Protein 2MRL (pdb70)

Sequence (72 aa):
MDRIFMTRTEALEFLLKAHQTAVDKIGHPSHKQTPADHAAIEALDRLLLDVRARRVDQFQINASAAQIIVTDMDRIFMTRTEALEFLLKAHQTAVDKIGHPSHKQTPADHAAIEALDRLLLDVRARRVDQFQINASAAQIIVTDMDRIFMTRTEALEFLLKAHQTAVDKIGHPSHKQTPADHAAIEALDRLLLDVRARRVDQFQINASAAQIIVTDMDRIFMTRTEALEFLLKAHQTAVDKIGHPSHKQTPADHAAIEALDRLLLDVRARRVDQFQINASAAQIIVTDMDRIFMTRTEALEFLLKAHQTAVDKIGHPSHKQTPADHAAIEALDRLLLDVRARRVDQFQINASAAQIIVTDMDRIFMTRTEALEFLLKAHQTAVDKIGHPSHKQTPADHAAIEALDRLLLDVRARRVDQFQINASAAQIIVTDMDRIFMTRTEALEFLLKAHQTAVDKIGHPSHKQTPADHAAIEALDRLLLDVRARRVDQFQINASAAQIIVTDMDRIFMTRTEALEFLLKAHQTAVDKIGHPSHKQTPADHAAIEALDRLLLDVRARRVDQFQINASAAQIIVTDMDRIFMTRTEALEFLLKAHQTAVDKIGHPSHKQTPADHAAIEALDRLLLDVRARRVDQFQINASAAQIIVTDMDRIFMTRTEALEFLLKAHQTAVDKIGHPSHKQTPADHAAIEALDRLLLDVRARRVDQFQINASAAQIIVTDMDRIFMTRTEALEFLLKAHQTAVDKIGHPSHKQTPADHAAIEALDRLLLDVRARRVDQFQINASAAQIIVTDMDRIFMTRTEALEFLLKAHQTAVDKIGHPSHKQTPADHAAIEALDRLLLDVRARRVDQFQINASAAQIIVTDMDRIFMTRTEALEFLLKAHQTAVDKIGHPSHKQTPADHAAIEALDRLLLDVRARRVDQFQINASAAQIIVTDMDRIFMTRTEALEFLLKAHQTAVDKIGHPSHKQTPADHAAIEALDRLLLDVRARRVDQFQINASAAQIIVTDMDRIFMTRTEALEFLLKAHQTAVDKIGHPSHKQTPADHAAIEALDRLLLDVRARRVDQFQINASAAQIIVTDMDRIFMTRTEALEFLLKAHQTAVDKIGHPSHKQTPADHAAIEALDRLLLDVRARRVDQFQINASAAQIIVTDMDRIFMTRTEALEFLLKAHQTAVDKIGHPSHKQTPADHAAIEALDRLLLDVRARRVDQFQINASAAQIIVTDMDRIFMTRTEALEFLLKAHQTAVDKIGHPSHKQTPADHAAIEALDRLLLDVRARRVDQFQINASAAQIIVTDMDRIFMTRTEALEFLLKAHQTAVDKIGHPSHKQTPADHAAIEALDRLLLDVRARRVDQFQINASAAQIIVTDMDRIFMTRTEALEFLLKAHQTAVDKIGHPSHKQTPADHAAIEALDRLLLDVRARRVDQFQINASAAQIIVTD

Nearest PDB structures (foldseek):
  2mrl-assembly1_A  TM=9.309E-01  e=1.486E-10  Burkholderia thailandensis E264
  2mrl-assembly1_A  TM=9.587E-01  e=1.558E-10  Burkholderia thailandensis E264
  2mrl-assembly1_A  TM=9.196E-01  e=1.404E-10  Burkholderia thailandensis E264
  2mrl-assembly1_A  TM=8.630E-01  e=2.438E-10  Burkholderia thailandensis E264
  2mrl-assembly1_A  TM=9.229E-01  e=1.633E-10  Burkholderia thailandensis E264

InterPro domains:
  IPR048850 BTH_I2711-like [PF21627] (2-71)

Structure (mmCIF, N/CA/C/O backbone):
data_2MRL
#
_entry.id   2MRL
#
loop_
_atom_site.group_PDB
_atom_site.id
_atom_site.type_symbol
_atom_site.label_atom_id
_atom_site.label_alt_id
_atom_site.label_comp_id
_atom_site.label_asym_id
_atom_site.label_entity_id
_atom_site.label_seq_id
_atom_site.pdbx_PDB_ins_code
_atom_site.Cartn_x
_atom_site.Cartn_y
_atom_site.Cartn_z
_atom_site.occupancy
_atom_site.B_iso_or_equiv
_atom_site.auth_seq_id
_atom_site.auth_comp_id
_atom_site.auth_asym_id
_atom_site.auth_atom_id
_atom_site.pdbx_PDB_model_num
ATOM 1 N N . MET A 1 1 ? 1.329 0.000 0.000 1.00 0.00 1 MET A N 1
ATOM 2 C CA . MET A 1 1 ? 2.093 -0.001 -1.242 1.00 0.00 1 MET A CA 1
ATOM 3 C C . MET A 1 1 ? 1.754 -1.224 -2.088 1.00 0.00 1 MET A C 1
ATOM 4 O O . MET A 1 1 ? 2.186 -2.337 -1.787 1.00 0.00 1 MET A O 1
ATOM 18 N N . ASP A 1 2 ? 0.979 -1.010 -3.146 1.00 0.00 2 ASP A N 1
ATOM 19 C CA . ASP A 1 2 ? 0.583 -2.096 -4.035 1.00 0.00 2 ASP A CA 1
ATOM 20 C C . ASP A 1 2 ? 1.274 -1.968 -5.390 1.00 0.00 2 ASP A C 1
ATOM 21 O O . ASP A 1 2 ? 1.176 -0.935 -6.052 1.00 0.00 2 ASP A O 1
ATOM 30 N N . ARG A 1 3 ? 1.972 -3.024 -5.794 1.00 0.00 3 ARG A N 1
ATOM 31 C CA . ARG A 1 3 ? 2.681 -3.029 -7.068 1.00 0.00 3 ARG A CA 1
ATOM 32 C C . ARG A 1 3 ? 2.724 -4.434 -7.661 1.00 0.00 3 ARG A C 1
ATOM 33 O O . ARG A 1 3 ? 2.972 -5.410 -6.953 1.00 0.00 3 ARG A O 1
ATOM 54 N N . ILE A 1 4 ? 2.480 -4.528 -8.964 1.00 0.00 4 ILE A N 1
ATOM 55 C CA . ILE A 1 4 ? 2.492 -5.813 -9.652 1.00 0.00 4 ILE A CA 1
ATOM 56 C C . ILE A 1 4 ? 3.424 -5.783 -10.858 1.00 0.00 4 ILE A C 1
ATOM 57 O O . ILE A 1 4 ? 3.273 -4.950 -11.752 1.00 0.00 4 ILE A O 1
ATOM 73 N N . PHE A 1 5 ? 4.387 -6.698 -10.877 1.00 0.00 5 PHE A N 1
ATOM 74 C CA . PHE A 1 5 ? 5.344 -6.777 -11.975 1.00 0.00 5 PHE A CA 1
ATOM 75 C C . PHE A 1 5 ? 5.057 -7.986 -12.860 1.00 0.00 5 PHE A C 1
ATOM 76 O O . PHE A 1 5 ? 4.988 -9.118 -12.381 1.00 0.00 5 PHE A O 1
ATOM 93 N N . MET A 1 6 ? 4.891 -7.738 -14.155 1.00 0.00 6 MET A N 1
ATOM 94 C CA . MET A 1 6 ? 4.612 -8.805 -15.109 1.00 0.00 6 MET A CA 1
ATOM 95 C C . MET A 1 6 ? 5.366 -8.579 -16.415 1.00 0.00 6 MET A C 1
ATOM 96 O O . MET A 1 6 ? 5.719 -7.448 -16.752 1.00 0.00 6 MET A O 1
ATOM 110 N N . THR A 1 7 ? 5.611 -9.661 -17.148 1.00 0.00 7 THR A N 1
ATOM 111 C CA . THR A 1 7 ? 6.324 -9.580 -18.416 1.00 0.00 7 THR A CA 1
ATOM 112 C C . THR A 1 7 ? 5.410 -9.085 -19.531 1.00 0.00 7 THR A C 1
ATOM 113 O O . THR A 1 7 ? 4.224 -8.837 -19.310 1.00 0.00 7 THR A O 1
ATOM 124 N N . ARG A 1 8 ? 5.968 -8.944 -20.728 1.00 0.00 8 ARG A N 1
ATOM 125 C CA . ARG A 1 8 ? 5.202 -8.479 -21.878 1.00 0.00 8 ARG A CA 1
ATOM 126 C C . ARG A 1 8 ? 3.928 -9.301 -22.052 1.00 0.00 8 ARG A C 1
ATOM 127 O O . ARG A 1 8 ? 2.832 -8.752 -22.164 1.00 0.00 8 ARG A O 1
ATOM 148 N N . THR A 1 9 ? 4.081 -10.622 -22.075 1.00 0.00 9 THR A N 1
ATOM 149 C CA . THR A 1 9 ? 2.945 -11.520 -22.237 1.00 0.00 9 THR A CA 1
ATOM 150 C C . THR A 1 9 ? 2.005 -11.439 -21.040 1.00 0.00 9 THR A C 1
ATOM 151 O O . THR A 1 9 ? 0.794 -11.292 -21.200 1.00 0.00 9 THR A O 1
ATOM 162 N N . GLU A 1 10 ? 2.571 -11.535 -19.841 1.00 0.00 10 GLU A N 1
ATOM 163 C CA . GLU A 1 10 ? 1.781 -11.473 -18.617 1.00 0.00 10 GLU A CA 1
ATOM 164 C C . GLU A 1 10 ? 1.043 -10.141 -18.513 1.00 0.00 10 GLU A C 1
ATOM 165 O O . GLU A 1 10 ? 0.066 -10.017 -17.776 1.00 0.00 10 GLU A O 1
ATOM 177 N N . ALA A 1 11 ? 1.520 -9.148 -19.256 1.00 0.00 11 ALA A N 1
ATOM 178 C CA . ALA A 1 11 ? 0.906 -7.826 -19.249 1.00 0.00 11 ALA A CA 1
ATOM 179 C C . ALA A 1 11 ? -0.597 -7.917 -19.489 1.00 0.00 11 ALA A C 1
ATOM 180 O O . ALA A 1 11 ? -1.362 -7.063 -19.038 1.00 0.00 11 ALA A O 1
ATOM 187 N N . LEU A 1 12 ? -1.015 -8.958 -20.201 1.00 0.00 12 LEU A N 1
ATOM 188 C CA . LEU A 1 12 ? -2.428 -9.161 -20.502 1.00 0.00 12 LEU A CA 1
ATOM 189 C C . LEU A 1 12 ? -3.275 -9.059 -19.237 1.00 0.00 12 LEU A C 1
ATOM 190 O O . LEU A 1 12 ? -4.318 -8.407 -19.228 1.00 0.00 12 LEU A O 1
ATOM 206 N N . GLU A 1 13 ? -2.816 -9.707 -18.170 1.00 0.00 13 GLU A N 1
ATOM 207 C CA . GLU A 1 13 ? -3.531 -9.688 -16.900 1.00 0.00 13 GLU A CA 1
ATOM 208 C C . GLU A 1 13 ? -3.774 -8.256 -16.434 1.00 0.00 13 GLU A C 1
ATOM 209 O O . GLU A 1 13 ? -4.813 -7.949 -15.849 1.00 0.00 13 GLU A O 1
ATOM 221 N N . PHE A 1 14 ? -2.807 -7.382 -16.696 1.00 0.00 14 PHE A N 1
ATOM 222 C CA . PHE A 1 14 ? -2.914 -5.982 -16.303 1.00 0.00 14 PHE A CA 1
ATOM 223 C C . PHE A 1 14 ? -3.903 -5.240 -17.196 1.00 0.00 14 PHE A C 1
ATOM 224 O O . PHE A 1 14 ? -4.745 -4.482 -16.713 1.00 0.00 14 PHE A O 1
ATOM 241 N N . LEU A 1 15 ? -3.796 -5.464 -18.501 1.00 0.00 15 LEU A N 1
ATOM 242 C CA . LEU A 1 15 ? -4.680 -4.816 -19.464 1.00 0.00 15 LEU A CA 1
ATOM 243 C C . LEU A 1 15 ? -6.124 -5.264 -19.263 1.00 0.00 15 LEU A C 1
ATOM 244 O O . LEU A 1 15 ? -7.062 -4.542 -19.603 1.00 0.00 15 LEU A O 1
ATOM 260 N N . LEU A 1 16 ? -6.296 -6.458 -18.706 1.00 0.00 16 LEU A N 1
ATOM 261 C CA . LEU A 1 16 ? -7.627 -7.001 -18.457 1.00 0.00 16 LEU A CA 1
ATOM 262 C C . LEU A 1 16 ? -8.171 -6.515 -17.118 1.00 0.00 16 LEU A C 1
ATOM 263 O O . LEU A 1 16 ? -9.289 -6.005 -17.038 1.00 0.00 16 LEU A O 1
ATOM 279 N N . LYS A 1 17 ? -7.374 -6.675 -16.067 1.00 0.00 17 LYS A N 1
ATOM 280 C CA . LYS A 1 17 ? -7.773 -6.250 -14.731 1.00 0.00 17 LYS A CA 1
ATOM 281 C C . LYS A 1 17 ? -8.005 -4.743 -14.686 1.00 0.00 17 LYS A C 1
ATOM 282 O O . LYS A 1 17 ? -8.843 -4.258 -13.927 1.00 0.00 17 LYS A O 1
ATOM 301 N N . ALA A 1 18 ? -7.259 -4.009 -15.505 1.00 0.00 18 ALA A N 1
ATOM 302 C CA . ALA A 1 18 ? -7.387 -2.558 -15.561 1.00 0.00 18 ALA A CA 1
ATOM 303 C C . ALA A 1 18 ? -8.791 -2.147 -15.992 1.00 0.00 18 ALA A C 1
ATOM 304 O O . ALA A 1 18 ? -9.381 -1.228 -15.424 1.00 0.00 18 ALA A O 1
ATOM 311 N N . HIS A 1 19 ? -9.319 -2.832 -17.001 1.00 0.00 19 HIS A N 1
ATOM 312 C CA . HIS A 1 19 ? -10.655 -2.538 -17.509 1.00 0.00 19 HIS A CA 1
ATOM 313 C C . HIS A 1 19 ? -11.709 -2.766 -16.430 1.00 0.00 19 HIS A C 1
ATOM 314 O O . HIS A 1 19 ? -12.613 -1.951 -16.251 1.00 0.00 19 HIS A O 1
ATOM 328 N N . GLN A 1 20 ? -11.585 -3.880 -15.715 1.00 0.00 20 GLN A N 1
ATOM 329 C CA . GLN A 1 20 ? -12.529 -4.215 -14.655 1.00 0.00 20 GLN A CA 1
ATOM 330 C C . GLN A 1 20 ? -12.652 -3.071 -13.654 1.00 0.00 20 GLN A C 1
ATOM 331 O O . GLN A 1 20 ? -13.747 -2.754 -13.188 1.00 0.00 20 GLN A O 1
ATOM 345 N N . THR A 1 21 ? -11.522 -2.452 -13.327 1.00 0.00 21 THR A N 1
ATOM 346 C CA . THR A 1 21 ? -11.503 -1.344 -12.380 1.00 0.00 21 THR A CA 1
ATOM 347 C C . THR A 1 21 ? -12.407 -0.208 -12.846 1.00 0.00 21 THR A C 1
ATOM 348 O O . THR A 1 21 ? -13.234 0.291 -12.083 1.00 0.00 21 THR A O 1
ATOM 359 N N . ALA A 1 22 ? -12.244 0.195 -14.101 1.00 0.00 22 ALA A N 1
ATOM 360 C CA . ALA A 1 22 ? -13.048 1.270 -14.669 1.00 0.00 22 ALA A CA 1
ATOM 361 C C . ALA A 1 22 ? -14.504 0.845 -14.823 1.00 0.00 22 ALA A C 1
ATOM 362 O O . ALA A 1 22 ? -15.419 1.588 -14.469 1.00 0.00 22 ALA A O 1
ATOM 369 N N . VAL A 1 23 ? -14.712 -0.356 -15.353 1.00 0.00 23 VAL A N 1
ATOM 370 C CA . VAL A 1 23 ? -16.057 -0.881 -15.554 1.00 0.00 23 VAL A CA 1
ATOM 371 C C . VAL A 1 23 ? -16.811 -0.980 -14.232 1.00 0.00 23 VAL A C 1
ATOM 372 O O . VAL A 1 23 ? -18.026 -0.788 -14.183 1.00 0.00 23 VAL A O 1
ATOM 385 N N . ASP A 1 24 ? -16.082 -1.280 -13.163 1.00 0.00 24 ASP A N 1
ATOM 386 C CA . ASP A 1 24 ? -16.682 -1.403 -11.839 1.00 0.00 24 ASP A CA 1
ATOM 387 C C . ASP A 1 24 ? -16.823 -0.036 -11.177 1.00 0.00 24 ASP A C 1
ATOM 388 O O . ASP A 1 24 ? -17.748 0.197 -10.400 1.00 0.00 24 ASP A O 1
ATOM 397 N N . LYS A 1 25 ? -15.898 0.865 -11.490 1.00 0.00 25 LYS A N 1
ATOM 398 C CA . LYS A 1 25 ? -15.918 2.210 -10.927 1.00 0.00 25 LYS A CA 1
ATOM 399 C C . LYS A 1 25 ? -17.178 2.958 -11.350 1.00 0.00 25 LYS A C 1
ATOM 400 O O . LYS A 1 25 ? -17.813 3.632 -10.538 1.00 0.00 25 LYS A O 1
ATOM 419 N N . ILE A 1 26 ? -17.534 2.835 -12.624 1.00 0.00 26 ILE A N 1
ATOM 420 C CA . ILE A 1 26 ? -18.720 3.498 -13.153 1.00 0.00 26 ILE A CA 1
ATOM 421 C C . ILE A 1 26 ? -19.992 2.904 -12.559 1.00 0.00 26 ILE A C 1
ATOM 422 O O . ILE A 1 26 ? -21.043 3.545 -12.549 1.00 0.00 26 ILE A O 1
ATOM 438 N N . GLY A 1 27 ? -19.890 1.675 -12.062 1.00 0.00 27 GLY A N 1
ATOM 439 C CA . GLY A 1 27 ? -21.040 1.016 -11.470 1.00 0.00 27 GLY A CA 1
ATOM 440 C C . GLY A 1 27 ? -21.963 0.416 -12.512 1.00 0.00 27 GLY A C 1
ATOM 441 O O . GLY A 1 27 ? -23.182 0.398 -12.336 1.00 0.00 27 GLY A O 1
ATOM 445 N N . HIS A 1 28 ? -21.382 -0.077 -13.601 1.00 0.00 28 HIS A N 1
ATOM 446 C CA . HIS A 1 28 ? -22.162 -0.681 -14.676 1.00 0.00 28 HIS A CA 1
ATOM 447 C C . HIS A 1 28 ? -22.847 -1.958 -14.200 1.00 0.00 28 HIS A C 1
ATOM 448 O O . HIS A 1 28 ? -22.423 -2.597 -13.237 1.00 0.00 28 HIS A O 1
ATOM 462 N N . PRO A 1 29 ? -23.934 -2.339 -14.888 1.00 0.00 29 PRO A N 1
ATOM 463 C CA . PRO A 1 29 ? -24.701 -3.542 -14.553 1.00 0.00 29 PRO A CA 1
ATOM 464 C C . PRO A 1 29 ? -23.934 -4.824 -14.862 1.00 0.00 29 PRO A C 1
ATOM 465 O O . PRO A 1 29 ? -22.753 -4.784 -15.204 1.00 0.00 29 PRO A O 1
ATOM 476 N N . SER A 1 30 ? -24.615 -5.959 -14.741 1.00 0.00 30 SER A N 1
ATOM 477 C CA . SER A 1 30 ? -23.996 -7.253 -15.005 1.00 0.00 30 SER A CA 1
ATOM 478 C C . SER A 1 30 ? -24.804 -8.042 -16.030 1.00 0.00 30 SER A C 1
ATOM 479 O O . SER A 1 30 ? -24.713 -9.268 -16.100 1.00 0.00 30 SER A O 1
ATOM 487 N N . HIS A 1 31 ? -25.596 -7.330 -16.826 1.00 0.00 31 HIS A N 1
ATOM 488 C CA . HIS A 1 31 ? -26.421 -7.963 -17.849 1.00 0.00 31 HIS A CA 1
ATOM 489 C C . HIS A 1 31 ? -25.569 -8.823 -18.778 1.00 0.00 31 HIS A C 1
ATOM 490 O O . HIS A 1 31 ? -24.351 -8.660 -18.849 1.00 0.00 31 HIS A O 1
ATOM 504 N N . LYS A 1 32 ? -26.218 -9.740 -19.487 1.00 0.00 32 LYS A N 1
ATOM 505 C CA . LYS A 1 32 ? -25.522 -10.627 -20.412 1.00 0.00 32 LYS A CA 1
ATOM 506 C C . LYS A 1 32 ? -24.772 -9.826 -21.472 1.00 0.00 32 LYS A C 1
ATOM 507 O O . LYS A 1 32 ? -25.153 -8.703 -21.798 1.00 0.00 32 LYS A O 1
ATOM 526 N N . GLN A 1 33 ? -23.706 -10.414 -22.006 1.00 0.00 33 GLN A N 1
ATOM 527 C CA . GLN A 1 33 ? -22.903 -9.755 -23.029 1.00 0.00 33 GLN A CA 1
ATOM 528 C C . GLN A 1 33 ? -23.776 -9.294 -24.192 1.00 0.00 33 GLN A C 1
ATOM 529 O O . GLN A 1 33 ? -24.696 -9.998 -24.610 1.00 0.00 33 GLN A O 1
ATOM 543 N N . THR A 1 34 ? -23.482 -8.106 -24.712 1.00 0.00 34 THR A N 1
ATOM 544 C CA . THR A 1 34 ? -24.241 -7.551 -25.826 1.00 0.00 34 THR A CA 1
ATOM 545 C C . THR A 1 34 ? -23.498 -7.735 -27.144 1.00 0.00 34 THR A C 1
ATOM 546 O O . THR A 1 34 ? -22.284 -7.939 -27.176 1.00 0.00 34 THR A O 1
ATOM 557 N N . PRO A 1 35 ? -24.240 -7.662 -28.258 1.00 0.00 35 PRO A N 1
ATOM 558 C CA . PRO A 1 35 ? -23.672 -7.817 -29.600 1.00 0.00 35 PRO A CA 1
ATOM 559 C C . PRO A 1 35 ? -22.787 -6.639 -29.995 1.00 0.00 35 PRO A C 1
ATOM 560 O O . PRO A 1 35 ? -21.784 -6.809 -30.686 1.00 0.00 35 PRO A O 1
ATOM 571 N N . ALA A 1 36 ? -23.167 -5.446 -29.550 1.00 0.00 36 ALA A N 1
ATOM 572 C CA . ALA A 1 36 ? -22.406 -4.240 -29.855 1.00 0.00 36 ALA A CA 1
ATOM 573 C C . ALA A 1 36 ? -20.959 -4.373 -29.394 1.00 0.00 36 ALA A C 1
ATOM 574 O O . ALA A 1 36 ? -20.063 -3.722 -29.934 1.00 0.00 36 ALA A O 1
ATOM 581 N N . ASP A 1 37 ? -20.736 -5.218 -28.394 1.00 0.00 37 ASP A N 1
ATOM 582 C CA . ASP A 1 37 ? -19.397 -5.436 -27.860 1.00 0.00 37 ASP A CA 1
ATOM 583 C C . ASP A 1 37 ? -18.426 -5.824 -28.971 1.00 0.00 37 ASP A C 1
ATOM 584 O O . ASP A 1 37 ? -17.228 -5.552 -28.886 1.00 0.00 37 ASP A O 1
ATOM 593 N N . HIS A 1 38 ? -18.951 -6.462 -30.013 1.00 0.00 38 HIS A N 1
ATOM 594 C CA . HIS A 1 38 ? -18.131 -6.889 -31.141 1.00 0.00 38 HIS A CA 1
ATOM 595 C C . HIS A 1 38 ? -17.414 -5.699 -31.772 1.00 0.00 38 HIS A C 1
ATOM 596 O O . HIS A 1 38 ? -16.312 -5.835 -32.301 1.00 0.00 38 HIS A O 1
ATOM 610 N N . ALA A 1 39 ? -18.049 -4.533 -31.713 1.00 0.00 39 ALA A N 1
ATOM 611 C CA . ALA A 1 39 ? -17.472 -3.319 -32.278 1.00 0.00 39 ALA A CA 1
ATOM 612 C C . ALA A 1 39 ? -16.439 -2.713 -31.335 1.00 0.00 39 ALA A C 1
ATOM 613 O O . ALA A 1 39 ? -15.472 -2.092 -31.775 1.00 0.00 39 ALA A O 1
ATOM 620 N N . ALA A 1 40 ? -16.650 -2.896 -30.036 1.00 0.00 40 ALA A N 1
ATOM 621 C CA . ALA A 1 40 ? -15.736 -2.368 -29.031 1.00 0.00 40 ALA A CA 1
ATOM 622 C C . ALA A 1 40 ? -14.309 -2.845 -29.281 1.00 0.00 40 ALA A C 1
ATOM 623 O O . ALA A 1 40 ? -13.346 -2.184 -28.892 1.00 0.00 40 ALA A O 1
ATOM 630 N N . ILE A 1 41 ? -14.181 -3.997 -29.932 1.00 0.00 41 ILE A N 1
ATOM 631 C CA . ILE A 1 41 ? -12.872 -4.562 -30.234 1.00 0.00 41 ILE A CA 1
ATOM 632 C C . ILE A 1 41 ? -12.012 -3.570 -31.010 1.00 0.00 41 ILE A C 1
ATOM 633 O O . ILE A 1 41 ? -10.783 -3.629 -30.962 1.00 0.00 41 ILE A O 1
ATOM 649 N N . GLU A 1 42 ? -12.666 -2.659 -31.724 1.00 0.00 42 GLU A N 1
ATOM 650 C CA . GLU A 1 42 ? -11.959 -1.654 -32.509 1.00 0.00 42 GLU A CA 1
ATOM 651 C C . GLU A 1 42 ? -11.004 -0.850 -31.632 1.00 0.00 42 GLU A C 1
ATOM 652 O O . GLU A 1 42 ? -9.943 -0.419 -32.083 1.00 0.00 42 GLU A O 1
ATOM 664 N N . ALA A 1 43 ? -11.389 -0.652 -30.375 1.00 0.00 43 ALA A N 1
ATOM 665 C CA . ALA A 1 43 ? -10.567 0.098 -29.434 1.00 0.00 43 ALA A CA 1
ATOM 666 C C . ALA A 1 43 ? -9.433 -0.764 -28.887 1.00 0.00 43 ALA A C 1
ATOM 667 O O . ALA A 1 43 ? -8.282 -0.331 -28.833 1.00 0.00 43 ALA A O 1
ATOM 674 N N . LEU A 1 44 ? -9.767 -1.984 -28.482 1.00 0.00 44 LEU A N 1
ATOM 675 C CA . LEU A 1 44 ? -8.776 -2.907 -27.938 1.00 0.00 44 LEU A CA 1
ATOM 676 C C . LEU A 1 44 ? -7.612 -3.089 -28.907 1.00 0.00 44 LEU A C 1
ATOM 677 O O . LEU A 1 44 ? -6.487 -3.374 -28.495 1.00 0.00 44 LEU A O 1
ATOM 693 N N . ASP A 1 45 ? -7.890 -2.922 -30.195 1.00 0.00 45 ASP A N 1
ATOM 694 C CA . ASP A 1 45 ? -6.865 -3.064 -31.223 1.00 0.00 45 ASP A CA 1
ATOM 695 C C . ASP A 1 45 ? -5.646 -2.208 -30.897 1.00 0.00 45 ASP A C 1
ATOM 696 O O . ASP A 1 45 ? -4.515 -2.571 -31.223 1.00 0.00 45 ASP A O 1
ATOM 705 N N . ARG A 1 46 ? -5.883 -1.070 -30.254 1.00 0.00 46 ARG A N 1
ATOM 706 C CA . ARG A 1 46 ? -4.804 -0.161 -29.886 1.00 0.00 46 ARG A CA 1
ATOM 707 C C . ARG A 1 46 ? -3.838 -0.830 -28.913 1.00 0.00 46 ARG A C 1
ATOM 708 O O . ARG A 1 46 ? -2.656 -1.001 -29.214 1.00 0.00 46 ARG A O 1
ATOM 729 N N . LEU A 1 47 ? -4.347 -1.205 -27.745 1.00 0.00 47 LEU A N 1
ATOM 730 C CA . LEU A 1 47 ? -3.530 -1.855 -26.726 1.00 0.00 47 LEU A CA 1
ATO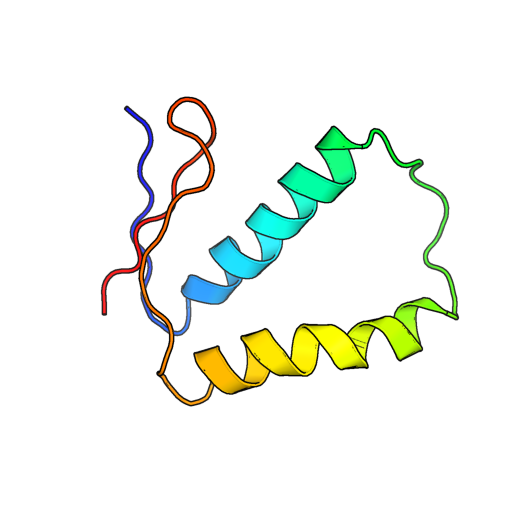M 731 C C . LEU A 1 47 ? -3.019 -3.205 -27.219 1.00 0.00 47 LEU A C 1
ATOM 732 O O . LEU A 1 47 ? -1.909 -3.621 -26.883 1.00 0.00 47 LEU A O 1
ATOM 748 N N . LEU A 1 48 ? -3.834 -3.885 -28.017 1.00 0.00 48 LEU A N 1
ATOM 749 C CA . LEU A 1 48 ? -3.464 -5.188 -28.558 1.00 0.00 48 LEU A CA 1
ATOM 750 C C . LEU A 1 48 ? -2.227 -5.079 -29.443 1.00 0.00 48 LEU A C 1
ATOM 751 O O . LEU A 1 48 ? -1.326 -5.916 -29.374 1.00 0.00 48 LEU A O 1
ATOM 767 N N . LEU A 1 49 ? -2.188 -4.042 -30.272 1.00 0.00 49 LEU A N 1
ATOM 768 C CA . LEU A 1 49 ? -1.060 -3.821 -31.169 1.00 0.00 49 LEU A CA 1
ATOM 769 C C . LEU A 1 49 ? 0.152 -3.301 -30.403 1.00 0.00 49 LEU A C 1
ATOM 770 O O . LEU A 1 49 ? 1.289 -3.674 -30.692 1.00 0.00 49 LEU A O 1
ATOM 786 N N . ASP A 1 50 ? -0.100 -2.438 -29.425 1.00 0.00 50 ASP A N 1
ATOM 787 C CA . ASP A 1 50 ? 0.970 -1.868 -28.614 1.00 0.00 50 ASP A CA 1
ATOM 788 C C . ASP A 1 50 ? 1.671 -2.951 -27.800 1.00 0.00 50 ASP A C 1
ATOM 789 O O . ASP A 1 50 ? 2.875 -2.876 -27.554 1.00 0.00 50 ASP A O 1
ATOM 798 N N . VAL A 1 51 ? 0.909 -3.958 -27.384 1.00 0.00 51 VAL A N 1
ATOM 799 C CA . VAL A 1 51 ? 1.457 -5.056 -26.598 1.00 0.00 51 VAL A CA 1
ATOM 800 C C . VAL A 1 51 ? 2.142 -6.084 -27.491 1.00 0.00 51 VAL A C 1
ATOM 801 O O . VAL A 1 51 ? 3.302 -6.436 -27.274 1.00 0.00 51 VAL A O 1
ATOM 814 N N . ARG A 1 52 ? 1.418 -6.561 -28.498 1.00 0.00 52 ARG A N 1
ATOM 815 C CA . ARG A 1 52 ? 1.955 -7.549 -29.425 1.00 0.00 52 ARG A CA 1
ATOM 816 C C . ARG A 1 52 ? 3.215 -7.025 -30.109 1.00 0.00 52 ARG A C 1
ATOM 817 O O . ARG A 1 52 ? 4.118 -7.792 -30.441 1.00 0.00 52 ARG A O 1
ATOM 838 N N . ALA A 1 53 ? 3.266 -5.713 -30.316 1.00 0.00 53 ALA A N 1
ATOM 839 C CA . ALA A 1 53 ? 4.415 -5.086 -30.959 1.00 0.00 53 ALA A CA 1
ATOM 840 C C . ALA A 1 53 ? 5.504 -4.764 -29.942 1.00 0.00 53 ALA A C 1
ATOM 841 O O . ALA A 1 53 ? 6.514 -4.143 -30.275 1.00 0.00 53 ALA A O 1
ATOM 848 N N . ARG A 1 54 ? 5.293 -5.189 -28.700 1.00 0.00 54 ARG A N 1
ATOM 849 C CA . ARG A 1 54 ? 6.257 -4.943 -27.634 1.00 0.00 54 ARG A CA 1
ATOM 850 C C . ARG A 1 54 ? 6.624 -3.463 -27.564 1.00 0.00 54 ARG A C 1
ATOM 851 O O . ARG A 1 54 ? 7.801 -3.104 -27.586 1.00 0.00 54 ARG A O 1
ATOM 872 N N . ARG A 1 55 ? 5.608 -2.610 -27.479 1.00 0.00 55 ARG A N 1
ATOM 873 C CA . ARG A 1 55 ? 5.824 -1.170 -27.407 1.00 0.00 55 ARG A CA 1
ATOM 874 C C . ARG A 1 55 ? 5.046 -0.561 -26.245 1.00 0.00 55 ARG A C 1
ATOM 875 O O . ARG A 1 55 ? 4.694 0.618 -26.270 1.00 0.00 55 ARG A O 1
ATOM 896 N N . VAL A 1 56 ? 4.780 -1.374 -25.227 1.00 0.00 56 VAL A N 1
ATOM 897 C CA . VAL A 1 56 ? 4.045 -0.916 -24.054 1.00 0.00 56 VAL A CA 1
ATOM 898 C C . VAL A 1 56 ? 4.994 -0.536 -22.924 1.00 0.00 56 VAL A C 1
ATOM 899 O O . VAL A 1 56 ? 6.094 -1.078 -22.814 1.00 0.00 56 VAL A O 1
ATOM 912 N N . ASP A 1 57 ? 4.561 0.398 -22.084 1.00 0.00 57 ASP A N 1
ATOM 913 C CA . ASP A 1 57 ? 5.372 0.851 -20.960 1.00 0.00 57 ASP A CA 1
ATOM 914 C C . ASP A 1 57 ? 4.620 0.678 -19.644 1.00 0.00 57 ASP A C 1
ATOM 915 O O . ASP A 1 57 ? 3.482 0.210 -19.626 1.00 0.00 57 ASP A O 1
ATOM 924 N N . GLN A 1 58 ? 5.264 1.059 -18.545 1.00 0.00 58 GLN A N 1
ATOM 925 C CA . GLN A 1 58 ? 4.656 0.945 -17.225 1.00 0.00 58 GLN A CA 1
ATOM 926 C C . GLN A 1 58 ? 3.983 2.252 -16.821 1.00 0.00 58 GLN A C 1
ATOM 927 O O . GLN A 1 58 ? 4.464 3.337 -17.148 1.00 0.00 58 GLN A O 1
ATOM 941 N N . PHE A 1 59 ? 2.867 2.142 -16.107 1.00 0.00 59 PHE A N 1
ATOM 942 C CA . PHE A 1 59 ? 2.127 3.316 -15.659 1.00 0.00 59 PHE A CA 1
ATOM 943 C C . PHE A 1 59 ? 1.127 2.944 -14.568 1.00 0.00 59 PHE A C 1
ATOM 944 O O . PHE A 1 59 ? 0.814 1.770 -14.373 1.00 0.00 59 PHE A O 1
ATOM 961 N N . GLN A 1 60 ? 0.630 3.953 -13.860 1.00 0.00 60 GLN A N 1
ATOM 962 C CA . GLN A 1 60 ? -0.333 3.733 -12.788 1.00 0.00 60 GLN A CA 1
ATOM 963 C C . GLN A 1 60 ? -1.385 4.837 -12.765 1.00 0.00 60 GLN A C 1
ATOM 964 O O . GLN A 1 60 ? -1.068 6.013 -12.944 1.00 0.00 60 GLN A O 1
ATOM 978 N N . ILE A 1 61 ? -2.637 4.450 -12.545 1.00 0.00 61 ILE A N 1
ATOM 979 C CA . ILE A 1 61 ? -3.735 5.408 -12.499 1.00 0.00 61 ILE A CA 1
ATOM 980 C C . ILE A 1 61 ? -3.854 6.041 -11.116 1.00 0.00 61 ILE A C 1
ATOM 981 O O . ILE A 1 61 ? -3.895 7.263 -10.984 1.00 0.00 61 ILE A O 1
ATOM 997 N N . ASN A 1 62 ? -3.907 5.200 -10.089 1.00 0.00 62 ASN A N 1
ATOM 998 C CA . ASN A 1 62 ? -4.020 5.677 -8.715 1.00 0.00 62 ASN A CA 1
ATOM 999 C C . ASN A 1 62 ? -2.935 5.064 -7.835 1.00 0.00 62 ASN A C 1
ATOM 1000 O O . ASN A 1 62 ? -2.283 4.094 -8.221 1.00 0.00 62 ASN A O 1
ATOM 1011 N N . ALA A 1 63 ? -2.747 5.637 -6.651 1.00 0.00 63 ALA A N 1
ATOM 1012 C CA . ALA A 1 63 ? -1.744 5.145 -5.715 1.00 0.00 63 ALA A CA 1
ATOM 1013 C C . ALA A 1 63 ? -2.344 4.128 -4.751 1.00 0.00 63 ALA A C 1
ATOM 1014 O O . ALA A 1 63 ? -1.654 3.225 -4.277 1.00 0.00 63 ALA A O 1
ATOM 1021 N N . SER A 1 64 ? -3.633 4.280 -4.464 1.00 0.00 64 SER A N 1
ATOM 1022 C CA . SER A 1 64 ? -4.325 3.376 -3.553 1.00 0.00 64 SER A CA 1
ATOM 1023 C C . SER A 1 64 ? -4.771 2.110 -4.277 1.00 0.00 64 SER A C 1
ATOM 1024 O O . SER A 1 64 ? -4.718 1.013 -3.723 1.00 0.00 64 SER A O 1
ATOM 1032 N N . ALA A 1 65 ? -5.212 2.272 -5.521 1.00 0.00 65 ALA A N 1
ATOM 1033 C CA . ALA A 1 65 ? -5.666 1.143 -6.323 1.00 0.00 65 ALA A CA 1
ATOM 1034 C C . ALA A 1 65 ? -4.505 0.222 -6.683 1.00 0.00 65 ALA A C 1
ATOM 1035 O O . ALA A 1 65 ? -3.344 0.627 -6.640 1.00 0.00 65 ALA A O 1
ATOM 1042 N N . ALA A 1 66 ? -4.826 -1.018 -7.035 1.00 0.00 66 ALA A N 1
ATOM 1043 C CA . ALA A 1 66 ? -3.809 -1.995 -7.403 1.00 0.00 66 ALA A CA 1
ATOM 1044 C C . ALA A 1 66 ? -2.981 -1.507 -8.587 1.00 0.00 66 ALA A C 1
ATOM 1045 O O . ALA A 1 66 ? -3.490 -1.375 -9.699 1.00 0.00 66 ALA A O 1
ATOM 1052 N N . GLN A 1 67 ? -1.703 -1.239 -8.339 1.00 0.00 67 GLN A N 1
ATOM 1053 C CA . GLN A 1 67 ? -0.806 -0.763 -9.385 1.00 0.00 67 GLN A CA 1
ATOM 1054 C C . GLN A 1 67 ? -0.070 -1.927 -10.041 1.00 0.00 67 GLN A C 1
ATOM 1055 O O . GLN A 1 67 ? 0.221 -2.934 -9.395 1.00 0.00 67 GLN A O 1
ATOM 1069 N N . ILE A 1 68 ? 0.228 -1.781 -11.328 1.00 0.00 68 ILE A N 1
ATOM 1070 C CA . ILE A 1 68 ? 0.931 -2.820 -12.071 1.00 0.00 68 ILE A CA 1
ATOM 1071 C C . ILE A 1 68 ? 2.067 -2.230 -12.899 1.00 0.00 68 ILE A C 1
ATOM 1072 O O . ILE A 1 68 ? 1.853 -1.748 -14.012 1.00 0.00 68 ILE A O 1
ATOM 1088 N N . ILE A 1 69 ? 3.276 -2.274 -12.350 1.00 0.00 69 ILE A N 1
ATOM 1089 C CA . ILE A 1 69 ? 4.448 -1.746 -13.039 1.00 0.00 69 ILE A CA 1
ATOM 1090 C C . ILE A 1 69 ? 5.012 -2.766 -14.022 1.00 0.00 69 ILE A C 1
ATOM 1091 O O . ILE A 1 69 ? 5.522 -3.813 -13.623 1.00 0.00 69 ILE A O 1
ATOM 1107 N N . VAL A 1 70 ? 4.919 -2.452 -15.310 1.00 0.00 70 VAL A N 1
ATOM 1108 C CA . VAL A 1 70 ? 5.423 -3.340 -16.352 1.00 0.00 70 VAL A CA 1
ATOM 1109 C C . VAL A 1 70 ? 6.939 -3.483 -16.265 1.00 0.00 70 VAL A C 1
ATOM 1110 O O . VAL A 1 70 ? 7.662 -2.493 -16.148 1.00 0.00 70 VAL A O 1
ATOM 1123 N N . THR A 1 71 ? 7.415 -4.723 -16.324 1.00 0.00 71 THR A N 1
ATOM 1124 C CA . THR A 1 71 ? 8.844 -4.997 -16.252 1.00 0.00 71 THR A CA 1
ATOM 1125 C C . THR A 1 71 ? 9.381 -5.478 -17.596 1.00 0.00 71 THR A C 1
ATOM 1126 O O . THR A 1 71 ? 9.513 -6.680 -17.828 1.00 0.00 71 THR A O 1
ATOM 1137 N N . ASP A 1 72 ? 9.688 -4.533 -18.477 1.00 0.00 72 ASP A N 1
ATOM 1138 C CA . ASP A 1 72 ? 10.212 -4.860 -19.798 1.00 0.00 72 ASP A CA 1
ATOM 1139 C C . ASP A 1 72 ? 11.424 -5.781 -19.689 1.00 0.00 72 ASP A C 1
ATOM 1140 O O . ASP A 1 72 ? 12.532 -5.332 -19.393 1.00 0.00 72 ASP A O 1
ATOM 1149 N N . MET A 1 1 ? 1.257 -0.206 -0.153 1.00 0.00 1 MET A N 2
ATOM 1150 C CA . MET A 1 1 ? 1.809 -0.330 -1.497 1.00 0.00 1 MET A CA 2
ATOM 1151 C C . MET A 1 1 ? 1.494 -1.701 -2.089 1.00 0.00 1 MET A C 2
ATOM 1152 O O . MET A 1 1 ? 1.892 -2.730 -1.543 1.00 0.00 1 MET A O 2
ATOM 1166 N N . ASP A 1 2 ? 0.777 -1.706 -3.208 1.00 0.00 2 ASP A N 2
ATOM 1167 C CA . ASP A 1 2 ? 0.409 -2.950 -3.874 1.00 0.00 2 ASP A CA 2
ATOM 1168 C C . ASP A 1 2 ? 0.986 -3.002 -5.285 1.00 0.00 2 ASP A C 2
ATOM 1169 O O . ASP A 1 2 ? 0.256 -3.188 -6.259 1.00 0.00 2 ASP A O 2
ATOM 1178 N N . ARG A 1 3 ? 2.301 -2.835 -5.388 1.00 0.00 3 ARG A N 2
ATOM 1179 C CA . ARG A 1 3 ? 2.975 -2.860 -6.680 1.00 0.00 3 ARG A CA 2
ATOM 1180 C C . ARG A 1 3 ? 2.873 -4.242 -7.320 1.00 0.00 3 ARG A C 2
ATOM 1181 O O . ARG A 1 3 ? 2.705 -5.246 -6.627 1.00 0.00 3 ARG A O 2
ATOM 1202 N N . ILE A 1 4 ? 2.976 -4.285 -8.644 1.00 0.00 4 ILE A N 2
ATOM 1203 C CA . ILE A 1 4 ? 2.896 -5.543 -9.376 1.00 0.00 4 ILE A CA 2
ATOM 1204 C C . ILE A 1 4 ? 3.878 -5.563 -10.543 1.00 0.00 4 ILE A C 2
ATOM 1205 O O . ILE A 1 4 ? 3.685 -4.871 -11.542 1.00 0.00 4 ILE A O 2
ATOM 1221 N N . PHE A 1 5 ? 4.931 -6.363 -10.409 1.00 0.00 5 PHE A N 2
ATOM 1222 C CA . PHE A 1 5 ? 5.943 -6.475 -11.452 1.00 0.00 5 PHE A CA 2
ATOM 1223 C C . PHE A 1 5 ? 5.567 -7.555 -12.462 1.00 0.00 5 PHE A C 2
ATOM 1224 O O . PHE A 1 5 ? 5.421 -8.725 -12.109 1.00 0.00 5 PHE A O 2
ATOM 1241 N N . MET A 1 6 ? 5.410 -7.153 -13.719 1.00 0.00 6 MET A N 2
ATOM 1242 C CA . MET A 1 6 ? 5.051 -8.087 -14.780 1.00 0.00 6 MET A CA 2
ATOM 1243 C C . MET A 1 6 ? 5.991 -7.942 -15.973 1.00 0.00 6 MET A C 2
ATOM 1244 O O . MET A 1 6 ? 6.445 -6.841 -16.289 1.00 0.00 6 MET A O 2
ATOM 1258 N N . THR A 1 7 ? 6.280 -9.059 -16.632 1.00 0.00 7 THR A N 2
ATOM 1259 C CA . THR A 1 7 ? 7.167 -9.056 -17.789 1.00 0.00 7 THR A CA 2
ATOM 1260 C C . THR A 1 7 ? 6.427 -8.620 -19.048 1.00 0.00 7 THR A C 2
ATOM 1261 O O . THR A 1 7 ? 5.239 -8.299 -19.002 1.00 0.00 7 THR A O 2
ATOM 1272 N N . ARG A 1 8 ? 7.136 -8.611 -20.172 1.00 0.00 8 ARG A N 2
ATOM 1273 C CA . ARG A 1 8 ? 6.546 -8.213 -21.444 1.00 0.00 8 ARG A CA 2
ATOM 1274 C C . ARG A 1 8 ? 5.273 -9.006 -21.725 1.00 0.00 8 ARG A C 2
ATOM 1275 O O . ARG A 1 8 ? 4.283 -8.461 -22.214 1.00 0.00 8 ARG A O 2
ATOM 1296 N N . THR A 1 9 ? 5.306 -10.298 -21.412 1.00 0.00 9 THR A N 2
ATOM 1297 C CA . THR A 1 9 ? 4.156 -11.167 -21.632 1.00 0.00 9 THR A CA 2
ATOM 1298 C C . THR A 1 9 ? 3.170 -11.077 -20.473 1.00 0.00 9 THR A C 2
ATOM 1299 O O . THR A 1 9 ? 1.961 -10.978 -20.682 1.00 0.00 9 THR A O 2
ATOM 1310 N N . GLU A 1 10 ? 3.693 -11.111 -19.252 1.00 0.00 10 GLU A N 2
ATOM 1311 C CA . GLU A 1 10 ? 2.856 -11.034 -18.060 1.00 0.00 10 GLU A CA 2
ATOM 1312 C C . GLU A 1 10 ? 2.069 -9.727 -18.032 1.00 0.00 10 GLU A C 2
ATOM 1313 O O . GLU A 1 10 ? 1.060 -9.613 -17.338 1.00 0.00 10 GLU A O 2
ATOM 1325 N N . ALA A 1 11 ? 2.540 -8.743 -18.792 1.00 0.00 11 ALA A N 2
ATOM 1326 C CA . ALA A 1 11 ? 1.881 -7.445 -18.856 1.00 0.00 11 ALA A CA 2
ATOM 1327 C C . ALA A 1 11 ? 0.393 -7.599 -19.152 1.00 0.00 11 ALA A C 2
ATOM 1328 O O . ALA A 1 11 ? -0.422 -6.772 -18.740 1.00 0.00 11 ALA A O 2
ATOM 1335 N N . LEU A 1 12 ? 0.044 -8.661 -19.870 1.00 0.00 12 LEU A N 2
ATOM 1336 C CA . LEU A 1 12 ? -1.347 -8.923 -20.223 1.00 0.00 12 LEU A CA 2
ATOM 1337 C C . LEU A 1 12 ? -2.241 -8.872 -18.988 1.00 0.00 12 LEU A C 2
ATOM 1338 O O . LEU A 1 12 ? -3.303 -8.252 -19.005 1.00 0.00 12 LEU A O 2
ATOM 1354 N N . GLU A 1 13 ? -1.801 -9.527 -17.918 1.00 0.00 13 GLU A N 2
ATOM 1355 C CA . GLU A 1 13 ? -2.561 -9.555 -16.674 1.00 0.00 13 GLU A CA 2
ATOM 1356 C C . GLU A 1 13 ? -2.933 -8.142 -16.232 1.00 0.00 13 GLU A C 2
ATOM 1357 O O . GLU A 1 13 ? -4.054 -7.894 -15.787 1.00 0.00 13 GLU A O 2
ATOM 1369 N N . PHE A 1 14 ? -1.985 -7.220 -16.358 1.00 0.00 14 PHE A N 2
ATOM 1370 C CA . PHE A 1 14 ? -2.211 -5.833 -15.971 1.00 0.00 14 PHE A CA 2
ATOM 1371 C C . PHE A 1 14 ? -3.190 -5.154 -16.925 1.00 0.00 14 PHE A C 2
ATOM 1372 O O . PHE A 1 14 ? -4.134 -4.490 -16.495 1.00 0.00 14 PHE A O 2
ATOM 1389 N N . LEU A 1 15 ? -2.958 -5.326 -18.221 1.00 0.00 15 LEU A N 2
ATOM 1390 C CA . LEU A 1 15 ? -3.819 -4.731 -19.238 1.00 0.00 15 LEU A CA 2
ATOM 1391 C C . LEU A 1 15 ? -5.282 -5.078 -18.984 1.00 0.00 15 LEU A C 2
ATOM 1392 O O . LEU A 1 15 ? -6.161 -4.220 -19.079 1.00 0.00 15 LEU A O 2
ATOM 1408 N N . LEU A 1 16 ? -5.537 -6.340 -18.659 1.00 0.00 16 LEU A N 2
ATOM 1409 C CA . LEU A 1 16 ? -6.895 -6.801 -18.388 1.00 0.00 16 LEU A CA 2
ATOM 1410 C C . LEU A 1 16 ? -7.308 -6.467 -16.958 1.00 0.00 16 LEU A C 2
ATOM 1411 O O . LEU A 1 16 ? -8.492 -6.292 -16.668 1.00 0.00 16 LEU A O 2
ATOM 1427 N N . LYS A 1 17 ? -6.325 -6.376 -16.069 1.00 0.00 17 LYS A N 2
ATOM 1428 C CA . LYS A 1 17 ? -6.586 -6.058 -14.670 1.00 0.00 17 LYS A CA 2
ATOM 1429 C C . LYS A 1 17 ? -7.257 -4.695 -14.537 1.00 0.00 17 LYS A C 2
ATOM 1430 O O . LYS A 1 17 ? -8.290 -4.562 -13.882 1.00 0.00 17 LYS A O 2
ATOM 1449 N N . ALA A 1 18 ? -6.663 -3.685 -15.165 1.00 0.00 18 ALA A N 2
ATOM 1450 C CA . ALA A 1 18 ? -7.206 -2.333 -15.120 1.00 0.00 18 ALA A CA 2
ATOM 1451 C C . ALA A 1 18 ? -8.679 -2.319 -15.515 1.00 0.00 18 ALA A C 2
ATOM 1452 O O . ALA A 1 18 ? -9.491 -1.626 -14.900 1.00 0.00 18 ALA A O 2
ATOM 1459 N N . HIS A 1 19 ? -9.017 -3.087 -16.546 1.00 0.00 19 HIS A N 2
ATOM 1460 C CA . HIS A 1 19 ? -10.394 -3.163 -17.023 1.00 0.00 19 HIS A CA 2
ATOM 1461 C C . HIS A 1 19 ? -11.276 -3.902 -16.022 1.00 0.00 19 HIS A C 2
ATOM 1462 O O . HIS A 1 19 ? -12.431 -3.532 -15.809 1.00 0.00 19 HIS A O 2
ATOM 1476 N N . GLN A 1 20 ? -10.725 -4.946 -15.412 1.00 0.00 20 GLN A N 2
ATOM 1477 C CA . GLN A 1 20 ? -11.464 -5.737 -14.435 1.00 0.00 20 GLN A CA 2
ATOM 1478 C C . GLN A 1 20 ? -11.937 -4.866 -13.276 1.00 0.00 20 GLN A C 2
ATOM 1479 O O . GLN A 1 20 ? -13.038 -5.050 -12.756 1.00 0.00 20 GLN A O 2
ATOM 1493 N N . THR A 1 21 ? -11.098 -3.917 -12.874 1.00 0.00 21 THR A N 2
ATOM 1494 C CA . THR A 1 21 ? -11.429 -3.019 -11.775 1.00 0.00 21 THR A CA 2
ATOM 1495 C C . THR A 1 21 ? -12.299 -1.862 -12.254 1.00 0.00 21 THR A C 2
ATOM 1496 O O . THR A 1 21 ? -13.203 -1.418 -11.546 1.00 0.00 21 THR A O 2
ATOM 1507 N N . ALA A 1 22 ? -12.021 -1.379 -13.460 1.00 0.00 22 ALA A N 2
ATOM 1508 C CA . ALA A 1 22 ? -12.781 -0.275 -14.035 1.00 0.00 22 ALA A CA 2
ATOM 1509 C C . ALA A 1 22 ? -14.250 -0.648 -14.202 1.00 0.00 22 ALA A C 2
ATOM 1510 O O . ALA A 1 22 ? -15.141 0.116 -13.832 1.00 0.00 22 ALA A O 2
ATOM 1517 N N . VAL A 1 23 ? -14.496 -1.828 -14.763 1.00 0.00 23 VAL A N 2
ATOM 1518 C CA . VAL A 1 23 ? -15.857 -2.302 -14.980 1.00 0.00 23 VAL A CA 2
ATOM 1519 C C . VAL A 1 23 ? -16.616 -2.416 -13.662 1.00 0.00 23 VAL A C 2
ATOM 1520 O O . VAL A 1 23 ? -17.830 -2.222 -13.615 1.00 0.00 23 VAL A O 2
ATOM 1533 N N . ASP A 1 24 ? -15.891 -2.731 -12.595 1.00 0.00 24 ASP A N 2
ATOM 1534 C CA . ASP A 1 24 ? -16.495 -2.869 -11.274 1.00 0.00 24 ASP A CA 2
ATOM 1535 C C . ASP A 1 24 ? -16.644 -1.509 -10.600 1.00 0.00 24 ASP A C 2
ATOM 1536 O O . ASP A 1 24 ? -17.529 -1.310 -9.768 1.00 0.00 24 ASP A O 2
ATOM 1545 N N . LYS A 1 25 ? -15.773 -0.575 -10.965 1.00 0.00 25 LYS A N 2
ATOM 1546 C CA . LYS A 1 25 ? -15.806 0.768 -10.396 1.00 0.00 25 LYS A CA 2
ATOM 1547 C C . LYS A 1 25 ? -17.176 1.409 -10.596 1.00 0.00 25 LYS A C 2
ATOM 1548 O O . LYS A 1 25 ? -17.629 2.198 -9.767 1.00 0.00 25 LYS A O 2
ATOM 1567 N N . ILE A 1 26 ? -17.830 1.064 -11.700 1.00 0.00 26 ILE A N 2
ATOM 1568 C CA . ILE A 1 26 ? -19.149 1.604 -12.006 1.00 0.00 26 ILE A CA 2
ATOM 1569 C C . ILE A 1 26 ? -20.240 0.855 -11.248 1.00 0.00 26 ILE A C 2
ATOM 1570 O O . ILE A 1 26 ? -21.324 1.387 -11.013 1.00 0.00 26 ILE A O 2
ATOM 1586 N N . GLY A 1 27 ? -19.944 -0.384 -10.866 1.00 0.00 27 GLY A N 2
ATOM 1587 C CA . GLY A 1 27 ? -20.909 -1.186 -10.137 1.00 0.00 27 GLY A CA 2
ATOM 1588 C C . GLY A 1 27 ? -22.103 -1.571 -10.987 1.00 0.00 27 GLY A C 2
ATOM 1589 O O . GLY A 1 27 ? -23.176 -1.871 -10.463 1.00 0.00 27 GLY A O 2
ATOM 1593 N N . HIS A 1 28 ? -21.919 -1.561 -12.303 1.00 0.00 28 HIS A N 2
ATOM 1594 C CA . HIS A 1 28 ? -22.991 -1.911 -13.228 1.00 0.00 28 HIS A CA 2
ATOM 1595 C C . HIS A 1 28 ? -22.561 -3.045 -14.154 1.00 0.00 28 HIS A C 2
ATOM 1596 O O . HIS A 1 28 ? -21.374 -3.276 -14.382 1.00 0.00 28 HIS A O 2
ATOM 1610 N N . PRO A 1 29 ? -23.549 -3.770 -14.699 1.00 0.00 29 PRO A N 2
ATOM 1611 C CA . PRO A 1 29 ? -23.298 -4.892 -15.609 1.00 0.00 29 PRO A CA 2
ATOM 1612 C C . PRO A 1 29 ? -22.756 -4.434 -16.958 1.00 0.00 29 PRO A C 2
ATOM 1613 O O . PRO A 1 29 ? -23.122 -3.370 -17.456 1.00 0.00 29 PRO A O 2
ATOM 1624 N N . SER A 1 30 ? -21.881 -5.245 -17.546 1.00 0.00 30 SER A N 2
ATOM 1625 C CA . SER A 1 30 ? -21.286 -4.921 -18.837 1.00 0.00 30 SER A CA 2
ATOM 1626 C C . SER A 1 30 ? -21.511 -6.051 -19.838 1.00 0.00 30 SER A C 2
ATOM 1627 O O . SER A 1 30 ? -20.779 -6.180 -20.820 1.00 0.00 30 SER A O 2
ATOM 1635 N N . HIS A 1 31 ? -22.528 -6.867 -19.581 1.00 0.00 31 HIS A N 2
ATOM 1636 C CA . HIS A 1 31 ? -22.851 -7.986 -20.458 1.00 0.00 31 HIS A CA 2
ATOM 1637 C C . HIS A 1 31 ? -24.277 -7.866 -20.990 1.00 0.00 31 HIS A C 2
ATOM 1638 O O . HIS A 1 31 ? -25.241 -8.155 -20.281 1.00 0.00 31 HIS A O 2
ATOM 1652 N N . LYS A 1 32 ? -24.402 -7.437 -22.241 1.00 0.00 32 LYS A N 2
ATOM 1653 C CA . LYS A 1 32 ? -25.709 -7.279 -22.869 1.00 0.00 32 LYS A CA 2
ATOM 1654 C C . LYS A 1 32 ? -25.622 -7.515 -24.373 1.00 0.00 32 LYS A C 2
ATOM 1655 O O . LYS A 1 32 ? -24.848 -6.857 -25.069 1.00 0.00 32 LYS A O 2
ATOM 1674 N N . GLN A 1 33 ? -26.421 -8.455 -24.868 1.00 0.00 33 GLN A N 2
ATOM 1675 C CA . GLN A 1 33 ? -26.434 -8.775 -26.290 1.00 0.00 33 GLN A CA 2
ATOM 1676 C C . GLN A 1 33 ? -26.753 -7.538 -27.124 1.00 0.00 33 GLN A C 2
ATOM 1677 O O . GLN A 1 33 ? -27.860 -7.001 -27.059 1.00 0.00 33 GLN A O 2
ATOM 1691 N N . THR A 1 34 ? -25.777 -7.090 -27.907 1.00 0.00 34 THR A N 2
ATOM 1692 C CA . THR A 1 34 ? -25.954 -5.916 -28.752 1.00 0.00 34 THR A CA 2
ATOM 1693 C C . THR A 1 34 ? -25.077 -5.997 -29.997 1.00 0.00 34 THR A C 2
ATOM 1694 O O . THR A 1 34 ? -24.089 -6.731 -30.043 1.00 0.00 34 THR A O 2
ATOM 1705 N N . PRO A 1 35 ? -25.443 -5.226 -31.031 1.00 0.00 35 PRO A N 2
ATOM 1706 C CA . PRO A 1 35 ? -24.701 -5.192 -32.295 1.00 0.00 35 PRO A CA 2
ATOM 1707 C C . PRO A 1 35 ? -23.339 -4.522 -32.150 1.00 0.00 35 PRO A C 2
ATOM 1708 O O . PRO A 1 35 ? -22.383 -4.882 -32.836 1.00 0.00 35 PRO A O 2
ATOM 1719 N N . ALA A 1 36 ? -23.257 -3.546 -31.252 1.00 0.00 36 ALA A N 2
ATOM 1720 C CA . ALA A 1 36 ? -22.011 -2.827 -31.015 1.00 0.00 36 ALA A CA 2
ATOM 1721 C C . ALA A 1 36 ? -20.928 -3.764 -30.491 1.00 0.00 36 ALA A C 2
ATOM 1722 O O . ALA A 1 36 ? -19.736 -3.506 -30.658 1.00 0.00 36 ALA A O 2
ATOM 1729 N N . ASP A 1 37 ? -21.351 -4.852 -29.856 1.00 0.00 37 ASP A N 2
ATOM 1730 C CA . ASP A 1 37 ? -20.416 -5.828 -29.307 1.00 0.00 37 ASP A CA 2
ATOM 1731 C C . ASP A 1 37 ? -19.418 -6.281 -30.368 1.00 0.00 37 ASP A C 2
ATOM 1732 O O . ASP A 1 37 ? -18.271 -6.605 -30.058 1.00 0.00 37 ASP A O 2
ATOM 1741 N N . HIS A 1 38 ? -19.863 -6.302 -31.621 1.00 0.00 38 HIS A N 2
ATOM 1742 C CA . HIS A 1 38 ? -19.008 -6.717 -32.728 1.00 0.00 38 HIS A CA 2
ATOM 1743 C C . HIS A 1 38 ? -17.890 -5.704 -32.960 1.00 0.00 38 HIS A C 2
ATOM 1744 O O . HIS A 1 38 ? -16.758 -6.075 -33.268 1.00 0.00 38 HIS A O 2
ATOM 1758 N N . ALA A 1 39 ? -18.217 -4.425 -32.810 1.00 0.00 39 ALA A N 2
ATOM 1759 C CA . ALA A 1 39 ? -17.240 -3.360 -33.001 1.00 0.00 39 ALA A CA 2
ATOM 1760 C C . ALA A 1 39 ? -16.286 -3.270 -31.815 1.00 0.00 39 ALA A C 2
ATOM 1761 O O . ALA A 1 39 ? -15.151 -2.816 -31.953 1.00 0.00 39 ALA A O 2
ATOM 1768 N N . ALA A 1 40 ? -16.756 -3.704 -30.650 1.00 0.00 40 ALA A N 2
ATOM 1769 C CA . ALA A 1 40 ? -15.943 -3.674 -29.440 1.00 0.00 40 ALA A CA 2
ATOM 1770 C C . ALA A 1 40 ? -14.612 -4.386 -29.655 1.00 0.00 40 ALA A C 2
ATOM 1771 O O . ALA A 1 40 ? -13.614 -4.062 -29.011 1.00 0.00 40 ALA A O 2
ATOM 1778 N N . ILE A 1 41 ? -14.606 -5.357 -30.562 1.00 0.00 41 ILE A N 2
ATOM 1779 C CA . ILE A 1 41 ? -13.397 -6.115 -30.860 1.00 0.00 41 ILE A CA 2
ATOM 1780 C C . ILE A 1 41 ? -12.241 -5.187 -31.220 1.00 0.00 41 ILE A C 2
ATOM 1781 O O . ILE A 1 41 ? -11.076 -5.519 -31.007 1.00 0.00 41 ILE A O 2
ATOM 1797 N N . GLU A 1 42 ? -12.574 -4.021 -31.766 1.00 0.00 42 GLU A N 2
ATOM 1798 C CA . GLU A 1 42 ? -11.563 -3.045 -32.155 1.00 0.00 42 GLU A CA 2
ATOM 1799 C C . GLU A 1 42 ? -10.676 -2.678 -30.969 1.00 0.00 42 GLU A C 2
ATOM 1800 O O . GLU A 1 42 ? -9.510 -2.322 -31.138 1.00 0.00 42 GLU A O 2
ATOM 1812 N N . ALA A 1 43 ? -11.237 -2.767 -29.767 1.00 0.00 43 ALA A N 2
ATOM 1813 C CA . ALA A 1 43 ? -10.498 -2.447 -28.553 1.00 0.00 43 ALA A CA 2
ATOM 1814 C C . ALA A 1 43 ? -9.556 -3.582 -28.168 1.00 0.00 43 ALA A C 2
ATOM 1815 O O . ALA A 1 43 ? -8.382 -3.355 -27.870 1.00 0.00 43 ALA A O 2
ATOM 1822 N N . LEU A 1 44 ? -10.076 -4.805 -28.175 1.00 0.00 44 LEU A N 2
ATOM 1823 C CA . LEU A 1 44 ? -9.281 -5.977 -27.826 1.00 0.00 44 LEU A CA 2
ATOM 1824 C C . LEU A 1 44 ? -7.999 -6.030 -28.650 1.00 0.00 44 LEU A C 2
ATOM 1825 O O . LEU A 1 44 ? -6.901 -6.133 -28.103 1.00 0.00 44 LEU A O 2
ATOM 1841 N N . ASP A 1 45 ? -8.146 -5.958 -29.969 1.00 0.00 45 ASP A N 2
ATOM 1842 C CA . ASP A 1 45 ? -7.000 -5.994 -30.869 1.00 0.00 45 ASP A CA 2
ATOM 1843 C C . ASP A 1 45 ? -6.029 -4.859 -30.560 1.00 0.00 45 ASP A C 2
ATOM 1844 O O . ASP A 1 45 ? -4.826 -4.977 -30.796 1.00 0.00 45 ASP A O 2
ATOM 1853 N N . ARG A 1 46 ? -6.559 -3.762 -30.031 1.00 0.00 46 ARG A N 2
ATOM 1854 C CA . ARG A 1 46 ? -5.740 -2.605 -29.691 1.00 0.00 46 ARG A CA 2
ATOM 1855 C C . ARG A 1 46 ? -4.701 -2.966 -28.633 1.00 0.00 46 ARG A C 2
ATOM 1856 O O . ARG A 1 46 ? -3.497 -2.859 -28.867 1.00 0.00 46 ARG A O 2
ATOM 1877 N N . LEU A 1 47 ? -5.175 -3.394 -27.468 1.00 0.00 47 LEU A N 2
ATOM 1878 C CA . LEU A 1 47 ? -4.288 -3.771 -26.373 1.00 0.00 47 LEU A CA 2
ATOM 1879 C C . LEU A 1 47 ? -3.318 -4.863 -26.809 1.00 0.00 47 LEU A C 2
ATOM 1880 O O . LEU A 1 47 ? -2.111 -4.764 -26.582 1.00 0.00 47 LEU A O 2
ATOM 1896 N N . LEU A 1 48 ? -3.852 -5.904 -27.440 1.00 0.00 48 LEU A N 2
ATOM 1897 C CA . LEU A 1 48 ? -3.033 -7.015 -27.911 1.00 0.00 48 LEU A CA 2
ATOM 1898 C C . LEU A 1 48 ? -1.945 -6.525 -28.861 1.00 0.00 48 LEU A C 2
ATOM 1899 O O . LEU A 1 48 ? -0.765 -6.828 -28.680 1.00 0.00 48 LEU A O 2
ATOM 1915 N N . LEU A 1 49 ? -2.349 -5.765 -29.873 1.00 0.00 49 LEU A N 2
ATOM 1916 C CA . LEU A 1 49 ? -1.408 -5.231 -30.852 1.00 0.00 49 LEU A CA 2
ATOM 1917 C C . LEU A 1 49 ? -0.346 -4.371 -30.173 1.00 0.00 49 LEU A C 2
ATOM 1918 O O . LEU A 1 49 ? 0.839 -4.462 -30.494 1.00 0.00 49 LEU A O 2
ATOM 1934 N N . ASP A 1 50 ? -0.779 -3.539 -29.233 1.00 0.00 50 ASP A N 2
ATOM 1935 C CA . ASP A 1 50 ? 0.135 -2.665 -28.506 1.00 0.00 50 ASP A CA 2
ATOM 1936 C C . ASP A 1 50 ? 1.209 -3.477 -27.789 1.00 0.00 50 ASP A C 2
ATOM 1937 O O . ASP A 1 50 ? 2.398 -3.346 -28.079 1.00 0.00 50 ASP A O 2
ATOM 1946 N N . VAL A 1 51 ? 0.781 -4.316 -26.851 1.00 0.00 51 VAL A N 2
ATOM 1947 C CA . VAL A 1 51 ? 1.706 -5.150 -26.092 1.00 0.00 51 VAL A CA 2
ATOM 1948 C C . VAL A 1 51 ? 2.501 -6.068 -27.014 1.00 0.00 51 VAL A C 2
ATOM 1949 O O . VAL A 1 51 ? 3.613 -6.482 -26.686 1.00 0.00 51 VAL A O 2
ATOM 1962 N N . ARG A 1 52 ? 1.923 -6.383 -28.168 1.00 0.00 52 ARG A N 2
ATOM 1963 C CA . ARG A 1 52 ? 2.577 -7.253 -29.138 1.00 0.00 52 ARG A CA 2
ATOM 1964 C C . ARG A 1 52 ? 3.671 -6.502 -29.892 1.00 0.00 52 ARG A C 2
ATOM 1965 O O . ARG A 1 52 ? 4.676 -7.087 -30.293 1.00 0.00 52 ARG A O 2
ATOM 1986 N N . ALA A 1 53 ? 3.466 -5.202 -30.081 1.00 0.00 53 ALA A N 2
ATOM 1987 C CA . ALA A 1 53 ? 4.435 -4.371 -30.784 1.00 0.00 53 ALA A CA 2
ATOM 1988 C C . ALA A 1 53 ? 5.358 -3.655 -29.805 1.00 0.00 53 ALA A C 2
ATOM 1989 O O . ALA A 1 53 ? 5.900 -2.593 -30.111 1.00 0.00 53 ALA A O 2
ATOM 1996 N N . ARG A 1 54 ? 5.532 -4.242 -28.625 1.00 0.00 54 ARG A N 2
ATOM 1997 C CA . ARG A 1 54 ? 6.388 -3.659 -27.600 1.00 0.00 54 ARG A CA 2
ATOM 1998 C C . ARG A 1 54 ? 6.010 -2.203 -27.339 1.00 0.00 54 ARG A C 2
ATOM 1999 O O . ARG A 1 54 ? 6.878 -1.345 -27.178 1.00 0.00 54 ARG A O 2
ATOM 2020 N N . ARG A 1 55 ? 4.710 -1.934 -27.300 1.00 0.00 55 ARG A N 2
ATOM 2021 C CA . ARG A 1 55 ? 4.216 -0.583 -27.060 1.00 0.00 55 ARG A CA 2
ATOM 2022 C C . ARG A 1 55 ? 3.593 -0.469 -25.672 1.00 0.00 55 ARG A C 2
ATOM 2023 O O . ARG A 1 55 ? 2.726 0.372 -25.436 1.00 0.00 55 ARG A O 2
ATOM 2044 N N . VAL A 1 56 ? 4.040 -1.323 -24.757 1.00 0.00 56 VAL A N 2
ATOM 2045 C CA . VAL A 1 56 ? 3.527 -1.319 -23.392 1.00 0.00 56 VAL A CA 2
ATOM 2046 C C . VAL A 1 56 ? 4.406 -0.474 -22.477 1.00 0.00 56 VAL A C 2
ATOM 2047 O O . VAL A 1 56 ? 5.625 -0.421 -22.645 1.00 0.00 56 VAL A O 2
ATOM 2060 N N . ASP A 1 57 ? 3.781 0.186 -21.508 1.00 0.00 57 ASP A N 2
ATOM 2061 C CA . ASP A 1 57 ? 4.506 1.028 -20.565 1.00 0.00 57 ASP A CA 2
ATOM 2062 C C . ASP A 1 57 ? 3.853 0.987 -19.186 1.00 0.00 57 ASP A C 2
ATOM 2063 O O . ASP A 1 57 ? 2.788 0.396 -19.012 1.00 0.00 57 ASP A O 2
ATOM 2072 N N . GLN A 1 58 ? 4.500 1.617 -18.212 1.00 0.00 58 GLN A N 2
ATOM 2073 C CA . GLN A 1 58 ? 3.983 1.651 -16.849 1.00 0.00 58 GLN A CA 2
ATOM 2074 C C . GLN A 1 58 ? 3.175 2.921 -16.604 1.00 0.00 58 GLN A C 2
ATOM 2075 O O . GLN A 1 58 ? 3.475 3.977 -17.162 1.00 0.00 58 GLN A O 2
ATOM 2089 N N . PHE A 1 59 ? 2.147 2.811 -15.768 1.00 0.00 59 PHE A N 2
ATOM 2090 C CA . PHE A 1 59 ? 1.295 3.950 -15.451 1.00 0.00 59 PHE A CA 2
ATOM 2091 C C . PHE A 1 59 ? 0.740 3.837 -14.034 1.00 0.00 59 PHE A C 2
ATOM 2092 O O . PHE A 1 59 ? 0.716 2.753 -13.452 1.00 0.00 59 PHE A O 2
ATOM 2109 N N . GLN A 1 60 ? 0.297 4.964 -13.487 1.00 0.00 60 GLN A N 2
ATOM 2110 C CA . GLN A 1 60 ? -0.256 4.992 -12.138 1.00 0.00 60 GLN A CA 2
ATOM 2111 C C . GLN A 1 60 ? -0.819 6.370 -11.808 1.00 0.00 60 GLN A C 2
ATOM 2112 O O . GLN A 1 60 ? -0.084 7.357 -11.766 1.00 0.00 60 GLN A O 2
ATOM 2126 N N . ILE A 1 61 ? -2.126 6.430 -11.576 1.00 0.00 61 ILE A N 2
ATOM 2127 C CA . ILE A 1 61 ? -2.786 7.688 -11.249 1.00 0.00 61 ILE A CA 2
ATOM 2128 C C . ILE A 1 61 ? -2.678 7.995 -9.759 1.00 0.00 61 ILE A C 2
ATOM 2129 O O . ILE A 1 61 ? -2.616 9.156 -9.357 1.00 0.00 61 ILE A O 2
ATOM 2145 N N . ASN A 1 62 ? -2.655 6.945 -8.945 1.00 0.00 62 ASN A N 2
ATOM 2146 C CA . ASN A 1 62 ? -2.553 7.102 -7.498 1.00 0.00 62 ASN A CA 2
ATOM 2147 C C . ASN A 1 62 ? -1.395 6.279 -6.942 1.00 0.00 62 ASN A C 2
ATOM 2148 O O . ASN A 1 62 ? -0.699 6.711 -6.023 1.00 0.00 62 ASN A O 2
ATOM 2159 N N . ALA A 1 63 ? -1.195 5.092 -7.506 1.00 0.00 63 ALA A N 2
ATOM 2160 C CA . ALA A 1 63 ? -0.120 4.210 -7.068 1.00 0.00 63 ALA A CA 2
ATOM 2161 C C . ALA A 1 63 ? -0.332 3.760 -5.627 1.00 0.00 63 ALA A C 2
ATOM 2162 O O . ALA A 1 63 ? 0.611 3.355 -4.948 1.00 0.00 63 ALA A O 2
ATOM 2169 N N . SER A 1 64 ? -1.576 3.834 -5.165 1.00 0.00 64 SER A N 2
ATOM 2170 C CA . SER A 1 64 ? -1.911 3.438 -3.803 1.00 0.00 64 SER A CA 2
ATOM 2171 C C . SER A 1 64 ? -2.828 2.219 -3.801 1.00 0.00 64 SER A C 2
ATOM 2172 O O . SER A 1 64 ? -2.785 1.397 -2.886 1.00 0.00 64 SER A O 2
ATOM 2180 N N . ALA A 1 65 ? -3.658 2.109 -4.833 1.00 0.00 65 ALA A N 2
ATOM 2181 C CA . ALA A 1 65 ? -4.585 0.990 -4.953 1.00 0.00 65 ALA A CA 2
ATOM 2182 C C . ALA A 1 65 ? -4.303 0.176 -6.211 1.00 0.00 65 ALA A C 2
ATOM 2183 O O . ALA A 1 65 ? -4.415 0.682 -7.327 1.00 0.00 65 ALA A O 2
ATOM 2190 N N . ALA A 1 66 ? -3.936 -1.087 -6.023 1.00 0.00 66 ALA A N 2
ATOM 2191 C CA . ALA A 1 66 ? -3.639 -1.972 -7.143 1.00 0.00 66 ALA A CA 2
ATOM 2192 C C . ALA A 1 66 ? -2.628 -1.336 -8.091 1.00 0.00 66 ALA A C 2
ATOM 2193 O O . ALA A 1 66 ? -2.954 -1.010 -9.232 1.00 0.00 66 ALA A O 2
ATOM 2200 N N . GLN A 1 67 ? -1.401 -1.162 -7.611 1.00 0.00 67 GLN A N 2
ATOM 2201 C CA . GLN A 1 67 ? -0.343 -0.564 -8.416 1.00 0.00 67 GLN A CA 2
ATOM 2202 C C . GLN A 1 67 ? 0.371 -1.622 -9.250 1.00 0.00 67 GLN A C 2
ATOM 2203 O O . GLN A 1 67 ? 0.653 -2.720 -8.768 1.00 0.00 67 GLN A O 2
ATOM 2217 N N . ILE A 1 68 ? 0.660 -1.286 -10.503 1.00 0.00 68 ILE A N 2
ATOM 2218 C CA . ILE A 1 68 ? 1.342 -2.208 -11.403 1.00 0.00 68 ILE A CA 2
ATOM 2219 C C . ILE A 1 68 ? 2.486 -1.515 -12.135 1.00 0.00 68 ILE A C 2
ATOM 2220 O O . ILE A 1 68 ? 2.361 -0.365 -12.556 1.00 0.00 68 ILE A O 2
ATOM 2236 N N . ILE A 1 69 ? 3.600 -2.224 -12.286 1.00 0.00 69 ILE A N 2
ATOM 2237 C CA . ILE A 1 69 ? 4.765 -1.679 -12.970 1.00 0.00 69 ILE A CA 2
ATOM 2238 C C . ILE A 1 69 ? 5.236 -2.611 -14.081 1.00 0.00 69 ILE A C 2
ATOM 2239 O O . ILE A 1 69 ? 5.471 -3.798 -13.853 1.00 0.00 69 ILE A O 2
ATOM 2255 N N . VAL A 1 70 ? 5.374 -2.065 -15.285 1.00 0.00 70 VAL A N 2
ATOM 2256 C CA . VAL A 1 70 ? 5.821 -2.847 -16.432 1.00 0.00 70 VAL A CA 2
ATOM 2257 C C . VAL A 1 70 ? 7.342 -2.883 -16.514 1.00 0.00 70 VAL A C 2
ATOM 2258 O O . VAL A 1 70 ? 7.982 -1.885 -16.848 1.00 0.00 70 VAL A O 2
ATOM 2271 N N . THR A 1 71 ? 7.919 -4.041 -16.207 1.00 0.00 71 THR A N 2
ATOM 2272 C CA . THR A 1 71 ? 9.366 -4.208 -16.245 1.00 0.00 71 THR A CA 2
ATOM 2273 C C . THR A 1 71 ? 9.873 -4.294 -17.680 1.00 0.00 71 THR A C 2
ATOM 2274 O O . THR A 1 71 ? 10.174 -5.378 -18.179 1.00 0.00 71 THR A O 2
ATOM 2285 N N . ASP A 1 72 ? 9.965 -3.144 -18.339 1.00 0.00 72 ASP A N 2
ATOM 2286 C CA . ASP A 1 72 ? 10.437 -3.088 -19.718 1.00 0.00 72 ASP A CA 2
ATOM 2287 C C . ASP A 1 72 ? 11.714 -2.261 -19.822 1.00 0.00 72 ASP A C 2
ATOM 2288 O O . ASP A 1 72 ? 12.414 -2.306 -20.835 1.00 0.00 72 ASP A O 2
ATOM 2297 N N . MET A 1 1 ? -0.231 0.637 -1.320 1.00 0.00 1 MET A N 3
ATOM 2298 C CA . MET A 1 1 ? 0.937 0.186 -2.067 1.00 0.00 1 MET A CA 3
ATOM 2299 C C . MET A 1 1 ? 0.782 -1.271 -2.492 1.00 0.00 1 MET A C 3
ATOM 2300 O O . MET A 1 1 ? 1.153 -2.185 -1.756 1.00 0.00 1 MET A O 3
ATOM 2314 N N . ASP A 1 2 ? 0.230 -1.479 -3.683 1.00 0.00 2 ASP A N 3
ATOM 2315 C CA . ASP A 1 2 ? 0.026 -2.825 -4.206 1.00 0.00 2 ASP A CA 3
ATOM 2316 C C . ASP A 1 2 ? 0.629 -2.964 -5.600 1.00 0.00 2 ASP A C 3
ATOM 2317 O O . ASP A 1 2 ? -0.074 -3.267 -6.564 1.00 0.00 2 ASP A O 3
ATOM 2326 N N . ARG A 1 3 ? 1.935 -2.738 -5.699 1.00 0.00 3 ARG A N 3
ATOM 2327 C CA . ARG A 1 3 ? 2.632 -2.836 -6.976 1.00 0.00 3 ARG A CA 3
ATOM 2328 C C . ARG A 1 3 ? 2.611 -4.269 -7.499 1.00 0.00 3 ARG A C 3
ATOM 2329 O O . ARG A 1 3 ? 2.535 -5.222 -6.723 1.00 0.00 3 ARG A O 3
ATOM 2350 N N . ILE A 1 4 ? 2.679 -4.413 -8.818 1.00 0.00 4 ILE A N 3
ATOM 2351 C CA . ILE A 1 4 ? 2.669 -5.729 -9.444 1.00 0.00 4 ILE A CA 3
ATOM 2352 C C . ILE A 1 4 ? 3.648 -5.791 -10.611 1.00 0.00 4 ILE A C 3
ATOM 2353 O O . ILE A 1 4 ? 3.413 -5.198 -11.665 1.00 0.00 4 ILE A O 3
ATOM 2369 N N . PHE A 1 5 ? 4.747 -6.513 -10.418 1.00 0.00 5 PHE A N 3
ATOM 2370 C CA . PHE A 1 5 ? 5.762 -6.654 -11.455 1.00 0.00 5 PHE A CA 3
ATOM 2371 C C . PHE A 1 5 ? 5.361 -7.723 -12.467 1.00 0.00 5 PHE A C 3
ATOM 2372 O O . PHE A 1 5 ? 5.158 -8.884 -12.112 1.00 0.00 5 PHE A O 3
ATOM 2389 N N . MET A 1 6 ? 5.249 -7.322 -13.729 1.00 0.00 6 MET A N 3
ATOM 2390 C CA . MET A 1 6 ? 4.873 -8.245 -14.794 1.00 0.00 6 MET A CA 3
ATOM 2391 C C . MET A 1 6 ? 5.771 -8.063 -16.013 1.00 0.00 6 MET A C 3
ATOM 2392 O O . MET A 1 6 ? 6.193 -6.950 -16.326 1.00 0.00 6 MET A O 3
ATOM 2406 N N . THR A 1 7 ? 6.060 -9.165 -16.699 1.00 0.00 7 THR A N 3
ATOM 2407 C CA . THR A 1 7 ? 6.908 -9.127 -17.884 1.00 0.00 7 THR A CA 3
ATOM 2408 C C . THR A 1 7 ? 6.091 -8.836 -19.137 1.00 0.00 7 THR A C 3
ATOM 2409 O O . THR A 1 7 ? 4.878 -8.639 -19.066 1.00 0.00 7 THR A O 3
ATOM 2420 N N . ARG A 1 8 ? 6.763 -8.810 -20.283 1.00 0.00 8 ARG A N 3
ATOM 2421 C CA . ARG A 1 8 ? 6.098 -8.542 -21.553 1.00 0.00 8 ARG A CA 3
ATOM 2422 C C . ARG A 1 8 ? 4.894 -9.460 -21.740 1.00 0.00 8 ARG A C 3
ATOM 2423 O O . ARG A 1 8 ? 3.820 -9.019 -22.151 1.00 0.00 8 ARG A O 3
ATOM 2444 N N . THR A 1 9 ? 5.080 -10.741 -21.437 1.00 0.00 9 THR A N 3
ATOM 2445 C CA . THR A 1 9 ? 4.011 -11.722 -21.574 1.00 0.00 9 THR A CA 3
ATOM 2446 C C . THR A 1 9 ? 3.016 -11.614 -20.424 1.00 0.00 9 THR A C 3
ATOM 2447 O O . THR A 1 9 ? 1.804 -11.626 -20.638 1.00 0.00 9 THR A O 3
ATOM 2458 N N . GLU A 1 10 ? 3.536 -11.509 -19.205 1.00 0.00 10 GLU A N 3
ATOM 2459 C CA . GLU A 1 10 ? 2.691 -11.400 -18.022 1.00 0.00 10 GLU A CA 3
ATOM 2460 C C . GLU A 1 10 ? 1.807 -10.158 -18.098 1.00 0.00 10 GLU A C 3
ATOM 2461 O O . GLU A 1 10 ? 0.789 -10.064 -17.412 1.00 0.00 10 GLU A O 3
ATOM 2473 N N . ALA A 1 11 ? 2.205 -9.206 -18.936 1.00 0.00 11 ALA A N 3
ATOM 2474 C CA . ALA A 1 11 ? 1.449 -7.971 -19.103 1.00 0.00 11 ALA A CA 3
ATOM 2475 C C . ALA A 1 11 ? -0.023 -8.260 -19.376 1.00 0.00 11 ALA A C 3
ATOM 2476 O O . ALA A 1 11 ? -0.897 -7.465 -19.029 1.00 0.00 11 ALA A O 3
ATOM 2483 N N . LEU A 1 12 ? -0.291 -9.402 -20.000 1.00 0.00 12 LEU A N 3
ATOM 2484 C CA . LEU A 1 12 ? -1.658 -9.796 -20.320 1.00 0.00 12 LEU A CA 3
ATOM 2485 C C . LEU A 1 12 ? -2.554 -9.704 -19.089 1.00 0.00 12 LEU A C 3
ATOM 2486 O O . LEU A 1 12 ? -3.696 -9.255 -19.174 1.00 0.00 12 LEU A O 3
ATOM 2502 N N . GLU A 1 13 ? -2.026 -10.132 -17.946 1.00 0.00 13 GLU A N 3
ATOM 2503 C CA . GLU A 1 13 ? -2.779 -10.096 -16.698 1.00 0.00 13 GLU A CA 3
ATOM 2504 C C . GLU A 1 13 ? -3.074 -8.658 -16.281 1.00 0.00 13 GLU A C 3
ATOM 2505 O O . GLU A 1 13 ? -4.115 -8.372 -15.689 1.00 0.00 13 GLU A O 3
ATOM 2517 N N . PHE A 1 14 ? -2.150 -7.756 -16.594 1.00 0.00 14 PHE A N 3
ATOM 2518 C CA . PHE A 1 14 ? -2.310 -6.347 -16.252 1.00 0.00 14 PHE A CA 3
ATOM 2519 C C . PHE A 1 14 ? -3.412 -5.705 -17.090 1.00 0.00 14 PHE A C 3
ATOM 2520 O O . PHE A 1 14 ? -4.304 -5.043 -16.559 1.00 0.00 14 PHE A O 3
ATOM 2537 N N . LEU A 1 15 ? -3.342 -5.906 -18.401 1.00 0.00 15 LEU A N 3
ATOM 2538 C CA . LEU A 1 15 ? -4.333 -5.347 -19.314 1.00 0.00 15 LEU A CA 3
ATOM 2539 C C . LEU A 1 15 ? -5.673 -6.061 -19.167 1.00 0.00 15 LEU A C 3
ATOM 2540 O O . LEU A 1 15 ? -6.726 -5.497 -19.469 1.00 0.00 15 LEU A O 3
ATOM 2556 N N . LEU A 1 16 ? -5.627 -7.304 -18.700 1.00 0.00 16 LEU A N 3
ATOM 2557 C CA . LEU A 1 16 ? -6.838 -8.095 -18.510 1.00 0.00 16 LEU A CA 3
ATOM 2558 C C . LEU A 1 16 ? -7.519 -7.740 -17.192 1.00 0.00 16 LEU A C 3
ATOM 2559 O O . LEU A 1 16 ? -8.746 -7.744 -17.094 1.00 0.00 16 LEU A O 3
ATOM 2575 N N . LYS A 1 17 ? -6.715 -7.432 -16.180 1.00 0.00 17 LYS A N 3
ATOM 2576 C CA . LYS A 1 17 ? -7.238 -7.070 -14.868 1.00 0.00 17 LYS A CA 3
ATOM 2577 C C . LYS A 1 17 ? -7.646 -5.601 -14.831 1.00 0.00 17 LYS A C 3
ATOM 2578 O O . LYS A 1 17 ? -8.556 -5.218 -14.096 1.00 0.00 17 LYS A O 3
ATOM 2597 N N . ALA A 1 18 ? -6.967 -4.783 -15.629 1.00 0.00 18 ALA A N 3
ATOM 2598 C CA . ALA A 1 18 ? -7.262 -3.357 -15.689 1.00 0.00 18 ALA A CA 3
ATOM 2599 C C . ALA A 1 18 ? -8.698 -3.111 -16.139 1.00 0.00 18 ALA A C 3
ATOM 2600 O O . ALA A 1 18 ? -9.295 -2.086 -15.809 1.00 0.00 18 ALA A O 3
ATOM 2607 N N . HIS A 1 19 ? -9.247 -4.057 -16.894 1.00 0.00 19 HIS A N 3
ATOM 2608 C CA . HIS A 1 19 ? -10.614 -3.943 -17.389 1.00 0.00 19 HIS A CA 3
ATOM 2609 C C . HIS A 1 19 ? -11.620 -4.169 -16.264 1.00 0.00 19 HIS A C 3
ATOM 2610 O O . HIS A 1 19 ? -12.560 -3.394 -16.096 1.00 0.00 19 HIS A O 3
ATOM 2624 N N . GLN A 1 20 ? -11.415 -5.237 -15.499 1.00 0.00 20 GLN A N 3
ATOM 2625 C CA . GLN A 1 20 ? -12.305 -5.565 -14.392 1.00 0.00 20 GLN A CA 3
ATOM 2626 C C . GLN A 1 20 ? -12.483 -4.368 -13.464 1.00 0.00 20 GLN A C 3
ATOM 2627 O O . GLN A 1 20 ? -13.584 -4.103 -12.979 1.00 0.00 20 GLN A O 3
ATOM 2641 N N . THR A 1 21 ? -11.393 -3.648 -13.218 1.00 0.00 21 THR A N 3
ATOM 2642 C CA . THR A 1 21 ? -11.428 -2.481 -12.346 1.00 0.00 21 THR A CA 3
ATOM 2643 C C . THR A 1 21 ? -11.924 -1.250 -13.096 1.00 0.00 21 THR A C 3
ATOM 2644 O O . THR A 1 21 ? -12.507 -0.344 -12.502 1.00 0.00 21 THR A O 3
ATOM 2655 N N . ALA A 1 22 ? -11.689 -1.224 -14.404 1.00 0.00 22 ALA A N 3
ATOM 2656 C CA . ALA A 1 22 ? -12.115 -0.105 -15.234 1.00 0.00 22 ALA A CA 3
ATOM 2657 C C . ALA A 1 22 ? -13.632 -0.082 -15.389 1.00 0.00 22 ALA A C 3
ATOM 2658 O O . ALA A 1 22 ? -14.252 0.981 -15.369 1.00 0.00 22 ALA A O 3
ATOM 2665 N N . VAL A 1 23 ? -14.224 -1.262 -15.545 1.00 0.00 23 VAL A N 3
ATOM 2666 C CA . VAL A 1 23 ? -15.669 -1.377 -15.702 1.00 0.00 23 VAL A CA 3
ATOM 2667 C C . VAL A 1 23 ? -16.400 -0.847 -14.474 1.00 0.00 23 VAL A C 3
ATOM 2668 O O . VAL A 1 23 ? -17.520 -0.345 -14.574 1.00 0.00 23 VAL A O 3
ATOM 2681 N N . ASP A 1 24 ? -15.759 -0.962 -13.316 1.00 0.00 24 ASP A N 3
ATOM 2682 C CA . ASP A 1 24 ? -16.348 -0.493 -12.067 1.00 0.00 24 ASP A CA 3
ATOM 2683 C C . ASP A 1 24 ? -16.466 1.028 -12.059 1.00 0.00 24 ASP A C 3
ATOM 2684 O O . ASP A 1 24 ? -17.411 1.585 -11.500 1.00 0.00 24 ASP A O 3
ATOM 2693 N N . LYS A 1 25 ? -15.500 1.694 -12.681 1.00 0.00 25 LYS A N 3
ATOM 2694 C CA . LYS A 1 25 ? -15.494 3.151 -12.747 1.00 0.00 25 LYS A CA 3
ATOM 2695 C C . LYS A 1 25 ? -16.589 3.658 -13.680 1.00 0.00 25 LYS A C 3
ATOM 2696 O O . LYS A 1 25 ? -17.164 4.724 -13.455 1.00 0.00 25 LYS A O 3
ATOM 2715 N N . ILE A 1 26 ? -16.874 2.887 -14.724 1.00 0.00 26 ILE A N 3
ATOM 2716 C CA . ILE A 1 26 ? -17.903 3.258 -15.688 1.00 0.00 26 ILE A CA 3
ATOM 2717 C C . ILE A 1 26 ? -19.298 2.981 -15.137 1.00 0.00 26 ILE A C 3
ATOM 2718 O O . ILE A 1 26 ? -20.277 3.591 -15.565 1.00 0.00 26 ILE A O 3
ATOM 2734 N N . GLY A 1 27 ? -19.380 2.058 -14.184 1.00 0.00 27 GLY A N 3
ATOM 2735 C CA . GLY A 1 27 ? -20.659 1.718 -13.588 1.00 0.00 27 GLY A CA 3
ATOM 2736 C C . GLY A 1 27 ? -21.586 1.023 -14.565 1.00 0.00 27 GLY A C 3
ATOM 2737 O O . GLY A 1 27 ? -22.807 1.158 -14.476 1.00 0.00 27 GLY A O 3
ATOM 2741 N N . HIS A 1 28 ? -21.007 0.279 -15.502 1.00 0.00 28 HIS A N 3
ATOM 2742 C CA . HIS A 1 28 ? -21.791 -0.438 -16.501 1.00 0.00 28 HIS A CA 3
ATOM 2743 C C . HIS A 1 28 ? -22.686 -1.484 -15.842 1.00 0.00 28 HIS A C 3
ATOM 2744 O O . HIS A 1 28 ? -22.425 -1.948 -14.732 1.00 0.00 28 HIS A O 3
ATOM 2758 N N . PRO A 1 29 ? -23.766 -1.864 -16.540 1.00 0.00 29 PRO A N 3
ATOM 2759 C CA . PRO A 1 29 ? -24.721 -2.859 -16.042 1.00 0.00 29 PRO A CA 3
ATOM 2760 C C . PRO A 1 29 ? -24.128 -4.264 -16.005 1.00 0.00 29 PRO A C 3
ATOM 2761 O O . PRO A 1 29 ? -23.111 -4.536 -16.643 1.00 0.00 29 PRO A O 3
ATOM 2772 N N . SER A 1 30 ? -24.771 -5.153 -15.255 1.00 0.00 30 SER A N 3
ATOM 2773 C CA . SER A 1 30 ? -24.306 -6.529 -15.133 1.00 0.00 30 SER A CA 3
ATOM 2774 C C . SER A 1 30 ? -25.118 -7.459 -16.029 1.00 0.00 30 SER A C 3
ATOM 2775 O O . SER A 1 30 ? -25.181 -8.667 -15.796 1.00 0.00 30 SER A O 3
ATOM 2783 N N . HIS A 1 31 ? -25.739 -6.887 -17.056 1.00 0.00 31 HIS A N 3
ATOM 2784 C CA . HIS A 1 31 ? -26.548 -7.664 -17.989 1.00 0.00 31 HIS A CA 3
ATOM 2785 C C . HIS A 1 31 ? -25.667 -8.358 -19.024 1.00 0.00 31 HIS A C 3
ATOM 2786 O O . HIS A 1 31 ? -24.492 -8.024 -19.180 1.00 0.00 31 HIS A O 3
ATOM 2800 N N . LYS A 1 32 ? -26.242 -9.327 -19.728 1.00 0.00 32 LYS A N 3
ATOM 2801 C CA . LYS A 1 32 ? -25.511 -10.069 -20.748 1.00 0.00 32 LYS A CA 3
ATOM 2802 C C . LYS A 1 32 ? -25.055 -9.144 -21.872 1.00 0.00 32 LYS A C 3
ATOM 2803 O O . LYS A 1 32 ? -25.654 -8.094 -22.104 1.00 0.00 32 LYS A O 3
ATOM 2822 N N . GLN A 1 33 ? -23.994 -9.542 -22.567 1.00 0.00 33 GLN A N 3
ATOM 2823 C CA . GLN A 1 33 ? -23.460 -8.748 -23.667 1.00 0.00 33 GLN A CA 3
ATOM 2824 C C . GLN A 1 33 ? -24.553 -8.412 -24.676 1.00 0.00 33 GLN A C 3
ATOM 2825 O O . GLN A 1 33 ? -25.662 -8.942 -24.607 1.00 0.00 33 GLN A O 3
ATOM 2839 N N . THR A 1 34 ? -24.233 -7.526 -25.615 1.00 0.00 34 THR A N 3
ATOM 2840 C CA . THR A 1 34 ? -25.187 -7.117 -26.637 1.00 0.00 34 THR A CA 3
ATOM 2841 C C . THR A 1 34 ? -24.620 -7.333 -28.036 1.00 0.00 34 THR A C 3
ATOM 2842 O O . THR A 1 34 ? -23.409 -7.435 -28.232 1.00 0.00 34 THR A O 3
ATOM 2853 N N . PRO A 1 35 ? -25.514 -7.403 -29.033 1.00 0.00 35 PRO A N 3
ATOM 2854 C CA . PRO A 1 35 ? -25.125 -7.605 -30.432 1.00 0.00 35 PRO A CA 3
ATOM 2855 C C . PRO A 1 35 ? -24.419 -6.388 -31.019 1.00 0.00 35 PRO A C 3
ATOM 2856 O O . PRO A 1 35 ? -23.768 -6.478 -32.060 1.00 0.00 35 PRO A O 3
ATOM 2867 N N . ALA A 1 36 ? -24.552 -5.250 -30.346 1.00 0.00 36 ALA A N 3
ATOM 2868 C CA . ALA A 1 36 ? -23.925 -4.015 -30.800 1.00 0.00 36 ALA A CA 3
ATOM 2869 C C . ALA A 1 36 ? -22.571 -3.809 -30.129 1.00 0.00 36 ALA A C 3
ATOM 2870 O O . ALA A 1 36 ? -21.752 -3.016 -30.594 1.00 0.00 36 ALA A O 3
ATOM 2877 N N . ASP A 1 37 ? -22.343 -4.526 -29.034 1.00 0.00 37 ASP A N 3
ATOM 2878 C CA . ASP A 1 37 ? -21.088 -4.421 -28.299 1.00 0.00 37 ASP A CA 3
ATOM 2879 C C . ASP A 1 37 ? -19.912 -4.860 -29.167 1.00 0.00 37 ASP A C 3
ATOM 2880 O O . ASP A 1 37 ? -18.768 -4.475 -28.921 1.00 0.00 37 ASP A O 3
ATOM 2889 N N . HIS A 1 38 ? -20.201 -5.667 -30.182 1.00 0.00 38 HIS A N 3
ATOM 2890 C CA . HIS A 1 38 ? -19.167 -6.159 -31.086 1.00 0.00 38 HIS A CA 3
ATOM 2891 C C . HIS A 1 38 ? -18.329 -5.007 -31.631 1.00 0.00 38 HIS A C 3
ATOM 2892 O O . HIS A 1 38 ? -17.146 -5.172 -31.925 1.00 0.00 38 HIS A O 3
ATOM 2906 N N . ALA A 1 39 ? -18.951 -3.839 -31.762 1.00 0.00 39 ALA A N 3
ATOM 2907 C CA . ALA A 1 39 ? -18.261 -2.660 -32.270 1.00 0.00 39 ALA A CA 3
ATOM 2908 C C . ALA A 1 39 ? -17.120 -2.250 -31.346 1.00 0.00 39 ALA A C 3
ATOM 2909 O O . ALA A 1 39 ? -16.070 -1.800 -31.803 1.00 0.00 39 ALA A O 3
ATOM 2916 N N . ALA A 1 40 ? -17.333 -2.409 -30.044 1.00 0.00 40 ALA A N 3
ATOM 2917 C CA . ALA A 1 40 ? -16.321 -2.057 -29.056 1.00 0.00 40 ALA A CA 3
ATOM 2918 C C . ALA A 1 40 ? -14.993 -2.743 -29.361 1.00 0.00 40 ALA A C 3
ATOM 2919 O O . ALA A 1 40 ? -13.926 -2.227 -29.027 1.00 0.00 40 ALA A O 3
ATOM 2926 N N . ILE A 1 41 ? -15.066 -3.908 -29.996 1.00 0.00 41 ILE A N 3
ATOM 2927 C CA . ILE A 1 41 ? -13.870 -4.663 -30.347 1.00 0.00 41 ILE A CA 3
ATOM 2928 C C . ILE A 1 41 ? -12.883 -3.799 -31.125 1.00 0.00 41 ILE A C 3
ATOM 2929 O O . ILE A 1 41 ? -11.672 -4.001 -31.047 1.00 0.00 41 ILE A O 3
ATOM 2945 N N . GLU A 1 42 ? -13.411 -2.836 -31.874 1.00 0.00 42 GLU A N 3
ATOM 2946 C CA . GLU A 1 42 ? -12.575 -1.941 -32.666 1.00 0.00 42 GLU A CA 3
ATOM 2947 C C . GLU A 1 42 ? -11.608 -1.168 -31.774 1.00 0.00 42 GLU A C 3
ATOM 2948 O O . GLU A 1 42 ? -10.520 -0.787 -32.204 1.00 0.00 42 GLU A O 3
ATOM 2960 N N . ALA A 1 43 ? -12.014 -0.941 -30.529 1.00 0.00 43 ALA A N 3
ATOM 2961 C CA . ALA A 1 43 ? -11.183 -0.216 -29.575 1.00 0.00 43 ALA A CA 3
ATOM 2962 C C . ALA A 1 43 ? -10.077 -1.107 -29.021 1.00 0.00 43 ALA A C 3
ATOM 2963 O O . ALA A 1 43 ? -8.938 -0.670 -28.854 1.00 0.00 43 ALA A O 3
ATOM 2970 N N . LEU A 1 44 ? -10.420 -2.359 -28.736 1.00 0.00 44 LEU A N 3
ATOM 2971 C CA . LEU A 1 44 ? -9.456 -3.313 -28.199 1.00 0.00 44 LEU A CA 3
ATOM 2972 C C . LEU A 1 44 ? -8.230 -3.414 -29.102 1.00 0.00 44 LEU A C 3
ATOM 2973 O O . LEU A 1 44 ? -7.133 -3.734 -28.642 1.00 0.00 44 LEU A O 3
ATOM 2989 N N . ASP A 1 45 ? -8.423 -3.139 -30.387 1.00 0.00 45 ASP A N 3
ATOM 2990 C CA . ASP A 1 45 ? -7.333 -3.196 -31.353 1.00 0.00 45 ASP A CA 3
ATOM 2991 C C . ASP A 1 45 ? -6.165 -2.321 -30.907 1.00 0.00 45 ASP A C 3
ATOM 2992 O O . ASP A 1 45 ? -5.011 -2.594 -31.238 1.00 0.00 45 ASP A O 3
ATOM 3001 N N . ARG A 1 46 ? -6.473 -1.270 -30.155 1.00 0.00 46 ARG A N 3
ATOM 3002 C CA . ARG A 1 46 ? -5.450 -0.354 -29.666 1.00 0.00 46 ARG A CA 3
ATOM 3003 C C . ARG A 1 46 ? -4.540 -1.046 -28.656 1.00 0.00 46 ARG A C 3
ATOM 3004 O O . ARG A 1 46 ? -3.334 -1.172 -28.874 1.00 0.00 46 ARG A O 3
ATOM 3025 N N . LEU A 1 47 ? -5.124 -1.492 -27.549 1.00 0.00 47 LEU A N 3
ATOM 3026 C CA . LEU A 1 47 ? -4.366 -2.171 -26.504 1.00 0.00 47 LEU A CA 3
ATOM 3027 C C . LEU A 1 47 ? -3.748 -3.462 -27.031 1.00 0.00 47 LEU A C 3
ATOM 3028 O O . LEU A 1 47 ? -2.667 -3.867 -26.600 1.00 0.00 47 LEU A O 3
ATOM 3044 N N . LEU A 1 48 ? -4.438 -4.103 -27.967 1.00 0.00 48 LEU A N 3
ATOM 3045 C CA . LEU A 1 48 ? -3.956 -5.348 -28.556 1.00 0.00 48 LEU A CA 3
ATOM 3046 C C . LEU A 1 48 ? -2.668 -5.117 -29.339 1.00 0.00 48 LEU A C 3
ATOM 3047 O O . LEU A 1 48 ? -1.624 -5.688 -29.020 1.00 0.00 48 LEU A O 3
ATOM 3063 N N . LEU A 1 49 ? -2.747 -4.275 -30.364 1.00 0.00 49 LEU A N 3
ATOM 3064 C CA . LEU A 1 49 ? -1.587 -3.966 -31.192 1.00 0.00 49 LEU A CA 3
ATOM 3065 C C . LEU A 1 49 ? -0.493 -3.293 -30.368 1.00 0.00 49 LEU A C 3
ATOM 3066 O O . LEU A 1 49 ? 0.694 -3.429 -30.665 1.00 0.00 49 LEU A O 3
ATOM 3082 N N . ASP A 1 50 ? -0.902 -2.570 -29.332 1.00 0.00 50 ASP A N 3
ATOM 3083 C CA . ASP A 1 50 ? 0.043 -1.878 -28.462 1.00 0.00 50 ASP A CA 3
ATOM 3084 C C . ASP A 1 50 ? 0.921 -2.875 -27.712 1.00 0.00 50 ASP A C 3
ATOM 3085 O O . ASP A 1 50 ? 2.147 -2.847 -27.826 1.00 0.00 50 ASP A O 3
ATOM 3094 N N . VAL A 1 51 ? 0.286 -3.756 -26.945 1.00 0.00 51 VAL A N 3
ATOM 3095 C CA . VAL A 1 51 ? 1.009 -4.761 -26.177 1.00 0.00 51 VAL A CA 3
ATOM 3096 C C . VAL A 1 51 ? 1.650 -5.798 -27.093 1.00 0.00 51 VAL A C 3
ATOM 3097 O O . VAL A 1 51 ? 2.640 -6.434 -26.730 1.00 0.00 51 VAL A O 3
ATOM 3110 N N . ARG A 1 52 ? 1.080 -5.961 -28.282 1.00 0.00 52 ARG A N 3
ATOM 3111 C CA . ARG A 1 52 ? 1.596 -6.921 -29.251 1.00 0.00 52 ARG A CA 3
ATOM 3112 C C . ARG A 1 52 ? 2.812 -6.358 -29.980 1.00 0.00 52 ARG A C 3
ATOM 3113 O O . ARG A 1 52 ? 3.692 -7.104 -30.408 1.00 0.00 52 ARG A O 3
ATOM 3134 N N . ALA A 1 53 ? 2.855 -5.036 -30.116 1.00 0.00 53 ALA A N 3
ATOM 3135 C CA . ALA A 1 53 ? 3.964 -4.373 -30.791 1.00 0.00 53 ALA A CA 3
ATOM 3136 C C . ALA A 1 53 ? 5.015 -3.905 -29.790 1.00 0.00 53 ALA A C 3
ATOM 3137 O O . ALA A 1 53 ? 5.770 -2.971 -30.060 1.00 0.00 53 ALA A O 3
ATOM 3144 N N . ARG A 1 54 ? 5.057 -4.559 -28.634 1.00 0.00 54 ARG A N 3
ATOM 3145 C CA . ARG A 1 54 ? 6.014 -4.208 -27.592 1.00 0.00 54 ARG A CA 3
ATOM 3146 C C . ARG A 1 54 ? 5.954 -2.716 -27.278 1.00 0.00 54 ARG A C 3
ATOM 3147 O O . ARG A 1 54 ? 6.954 -2.112 -26.892 1.00 0.00 54 ARG A O 3
ATOM 3168 N N . ARG A 1 55 ? 4.774 -2.129 -27.448 1.00 0.00 55 ARG A N 3
ATOM 3169 C CA . ARG A 1 55 ? 4.583 -0.707 -27.184 1.00 0.00 55 ARG A CA 3
ATOM 3170 C C . ARG A 1 55 ? 3.989 -0.486 -25.796 1.00 0.00 55 ARG A C 3
ATOM 3171 O O . ARG A 1 55 ? 3.323 0.519 -25.547 1.00 0.00 55 ARG A O 3
ATOM 3192 N N . VAL A 1 56 ? 4.235 -1.432 -24.896 1.00 0.00 56 VAL A N 3
ATOM 3193 C CA . VAL A 1 56 ? 3.725 -1.341 -23.533 1.00 0.00 56 VAL A CA 3
ATOM 3194 C C . VAL A 1 56 ? 4.757 -0.714 -22.601 1.00 0.00 56 VAL A C 3
ATOM 3195 O O . VAL A 1 56 ? 5.961 -0.905 -22.772 1.00 0.00 56 VAL A O 3
ATOM 3208 N N . ASP A 1 57 ? 4.276 0.036 -21.615 1.00 0.00 57 ASP A N 3
ATOM 3209 C CA . ASP A 1 57 ? 5.157 0.691 -20.654 1.00 0.00 57 ASP A CA 3
ATOM 3210 C C . ASP A 1 57 ? 4.534 0.695 -19.262 1.00 0.00 57 ASP A C 3
ATOM 3211 O O . ASP A 1 57 ? 3.354 0.387 -19.099 1.00 0.00 57 ASP A O 3
ATOM 3220 N N . GLN A 1 58 ? 5.336 1.044 -18.261 1.00 0.00 58 GLN A N 3
ATOM 3221 C CA . GLN A 1 58 ? 4.864 1.085 -16.883 1.00 0.00 58 GLN A CA 3
ATOM 3222 C C . GLN A 1 58 ? 4.422 2.494 -16.501 1.00 0.00 58 GLN A C 3
ATOM 3223 O O . GLN A 1 58 ? 4.962 3.482 -17.000 1.00 0.00 58 GLN A O 3
ATOM 3237 N N . PHE A 1 59 ? 3.437 2.580 -15.613 1.00 0.00 59 PHE A N 3
ATOM 3238 C CA . PHE A 1 59 ? 2.922 3.869 -15.165 1.00 0.00 59 PHE A CA 3
ATOM 3239 C C . PHE A 1 59 ? 1.925 3.689 -14.024 1.00 0.00 59 PHE A C 3
ATOM 3240 O O . PHE A 1 59 ? 1.257 2.660 -13.926 1.00 0.00 59 PHE A O 3
ATOM 3257 N N . GLN A 1 60 ? 1.832 4.697 -13.162 1.00 0.00 60 GLN A N 3
ATOM 3258 C CA . GLN A 1 60 ? 0.919 4.650 -12.027 1.00 0.00 60 GLN A CA 3
ATOM 3259 C C . GLN A 1 60 ? 0.487 6.054 -11.617 1.00 0.00 60 GLN A C 3
ATOM 3260 O O . GLN A 1 60 ? 1.318 6.952 -11.476 1.00 0.00 60 GLN A O 3
ATOM 3274 N N . ILE A 1 61 ? -0.815 6.235 -11.426 1.00 0.00 61 ILE A N 3
ATOM 3275 C CA . ILE A 1 61 ? -1.356 7.530 -11.031 1.00 0.00 61 ILE A CA 3
ATOM 3276 C C . ILE A 1 61 ? -1.328 7.698 -9.516 1.00 0.00 61 ILE A C 3
ATOM 3277 O O . ILE A 1 61 ? -1.198 8.810 -9.007 1.00 0.00 61 ILE A O 3
ATOM 3293 N N . ASN A 1 62 ? -1.451 6.584 -8.800 1.00 0.00 62 ASN A N 3
ATOM 3294 C CA . ASN A 1 62 ? -1.439 6.608 -7.342 1.00 0.00 62 ASN A CA 3
ATOM 3295 C C . ASN A 1 62 ? -1.383 5.192 -6.776 1.00 0.00 62 ASN A C 3
ATOM 3296 O O . ASN A 1 62 ? -1.879 4.247 -7.389 1.00 0.00 62 ASN A O 3
ATOM 3307 N N . ALA A 1 63 ? -0.776 5.054 -5.601 1.00 0.00 63 ALA A N 3
ATOM 3308 C CA . ALA A 1 63 ? -0.657 3.756 -4.951 1.00 0.00 63 ALA A CA 3
ATOM 3309 C C . ALA A 1 63 ? -1.756 3.560 -3.911 1.00 0.00 63 ALA A C 3
ATOM 3310 O O . ALA A 1 63 ? -1.477 3.385 -2.725 1.00 0.00 63 ALA A O 3
ATOM 3317 N N . SER A 1 64 ? -3.005 3.590 -4.365 1.00 0.00 64 SER A N 3
ATOM 3318 C CA . SER A 1 64 ? -4.146 3.420 -3.473 1.00 0.00 64 SER A CA 3
ATOM 3319 C C . SER A 1 64 ? -4.859 2.100 -3.747 1.00 0.00 64 SER A C 3
ATOM 3320 O O . SER A 1 64 ? -5.275 1.402 -2.823 1.00 0.00 64 SER A O 3
ATOM 3328 N N . ALA A 1 65 ? -4.995 1.763 -5.026 1.00 0.00 65 ALA A N 3
ATOM 3329 C CA . ALA A 1 65 ? -5.655 0.526 -5.424 1.00 0.00 65 ALA A CA 3
ATOM 3330 C C . ALA A 1 65 ? -4.680 -0.417 -6.120 1.00 0.00 65 ALA A C 3
ATOM 3331 O O . ALA A 1 65 ? -3.477 -0.159 -6.166 1.00 0.00 65 ALA A O 3
ATOM 3338 N N . ALA A 1 66 ? -5.205 -1.512 -6.660 1.00 0.00 66 ALA A N 3
ATOM 3339 C CA . ALA A 1 66 ? -4.381 -2.493 -7.354 1.00 0.00 66 ALA A CA 3
ATOM 3340 C C . ALA A 1 66 ? -3.514 -1.827 -8.417 1.00 0.00 66 ALA A C 3
ATOM 3341 O O . ALA A 1 66 ? -4.001 -1.456 -9.485 1.00 0.00 66 ALA A O 3
ATOM 3348 N N . GLN A 1 67 ? -2.227 -1.678 -8.117 1.00 0.00 67 GLN A N 3
ATOM 3349 C CA . GLN A 1 67 ? -1.293 -1.055 -9.047 1.00 0.00 67 GLN A CA 3
ATOM 3350 C C . GLN A 1 67 ? -0.411 -2.104 -9.717 1.00 0.00 67 GLN A C 3
ATOM 3351 O O . GLN A 1 67 ? -0.173 -3.176 -9.160 1.00 0.00 67 GLN A O 3
ATOM 3365 N N . ILE A 1 68 ? 0.070 -1.787 -10.914 1.00 0.00 68 ILE A N 3
ATOM 3366 C CA . ILE A 1 68 ? 0.927 -2.702 -11.659 1.00 0.00 68 ILE A CA 3
ATOM 3367 C C . ILE A 1 68 ? 2.050 -1.952 -12.365 1.00 0.00 68 ILE A C 3
ATOM 3368 O O . ILE A 1 68 ? 1.816 -0.931 -13.014 1.00 0.00 68 ILE A O 3
ATOM 3384 N N . ILE A 1 69 ? 3.269 -2.464 -12.237 1.00 0.00 69 ILE A N 3
ATOM 3385 C CA . ILE A 1 69 ? 4.429 -1.844 -12.865 1.00 0.00 69 ILE A CA 3
ATOM 3386 C C . ILE A 1 69 ? 5.159 -2.832 -13.768 1.00 0.00 69 ILE A C 3
ATOM 3387 O O . ILE A 1 69 ? 5.685 -3.843 -13.302 1.00 0.00 69 ILE A O 3
ATOM 3403 N N . VAL A 1 70 ? 5.190 -2.532 -15.062 1.00 0.00 70 VAL A N 3
ATOM 3404 C CA . VAL A 1 70 ? 5.859 -3.392 -16.031 1.00 0.00 70 VAL A CA 3
ATOM 3405 C C . VAL A 1 70 ? 7.372 -3.222 -15.964 1.00 0.00 70 VAL A C 3
ATOM 3406 O O . VAL A 1 70 ? 7.896 -2.126 -16.168 1.00 0.00 70 VAL A O 3
ATOM 3419 N N . THR A 1 71 ? 8.073 -4.315 -15.676 1.00 0.00 71 THR A N 3
ATOM 3420 C CA . THR A 1 71 ? 9.527 -4.287 -15.581 1.00 0.00 71 THR A CA 3
ATOM 3421 C C . THR A 1 71 ? 10.167 -5.084 -16.713 1.00 0.00 71 THR A C 3
ATOM 3422 O O . THR A 1 71 ? 10.652 -6.196 -16.504 1.00 0.00 71 THR A O 3
ATOM 3433 N N . ASP A 1 72 ? 10.166 -4.508 -17.910 1.00 0.00 72 ASP A N 3
ATOM 3434 C CA . ASP A 1 72 ? 10.749 -5.164 -19.074 1.00 0.00 72 ASP A CA 3
ATOM 3435 C C . ASP A 1 72 ? 12.258 -5.320 -18.912 1.00 0.00 72 ASP A C 3
ATOM 3436 O O . ASP A 1 72 ? 12.889 -6.110 -19.615 1.00 0.00 72 ASP A O 3
ATOM 3445 N N . MET A 1 1 ? 2.835 1.651 -3.468 1.00 0.00 1 MET A N 4
ATOM 3446 C CA . MET A 1 1 ? 2.889 0.647 -2.411 1.00 0.00 1 MET A CA 4
ATOM 3447 C C . MET A 1 1 ? 2.387 -0.702 -2.916 1.00 0.00 1 MET A C 4
ATOM 3448 O O . MET A 1 1 ? 3.068 -1.718 -2.783 1.00 0.00 1 MET A O 4
ATOM 3462 N N . ASP A 1 2 ? 1.191 -0.703 -3.496 1.00 0.00 2 ASP A N 4
ATOM 3463 C CA . ASP A 1 2 ? 0.598 -1.927 -4.021 1.00 0.00 2 ASP A CA 4
ATOM 3464 C C . ASP A 1 2 ? 1.024 -2.161 -5.467 1.00 0.00 2 ASP A C 4
ATOM 3465 O O . ASP A 1 2 ? 0.189 -2.386 -6.342 1.00 0.00 2 ASP A O 4
ATOM 3474 N N . ARG A 1 3 ? 2.330 -2.105 -5.709 1.00 0.00 3 ARG A N 4
ATOM 3475 C CA . ARG A 1 3 ? 2.867 -2.308 -7.049 1.00 0.00 3 ARG A CA 4
ATOM 3476 C C . ARG A 1 3 ? 2.682 -3.755 -7.496 1.00 0.00 3 ARG A C 4
ATOM 3477 O O . ARG A 1 3 ? 2.623 -4.667 -6.670 1.00 0.00 3 ARG A O 4
ATOM 3498 N N . ILE A 1 4 ? 2.589 -3.958 -8.806 1.00 0.00 4 ILE A N 4
ATOM 3499 C CA . ILE A 1 4 ? 2.410 -5.293 -9.361 1.00 0.00 4 ILE A CA 4
ATOM 3500 C C . ILE A 1 4 ? 3.269 -5.491 -10.606 1.00 0.00 4 ILE A C 4
ATOM 3501 O O . ILE A 1 4 ? 2.988 -4.925 -11.663 1.00 0.00 4 ILE A O 4
ATOM 3517 N N . PHE A 1 5 ? 4.316 -6.298 -10.473 1.00 0.00 5 PHE A N 4
ATOM 3518 C CA . PHE A 1 5 ? 5.216 -6.571 -11.588 1.00 0.00 5 PHE A CA 4
ATOM 3519 C C . PHE A 1 5 ? 4.558 -7.501 -12.603 1.00 0.00 5 PHE A C 4
ATOM 3520 O O . PHE A 1 5 ? 3.662 -8.273 -12.264 1.00 0.00 5 PHE A O 4
ATOM 3537 N N . MET A 1 6 ? 5.010 -7.419 -13.851 1.00 0.00 6 MET A N 4
ATOM 3538 C CA . MET A 1 6 ? 4.465 -8.253 -14.916 1.00 0.00 6 MET A CA 4
ATOM 3539 C C . MET A 1 6 ? 5.443 -8.352 -16.083 1.00 0.00 6 MET A C 4
ATOM 3540 O O . MET A 1 6 ? 6.209 -7.424 -16.344 1.00 0.00 6 MET A O 4
ATOM 3554 N N . THR A 1 7 ? 5.412 -9.482 -16.781 1.00 0.00 7 THR A N 4
ATOM 3555 C CA . THR A 1 7 ? 6.296 -9.702 -17.919 1.00 0.00 7 THR A CA 4
ATOM 3556 C C . THR A 1 7 ? 5.619 -9.307 -19.226 1.00 0.00 7 THR A C 4
ATOM 3557 O O . THR A 1 7 ? 4.480 -8.840 -19.229 1.00 0.00 7 THR A O 4
ATOM 3568 N N . ARG A 1 8 ? 6.326 -9.499 -20.335 1.00 0.00 8 ARG A N 4
ATOM 3569 C CA . ARG A 1 8 ? 5.792 -9.162 -21.649 1.00 0.00 8 ARG A CA 4
ATOM 3570 C C . ARG A 1 8 ? 4.503 -9.930 -21.926 1.00 0.00 8 ARG A C 4
ATOM 3571 O O . ARG A 1 8 ? 3.539 -9.378 -22.456 1.00 0.00 8 ARG A O 4
ATOM 3592 N N . THR A 1 9 ? 4.493 -11.210 -21.563 1.00 0.00 9 THR A N 4
ATOM 3593 C CA . THR A 1 9 ? 3.325 -12.054 -21.774 1.00 0.00 9 THR A CA 4
ATOM 3594 C C . THR A 1 9 ? 2.313 -11.884 -20.647 1.00 0.00 9 THR A C 4
ATOM 3595 O O . THR A 1 9 ? 1.129 -11.658 -20.893 1.00 0.00 9 THR A O 4
ATOM 3606 N N . GLU A 1 10 ? 2.787 -11.993 -19.410 1.00 0.00 10 GLU A N 4
ATOM 3607 C CA . GLU A 1 10 ? 1.922 -11.851 -18.245 1.00 0.00 10 GLU A CA 4
ATOM 3608 C C . GLU A 1 10 ? 1.270 -10.471 -18.216 1.00 0.00 10 GLU A C 4
ATOM 3609 O O . GLU A 1 10 ? 0.255 -10.266 -17.551 1.00 0.00 10 GLU A O 4
ATOM 3621 N N . ALA A 1 11 ? 1.862 -9.529 -18.943 1.00 0.00 11 ALA A N 4
ATOM 3622 C CA . ALA A 1 11 ? 1.339 -8.170 -19.003 1.00 0.00 11 ALA A CA 4
ATOM 3623 C C . ALA A 1 11 ? -0.150 -8.168 -19.331 1.00 0.00 11 ALA A C 4
ATOM 3624 O O . ALA A 1 11 ? -0.884 -7.265 -18.928 1.00 0.00 11 ALA A O 4
ATOM 3631 N N . LEU A 1 12 ? -0.590 -9.184 -20.066 1.00 0.00 12 LEU A N 4
ATOM 3632 C CA . LEU A 1 12 ? -1.993 -9.300 -20.449 1.00 0.00 12 LEU A CA 4
ATOM 3633 C C . LEU A 1 12 ? -2.903 -9.148 -19.235 1.00 0.00 12 LEU A C 4
ATOM 3634 O O . LEU A 1 12 ? -3.906 -8.437 -19.285 1.00 0.00 12 LEU A O 4
ATOM 3650 N N . GLU A 1 13 ? -2.546 -9.821 -18.146 1.00 0.00 13 GLU A N 4
ATOM 3651 C CA . GLU A 1 13 ? -3.331 -9.760 -16.918 1.00 0.00 13 GLU A CA 4
ATOM 3652 C C . GLU A 1 13 ? -3.584 -8.313 -16.506 1.00 0.00 13 GLU A C 4
ATOM 3653 O O . GLU A 1 13 ? -4.699 -7.947 -16.134 1.00 0.00 13 GLU A O 4
ATOM 3665 N N . PHE A 1 14 ? -2.540 -7.493 -16.575 1.00 0.00 14 PHE A N 4
ATOM 3666 C CA . PHE A 1 14 ? -2.647 -6.086 -16.208 1.00 0.00 14 PHE A CA 4
ATOM 3667 C C . PHE A 1 14 ? -3.521 -5.329 -17.204 1.00 0.00 14 PHE A C 4
ATOM 3668 O O . PHE A 1 14 ? -4.400 -4.558 -16.816 1.00 0.00 14 PHE A O 4
ATOM 3685 N N . LEU A 1 15 ? -3.273 -5.554 -18.490 1.00 0.00 15 LEU A N 4
ATOM 3686 C CA . LEU A 1 15 ? -4.037 -4.894 -19.543 1.00 0.00 15 LEU A CA 4
ATOM 3687 C C . LEU A 1 15 ? -5.535 -5.070 -19.322 1.00 0.00 15 LEU A C 4
ATOM 3688 O O . LEU A 1 15 ? -6.308 -4.118 -19.442 1.00 0.00 15 LEU A O 4
ATOM 3704 N N . LEU A 1 16 ? -5.940 -6.292 -18.996 1.00 0.00 16 LEU A N 4
ATOM 3705 C CA . LEU A 1 16 ? -7.347 -6.593 -18.755 1.00 0.00 16 LEU A CA 4
ATOM 3706 C C . LEU A 1 16 ? -7.753 -6.201 -17.337 1.00 0.00 16 LEU A C 4
ATOM 3707 O O . LEU A 1 16 ? -8.921 -5.919 -17.070 1.00 0.00 16 LEU A O 4
ATOM 3723 N N . LYS A 1 17 ? -6.780 -6.184 -16.433 1.00 0.00 17 LYS A N 4
ATOM 3724 C CA . LYS A 1 17 ? -7.033 -5.824 -15.043 1.00 0.00 17 LYS A CA 4
ATOM 3725 C C . LYS A 1 17 ? -7.568 -4.399 -14.939 1.00 0.00 17 LYS A C 4
ATOM 3726 O O . LYS A 1 17 ? -8.629 -4.165 -14.362 1.00 0.00 17 LYS A O 4
ATOM 3745 N N . ALA A 1 18 ? -6.827 -3.451 -15.504 1.00 0.00 18 ALA A N 4
ATOM 3746 C CA . ALA A 1 18 ? -7.229 -2.050 -15.478 1.00 0.00 18 ALA A CA 4
ATOM 3747 C C . ALA A 1 18 ? -8.634 -1.872 -16.044 1.00 0.00 18 ALA A C 4
ATOM 3748 O O . ALA A 1 18 ? -9.365 -0.966 -15.643 1.00 0.00 18 ALA A O 4
ATOM 3755 N N . HIS A 1 19 ? -9.005 -2.740 -16.980 1.00 0.00 19 HIS A N 4
ATOM 3756 C CA . HIS A 1 19 ? -10.323 -2.678 -17.601 1.00 0.00 19 HIS A CA 4
ATOM 3757 C C . HIS A 1 19 ? -11.393 -3.228 -16.663 1.00 0.00 19 HIS A C 4
ATOM 3758 O O . HIS A 1 19 ? -12.402 -2.572 -16.405 1.00 0.00 19 HIS A O 4
ATOM 3772 N N . GLN A 1 20 ? -11.165 -4.436 -16.157 1.00 0.00 20 GLN A N 4
ATOM 3773 C CA . GLN A 1 20 ? -12.110 -5.074 -15.249 1.00 0.00 20 GLN A CA 4
ATOM 3774 C C . GLN A 1 20 ? -12.426 -4.165 -14.065 1.00 0.00 20 GLN A C 4
ATOM 3775 O O . GLN A 1 20 ? -13.544 -4.166 -13.548 1.00 0.00 20 GLN A O 4
ATOM 3789 N N . THR A 1 21 ? -11.433 -3.390 -13.639 1.00 0.00 21 THR A N 4
ATOM 3790 C CA . THR A 1 21 ? -11.604 -2.478 -12.515 1.00 0.00 21 THR A CA 4
ATOM 3791 C C . THR A 1 21 ? -12.320 -1.203 -12.945 1.00 0.00 21 THR A C 4
ATOM 3792 O O . THR A 1 21 ? -13.128 -0.652 -12.199 1.00 0.00 21 THR A O 4
ATOM 3803 N N . ALA A 1 22 ? -12.019 -0.740 -14.154 1.00 0.00 22 ALA A N 4
ATOM 3804 C CA . ALA A 1 22 ? -12.637 0.469 -14.685 1.00 0.00 22 ALA A CA 4
ATOM 3805 C C . ALA A 1 22 ? -14.123 0.254 -14.951 1.00 0.00 22 ALA A C 4
ATOM 3806 O O . ALA A 1 22 ? -14.929 1.174 -14.807 1.00 0.00 22 ALA A O 4
ATOM 3813 N N . VAL A 1 23 ? -14.480 -0.965 -15.342 1.00 0.00 23 VAL A N 4
ATOM 3814 C CA . VAL A 1 23 ? -15.869 -1.300 -15.628 1.00 0.00 23 VAL A CA 4
ATOM 3815 C C . VAL A 1 23 ? -16.660 -1.514 -14.342 1.00 0.00 23 VAL A C 4
ATOM 3816 O O . VAL A 1 23 ? -17.865 -1.267 -14.293 1.00 0.00 23 VAL A O 4
ATOM 3829 N N . ASP A 1 24 ? -15.973 -1.974 -13.302 1.00 0.00 24 ASP A N 4
ATOM 3830 C CA . ASP A 1 24 ? -16.610 -2.219 -12.013 1.00 0.00 24 ASP A CA 4
ATOM 3831 C C . ASP A 1 24 ? -16.694 -0.934 -11.195 1.00 0.00 24 ASP A C 4
ATOM 3832 O O . ASP A 1 24 ? -17.581 -0.777 -10.355 1.00 0.00 24 ASP A O 4
ATOM 3841 N N . LYS A 1 25 ? -15.765 -0.018 -11.445 1.00 0.00 25 LYS A N 4
ATOM 3842 C CA . LYS A 1 25 ? -15.734 1.254 -10.733 1.00 0.00 25 LYS A CA 4
ATOM 3843 C C . LYS A 1 25 ? -17.073 1.975 -10.846 1.00 0.00 25 LYS A C 4
ATOM 3844 O O . LYS A 1 25 ? -17.602 2.481 -9.855 1.00 0.00 25 LYS A O 4
ATOM 3863 N N . ILE A 1 26 ? -17.618 2.016 -12.057 1.00 0.00 26 ILE A N 4
ATOM 3864 C CA . ILE A 1 26 ? -18.897 2.672 -12.297 1.00 0.00 26 ILE A CA 4
ATOM 3865 C C . ILE A 1 26 ? -20.045 1.880 -11.681 1.00 0.00 26 ILE A C 4
ATOM 3866 O O . ILE A 1 26 ? -21.104 2.431 -11.384 1.00 0.00 26 ILE A O 4
ATOM 3882 N N . GLY A 1 27 ? -19.827 0.582 -11.490 1.00 0.00 27 GLY A N 4
ATOM 3883 C CA . GLY A 1 27 ? -20.852 -0.265 -10.909 1.00 0.00 27 GLY A CA 4
ATOM 3884 C C . GLY A 1 27 ? -21.560 -1.113 -11.946 1.00 0.00 27 GLY A C 4
ATOM 3885 O O . GLY A 1 27 ? -22.712 -1.504 -11.758 1.00 0.00 27 GLY A O 4
ATOM 3889 N N . HIS A 1 28 ? -20.870 -1.398 -13.047 1.00 0.00 28 HIS A N 4
ATOM 3890 C CA . HIS A 1 28 ? -21.442 -2.205 -14.119 1.00 0.00 28 HIS A CA 4
ATOM 3891 C C . HIS A 1 28 ? -20.794 -3.586 -14.164 1.00 0.00 28 HIS A C 4
ATOM 3892 O O . HIS A 1 28 ? -19.675 -3.789 -13.692 1.00 0.00 28 HIS A O 4
ATOM 3906 N N . PRO A 1 29 ? -21.513 -4.558 -14.745 1.00 0.00 29 PRO A N 4
ATOM 3907 C CA . PRO A 1 29 ? -21.028 -5.936 -14.865 1.00 0.00 29 PRO A CA 4
ATOM 3908 C C . PRO A 1 29 ? -19.876 -6.061 -15.856 1.00 0.00 29 PRO A C 4
ATOM 3909 O O . PRO A 1 29 ? -19.622 -5.151 -16.645 1.00 0.00 29 PRO A O 4
ATOM 3920 N N . SER A 1 30 ? -19.182 -7.194 -15.810 1.00 0.00 30 SER A N 4
ATOM 3921 C CA . SER A 1 30 ? -18.055 -7.437 -16.703 1.00 0.00 30 SER A CA 4
ATOM 3922 C C . SER A 1 30 ? -18.503 -8.190 -17.952 1.00 0.00 30 SER A C 4
ATOM 3923 O O . SER A 1 30 ? -17.802 -8.207 -18.965 1.00 0.00 30 SER A O 4
ATOM 3931 N N . HIS A 1 31 ? -19.675 -8.812 -17.872 1.00 0.00 31 HIS A N 4
ATOM 3932 C CA . HIS A 1 31 ? -20.218 -9.567 -18.995 1.00 0.00 31 HIS A CA 4
ATOM 3933 C C . HIS A 1 31 ? -21.522 -8.947 -19.487 1.00 0.00 31 HIS A C 4
ATOM 3934 O O . HIS A 1 31 ? -22.442 -8.707 -18.704 1.00 0.00 31 HIS A O 4
ATOM 3948 N N . LYS A 1 32 ? -21.596 -8.688 -20.788 1.00 0.00 32 LYS A N 4
ATOM 3949 C CA . LYS A 1 32 ? -22.787 -8.096 -21.385 1.00 0.00 32 LYS A CA 4
ATOM 3950 C C . LYS A 1 32 ? -23.000 -8.615 -22.804 1.00 0.00 32 LYS A C 4
ATOM 3951 O O . LYS A 1 32 ? -22.104 -8.534 -23.644 1.00 0.00 32 LYS A O 4
ATOM 3970 N N . GLN A 1 33 ? -24.190 -9.146 -23.062 1.00 0.00 33 GLN A N 4
ATOM 3971 C CA . GLN A 1 33 ? -24.519 -9.677 -24.380 1.00 0.00 33 GLN A CA 4
ATOM 3972 C C . GLN A 1 33 ? -25.229 -8.627 -25.228 1.00 0.00 33 GLN A C 4
ATOM 3973 O O . GLN A 1 33 ? -26.402 -8.323 -25.007 1.00 0.00 33 GLN A O 4
ATOM 3987 N N . THR A 1 34 ? -24.511 -8.075 -26.201 1.00 0.00 34 THR A N 4
ATOM 3988 C CA . THR A 1 34 ? -25.071 -7.058 -27.082 1.00 0.00 34 THR A CA 4
ATOM 3989 C C . THR A 1 34 ? -24.276 -6.955 -28.378 1.00 0.00 34 THR A C 4
ATOM 3990 O O . THR A 1 34 ? -23.119 -7.370 -28.461 1.00 0.00 34 THR A O 4
ATOM 4001 N N . PRO A 1 35 ? -24.907 -6.389 -29.417 1.00 0.00 35 PRO A N 4
ATOM 4002 C CA . PRO A 1 35 ? -24.276 -6.217 -30.729 1.00 0.00 35 PRO A CA 4
ATOM 4003 C C . PRO A 1 35 ? -23.167 -5.171 -30.707 1.00 0.00 35 PRO A C 4
ATOM 4004 O O . PRO A 1 35 ? -22.160 -5.305 -31.401 1.00 0.00 35 PRO A O 4
ATOM 4015 N N . ALA A 1 36 ? -23.358 -4.129 -29.904 1.00 0.00 36 ALA A N 4
ATOM 4016 C CA . ALA A 1 36 ? -22.373 -3.062 -29.789 1.00 0.00 36 ALA A CA 4
ATOM 4017 C C . ALA A 1 36 ? -21.016 -3.611 -29.360 1.00 0.00 36 ALA A C 4
ATOM 4018 O O . ALA A 1 36 ? -19.976 -3.024 -29.658 1.00 0.00 36 ALA A O 4
ATOM 4025 N N . ASP A 1 37 ? -21.035 -4.738 -28.657 1.00 0.00 37 ASP A N 4
ATOM 4026 C CA . ASP A 1 37 ? -19.806 -5.366 -28.186 1.00 0.00 37 ASP A CA 4
ATOM 4027 C C . ASP A 1 37 ? -18.914 -5.762 -29.359 1.00 0.00 37 ASP A C 4
ATOM 4028 O O . ASP A 1 37 ? -17.692 -5.625 -29.297 1.00 0.00 37 ASP A O 4
ATOM 4037 N N . HIS A 1 38 ? -19.534 -6.254 -30.427 1.00 0.00 38 HIS A N 4
ATOM 4038 C CA . HIS A 1 38 ? -18.796 -6.670 -31.615 1.00 0.00 38 HIS A CA 4
ATOM 4039 C C . HIS A 1 38 ? -17.931 -5.530 -32.144 1.00 0.00 38 HIS A C 4
ATOM 4040 O O . HIS A 1 38 ? -16.767 -5.729 -32.488 1.00 0.00 38 HIS A O 4
ATOM 4054 N N . ALA A 1 39 ? -18.510 -4.335 -32.208 1.00 0.00 39 ALA A N 4
ATOM 4055 C CA . ALA A 1 39 ? -17.792 -3.163 -32.694 1.00 0.00 39 ALA A CA 4
ATOM 4056 C C . ALA A 1 39 ? -16.768 -2.683 -31.671 1.00 0.00 39 ALA A C 4
ATOM 4057 O O . ALA A 1 39 ? -15.775 -2.048 -32.024 1.00 0.00 39 ALA A O 4
ATOM 4064 N N . ALA A 1 40 ? -17.016 -2.991 -30.402 1.00 0.00 40 ALA A N 4
ATOM 4065 C CA . ALA A 1 40 ? -16.115 -2.592 -29.328 1.00 0.00 40 ALA A CA 4
ATOM 4066 C C . ALA A 1 40 ? -14.687 -3.043 -29.615 1.00 0.00 40 ALA A C 4
ATOM 4067 O O . ALA A 1 40 ? -13.726 -2.401 -29.188 1.00 0.00 40 ALA A O 4
ATOM 4074 N N . ILE A 1 41 ? -14.554 -4.150 -30.338 1.00 0.00 41 ILE A N 4
ATOM 4075 C CA . ILE A 1 41 ? -13.243 -4.685 -30.681 1.00 0.00 41 ILE A CA 4
ATOM 4076 C C . ILE A 1 41 ? -12.369 -3.622 -31.337 1.00 0.00 41 ILE A C 4
ATOM 4077 O O . ILE A 1 41 ? -11.144 -3.659 -31.230 1.00 0.00 41 ILE A O 4
ATOM 4093 N N . GLU A 1 42 ? -13.009 -2.674 -32.015 1.00 0.00 42 GLU A N 4
ATOM 4094 C CA . GLU A 1 42 ? -12.289 -1.599 -32.688 1.00 0.00 42 GL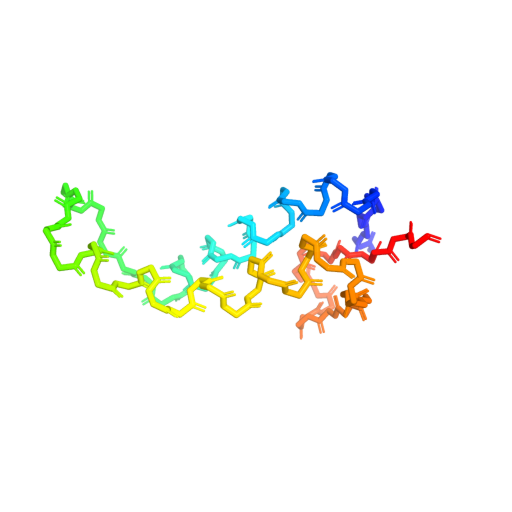U A CA 4
ATOM 4095 C C . GLU A 1 42 ? -11.392 -0.848 -31.708 1.00 0.00 42 GLU A C 4
ATOM 4096 O O . GLU A 1 42 ? -10.370 -0.282 -32.093 1.00 0.00 42 GLU A O 4
ATOM 4108 N N . ALA A 1 43 ? -11.785 -0.846 -30.438 1.00 0.00 43 ALA A 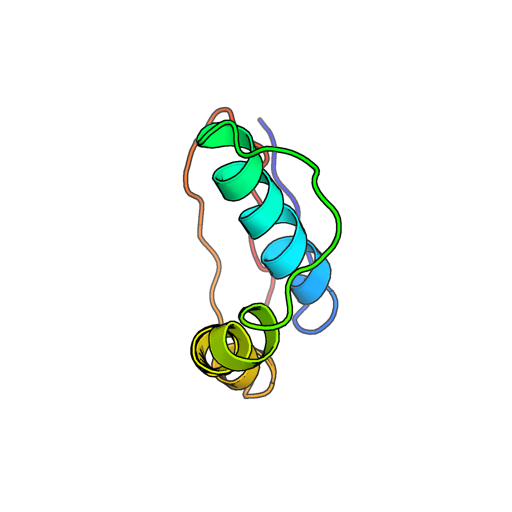N 4
ATOM 4109 C CA . ALA A 1 43 ? -11.018 -0.166 -29.402 1.00 0.00 43 ALA A CA 4
ATOM 4110 C C . ALA A 1 43 ? -9.877 -1.044 -28.898 1.00 0.00 43 ALA A C 4
ATOM 4111 O O . ALA A 1 43 ? -8.794 -0.551 -28.581 1.00 0.00 43 ALA A O 4
ATOM 4118 N N . LEU A 1 44 ? -10.127 -2.347 -28.826 1.00 0.00 44 LEU A N 4
ATOM 4119 C CA . LEU A 1 44 ? -9.120 -3.294 -28.360 1.00 0.00 44 LEU A CA 4
ATOM 4120 C C . LEU A 1 44 ? -7.963 -3.391 -29.349 1.00 0.00 44 LEU A C 4
ATOM 4121 O O . LEU A 1 44 ? -6.831 -3.689 -28.969 1.00 0.00 44 LEU A O 4
ATOM 4137 N N . ASP A 1 45 ? -8.255 -3.134 -30.620 1.00 0.00 45 ASP A N 4
ATOM 4138 C CA . ASP A 1 45 ? -7.239 -3.188 -31.664 1.00 0.00 45 ASP A CA 4
ATOM 4139 C C . ASP A 1 45 ? -6.056 -2.290 -31.317 1.00 0.00 45 ASP A C 4
ATOM 4140 O O . ASP A 1 45 ? -4.927 -2.544 -31.738 1.00 0.00 45 ASP A O 4
ATOM 4149 N N . ARG A 1 46 ? -6.322 -1.239 -30.550 1.00 0.00 46 ARG A N 4
ATOM 4150 C CA . ARG A 1 46 ? -5.280 -0.301 -30.149 1.00 0.00 46 ARG A CA 4
ATOM 4151 C C . ARG A 1 46 ? -4.309 -0.954 -29.169 1.00 0.00 46 ARG A C 4
ATOM 4152 O O . ARG A 1 46 ? -3.117 -1.081 -29.452 1.00 0.00 46 ARG A O 4
ATOM 4173 N N . LEU A 1 47 ? -4.827 -1.367 -28.017 1.00 0.00 47 LEU A N 4
ATOM 4174 C CA . LEU A 1 47 ? -4.006 -2.006 -26.995 1.00 0.00 47 LEU A CA 4
ATOM 4175 C C . LEU A 1 47 ? -3.413 -3.313 -27.512 1.00 0.00 47 LEU A C 4
ATOM 4176 O O . LEU A 1 47 ? -2.292 -3.681 -27.159 1.00 0.00 47 LEU A O 4
ATOM 4192 N N . LEU A 1 48 ? -4.171 -4.009 -28.352 1.00 0.00 48 LEU A N 4
ATOM 4193 C CA . LEU A 1 48 ? -3.719 -5.275 -28.921 1.00 0.00 48 LEU A CA 4
ATOM 4194 C C . LEU A 1 48 ? -2.516 -5.063 -29.834 1.00 0.00 48 LEU A C 4
ATOM 4195 O O . LEU A 1 48 ? -1.462 -5.672 -29.642 1.00 0.00 48 LEU A O 4
ATOM 4211 N N . LEU A 1 49 ? -2.678 -4.195 -30.826 1.00 0.00 49 LEU A N 4
ATOM 4212 C CA . LEU A 1 49 ? -1.604 -3.901 -31.769 1.00 0.00 49 LEU A CA 4
ATOM 4213 C C . LEU A 1 49 ? -0.371 -3.373 -31.042 1.00 0.00 49 LEU A C 4
ATOM 4214 O O . LEU A 1 49 ? 0.754 -3.778 -31.334 1.00 0.00 49 LEU A O 4
ATOM 4230 N N . ASP A 1 50 ? -0.592 -2.470 -30.093 1.00 0.00 50 ASP A N 4
ATOM 4231 C CA . ASP A 1 50 ? 0.501 -1.890 -29.321 1.00 0.00 50 ASP A CA 4
ATOM 4232 C C . ASP A 1 50 ? 1.296 -2.976 -28.602 1.00 0.00 50 ASP A C 4
ATOM 4233 O O . ASP A 1 50 ? 2.507 -3.098 -28.786 1.00 0.00 50 ASP A O 4
ATOM 4242 N N . VAL A 1 51 ? 0.606 -3.762 -27.782 1.00 0.00 51 VAL A N 4
ATOM 4243 C CA . VAL A 1 51 ? 1.246 -4.837 -27.035 1.00 0.00 51 VAL A CA 4
ATOM 4244 C C . VAL A 1 51 ? 1.896 -5.848 -27.974 1.00 0.00 51 VAL A C 4
ATOM 4245 O O . VAL A 1 51 ? 2.903 -6.468 -27.634 1.00 0.00 51 VAL A O 4
ATOM 4258 N N . ARG A 1 52 ? 1.312 -6.008 -29.157 1.00 0.00 52 ARG A N 4
ATOM 4259 C CA . ARG A 1 52 ? 1.833 -6.944 -30.146 1.00 0.00 52 ARG A CA 4
ATOM 4260 C C . ARG A 1 52 ? 3.097 -6.395 -30.801 1.00 0.00 52 ARG A C 4
ATOM 4261 O O . ARG A 1 52 ? 3.978 -7.153 -31.204 1.00 0.00 52 ARG A O 4
ATOM 4282 N N . ALA A 1 53 ? 3.178 -5.072 -30.902 1.00 0.00 53 ALA A N 4
ATOM 4283 C CA . ALA A 1 53 ? 4.334 -4.422 -31.506 1.00 0.00 53 ALA A CA 4
ATOM 4284 C C . ALA A 1 53 ? 5.346 -4.003 -30.444 1.00 0.00 53 ALA A C 4
ATOM 4285 O O . ALA A 1 53 ? 6.132 -3.079 -30.653 1.00 0.00 53 ALA A O 4
ATOM 4292 N N . ARG A 1 54 ? 5.318 -4.687 -29.305 1.00 0.00 54 ARG A N 4
ATOM 4293 C CA . ARG A 1 54 ? 6.232 -4.384 -28.210 1.00 0.00 54 ARG A CA 4
ATOM 4294 C C . ARG A 1 54 ? 6.087 -2.931 -27.768 1.00 0.00 54 ARG A C 4
ATOM 4295 O O . ARG A 1 54 ? 7.070 -2.193 -27.696 1.00 0.00 54 ARG A O 4
ATOM 4316 N N . ARG A 1 55 ? 4.856 -2.528 -27.473 1.00 0.00 55 ARG A N 4
ATOM 4317 C CA . ARG A 1 55 ? 4.582 -1.163 -27.039 1.00 0.00 55 ARG A CA 4
ATOM 4318 C C . ARG A 1 55 ? 4.037 -1.144 -25.614 1.00 0.00 55 ARG A C 4
ATOM 4319 O O . ARG A 1 55 ? 3.316 -0.225 -25.226 1.00 0.00 55 ARG A O 4
ATOM 4340 N N . VAL A 1 56 ? 4.385 -2.166 -24.839 1.00 0.00 56 VAL A N 4
ATOM 4341 C CA . VAL A 1 56 ? 3.931 -2.267 -23.457 1.00 0.00 56 VAL A CA 4
ATOM 4342 C C . VAL A 1 56 ? 4.898 -1.567 -22.509 1.00 0.00 56 VAL A C 4
ATOM 4343 O O . VAL A 1 56 ? 6.111 -1.588 -22.716 1.00 0.00 56 VAL A O 4
ATOM 4356 N N . ASP A 1 57 ? 4.352 -0.947 -21.468 1.00 0.00 57 ASP A N 4
ATOM 4357 C CA . ASP A 1 57 ? 5.166 -0.241 -20.485 1.00 0.00 57 ASP A CA 4
ATOM 4358 C C . ASP A 1 57 ? 4.456 -0.177 -19.137 1.00 0.00 57 ASP A C 4
ATOM 4359 O O . ASP A 1 57 ? 3.327 -0.647 -18.997 1.00 0.00 57 ASP A O 4
ATOM 4368 N N . GLN A 1 58 ? 5.126 0.407 -18.148 1.00 0.00 58 GLN A N 4
ATOM 4369 C CA . GLN A 1 58 ? 4.559 0.530 -16.811 1.00 0.00 58 GLN A CA 4
ATOM 4370 C C . GLN A 1 58 ? 3.876 1.883 -16.632 1.00 0.00 58 GLN A C 4
ATOM 4371 O O . GLN A 1 58 ? 4.277 2.877 -17.237 1.00 0.00 58 GLN A O 4
ATOM 4385 N N . PHE A 1 59 ? 2.843 1.912 -15.796 1.00 0.00 59 PHE A N 4
ATOM 4386 C CA . PHE A 1 59 ? 2.104 3.143 -15.539 1.00 0.00 59 PHE A CA 4
ATOM 4387 C C . PHE A 1 59 ? 1.389 3.076 -14.192 1.00 0.00 59 PHE A C 4
ATOM 4388 O O . PHE A 1 59 ? 1.127 1.992 -13.671 1.00 0.00 59 PHE A O 4
ATOM 4405 N N . GLN A 1 60 ? 1.077 4.242 -13.636 1.00 0.00 60 GLN A N 4
ATOM 4406 C CA . GLN A 1 60 ? 0.394 4.315 -12.349 1.00 0.00 60 GLN A CA 4
ATOM 4407 C C . GLN A 1 60 ? -0.679 5.399 -12.364 1.00 0.00 60 GLN A C 4
ATOM 4408 O O . GLN A 1 60 ? -0.374 6.586 -12.487 1.00 0.00 60 GLN A O 4
ATOM 4422 N N . ILE A 1 61 ? -1.934 4.983 -12.239 1.00 0.00 61 ILE A N 4
ATOM 4423 C CA . ILE A 1 61 ? -3.052 5.918 -12.237 1.00 0.00 61 ILE A CA 4
ATOM 4424 C C . ILE A 1 61 ? -3.317 6.456 -10.835 1.00 0.00 61 ILE A C 4
ATOM 4425 O O . ILE A 1 61 ? -3.330 7.666 -10.616 1.00 0.00 61 ILE A O 4
ATOM 4441 N N . ASN A 1 62 ? -3.526 5.546 -9.888 1.00 0.00 62 ASN A N 4
ATOM 4442 C CA . ASN A 1 62 ? -3.789 5.929 -8.506 1.00 0.00 62 ASN A CA 4
ATOM 4443 C C . ASN A 1 62 ? -2.925 5.120 -7.544 1.00 0.00 62 ASN A C 4
ATOM 4444 O O . ASN A 1 62 ? -2.603 3.962 -7.806 1.00 0.00 62 ASN A O 4
ATOM 4455 N N . ALA A 1 63 ? -2.554 5.739 -6.428 1.00 0.00 63 ALA A N 4
ATOM 4456 C CA . ALA A 1 63 ? -1.729 5.076 -5.425 1.00 0.00 63 ALA A CA 4
ATOM 4457 C C . ALA A 1 63 ? -2.592 4.369 -4.385 1.00 0.00 63 ALA A C 4
ATOM 4458 O O . ALA A 1 63 ? -2.155 3.408 -3.751 1.00 0.00 63 ALA A O 4
ATOM 4465 N N . SER A 1 64 ? -3.819 4.851 -4.214 1.00 0.00 64 SER A N 4
ATOM 4466 C CA . SER A 1 64 ? -4.742 4.268 -3.247 1.00 0.00 64 SER A CA 4
ATOM 4467 C C . SER A 1 64 ? -5.286 2.935 -3.752 1.00 0.00 64 SER A C 4
ATOM 4468 O O . SER A 1 64 ? -5.619 2.050 -2.964 1.00 0.00 64 SER A O 4
ATOM 4476 N N . ALA A 1 65 ? -5.374 2.800 -5.071 1.00 0.00 65 ALA A N 4
ATOM 4477 C CA . ALA A 1 65 ? -5.876 1.576 -5.682 1.00 0.00 65 ALA A CA 4
ATOM 4478 C C . ALA A 1 65 ? -4.730 0.656 -6.089 1.00 0.00 65 ALA A C 4
ATOM 4479 O O . ALA A 1 65 ? -3.561 1.026 -5.993 1.00 0.00 65 ALA A O 4
ATOM 4486 N N . ALA A 1 66 ? -5.074 -0.544 -6.545 1.00 0.00 66 ALA A N 4
ATOM 4487 C CA . ALA A 1 66 ? -4.074 -1.516 -6.968 1.00 0.00 66 ALA A CA 4
ATOM 4488 C C . ALA A 1 66 ? -3.109 -0.906 -7.978 1.00 0.00 66 ALA A C 4
ATOM 4489 O O . ALA A 1 66 ? -3.512 -0.497 -9.067 1.00 0.00 66 ALA A O 4
ATOM 4496 N N . GLN A 1 67 ? -1.833 -0.848 -7.610 1.00 0.00 67 GLN A N 4
ATOM 4497 C CA . GLN A 1 67 ? -0.811 -0.286 -8.485 1.00 0.00 67 GLN A CA 4
ATOM 4498 C C . GLN A 1 67 ? -0.169 -1.373 -9.341 1.00 0.00 67 GLN A C 4
ATOM 4499 O O . GLN A 1 67 ? -0.062 -2.525 -8.920 1.00 0.00 67 GLN A O 4
ATOM 4513 N N . ILE A 1 68 ? 0.257 -0.999 -10.543 1.00 0.00 68 ILE A N 4
ATOM 4514 C CA . ILE A 1 68 ? 0.889 -1.942 -11.457 1.00 0.00 68 ILE A CA 4
ATOM 4515 C C . ILE A 1 68 ? 2.103 -1.319 -12.137 1.00 0.00 68 ILE A C 4
ATOM 4516 O O . ILE A 1 68 ? 2.064 -0.163 -12.561 1.00 0.00 68 ILE A O 4
ATOM 4532 N N . ILE A 1 69 ? 3.179 -2.092 -12.240 1.00 0.00 69 ILE A N 4
ATOM 4533 C CA . ILE A 1 69 ? 4.403 -1.616 -12.873 1.00 0.00 69 ILE A CA 4
ATOM 4534 C C . ILE A 1 69 ? 5.079 -2.728 -13.667 1.00 0.00 69 ILE A C 4
ATOM 4535 O O . ILE A 1 69 ? 5.741 -3.597 -13.099 1.00 0.00 69 ILE A O 4
ATOM 4551 N N . VAL A 1 70 ? 4.910 -2.694 -14.985 1.00 0.00 70 VAL A N 4
ATOM 4552 C CA . VAL A 1 70 ? 5.506 -3.697 -15.859 1.00 0.00 70 VAL A CA 4
ATOM 4553 C C . VAL A 1 70 ? 7.020 -3.743 -15.689 1.00 0.00 70 VAL A C 4
ATOM 4554 O O . VAL A 1 70 ? 7.709 -2.739 -15.876 1.00 0.00 70 VAL A O 4
ATOM 4567 N N . THR A 1 71 ? 7.535 -4.916 -15.334 1.00 0.00 71 THR A N 4
ATOM 4568 C CA . THR A 1 71 ? 8.968 -5.094 -15.138 1.00 0.00 71 THR A CA 4
ATOM 4569 C C . THR A 1 71 ? 9.685 -5.291 -16.469 1.00 0.00 71 THR A C 4
ATOM 4570 O O . THR A 1 71 ? 10.003 -6.416 -16.853 1.00 0.00 71 THR A O 4
ATOM 4581 N N . ASP A 1 72 ? 9.937 -4.189 -17.168 1.00 0.00 72 ASP A N 4
ATOM 4582 C CA . ASP A 1 72 ? 10.618 -4.241 -18.456 1.00 0.00 72 ASP A CA 4
ATOM 4583 C C . ASP A 1 72 ? 12.056 -4.725 -18.291 1.00 0.00 72 ASP A C 4
ATOM 4584 O O . ASP A 1 72 ? 12.934 -4.370 -19.079 1.00 0.00 72 ASP A O 4
ATOM 4593 N N . MET A 1 1 ? 1.429 -2.869 -0.108 1.00 0.00 1 MET A N 5
ATOM 4594 C CA . MET A 1 1 ? 1.701 -3.825 -1.174 1.00 0.00 1 MET A CA 5
ATOM 4595 C C . MET A 1 1 ? 0.690 -3.679 -2.307 1.00 0.00 1 MET A C 5
ATOM 4596 O O . MET A 1 1 ? -0.251 -4.465 -2.418 1.00 0.00 1 MET A O 5
ATOM 4610 N N . ASP A 1 2 ? 0.890 -2.668 -3.146 1.00 0.00 2 ASP A N 5
ATOM 4611 C CA . ASP A 1 2 ? -0.004 -2.419 -4.271 1.00 0.00 2 ASP A CA 5
ATOM 4612 C C . ASP A 1 2 ? 0.772 -2.380 -5.583 1.00 0.00 2 ASP A C 5
ATOM 4613 O O . ASP A 1 2 ? 0.871 -1.335 -6.227 1.00 0.00 2 ASP A O 5
ATOM 4622 N N . ARG A 1 3 ? 1.322 -3.525 -5.974 1.00 0.00 3 ARG A N 5
ATOM 4623 C CA . ARG A 1 3 ? 2.092 -3.621 -7.209 1.00 0.00 3 ARG A CA 5
ATOM 4624 C C . ARG A 1 3 ? 1.952 -5.007 -7.831 1.00 0.00 3 ARG A C 5
ATOM 4625 O O . ARG A 1 3 ? 1.937 -6.016 -7.125 1.00 0.00 3 ARG A O 5
ATOM 4646 N N . ILE A 1 4 ? 1.848 -5.048 -9.155 1.00 0.00 4 ILE A N 5
ATOM 4647 C CA . ILE A 1 4 ? 1.710 -6.310 -9.871 1.00 0.00 4 ILE A CA 5
ATOM 4648 C C . ILE A 1 4 ? 2.678 -6.384 -11.046 1.00 0.00 4 ILE A C 5
ATOM 4649 O O . ILE A 1 4 ? 2.503 -5.699 -12.054 1.00 0.00 4 ILE A O 5
ATOM 4665 N N . PHE A 1 5 ? 3.701 -7.222 -10.911 1.00 0.00 5 PHE A N 5
ATOM 4666 C CA . PHE A 1 5 ? 4.698 -7.388 -11.963 1.00 0.00 5 PHE A CA 5
ATOM 4667 C C . PHE A 1 5 ? 4.229 -8.402 -13.002 1.00 0.00 5 PHE A C 5
ATOM 4668 O O . PHE A 1 5 ? 3.828 -9.515 -12.661 1.00 0.00 5 PHE A O 5
ATOM 4685 N N . MET A 1 6 ? 4.284 -8.010 -14.270 1.00 0.00 6 MET A N 5
ATOM 4686 C CA . MET A 1 6 ? 3.866 -8.885 -15.359 1.00 0.00 6 MET A CA 5
ATOM 4687 C C . MET A 1 6 ? 4.693 -8.624 -16.614 1.00 0.00 6 MET A C 5
ATOM 4688 O O . MET A 1 6 ? 5.079 -7.488 -16.891 1.00 0.00 6 MET A O 5
ATOM 4702 N N . THR A 1 7 ? 4.963 -9.684 -17.371 1.00 0.00 7 THR A N 5
ATOM 4703 C CA . THR A 1 7 ? 5.746 -9.569 -18.595 1.00 0.00 7 THR A CA 5
ATOM 4704 C C . THR A 1 7 ? 4.899 -9.025 -19.740 1.00 0.00 7 THR A C 5
ATOM 4705 O O . THR A 1 7 ? 3.720 -8.719 -19.561 1.00 0.00 7 THR A O 5
ATOM 4716 N N . ARG A 1 8 ? 5.507 -8.908 -20.916 1.00 0.00 8 ARG A N 5
ATOM 4717 C CA . ARG A 1 8 ? 4.808 -8.400 -22.090 1.00 0.00 8 ARG A CA 5
ATOM 4718 C C . ARG A 1 8 ? 3.510 -9.166 -22.323 1.00 0.00 8 ARG A C 5
ATOM 4719 O O . ARG A 1 8 ? 2.458 -8.571 -22.560 1.00 0.00 8 ARG A O 5
ATOM 4740 N N . THR A 1 9 ? 3.590 -10.492 -22.256 1.00 0.00 9 THR A N 5
ATOM 4741 C CA . THR A 1 9 ? 2.423 -11.340 -22.462 1.00 0.00 9 THR A CA 5
ATOM 4742 C C . THR A 1 9 ? 1.460 -11.244 -21.284 1.00 0.00 9 THR A C 5
ATOM 4743 O O . THR A 1 9 ? 0.257 -11.061 -21.468 1.00 0.00 9 THR A O 5
ATOM 4754 N N . GLU A 1 10 ? 1.997 -11.370 -20.074 1.00 0.00 10 GLU A N 5
ATOM 4755 C CA . GLU A 1 10 ? 1.183 -11.298 -18.867 1.00 0.00 10 GLU A CA 5
ATOM 4756 C C . GLU A 1 10 ? 0.478 -9.948 -18.765 1.00 0.00 10 GLU A C 5
ATOM 4757 O O . GLU A 1 10 ? -0.514 -9.806 -18.051 1.00 0.00 10 GLU A O 5
ATOM 4769 N N . ALA A 1 11 ? 1.000 -8.960 -19.484 1.00 0.00 11 ALA A N 5
ATOM 4770 C CA . ALA A 1 11 ? 0.421 -7.622 -19.477 1.00 0.00 11 ALA A CA 5
ATOM 4771 C C . ALA A 1 11 ? -1.078 -7.671 -19.751 1.00 0.00 11 ALA A C 5
ATOM 4772 O O . ALA A 1 11 ? -1.834 -6.820 -19.281 1.00 0.00 11 ALA A O 5
ATOM 4779 N N . LEU A 1 12 ? -1.502 -8.671 -20.517 1.00 0.00 12 LEU A N 5
ATOM 4780 C CA . LEU A 1 12 ? -2.912 -8.830 -20.855 1.00 0.00 12 LEU A CA 5
ATOM 4781 C C . LEU A 1 12 ? -3.780 -8.793 -19.602 1.00 0.00 12 LEU A C 5
ATOM 4782 O O . LEU A 1 12 ? -4.848 -8.182 -19.593 1.00 0.00 12 LEU A O 5
ATOM 4798 N N . GLU A 1 13 ? -3.313 -9.449 -18.544 1.00 0.00 13 GLU A N 5
ATOM 4799 C CA . GLU A 1 13 ? -4.047 -9.489 -17.285 1.00 0.00 13 GLU A CA 5
ATOM 4800 C C . GLU A 1 13 ? -4.306 -8.079 -16.761 1.00 0.00 13 GLU A C 5
ATOM 4801 O O . GLU A 1 13 ? -5.391 -7.780 -16.261 1.00 0.00 13 GLU A O 5
ATOM 4813 N N . PHE A 1 14 ? -3.302 -7.217 -16.879 1.00 0.00 14 PHE A N 5
ATOM 4814 C CA . PHE A 1 14 ? -3.419 -5.839 -16.417 1.00 0.00 14 PHE A CA 5
ATOM 4815 C C . PHE A 1 14 ? -4.385 -5.050 -17.297 1.00 0.00 14 PHE A C 5
ATOM 4816 O O . PHE A 1 14 ? -5.267 -4.349 -16.797 1.00 0.00 14 PHE A O 5
ATOM 4833 N N . LEU A 1 15 ? -4.213 -5.169 -18.608 1.00 0.00 15 LEU A N 5
ATOM 4834 C CA . LEU A 1 15 ? -5.068 -4.468 -19.559 1.00 0.00 15 LEU A CA 5
ATOM 4835 C C . LEU A 1 15 ? -6.539 -4.782 -19.304 1.00 0.00 15 LEU A C 5
ATOM 4836 O O . LEU A 1 15 ? -7.389 -3.891 -19.328 1.00 0.00 15 LEU A O 5
ATOM 4852 N N . LEU A 1 16 ? -6.832 -6.054 -19.057 1.00 0.00 16 LEU A N 5
ATOM 4853 C CA . LEU A 1 16 ? -8.200 -6.487 -18.794 1.00 0.00 16 LEU A CA 5
ATOM 4854 C C . LEU A 1 16 ? -8.596 -6.195 -17.350 1.00 0.00 16 LEU A C 5
ATOM 4855 O O . LEU A 1 16 ? -9.772 -5.995 -17.045 1.00 0.00 16 LEU A O 5
ATOM 4871 N N . LYS A 1 17 ? -7.606 -6.170 -16.465 1.00 0.00 17 LYS A N 5
ATOM 4872 C CA . LYS A 1 17 ? -7.848 -5.899 -15.053 1.00 0.00 17 LYS A CA 5
ATOM 4873 C C . LYS A 1 17 ? -8.432 -4.503 -14.859 1.00 0.00 17 LYS A C 5
ATOM 4874 O O . LYS A 1 17 ? -9.469 -4.338 -14.217 1.00 0.00 17 LYS A O 5
ATOM 4893 N N . ALA A 1 18 ? -7.760 -3.503 -15.419 1.00 0.00 18 ALA A N 5
ATOM 4894 C CA . ALA A 1 18 ? -8.215 -2.122 -15.311 1.00 0.00 18 ALA A CA 5
ATOM 4895 C C . ALA A 1 18 ? -9.562 -1.932 -15.999 1.00 0.00 18 ALA A C 5
ATOM 4896 O O . ALA A 1 18 ? -10.417 -1.187 -15.519 1.00 0.00 18 ALA A O 5
ATOM 4903 N N . HIS A 1 19 ? -9.746 -2.610 -17.128 1.00 0.00 19 HIS A N 5
ATOM 4904 C CA . HIS A 1 19 ? -10.990 -2.515 -17.883 1.00 0.00 19 HIS A CA 5
ATOM 4905 C C . HIS A 1 19 ? -12.182 -2.915 -17.018 1.00 0.00 19 HIS A C 5
ATOM 4906 O O . HIS A 1 19 ? -13.195 -2.218 -16.981 1.00 0.00 19 HIS A O 5
ATOM 4920 N N . GLN A 1 20 ? -12.053 -4.043 -16.326 1.00 0.00 20 GLN A N 5
ATOM 4921 C CA . GLN A 1 20 ? -13.120 -4.535 -15.463 1.00 0.00 20 GLN A CA 5
ATOM 4922 C C . GLN A 1 20 ? -13.570 -3.457 -14.484 1.00 0.00 20 GLN A C 5
ATOM 4923 O O . GLN A 1 20 ? -14.744 -3.386 -14.117 1.00 0.00 20 GLN A O 5
ATOM 4937 N N . THR A 1 21 ? -12.629 -2.617 -14.062 1.00 0.00 21 THR A N 5
ATOM 4938 C CA . THR A 1 21 ? -12.928 -1.543 -13.124 1.00 0.00 21 THR A CA 5
ATOM 4939 C C . THR A 1 21 ? -13.455 -0.310 -13.849 1.00 0.00 21 THR A C 5
ATOM 4940 O O . THR A 1 21 ? -14.252 0.451 -13.301 1.00 0.00 21 THR A O 5
ATOM 4951 N N . ALA A 1 22 ? -13.005 -0.119 -15.085 1.00 0.00 22 ALA A N 5
ATOM 4952 C CA . ALA A 1 22 ? -13.434 1.021 -15.886 1.00 0.00 22 ALA A CA 5
ATOM 4953 C C . ALA A 1 22 ? -14.882 0.862 -16.336 1.00 0.00 22 ALA A C 5
ATOM 4954 O O . ALA A 1 22 ? -15.613 1.843 -16.470 1.00 0.00 22 ALA A O 5
ATOM 4961 N N . VAL A 1 23 ? -15.292 -0.382 -16.568 1.00 0.00 23 VAL A N 5
ATOM 4962 C CA . VAL A 1 23 ? -16.653 -0.669 -17.003 1.00 0.00 23 VAL A CA 5
ATOM 4963 C C . VAL A 1 23 ? -17.657 -0.385 -15.891 1.00 0.00 23 VAL A C 5
ATOM 4964 O O . VAL A 1 23 ? -18.719 0.190 -16.131 1.00 0.00 23 VAL A O 5
ATOM 4977 N N . ASP A 1 24 ? -17.314 -0.791 -14.674 1.00 0.00 24 ASP A N 5
ATOM 4978 C CA . ASP A 1 24 ? -18.184 -0.578 -13.523 1.00 0.00 24 ASP A CA 5
ATOM 4979 C C . ASP A 1 24 ? -17.979 0.815 -12.937 1.00 0.00 24 ASP A C 5
ATOM 4980 O O . ASP A 1 24 ? -18.846 1.340 -12.237 1.00 0.00 24 ASP A O 5
ATOM 4989 N N . LYS A 1 25 ? -16.827 1.410 -13.226 1.00 0.00 25 LYS A N 5
ATOM 4990 C CA . LYS A 1 25 ? -16.507 2.743 -12.729 1.00 0.00 25 LYS A CA 5
ATOM 4991 C C . LYS A 1 25 ? -17.600 3.739 -13.100 1.00 0.00 25 LYS A C 5
ATOM 4992 O O . LYS A 1 25 ? -17.958 4.607 -12.304 1.00 0.00 25 LYS A O 5
ATOM 5011 N N . ILE A 1 26 ? -18.127 3.607 -14.313 1.00 0.00 26 ILE A N 5
ATOM 5012 C CA . ILE A 1 26 ? -19.181 4.495 -14.788 1.00 0.00 26 ILE A CA 5
ATOM 5013 C C . ILE A 1 26 ? -20.488 4.245 -14.042 1.00 0.00 26 ILE A C 5
ATOM 5014 O O . ILE A 1 26 ? -21.357 5.113 -13.982 1.00 0.00 26 ILE A O 5
ATOM 5030 N N . GLY A 1 27 ? -20.619 3.051 -13.472 1.00 0.00 27 GLY A N 5
ATOM 5031 C CA . GLY A 1 27 ? -21.821 2.707 -12.736 1.00 0.00 27 GLY A CA 5
ATOM 5032 C C . GLY A 1 27 ? -22.691 1.712 -13.478 1.00 0.00 27 GLY A C 5
ATOM 5033 O O . GLY A 1 27 ? -23.918 1.760 -13.386 1.00 0.00 27 GLY A O 5
ATOM 5037 N N . HIS A 1 28 ? -22.055 0.808 -14.217 1.00 0.00 28 HIS A N 5
ATOM 5038 C CA . HIS A 1 28 ? -22.780 -0.202 -14.979 1.00 0.00 28 HIS A CA 5
ATOM 5039 C C . HIS A 1 28 ? -22.823 -1.526 -14.222 1.00 0.00 28 HIS A C 5
ATOM 5040 O O . HIS A 1 28 ? -21.984 -1.808 -13.367 1.00 0.00 28 HIS A O 5
ATOM 5054 N N . PRO A 1 29 ? -23.825 -2.359 -14.542 1.00 0.00 29 PRO A N 5
ATOM 5055 C CA . PRO A 1 29 ? -24.002 -3.667 -13.904 1.00 0.00 29 PRO A CA 5
ATOM 5056 C C . PRO A 1 29 ? -22.917 -4.660 -14.307 1.00 0.00 29 PRO A C 5
ATOM 5057 O O . PRO A 1 29 ? -21.933 -4.292 -14.948 1.00 0.00 29 PRO A O 5
ATOM 5068 N N . SER A 1 30 ? -23.104 -5.920 -13.927 1.00 0.00 30 SER A N 5
ATOM 5069 C CA . SER A 1 30 ? -22.140 -6.966 -14.246 1.00 0.00 30 SER A CA 5
ATOM 5070 C C . SER A 1 30 ? -22.802 -8.095 -15.029 1.00 0.00 30 SER A C 5
ATOM 5071 O O . SER A 1 30 ? -22.311 -9.224 -15.048 1.00 0.00 30 SER A O 5
ATOM 5079 N N . HIS A 1 31 ? -23.922 -7.783 -15.674 1.00 0.00 31 HIS A N 5
ATOM 5080 C CA . HIS A 1 31 ? -24.653 -8.770 -16.459 1.00 0.00 31 HIS A CA 5
ATOM 5081 C C . HIS A 1 31 ? -23.747 -9.408 -17.509 1.00 0.00 31 HIS A C 5
ATOM 5082 O O . HIS A 1 31 ? -22.639 -8.933 -17.760 1.00 0.00 31 HIS A O 5
ATOM 5096 N N . LYS A 1 32 ? -24.226 -10.486 -18.120 1.00 0.00 32 LYS A N 5
ATOM 5097 C CA . LYS A 1 32 ? -23.461 -11.189 -19.143 1.00 0.00 32 LYS A CA 5
ATOM 5098 C C . LYS A 1 32 ? -23.027 -10.234 -20.251 1.00 0.00 32 LYS A C 5
ATOM 5099 O O . LYS A 1 32 ? -23.662 -9.205 -20.479 1.00 0.00 32 LYS A O 5
ATOM 5118 N N . GLN A 1 33 ? -21.942 -10.583 -20.935 1.00 0.00 33 GLN A N 5
ATOM 5119 C CA . GLN A 1 33 ? -21.425 -9.756 -22.019 1.00 0.00 33 GLN A CA 5
ATOM 5120 C C . GLN A 1 33 ? -22.517 -9.450 -23.039 1.00 0.00 33 GLN A C 5
ATOM 5121 O O . GLN A 1 33 ? -23.507 -10.176 -23.142 1.00 0.00 33 GLN A O 5
ATOM 5135 N N . THR A 1 34 ? -22.331 -8.370 -23.792 1.00 0.00 34 THR A N 5
ATOM 5136 C CA . THR A 1 34 ? -23.301 -7.967 -24.802 1.00 0.00 34 THR A CA 5
ATOM 5137 C C . THR A 1 34 ? -22.692 -8.017 -26.199 1.00 0.00 34 THR A C 5
ATOM 5138 O O . THR A 1 34 ? -21.473 -7.996 -26.372 1.00 0.00 34 THR A O 5
ATOM 5149 N N . PRO A 1 35 ? -23.558 -8.084 -27.221 1.00 0.00 35 PRO A N 5
ATOM 5150 C CA . PRO A 1 35 ? -23.128 -8.137 -28.621 1.00 0.00 35 PRO A CA 5
ATOM 5151 C C . PRO A 1 35 ? -22.523 -6.819 -29.092 1.00 0.00 35 PRO A C 5
ATOM 5152 O O . PRO A 1 35 ? -21.692 -6.795 -30.000 1.00 0.00 35 PRO A O 5
ATOM 5163 N N . ALA A 1 36 ? -22.945 -5.723 -28.469 1.00 0.00 36 ALA A N 5
ATOM 5164 C CA . ALA A 1 36 ? -22.443 -4.402 -28.823 1.00 0.00 36 ALA A CA 5
ATOM 5165 C C . ALA A 1 36 ? -20.936 -4.312 -28.609 1.00 0.00 36 ALA A C 5
ATOM 5166 O O . ALA A 1 36 ? -20.263 -3.474 -29.210 1.00 0.00 36 ALA A O 5
ATOM 5173 N N . ASP A 1 37 ? -20.412 -5.179 -27.750 1.00 0.00 37 ASP A N 5
ATOM 5174 C CA . ASP A 1 37 ? -18.984 -5.197 -27.457 1.00 0.00 37 ASP A CA 5
ATOM 5175 C C . ASP A 1 37 ? -18.170 -5.397 -28.732 1.00 0.00 37 ASP A C 5
ATOM 5176 O O . ASP A 1 37 ? -17.000 -5.018 -28.800 1.00 0.00 37 ASP A O 5
ATOM 5185 N N . HIS A 1 38 ? -18.797 -5.995 -29.740 1.00 0.00 38 HIS A N 5
ATOM 5186 C CA . HIS A 1 38 ? -18.131 -6.245 -31.014 1.00 0.00 38 HIS A CA 5
ATOM 5187 C C . HIS A 1 38 ? -17.489 -4.970 -31.551 1.00 0.00 38 HIS A C 5
ATOM 5188 O O . HIS A 1 38 ? -16.281 -4.920 -31.780 1.00 0.00 38 HIS A O 5
ATOM 5202 N N . ALA A 1 39 ? -18.307 -3.941 -31.752 1.00 0.00 39 ALA A N 5
ATOM 5203 C CA . ALA A 1 39 ? -17.819 -2.666 -32.261 1.00 0.00 39 ALA A CA 5
ATOM 5204 C C . ALA A 1 39 ? -16.705 -2.112 -31.379 1.00 0.00 39 ALA A C 5
ATOM 5205 O O . ALA A 1 39 ? -15.812 -1.413 -31.856 1.00 0.00 39 ALA A O 5
ATOM 5212 N N . ALA A 1 40 ? -16.765 -2.429 -30.089 1.00 0.00 40 ALA A N 5
ATOM 5213 C CA . ALA A 1 40 ? -15.760 -1.964 -29.141 1.00 0.00 40 ALA A CA 5
ATOM 5214 C C . ALA A 1 40 ? -14.414 -2.632 -29.396 1.00 0.00 40 ALA A C 5
ATOM 5215 O O . ALA A 1 40 ? -13.364 -2.080 -29.066 1.00 0.00 40 ALA A O 5
ATOM 5222 N N . ILE A 1 41 ? -14.451 -3.823 -29.985 1.00 0.00 41 ILE A N 5
ATOM 5223 C CA . ILE A 1 41 ? -13.233 -4.565 -30.285 1.00 0.00 41 ILE A CA 5
ATOM 5224 C C . ILE A 1 41 ? -12.281 -3.737 -31.140 1.00 0.00 41 ILE A C 5
ATOM 5225 O O . ILE A 1 41 ? -11.070 -3.953 -31.124 1.00 0.00 41 ILE A O 5
ATOM 5241 N N . GLU A 1 42 ? -12.838 -2.787 -31.886 1.00 0.00 42 GLU A N 5
ATOM 5242 C CA . GLU A 1 42 ? -12.037 -1.926 -32.748 1.00 0.00 42 GLU A CA 5
ATOM 5243 C C . GLU A 1 42 ? -10.891 -1.289 -31.967 1.00 0.00 42 GLU A C 5
ATOM 5244 O O . GLU A 1 42 ? -9.801 -1.084 -32.500 1.00 0.00 42 GLU A O 5
ATOM 5256 N N . ALA A 1 43 ? -11.146 -0.979 -30.700 1.00 0.00 43 ALA A N 5
ATOM 5257 C CA . ALA A 1 43 ? -10.137 -0.367 -29.845 1.00 0.00 43 ALA A CA 5
ATOM 5258 C C . ALA A 1 43 ? -9.215 -1.422 -29.242 1.00 0.00 43 ALA A C 5
ATOM 5259 O O . ALA A 1 43 ? -8.032 -1.169 -29.012 1.00 0.00 43 ALA A O 5
ATOM 5266 N N . LEU A 1 44 ? -9.764 -2.605 -28.988 1.00 0.00 44 LEU A N 5
ATOM 5267 C CA . LEU A 1 44 ? -8.991 -3.699 -28.411 1.00 0.00 44 LEU A CA 5
ATOM 5268 C C . LEU A 1 44 ? -7.777 -4.024 -29.276 1.00 0.00 44 LEU A C 5
ATOM 5269 O O . LEU A 1 44 ? -6.783 -4.564 -28.791 1.00 0.00 44 LEU A O 5
ATOM 5285 N N . ASP A 1 45 ? -7.865 -3.688 -30.558 1.00 0.00 45 ASP A N 5
ATOM 5286 C CA . ASP A 1 45 ? -6.773 -3.941 -31.491 1.00 0.00 45 ASP A CA 5
ATOM 5287 C C . ASP A 1 45 ? -5.587 -3.026 -31.200 1.00 0.00 45 ASP A C 5
ATOM 5288 O O . ASP A 1 45 ? -4.448 -3.342 -31.542 1.00 0.00 45 ASP A O 5
ATOM 5297 N N . ARG A 1 46 ? -5.864 -1.890 -30.568 1.00 0.00 46 ARG A N 5
ATOM 5298 C CA . ARG A 1 46 ? -4.821 -0.928 -30.233 1.00 0.00 46 ARG A CA 5
ATOM 5299 C C . ARG A 1 46 ? -3.907 -1.475 -29.142 1.00 0.00 46 ARG A C 5
ATOM 5300 O O . ARG A 1 46 ? -2.701 -1.627 -29.345 1.00 0.00 46 ARG A O 5
ATOM 5321 N N . LEU A 1 47 ? -4.487 -1.769 -27.984 1.00 0.00 47 LEU A N 5
ATOM 5322 C CA . LEU A 1 47 ? -3.724 -2.300 -26.859 1.00 0.00 47 LEU A CA 5
ATOM 5323 C C . LEU A 1 47 ? -2.941 -3.543 -27.270 1.00 0.00 47 LEU A C 5
ATOM 5324 O O . LEU A 1 47 ? -1.825 -3.770 -26.799 1.00 0.00 47 LEU A O 5
ATOM 5340 N N . LEU A 1 48 ? -3.530 -4.342 -28.152 1.00 0.00 48 LEU A N 5
ATOM 5341 C CA . LEU A 1 48 ? -2.887 -5.561 -28.629 1.00 0.00 48 LEU A CA 5
ATOM 5342 C C . LEU A 1 48 ? -1.705 -5.234 -29.537 1.00 0.00 48 LEU A C 5
ATOM 5343 O O . LEU A 1 48 ? -0.621 -5.801 -29.391 1.00 0.00 48 LEU A O 5
ATOM 5359 N N . LEU A 1 49 ? -1.921 -4.316 -30.472 1.00 0.00 49 LEU A N 5
ATOM 5360 C CA . LEU A 1 49 ? -0.873 -3.911 -31.403 1.00 0.00 49 LEU A CA 5
ATOM 5361 C C . LEU A 1 49 ? 0.323 -3.330 -30.657 1.00 0.00 49 LEU A C 5
ATOM 5362 O O . LEU A 1 49 ? 1.471 -3.526 -31.055 1.00 0.00 49 LEU A O 5
ATOM 5378 N N . ASP A 1 50 ? 0.047 -2.615 -29.571 1.00 0.00 50 ASP A N 5
ATOM 5379 C CA . ASP A 1 50 ? 1.100 -2.008 -28.767 1.00 0.00 50 ASP A CA 5
ATOM 5380 C C . ASP A 1 50 ? 1.856 -3.068 -27.972 1.00 0.00 50 ASP A C 5
ATOM 5381 O O . ASP A 1 50 ? 3.070 -3.219 -28.116 1.00 0.00 50 ASP A O 5
ATOM 5390 N N . VAL A 1 51 ? 1.131 -3.800 -27.132 1.00 0.00 51 VAL A N 5
ATOM 5391 C CA . VAL A 1 51 ? 1.733 -4.846 -26.314 1.00 0.00 51 VAL A CA 5
ATOM 5392 C C . VAL A 1 51 ? 2.452 -5.875 -27.179 1.00 0.00 51 VAL A C 5
ATOM 5393 O O . VAL A 1 51 ? 3.397 -6.525 -26.733 1.00 0.00 51 VAL A O 5
ATOM 5406 N N . ARG A 1 52 ? 1.998 -6.018 -28.420 1.00 0.00 52 ARG A N 5
ATOM 5407 C CA . ARG A 1 52 ? 2.597 -6.968 -29.349 1.00 0.00 52 ARG A CA 5
ATOM 5408 C C . ARG A 1 52 ? 3.797 -6.350 -30.061 1.00 0.00 52 ARG A C 5
ATOM 5409 O O . ARG A 1 52 ? 4.780 -7.032 -30.346 1.00 0.00 52 ARG A O 5
ATOM 5430 N N . ALA A 1 53 ? 3.707 -5.055 -30.345 1.00 0.00 53 ALA A N 5
ATOM 5431 C CA . ALA A 1 53 ? 4.785 -4.345 -31.022 1.00 0.00 53 ALA A CA 5
ATOM 5432 C C . ALA A 1 53 ? 5.736 -3.704 -30.017 1.00 0.00 53 ALA A C 5
ATOM 5433 O O . ALA A 1 53 ? 6.514 -2.815 -30.364 1.00 0.00 53 ALA A O 5
ATOM 5440 N N . ARG A 1 54 ? 5.667 -4.159 -28.770 1.00 0.00 54 ARG A N 5
ATOM 5441 C CA . ARG A 1 54 ? 6.521 -3.628 -27.714 1.00 0.00 54 ARG A CA 5
ATOM 5442 C C . ARG A 1 54 ? 6.435 -2.106 -27.660 1.00 0.00 54 ARG A C 5
ATOM 5443 O O . ARG A 1 54 ? 7.454 -1.415 -27.694 1.00 0.00 54 ARG A O 5
ATOM 5464 N N . ARG A 1 55 ? 5.213 -1.589 -27.577 1.00 0.00 55 ARG A N 5
ATOM 5465 C CA . ARG A 1 55 ? 4.995 -0.149 -27.520 1.00 0.00 55 ARG A CA 5
ATOM 5466 C C . ARG A 1 55 ? 4.317 0.247 -26.211 1.00 0.00 55 ARG A C 5
ATOM 5467 O O . ARG A 1 55 ? 3.629 1.265 -26.139 1.00 0.00 55 ARG A O 5
ATOM 5488 N N . VAL A 1 56 ? 4.515 -0.567 -25.178 1.00 0.00 56 VAL A N 5
ATOM 5489 C CA . VAL A 1 56 ? 3.923 -0.302 -23.872 1.00 0.00 56 VAL A CA 5
ATOM 5490 C C . VAL A 1 56 ? 4.997 -0.189 -22.796 1.00 0.00 56 VAL A C 5
ATOM 5491 O O . VAL A 1 56 ? 6.058 -0.805 -22.896 1.00 0.00 56 VAL A O 5
ATOM 5504 N N . ASP A 1 57 ? 4.713 0.601 -21.766 1.00 0.00 57 ASP A N 5
ATOM 5505 C CA . ASP A 1 57 ? 5.654 0.794 -20.669 1.00 0.00 57 ASP A CA 5
ATOM 5506 C C . ASP A 1 57 ? 4.935 0.757 -19.324 1.00 0.00 57 ASP A C 5
ATOM 5507 O O . ASP A 1 57 ? 3.714 0.613 -19.267 1.00 0.00 57 ASP A O 5
ATOM 5516 N N . GLN A 1 58 ? 5.700 0.885 -18.245 1.00 0.00 58 GLN A N 5
ATOM 5517 C CA . GLN A 1 58 ? 5.136 0.864 -16.901 1.00 0.00 58 GLN A CA 5
ATOM 5518 C C . GLN A 1 58 ? 4.860 2.280 -16.404 1.00 0.00 58 GLN A C 5
ATOM 5519 O O . GLN A 1 58 ? 5.631 3.203 -16.669 1.00 0.00 58 GLN A O 5
ATOM 5533 N N . PHE A 1 59 ? 3.757 2.444 -15.682 1.00 0.00 59 PHE A N 5
ATOM 5534 C CA . PHE A 1 59 ? 3.379 3.748 -15.149 1.00 0.00 59 PHE A CA 5
ATOM 5535 C C . PHE A 1 59 ? 2.316 3.604 -14.063 1.00 0.00 59 PHE A C 5
ATOM 5536 O O . PHE A 1 59 ? 1.576 2.621 -14.032 1.00 0.00 59 PHE A O 5
ATOM 5553 N N . GLN A 1 60 ? 2.249 4.591 -13.175 1.00 0.00 60 GLN A N 5
ATOM 5554 C CA . GLN A 1 60 ? 1.279 4.574 -12.087 1.00 0.00 60 GLN A CA 5
ATOM 5555 C C . GLN A 1 60 ? 0.850 5.990 -11.718 1.00 0.00 60 GLN A C 5
ATOM 5556 O O . GLN A 1 60 ? 1.682 6.891 -11.607 1.00 0.00 60 GLN A O 5
ATOM 5570 N N . ILE A 1 61 ? -0.451 6.178 -11.529 1.00 0.00 61 ILE A N 5
ATOM 5571 C CA . ILE A 1 61 ? -0.990 7.485 -11.171 1.00 0.00 61 ILE A CA 5
ATOM 5572 C C . ILE A 1 61 ? -0.938 7.707 -9.664 1.00 0.00 61 ILE A C 5
ATOM 5573 O O . ILE A 1 61 ? -0.877 8.843 -9.195 1.00 0.00 61 ILE A O 5
ATOM 5589 N N . ASN A 1 62 ? -0.961 6.613 -8.909 1.00 0.00 62 ASN A N 5
ATOM 5590 C CA . ASN A 1 62 ? -0.915 6.688 -7.453 1.00 0.00 62 ASN A CA 5
ATOM 5591 C C . ASN A 1 62 ? -0.745 5.301 -6.842 1.00 0.00 62 ASN A C 5
ATOM 5592 O O . ASN A 1 62 ? -0.731 4.296 -7.552 1.00 0.00 62 ASN A O 5
ATOM 5603 N N . ALA A 1 63 ? -0.617 5.254 -5.520 1.00 0.00 63 ALA A N 5
ATOM 5604 C CA . ALA A 1 63 ? -0.450 3.991 -4.812 1.00 0.00 63 ALA A CA 5
ATOM 5605 C C . ALA A 1 63 ? -1.523 3.815 -3.743 1.00 0.00 63 ALA A C 5
ATOM 5606 O O . ALA A 1 63 ? -1.215 3.578 -2.575 1.00 0.00 63 ALA A O 5
ATOM 5613 N N . SER A 1 64 ? -2.783 3.933 -4.149 1.00 0.00 64 SER A N 5
ATOM 5614 C CA . SER A 1 64 ? -3.901 3.792 -3.224 1.00 0.00 64 SER A CA 5
ATOM 5615 C C . SER A 1 64 ? -4.661 2.495 -3.485 1.00 0.00 64 SER A C 5
ATOM 5616 O O . SER A 1 64 ? -5.288 1.939 -2.585 1.00 0.00 64 SER A O 5
ATOM 5624 N N . ALA A 1 65 ? -4.600 2.020 -4.725 1.00 0.00 65 ALA A N 5
ATOM 5625 C CA . ALA A 1 65 ? -5.280 0.788 -5.105 1.00 0.00 65 ALA A CA 5
ATOM 5626 C C . ALA A 1 65 ? -4.313 -0.195 -5.755 1.00 0.00 65 ALA A C 5
ATOM 5627 O O . ALA A 1 65 ? -3.141 0.118 -5.963 1.00 0.00 65 ALA A O 5
ATOM 5634 N N . ALA A 1 66 ? -4.810 -1.386 -6.072 1.00 0.00 66 ALA A N 5
ATOM 5635 C CA . ALA A 1 66 ? -3.990 -2.415 -6.698 1.00 0.00 66 ALA A CA 5
ATOM 5636 C C . ALA A 1 66 ? -3.338 -1.895 -7.975 1.00 0.00 66 ALA A C 5
ATOM 5637 O O . ALA A 1 66 ? -3.980 -1.812 -9.021 1.00 0.00 66 ALA A O 5
ATOM 5644 N N . GLN A 1 67 ? -2.059 -1.545 -7.880 1.00 0.00 67 GLN A N 5
ATOM 5645 C CA . GLN A 1 67 ? -1.321 -1.032 -9.028 1.00 0.00 67 GLN A CA 5
ATOM 5646 C C . GLN A 1 67 ? -0.682 -2.170 -9.818 1.00 0.00 67 GLN A C 5
ATOM 5647 O O . GLN A 1 67 ? -0.602 -3.302 -9.339 1.00 0.00 67 GLN A O 5
ATOM 5661 N N . ILE A 1 68 ? -0.229 -1.862 -11.028 1.00 0.00 68 ILE A N 5
ATOM 5662 C CA . ILE A 1 68 ? 0.403 -2.859 -11.883 1.00 0.00 68 ILE A CA 5
ATOM 5663 C C . ILE A 1 68 ? 1.623 -2.281 -12.592 1.00 0.00 68 ILE A C 5
ATOM 5664 O O . ILE A 1 68 ? 1.553 -1.211 -13.197 1.00 0.00 68 ILE A O 5
ATOM 5680 N N . ILE A 1 69 ? 2.740 -2.997 -12.514 1.00 0.00 69 ILE A N 5
ATOM 5681 C CA . ILE A 1 69 ? 3.975 -2.556 -13.151 1.00 0.00 69 ILE A CA 5
ATOM 5682 C C . ILE A 1 69 ? 4.441 -3.560 -14.200 1.00 0.00 69 ILE A C 5
ATOM 5683 O O . ILE A 1 69 ? 4.381 -4.771 -13.987 1.00 0.00 69 ILE A O 5
ATOM 5699 N N . VAL A 1 70 ? 4.906 -3.048 -15.335 1.00 0.00 70 VAL A N 5
ATOM 5700 C CA . VAL A 1 70 ? 5.385 -3.899 -16.418 1.00 0.00 70 VAL A CA 5
ATOM 5701 C C . VAL A 1 70 ? 6.886 -4.140 -16.304 1.00 0.00 70 VAL A C 5
ATOM 5702 O O . VAL A 1 70 ? 7.665 -3.204 -16.119 1.00 0.00 70 VAL A O 5
ATOM 5715 N N . THR A 1 71 ? 7.287 -5.403 -16.415 1.00 0.00 71 THR A N 5
ATOM 5716 C CA . THR A 1 71 ? 8.695 -5.769 -16.324 1.00 0.00 71 THR A CA 5
ATOM 5717 C C . THR A 1 71 ? 9.379 -5.667 -17.683 1.00 0.00 71 THR A C 5
ATOM 5718 O O . THR A 1 71 ? 9.638 -6.679 -18.335 1.00 0.00 71 THR A O 5
ATOM 5729 N N . ASP A 1 72 ? 9.668 -4.441 -18.104 1.00 0.00 72 ASP A N 5
ATOM 5730 C CA . ASP A 1 72 ? 10.324 -4.208 -19.386 1.00 0.00 72 ASP A CA 5
ATOM 5731 C C . ASP A 1 72 ? 11.835 -4.091 -19.210 1.00 0.00 72 ASP A C 5
ATOM 5732 O O . ASP A 1 72 ? 12.552 -3.725 -20.143 1.00 0.00 72 ASP A O 5
ATOM 5741 N N . MET A 1 1 ? 0.517 -2.900 -0.278 1.00 0.00 1 MET A N 6
ATOM 5742 C CA . MET A 1 1 ? 1.413 -3.843 -0.938 1.00 0.00 1 MET A CA 6
ATOM 5743 C C . MET A 1 1 ? 0.651 -4.710 -1.935 1.00 0.00 1 MET A C 6
ATOM 5744 O O . MET A 1 1 ? 0.735 -5.937 -1.896 1.00 0.00 1 MET A O 6
ATOM 5758 N N . ASP A 1 2 ? -0.091 -4.064 -2.828 1.00 0.00 2 ASP A N 6
ATOM 5759 C CA . ASP A 1 2 ? -0.867 -4.776 -3.836 1.00 0.00 2 ASP A CA 6
ATOM 5760 C C . ASP A 1 2 ? -0.312 -4.516 -5.233 1.00 0.00 2 ASP A C 6
ATOM 5761 O O . ASP A 1 2 ? -1.044 -4.117 -6.138 1.00 0.00 2 ASP A O 6
ATOM 5770 N N . ARG A 1 3 ? 0.987 -4.745 -5.400 1.00 0.00 3 ARG A N 6
ATOM 5771 C CA . ARG A 1 3 ? 1.641 -4.534 -6.685 1.00 0.00 3 ARG A CA 6
ATOM 5772 C C . ARG A 1 3 ? 1.543 -5.782 -7.557 1.00 0.00 3 ARG A C 6
ATOM 5773 O O . ARG A 1 3 ? 1.568 -6.906 -7.054 1.00 0.00 3 ARG A O 6
ATOM 5794 N N . ILE A 1 4 ? 1.430 -5.576 -8.865 1.00 0.00 4 ILE A N 6
ATOM 5795 C CA . ILE A 1 4 ? 1.329 -6.685 -9.806 1.00 0.00 4 ILE A CA 6
ATOM 5796 C C . ILE A 1 4 ? 2.406 -6.594 -10.881 1.00 0.00 4 ILE A C 6
ATOM 5797 O O . ILE A 1 4 ? 2.349 -5.734 -11.761 1.00 0.00 4 ILE A O 6
ATOM 5813 N N . PHE A 1 5 ? 3.387 -7.487 -10.806 1.00 0.00 5 PHE A N 6
ATOM 5814 C CA . PHE A 1 5 ? 4.478 -7.508 -11.773 1.00 0.00 5 PHE A CA 6
ATOM 5815 C C . PHE A 1 5 ? 4.106 -8.344 -12.994 1.00 0.00 5 PHE A C 6
ATOM 5816 O O . PHE A 1 5 ? 3.775 -9.524 -12.875 1.00 0.00 5 PHE A O 6
ATOM 5833 N N . MET A 1 6 ? 4.162 -7.724 -14.168 1.00 0.00 6 MET A N 6
ATOM 5834 C CA . MET A 1 6 ? 3.831 -8.410 -15.412 1.00 0.00 6 MET A CA 6
ATOM 5835 C C . MET A 1 6 ? 4.837 -8.067 -16.506 1.00 0.00 6 MET A C 6
ATOM 5836 O O . MET A 1 6 ? 5.342 -6.946 -16.571 1.00 0.00 6 MET A O 6
ATOM 5850 N N . THR A 1 7 ? 5.126 -9.041 -17.364 1.00 0.00 7 THR A N 6
ATOM 5851 C CA . THR A 1 7 ? 6.073 -8.842 -18.454 1.00 0.00 7 THR A CA 6
ATOM 5852 C C . THR A 1 7 ? 5.385 -8.251 -19.679 1.00 0.00 7 THR A C 6
ATOM 5853 O O . THR A 1 7 ? 4.185 -7.974 -19.656 1.00 0.00 7 THR A O 6
ATOM 5864 N N . ARG A 1 8 ? 6.151 -8.061 -20.748 1.00 0.00 8 ARG A N 6
ATOM 5865 C CA . ARG A 1 8 ? 5.614 -7.502 -21.983 1.00 0.00 8 ARG A CA 6
ATOM 5866 C C . ARG A 1 8 ? 4.360 -8.253 -22.420 1.00 0.00 8 ARG A C 6
ATOM 5867 O O . ARG A 1 8 ? 3.346 -7.644 -22.763 1.00 0.00 8 ARG A O 6
ATOM 5888 N N . THR A 1 9 ? 4.436 -9.580 -22.406 1.00 0.00 9 THR A N 6
ATOM 5889 C CA . THR A 1 9 ? 3.308 -10.414 -22.802 1.00 0.00 9 THR A CA 6
ATOM 5890 C C . THR A 1 9 ? 2.175 -10.326 -21.786 1.00 0.00 9 THR A C 6
ATOM 5891 O O . THR A 1 9 ? 1.017 -10.126 -22.150 1.00 0.00 9 THR A O 6
ATOM 5902 N N . GLU A 1 10 ? 2.518 -10.475 -20.510 1.00 0.00 10 GLU A N 6
ATOM 5903 C CA . GLU A 1 10 ? 1.528 -10.412 -19.441 1.00 0.00 10 GLU A CA 6
ATOM 5904 C C . GLU A 1 10 ? 0.840 -9.050 -19.417 1.00 0.00 10 GLU A C 6
ATOM 5905 O O . GLU A 1 10 ? -0.245 -8.901 -18.856 1.00 0.00 10 GLU A O 6
ATOM 5917 N N . ALA A 1 11 ? 1.480 -8.059 -20.029 1.00 0.00 11 ALA A N 6
ATOM 5918 C CA . ALA A 1 11 ? 0.930 -6.710 -20.079 1.00 0.00 11 ALA A CA 6
ATOM 5919 C C . ALA A 1 11 ? -0.522 -6.726 -20.543 1.00 0.00 11 ALA A C 6
ATOM 5920 O O . ALA A 1 11 ? -1.320 -5.874 -20.149 1.00 0.00 11 ALA A O 6
ATOM 5927 N N . LEU A 1 12 ? -0.859 -7.699 -21.382 1.00 0.00 12 LEU A N 6
ATOM 5928 C CA . LEU A 1 12 ? -2.217 -7.825 -21.901 1.00 0.00 12 LEU A CA 6
ATOM 5929 C C . LEU A 1 12 ? -3.238 -7.800 -20.768 1.00 0.00 12 LEU A C 6
ATOM 5930 O O . LEU A 1 12 ? -4.282 -7.159 -20.876 1.00 0.00 12 LEU A O 6
ATOM 5946 N N . GLU A 1 13 ? -2.926 -8.500 -19.682 1.00 0.00 13 GLU A N 6
ATOM 5947 C CA . GLU A 1 13 ? -3.816 -8.556 -18.529 1.00 0.00 13 GLU A CA 6
ATOM 5948 C C . GLU A 1 13 ? -3.921 -7.191 -17.855 1.00 0.00 13 GLU A C 6
ATOM 5949 O O . GLU A 1 13 ? -4.970 -6.827 -17.324 1.00 0.00 13 GLU A O 6
ATOM 5961 N N . PHE A 1 14 ? -2.825 -6.439 -17.881 1.00 0.00 14 PHE A N 6
ATOM 5962 C CA . PHE A 1 14 ? -2.792 -5.115 -17.272 1.00 0.00 14 PHE A CA 6
ATOM 5963 C C . PHE A 1 14 ? -3.692 -4.144 -18.032 1.00 0.00 14 PHE A C 6
ATOM 5964 O O . PHE A 1 14 ? -4.504 -3.436 -17.435 1.00 0.00 14 PHE A O 6
ATOM 5981 N N . LEU A 1 15 ? -3.542 -4.118 -19.351 1.00 0.00 15 LEU A N 6
ATOM 5982 C CA . LEU A 1 15 ? -4.340 -3.234 -20.194 1.00 0.00 15 LEU A CA 6
ATOM 5983 C C . LEU A 1 15 ? -5.785 -3.717 -20.275 1.00 0.00 15 LEU A C 6
ATOM 5984 O O . LEU A 1 15 ? -6.707 -2.922 -20.460 1.00 0.00 15 LEU A O 6
ATOM 6000 N N . LEU A 1 16 ? -5.975 -5.024 -20.133 1.00 0.00 16 LEU A N 6
ATOM 6001 C CA . LEU A 1 16 ? -7.308 -5.614 -20.188 1.00 0.00 16 LEU A CA 6
ATOM 6002 C C . LEU A 1 16 ? -8.044 -5.419 -18.866 1.00 0.00 16 LEU A C 6
ATOM 6003 O O . LEU A 1 16 ? -9.264 -5.259 -18.840 1.00 0.00 16 LEU A O 6
ATOM 6019 N N . LYS A 1 17 ? -7.293 -5.430 -17.769 1.00 0.00 17 LYS A N 6
ATOM 6020 C CA . LYS A 1 17 ? -7.872 -5.251 -16.443 1.00 0.00 17 LYS A CA 6
ATOM 6021 C C . LYS A 1 17 ? -7.987 -3.770 -16.095 1.00 0.00 17 LYS A C 6
ATOM 6022 O O . LYS A 1 17 ? -8.860 -3.370 -15.326 1.00 0.00 17 LYS A O 6
ATOM 6041 N N . ALA A 1 18 ? -7.101 -2.962 -16.668 1.00 0.00 18 ALA A N 6
ATOM 6042 C CA . ALA A 1 18 ? -7.106 -1.526 -16.421 1.00 0.00 18 ALA A CA 6
ATOM 6043 C C . ALA A 1 18 ? -8.489 -0.931 -16.665 1.00 0.00 18 ALA A C 6
ATOM 6044 O O . ALA A 1 18 ? -8.922 -0.027 -15.950 1.00 0.00 18 ALA A O 6
ATOM 6051 N N . HIS A 1 19 ? -9.177 -1.443 -17.680 1.00 0.00 19 HIS A N 6
ATOM 6052 C CA . HIS A 1 19 ? -10.512 -0.962 -18.019 1.00 0.00 19 HIS A CA 6
ATOM 6053 C C . HIS A 1 19 ? -11.554 -1.534 -17.063 1.00 0.00 19 HIS A C 6
ATOM 6054 O O . HIS A 1 19 ? -12.477 -0.835 -16.646 1.00 0.00 19 HIS A O 6
ATOM 6068 N N . GLN A 1 20 ? -11.400 -2.810 -16.722 1.00 0.00 20 GLN A N 6
ATOM 6069 C CA . GLN A 1 20 ? -12.330 -3.475 -15.816 1.00 0.00 20 GLN A CA 6
ATOM 6070 C C . GLN A 1 20 ? -12.450 -2.711 -14.502 1.00 0.00 20 GLN A C 6
ATOM 6071 O O . GLN A 1 20 ? -13.550 -2.513 -13.985 1.00 0.00 20 GLN A O 6
ATOM 6085 N N . THR A 1 21 ? -11.312 -2.284 -13.965 1.00 0.00 21 THR A N 6
ATOM 6086 C CA . THR A 1 21 ? -11.290 -1.543 -12.710 1.00 0.00 21 THR A CA 6
ATOM 6087 C C . THR A 1 21 ? -11.905 -0.158 -12.878 1.00 0.00 21 THR A C 6
ATOM 6088 O O . THR A 1 21 ? -12.728 0.268 -12.068 1.00 0.00 21 THR A O 6
ATOM 6099 N N . ALA A 1 22 ? -11.502 0.539 -13.935 1.00 0.00 22 ALA A N 6
ATOM 6100 C CA . ALA A 1 22 ? -12.017 1.875 -14.210 1.00 0.00 22 ALA A CA 6
ATOM 6101 C C . ALA A 1 22 ? -13.539 1.868 -14.304 1.00 0.00 22 ALA A C 6
ATOM 6102 O O . ALA A 1 22 ? -14.217 2.621 -13.605 1.00 0.00 22 ALA A O 6
ATOM 6109 N N . VAL A 1 23 ? -14.070 1.014 -15.173 1.00 0.00 23 VAL A N 6
ATOM 6110 C CA . VAL A 1 23 ? -15.512 0.909 -15.358 1.00 0.00 23 VAL A CA 6
ATOM 6111 C C . VAL A 1 23 ? -16.223 0.692 -14.027 1.00 0.00 23 VAL A C 6
ATOM 6112 O O . VAL A 1 23 ? -17.349 1.150 -13.831 1.00 0.00 23 VAL A O 6
ATOM 6125 N N . ASP A 1 24 ? -15.558 -0.008 -13.115 1.00 0.00 24 ASP A N 6
ATOM 6126 C CA . ASP A 1 24 ? -16.125 -0.285 -11.800 1.00 0.00 24 ASP A CA 6
ATOM 6127 C C . ASP A 1 24 ? -16.282 1.001 -10.995 1.00 0.00 24 ASP A C 6
ATOM 6128 O O . ASP A 1 24 ? -17.236 1.156 -10.232 1.00 0.00 24 ASP A O 6
ATOM 6137 N N . LYS A 1 25 ? -15.339 1.921 -11.168 1.00 0.00 25 LYS A N 6
ATOM 6138 C CA . LYS A 1 25 ? -15.371 3.194 -10.459 1.00 0.00 25 LYS A CA 6
ATOM 6139 C C . LYS A 1 25 ? -16.468 4.098 -11.013 1.00 0.00 25 LYS A C 6
ATOM 6140 O O . LYS A 1 25 ? -17.000 4.951 -10.301 1.00 0.00 25 LYS A O 6
ATOM 6159 N N . ILE A 1 26 ? -16.800 3.906 -12.285 1.00 0.00 26 ILE A N 6
ATOM 6160 C CA . ILE A 1 26 ? -17.835 4.703 -12.932 1.00 0.00 26 ILE A CA 6
ATOM 6161 C C . ILE A 1 26 ? -19.210 4.398 -12.347 1.00 0.00 26 ILE A C 6
ATOM 6162 O O . ILE A 1 26 ? -20.122 5.220 -12.418 1.00 0.00 26 ILE A O 6
ATOM 6178 N N . GLY A 1 27 ? -19.350 3.210 -11.767 1.00 0.00 27 GLY A N 6
ATOM 6179 C CA . GLY A 1 27 ? -20.617 2.818 -11.176 1.00 0.00 27 GLY A CA 6
ATOM 6180 C C . GLY A 1 27 ? -21.509 2.080 -12.154 1.00 0.00 27 GLY A C 6
ATOM 6181 O O . GLY A 1 27 ? -22.732 2.086 -12.017 1.00 0.00 27 GLY A O 6
ATOM 6185 N N . HIS A 1 28 ? -20.896 1.442 -13.147 1.00 0.00 28 HIS A N 6
ATOM 6186 C CA . HIS A 1 28 ? -21.643 0.696 -14.153 1.00 0.00 28 HIS A CA 6
ATOM 6187 C C . HIS A 1 28 ? -22.277 -0.551 -13.545 1.00 0.00 28 HIS A C 6
ATOM 6188 O O . HIS A 1 28 ? -21.833 -1.066 -12.519 1.00 0.00 28 HIS A O 6
ATOM 6202 N N . PRO A 1 29 ? -23.342 -1.049 -14.191 1.00 0.00 29 PRO A N 6
ATOM 6203 C CA . PRO A 1 29 ? -24.060 -2.242 -13.732 1.00 0.00 29 PRO A CA 6
ATOM 6204 C C . PRO A 1 29 ? -23.238 -3.515 -13.902 1.00 0.00 29 PRO A C 6
ATOM 6205 O O . PRO A 1 29 ? -22.201 -3.511 -14.565 1.00 0.00 29 PRO A O 6
ATOM 6216 N N . SER A 1 30 ? -23.708 -4.603 -13.300 1.00 0.00 30 SER A N 6
ATOM 6217 C CA . SER A 1 30 ? -23.014 -5.882 -13.383 1.00 0.00 30 SER A CA 6
ATOM 6218 C C . SER A 1 30 ? -23.843 -6.901 -14.160 1.00 0.00 30 SER A C 6
ATOM 6219 O O . SER A 1 30 ? -23.661 -8.110 -14.011 1.00 0.00 30 SER A O 6
ATOM 6227 N N . HIS A 1 31 ? -24.755 -6.403 -14.989 1.00 0.00 31 HIS A N 6
ATOM 6228 C CA . HIS A 1 31 ? -25.613 -7.269 -15.791 1.00 0.00 31 HIS A CA 6
ATOM 6229 C C . HIS A 1 31 ? -24.779 -8.188 -16.679 1.00 0.00 31 HIS A C 6
ATOM 6230 O O . HIS A 1 31 ? -23.582 -7.970 -16.865 1.00 0.00 31 HIS A O 6
ATOM 6244 N N . LYS A 1 32 ? -25.420 -9.216 -17.224 1.00 0.00 32 LYS A N 6
ATOM 6245 C CA . LYS A 1 32 ? -24.739 -10.169 -18.093 1.00 0.00 32 LYS A CA 6
ATOM 6246 C C . LYS A 1 32 ? -24.136 -9.466 -19.304 1.00 0.00 32 LYS A C 6
ATOM 6247 O O . LYS A 1 32 ? -24.606 -8.405 -19.715 1.00 0.00 32 LYS A O 6
ATOM 6266 N N . GLN A 1 33 ? -23.093 -10.064 -19.871 1.00 0.00 33 GLN A N 6
ATOM 6267 C CA . GLN A 1 33 ? -22.427 -9.494 -21.037 1.00 0.00 33 GLN A CA 6
ATOM 6268 C C . GLN A 1 33 ? -23.407 -9.316 -22.191 1.00 0.00 33 GLN A C 6
ATOM 6269 O O . GLN A 1 33 ? -24.451 -9.967 -22.240 1.00 0.00 33 GLN A O 6
ATOM 6283 N N . THR A 1 34 ? -23.065 -8.428 -23.120 1.00 0.00 34 THR A N 6
ATOM 6284 C CA . THR A 1 34 ? -23.915 -8.163 -24.274 1.00 0.00 34 THR A CA 6
ATOM 6285 C C . THR A 1 34 ? -23.202 -8.512 -25.575 1.00 0.00 34 THR A C 6
ATOM 6286 O O . THR A 1 34 ? -21.975 -8.598 -25.634 1.00 0.00 34 THR A O 6
ATOM 6297 N N . PRO A 1 35 ? -23.985 -8.718 -26.644 1.00 0.00 35 PRO A N 6
ATOM 6298 C CA . PRO A 1 35 ? -23.449 -9.060 -27.964 1.00 0.00 35 PRO A CA 6
ATOM 6299 C C . PRO A 1 35 ? -22.708 -7.893 -28.609 1.00 0.00 35 PRO A C 6
ATOM 6300 O O . PRO A 1 35 ? -21.925 -8.081 -29.539 1.00 0.00 35 PRO A O 6
ATOM 6311 N N . ALA A 1 36 ? -22.962 -6.688 -28.109 1.00 0.00 36 ALA A N 6
ATOM 6312 C CA . ALA A 1 36 ? -22.317 -5.491 -28.635 1.00 0.00 36 ALA A CA 6
ATOM 6313 C C . ALA A 1 36 ? -20.883 -5.374 -28.129 1.00 0.00 36 ALA A C 6
ATOM 6314 O O . ALA A 1 36 ? -20.038 -4.747 -28.770 1.00 0.00 36 ALA A O 6
ATOM 6321 N N . ASP A 1 37 ? -20.615 -5.979 -26.977 1.00 0.00 37 ASP A N 6
ATOM 6322 C CA . ASP A 1 37 ? -19.282 -5.941 -26.386 1.00 0.00 37 ASP A CA 6
ATOM 6323 C C . ASP A 1 37 ? -18.234 -6.434 -27.378 1.00 0.00 37 ASP A C 6
ATOM 6324 O O . ASP A 1 37 ? -17.069 -6.038 -27.315 1.00 0.00 37 ASP A O 6
ATOM 6333 N N . HIS A 1 38 ? -18.654 -7.300 -28.295 1.00 0.00 38 HIS A N 6
ATOM 6334 C CA . HIS A 1 38 ? -17.751 -7.847 -29.301 1.00 0.00 38 HIS A CA 6
ATOM 6335 C C . HIS A 1 38 ? -17.011 -6.731 -30.031 1.00 0.00 38 HIS A C 6
ATOM 6336 O O . HIS A 1 38 ? -15.833 -6.866 -30.362 1.00 0.00 38 HIS A O 6
ATOM 6350 N N . ALA A 1 39 ? -17.710 -5.628 -30.280 1.00 0.00 39 ALA A N 6
ATOM 6351 C CA . ALA A 1 39 ? -17.119 -4.489 -30.970 1.00 0.00 39 ALA A CA 6
ATOM 6352 C C . ALA A 1 39 ? -15.842 -4.028 -30.276 1.00 0.00 39 ALA A C 6
ATOM 6353 O O . ALA A 1 39 ? -14.951 -3.460 -30.907 1.00 0.00 39 ALA A O 6
ATOM 6360 N N . ALA A 1 40 ? -15.761 -4.275 -28.972 1.00 0.00 40 ALA A N 6
ATOM 6361 C CA . ALA A 1 40 ? -14.592 -3.887 -28.193 1.00 0.00 40 ALA A CA 6
ATOM 6362 C C . ALA A 1 40 ? -13.309 -4.406 -28.832 1.00 0.00 40 ALA A C 6
ATOM 6363 O O . ALA A 1 40 ? -12.254 -3.779 -28.726 1.00 0.00 40 ALA A O 6
ATOM 6370 N N . ILE A 1 41 ? -13.405 -5.554 -29.494 1.00 0.00 41 ILE A N 6
ATOM 6371 C CA . ILE A 1 41 ? -12.251 -6.156 -30.151 1.00 0.00 41 ILE A CA 6
ATOM 6372 C C . ILE A 1 41 ? -11.650 -5.209 -31.184 1.00 0.00 41 ILE A C 6
ATOM 6373 O O . ILE A 1 41 ? -10.435 -5.169 -31.370 1.00 0.00 41 ILE A O 6
ATOM 6389 N N . GLU A 1 42 ? -12.511 -4.447 -31.851 1.00 0.00 42 GLU A N 6
ATOM 6390 C CA . GLU A 1 42 ? -12.064 -3.499 -32.865 1.00 0.00 42 GLU A CA 6
ATOM 6391 C C . GLU A 1 42 ? -11.008 -2.554 -32.298 1.00 0.00 42 GLU A C 6
ATOM 6392 O O . GLU A 1 42 ? -9.880 -2.500 -32.789 1.00 0.00 42 GLU A O 6
ATOM 6404 N N . ALA A 1 43 ? -11.382 -1.810 -31.262 1.00 0.00 43 ALA A N 6
ATOM 6405 C CA . ALA A 1 43 ? -10.469 -0.869 -30.628 1.00 0.00 43 ALA A CA 6
ATOM 6406 C C . ALA A 1 43 ? -9.315 -1.597 -29.947 1.00 0.00 43 ALA A C 6
ATOM 6407 O O . ALA A 1 43 ? -8.211 -1.062 -29.831 1.00 0.00 43 ALA A O 6
ATOM 6414 N N . LEU A 1 44 ? -9.576 -2.820 -29.499 1.00 0.00 44 LEU A N 6
ATOM 6415 C CA . LEU A 1 44 ? -8.559 -3.623 -28.828 1.00 0.00 44 LEU A CA 6
ATOM 6416 C C . LEU A 1 44 ? -7.359 -3.854 -29.742 1.00 0.00 44 LEU A C 6
ATOM 6417 O O . LEU A 1 44 ? -6.240 -4.064 -29.272 1.00 0.00 44 LEU A O 6
ATOM 6433 N N . ASP A 1 45 ? -7.599 -3.812 -31.047 1.00 0.00 45 ASP A N 6
ATOM 6434 C CA . ASP A 1 45 ? -6.538 -4.014 -32.027 1.00 0.00 45 ASP A CA 6
ATOM 6435 C C . ASP A 1 45 ? -5.356 -3.092 -31.745 1.00 0.00 45 ASP A C 6
ATOM 6436 O O . ASP A 1 45 ? -4.201 -3.465 -31.955 1.00 0.00 45 ASP A O 6
ATOM 6445 N N . ARG A 1 46 ? -5.652 -1.887 -31.269 1.00 0.00 46 ARG A N 6
ATOM 6446 C CA . ARG A 1 46 ? -4.613 -0.911 -30.960 1.00 0.00 46 ARG A CA 6
ATOM 6447 C C . ARG A 1 46 ? -3.689 -1.430 -29.862 1.00 0.00 46 ARG A C 6
ATOM 6448 O O . ARG A 1 46 ? -2.465 -1.407 -30.004 1.00 0.00 46 ARG A O 6
ATOM 6469 N N . LEU A 1 47 ? -4.281 -1.897 -28.769 1.00 0.00 47 LEU A N 6
ATOM 6470 C CA . LEU A 1 47 ? -3.511 -2.421 -27.646 1.00 0.00 47 LEU A CA 6
ATOM 6471 C C . LEU A 1 47 ? -2.653 -3.606 -28.080 1.00 0.00 47 LEU A C 6
ATOM 6472 O O . LEU A 1 47 ? -1.437 -3.609 -27.887 1.00 0.00 47 LEU A O 6
ATOM 6488 N N . LEU A 1 48 ? -3.295 -4.610 -28.668 1.00 0.00 48 LEU A N 6
ATOM 6489 C CA . LEU A 1 48 ? -2.590 -5.800 -29.133 1.00 0.00 48 LEU A CA 6
ATOM 6490 C C . LEU A 1 48 ? -1.417 -5.423 -30.031 1.00 0.00 48 LEU A C 6
ATOM 6491 O O . LEU A 1 48 ? -0.271 -5.785 -29.760 1.00 0.00 48 LEU A O 6
ATOM 6507 N N . LEU A 1 49 ? -1.709 -4.692 -31.101 1.00 0.00 49 LEU A N 6
ATOM 6508 C CA . LEU A 1 49 ? -0.678 -4.263 -32.040 1.00 0.00 49 LEU A CA 6
ATOM 6509 C C . LEU A 1 49 ? 0.470 -3.574 -31.310 1.00 0.00 49 LEU A C 6
ATOM 6510 O O . LEU A 1 49 ? 1.641 -3.845 -31.578 1.00 0.00 49 LEU A O 6
ATOM 6526 N N . ASP A 1 50 ? 0.127 -2.684 -30.385 1.00 0.00 50 ASP A N 6
ATOM 6527 C CA . ASP A 1 50 ? 1.130 -1.959 -29.614 1.00 0.00 50 ASP A CA 6
ATOM 6528 C C . ASP A 1 50 ? 2.080 -2.924 -28.913 1.00 0.00 50 ASP A C 6
ATOM 6529 O O . ASP A 1 50 ? 3.295 -2.864 -29.103 1.00 0.00 50 ASP A O 6
ATOM 6538 N N . VAL A 1 51 ? 1.518 -3.815 -28.101 1.00 0.00 51 VAL A N 6
ATOM 6539 C CA . VAL A 1 51 ? 2.315 -4.794 -27.371 1.00 0.00 51 VAL A CA 6
ATOM 6540 C C . VAL A 1 51 ? 3.175 -5.620 -28.321 1.00 0.00 51 VAL A C 6
ATOM 6541 O O . VAL A 1 51 ? 4.308 -5.976 -27.998 1.00 0.00 51 VAL A O 6
ATOM 6554 N N . ARG A 1 52 ? 2.629 -5.921 -29.495 1.00 0.00 52 ARG A N 6
ATOM 6555 C CA . ARG A 1 52 ? 3.346 -6.706 -30.492 1.00 0.00 52 ARG A CA 6
ATOM 6556 C C . ARG A 1 52 ? 4.453 -5.880 -31.141 1.00 0.00 52 ARG A C 6
ATOM 6557 O O . ARG A 1 52 ? 5.455 -6.424 -31.605 1.00 0.00 52 ARG A O 6
ATOM 6578 N N . ALA A 1 53 ? 4.264 -4.565 -31.170 1.00 0.00 53 ALA A N 6
ATOM 6579 C CA . ALA A 1 53 ? 5.246 -3.665 -31.761 1.00 0.00 53 ALA A CA 6
ATOM 6580 C C . ALA A 1 53 ? 6.183 -3.102 -30.697 1.00 0.00 53 ALA A C 6
ATOM 6581 O O . ALA A 1 53 ? 6.750 -2.022 -30.865 1.00 0.00 53 ALA A O 6
ATOM 6588 N N . ARG A 1 54 ? 6.341 -3.839 -29.603 1.00 0.00 54 ARG A N 6
ATOM 6589 C CA . ARG A 1 54 ? 7.208 -3.412 -28.512 1.00 0.00 54 ARG A CA 6
ATOM 6590 C C . ARG A 1 54 ? 6.794 -2.037 -27.995 1.00 0.00 54 ARG A C 6
ATOM 6591 O O . ARG A 1 54 ? 7.617 -1.128 -27.893 1.00 0.00 54 ARG A O 6
ATOM 6612 N N . ARG A 1 55 ? 5.513 -1.894 -27.672 1.00 0.00 55 ARG A N 6
ATOM 6613 C CA . ARG A 1 55 ? 4.989 -0.630 -27.167 1.00 0.00 55 ARG A CA 6
ATOM 6614 C C . ARG A 1 55 ? 4.432 -0.797 -25.757 1.00 0.00 55 ARG A C 6
ATOM 6615 O O . ARG A 1 55 ? 3.551 -0.048 -25.334 1.00 0.00 55 ARG A O 6
ATOM 6636 N N . VAL A 1 56 ? 4.950 -1.784 -25.034 1.00 0.00 56 VAL A N 6
ATOM 6637 C CA . VAL A 1 56 ? 4.505 -2.049 -23.671 1.00 0.00 56 VAL A CA 6
ATOM 6638 C C . VAL A 1 56 ? 5.318 -1.246 -22.661 1.00 0.00 56 VAL A C 6
ATOM 6639 O O . VAL A 1 56 ? 6.510 -1.011 -22.855 1.00 0.00 56 VAL A O 6
ATOM 6652 N N . ASP A 1 57 ? 4.664 -0.828 -21.583 1.00 0.00 57 ASP A N 6
ATOM 6653 C CA . ASP A 1 57 ? 5.326 -0.052 -20.541 1.00 0.00 57 ASP A CA 6
ATOM 6654 C C . ASP A 1 57 ? 4.564 -0.151 -19.223 1.00 0.00 57 ASP A C 6
ATOM 6655 O O . ASP A 1 57 ? 3.523 -0.802 -19.145 1.00 0.00 57 ASP A O 6
ATOM 6664 N N . GLN A 1 58 ? 5.091 0.499 -18.190 1.00 0.00 58 GLN A N 6
ATOM 6665 C CA . GLN A 1 58 ? 4.461 0.482 -16.875 1.00 0.00 58 GLN A CA 6
ATOM 6666 C C . GLN A 1 58 ? 3.559 1.697 -16.688 1.00 0.00 58 GLN A C 6
ATOM 6667 O O . GLN A 1 58 ? 3.732 2.720 -17.352 1.00 0.00 58 GLN A O 6
ATOM 6681 N N . PHE A 1 59 ? 2.595 1.578 -15.781 1.00 0.00 59 PHE A N 6
ATOM 6682 C CA . PHE A 1 59 ? 1.664 2.667 -15.508 1.00 0.00 59 PHE A CA 6
ATOM 6683 C C . PHE A 1 59 ? 0.778 2.337 -14.309 1.00 0.00 59 PHE A C 6
ATOM 6684 O O . PHE A 1 59 ? 0.318 1.206 -14.158 1.00 0.00 59 PHE A O 6
ATOM 6701 N N . GLN A 1 60 ? 0.546 3.333 -13.461 1.00 0.00 60 GLN A N 6
ATOM 6702 C CA . GLN A 1 60 ? -0.283 3.149 -12.276 1.00 0.00 60 GLN A CA 6
ATOM 6703 C C . GLN A 1 60 ? -1.545 4.001 -12.356 1.00 0.00 60 GLN A C 6
ATOM 6704 O O . GLN A 1 60 ? -1.475 5.215 -12.554 1.00 0.00 60 GLN A O 6
ATOM 6718 N N . ILE A 1 61 ? -2.698 3.359 -12.202 1.00 0.00 61 ILE A N 6
ATOM 6719 C CA . ILE A 1 61 ? -3.975 4.059 -12.256 1.00 0.00 61 ILE A CA 6
ATOM 6720 C C . ILE A 1 61 ? -4.180 4.926 -11.019 1.00 0.00 61 ILE A C 6
ATOM 6721 O O . ILE A 1 61 ? -4.458 6.120 -11.125 1.00 0.00 61 ILE A O 6
ATOM 6737 N N . ASN A 1 62 ? -4.038 4.318 -9.846 1.00 0.00 62 ASN A N 6
ATOM 6738 C CA . ASN A 1 62 ? -4.206 5.036 -8.588 1.00 0.00 62 ASN A CA 6
ATOM 6739 C C . ASN A 1 62 ? -3.336 4.425 -7.493 1.00 0.00 62 ASN A C 6
ATOM 6740 O O . ASN A 1 62 ? -2.636 3.439 -7.720 1.00 0.00 62 ASN A O 6
ATOM 6751 N N . ALA A 1 63 ? -3.386 5.019 -6.305 1.00 0.00 63 ALA A N 6
ATOM 6752 C CA . ALA A 1 63 ? -2.605 4.532 -5.174 1.00 0.00 63 ALA A CA 6
ATOM 6753 C C . ALA A 1 63 ? -3.387 3.498 -4.371 1.00 0.00 63 ALA A C 6
ATOM 6754 O O . ALA A 1 63 ? -2.812 2.555 -3.829 1.00 0.00 63 ALA A O 6
ATOM 6761 N N . SER A 1 64 ? -4.702 3.682 -4.300 1.00 0.00 64 SER A N 6
ATOM 6762 C CA . SER A 1 64 ? -5.562 2.768 -3.559 1.00 0.00 64 SER A CA 6
ATOM 6763 C C . SER A 1 64 ? -5.955 1.572 -4.421 1.00 0.00 64 SER A C 6
ATOM 6764 O O . SER A 1 64 ? -6.032 0.443 -3.938 1.00 0.00 64 SER A O 6
ATOM 6772 N N . ALA A 1 65 ? -6.201 1.829 -5.701 1.00 0.00 65 ALA A N 6
ATOM 6773 C CA . ALA A 1 65 ? -6.584 0.775 -6.633 1.00 0.00 65 ALA A CA 6
ATOM 6774 C C . ALA A 1 65 ? -5.411 -0.157 -6.918 1.00 0.00 65 ALA A C 6
ATOM 6775 O O . ALA A 1 65 ? -4.296 0.071 -6.450 1.00 0.00 65 ALA A O 6
ATOM 6782 N N . ALA A 1 66 ? -5.671 -1.209 -7.688 1.00 0.00 66 ALA A N 6
ATOM 6783 C CA . ALA A 1 66 ? -4.637 -2.175 -8.036 1.00 0.00 66 ALA A CA 6
ATOM 6784 C C . ALA A 1 66 ? -3.466 -1.497 -8.740 1.00 0.00 66 ALA A C 6
ATOM 6785 O O . ALA A 1 66 ? -3.562 -1.132 -9.911 1.00 0.00 66 ALA A O 6
ATOM 6792 N N . GLN A 1 67 ? -2.363 -1.331 -8.017 1.00 0.00 67 GLN A N 6
ATOM 6793 C CA . GLN A 1 67 ? -1.175 -0.695 -8.573 1.00 0.00 67 GLN A CA 6
ATOM 6794 C C . GLN A 1 67 ? -0.365 -1.685 -9.404 1.00 0.00 67 GLN A C 6
ATOM 6795 O O . GLN A 1 67 ? 0.565 -2.316 -8.901 1.00 0.00 67 GLN A O 6
ATOM 6809 N N . ILE A 1 68 ? -0.726 -1.817 -10.676 1.00 0.00 68 ILE A N 6
ATOM 6810 C CA . ILE A 1 68 ? -0.032 -2.730 -11.575 1.00 0.00 68 ILE A CA 6
ATOM 6811 C C . ILE A 1 68 ? 1.158 -2.048 -12.240 1.00 0.00 68 ILE A C 6
ATOM 6812 O O . ILE A 1 68 ? 1.036 -0.945 -12.774 1.00 0.00 68 ILE A O 6
ATOM 6828 N N . ILE A 1 69 ? 2.309 -2.712 -12.206 1.00 0.00 69 ILE A N 6
ATOM 6829 C CA . ILE A 1 69 ? 3.521 -2.171 -12.808 1.00 0.00 69 ILE A CA 6
ATOM 6830 C C . ILE A 1 69 ? 4.234 -3.224 -13.649 1.00 0.00 69 ILE A C 6
ATOM 6831 O O . ILE A 1 69 ? 4.283 -4.398 -13.282 1.00 0.00 69 ILE A O 6
ATOM 6847 N N . VAL A 1 70 ? 4.789 -2.796 -14.778 1.00 0.00 70 VAL A N 6
ATOM 6848 C CA . VAL A 1 70 ? 5.503 -3.701 -15.671 1.00 0.00 70 VAL A CA 6
ATOM 6849 C C . VAL A 1 70 ? 7.001 -3.684 -15.386 1.00 0.00 70 VAL A C 6
ATOM 6850 O O . VAL A 1 70 ? 7.661 -2.655 -15.533 1.00 0.00 70 VAL A O 6
ATOM 6863 N N . THR A 1 71 ? 7.533 -4.833 -14.979 1.00 0.00 71 THR A N 6
ATOM 6864 C CA . THR A 1 71 ? 8.953 -4.951 -14.673 1.00 0.00 71 THR A CA 6
ATOM 6865 C C . THR A 1 71 ? 9.672 -5.795 -15.720 1.00 0.00 71 THR A C 6
ATOM 6866 O O . THR A 1 71 ? 10.011 -6.952 -15.472 1.00 0.00 71 THR A O 6
ATOM 6877 N N . ASP A 1 72 ? 9.904 -5.208 -16.889 1.00 0.00 72 ASP A N 6
ATOM 6878 C CA . ASP A 1 72 ? 10.585 -5.906 -17.973 1.00 0.00 72 ASP A CA 6
ATOM 6879 C C . ASP A 1 72 ? 12.085 -5.993 -17.705 1.00 0.00 72 ASP A C 6
ATOM 6880 O O . ASP A 1 72 ? 12.770 -6.866 -18.238 1.00 0.00 72 ASP A O 6
ATOM 6889 N N . MET A 1 1 ? 0.771 0.984 -1.732 1.00 0.00 1 MET A N 7
ATOM 6890 C CA . MET A 1 1 ? 1.544 0.821 -2.958 1.00 0.00 1 MET A CA 7
ATOM 6891 C C . MET A 1 1 ? 1.645 -0.651 -3.345 1.00 0.00 1 MET A C 7
ATOM 6892 O O . MET A 1 1 ? 2.713 -1.256 -3.250 1.00 0.00 1 MET A O 7
ATOM 6906 N N . ASP A 1 2 ? 0.528 -1.221 -3.781 1.00 0.00 2 ASP A N 7
ATOM 6907 C CA . ASP A 1 2 ? 0.491 -2.623 -4.183 1.00 0.00 2 ASP A CA 7
ATOM 6908 C C . ASP A 1 2 ? 1.066 -2.801 -5.585 1.00 0.00 2 ASP A C 7
ATOM 6909 O O . ASP A 1 2 ? 0.351 -3.170 -6.517 1.00 0.00 2 ASP A O 7
ATOM 6918 N N . ARG A 1 3 ? 2.360 -2.536 -5.726 1.00 0.00 3 ARG A N 7
ATOM 6919 C CA . ARG A 1 3 ? 3.030 -2.665 -7.015 1.00 0.00 3 ARG A CA 7
ATOM 6920 C C . ARG A 1 3 ? 3.047 -4.120 -7.476 1.00 0.00 3 ARG A C 7
ATOM 6921 O O . ARG A 1 3 ? 3.180 -5.036 -6.664 1.00 0.00 3 ARG A O 7
ATOM 6942 N N . ILE A 1 4 ? 2.911 -4.323 -8.782 1.00 0.00 4 ILE A N 7
ATOM 6943 C CA . ILE A 1 4 ? 2.912 -5.665 -9.350 1.00 0.00 4 ILE A CA 7
ATOM 6944 C C . ILE A 1 4 ? 3.734 -5.719 -10.633 1.00 0.00 4 ILE A C 7
ATOM 6945 O O . ILE A 1 4 ? 3.379 -5.101 -11.637 1.00 0.00 4 ILE A O 7
ATOM 6961 N N . PHE A 1 5 ? 4.834 -6.463 -10.593 1.00 0.00 5 PHE A N 7
ATOM 6962 C CA . PHE A 1 5 ? 5.707 -6.599 -11.753 1.00 0.00 5 PHE A CA 7
ATOM 6963 C C . PHE A 1 5 ? 5.058 -7.472 -12.823 1.00 0.00 5 PHE A C 7
ATOM 6964 O O . PHE A 1 5 ? 4.175 -8.277 -12.530 1.00 0.00 5 PHE A O 7
ATOM 6981 N N . MET A 1 6 ? 5.504 -7.306 -14.064 1.00 0.00 6 MET A N 7
ATOM 6982 C CA . MET A 1 6 ? 4.967 -8.078 -15.178 1.00 0.00 6 MET A CA 7
ATOM 6983 C C . MET A 1 6 ? 5.703 -7.749 -16.473 1.00 0.00 6 MET A C 7
ATOM 6984 O O . MET A 1 6 ? 6.109 -6.608 -16.696 1.00 0.00 6 MET A O 7
ATOM 6998 N N . THR A 1 7 ? 5.872 -8.755 -17.325 1.00 0.00 7 THR A N 7
ATOM 6999 C CA . THR A 1 7 ? 6.560 -8.572 -18.597 1.00 0.00 7 THR A CA 7
ATOM 7000 C C . THR A 1 7 ? 5.572 -8.283 -19.720 1.00 0.00 7 THR A C 7
ATOM 7001 O O . THR A 1 7 ? 4.365 -8.199 -19.492 1.00 0.00 7 THR A O 7
ATOM 7012 N N . ARG A 1 8 ? 6.091 -8.131 -20.934 1.00 0.00 8 ARG A N 7
ATOM 7013 C CA . ARG A 1 8 ? 5.253 -7.849 -22.094 1.00 0.00 8 ARG A CA 7
ATOM 7014 C C . ARG A 1 8 ? 4.105 -8.850 -22.191 1.00 0.00 8 ARG A C 7
ATOM 7015 O O . ARG A 1 8 ? 2.952 -8.472 -22.398 1.00 0.00 8 ARG A O 7
ATOM 7036 N N . THR A 1 9 ? 4.429 -10.131 -22.041 1.00 0.00 9 THR A N 7
ATOM 7037 C CA . THR A 1 9 ? 3.427 -11.187 -22.113 1.00 0.00 9 THR A CA 7
ATOM 7038 C C . THR A 1 9 ? 2.472 -11.120 -20.927 1.00 0.00 9 THR A C 7
ATOM 7039 O O . THR A 1 9 ? 1.253 -11.146 -21.098 1.00 0.00 9 THR A O 7
ATOM 7050 N N . GLU A 1 10 ? 3.033 -11.034 -19.725 1.00 0.00 10 GLU A N 7
ATOM 7051 C CA . GLU A 1 10 ? 2.229 -10.963 -18.511 1.00 0.00 10 GLU A CA 7
ATOM 7052 C C . GLU A 1 10 ? 1.331 -9.730 -18.523 1.00 0.00 10 GLU A C 7
ATOM 7053 O O . GLU A 1 10 ? 0.341 -9.662 -17.795 1.00 0.00 10 GLU A O 7
ATOM 7065 N N . ALA A 1 11 ? 1.684 -8.756 -19.356 1.00 0.00 11 ALA A N 7
ATOM 7066 C CA . ALA A 1 11 ? 0.910 -7.526 -19.465 1.00 0.00 11 ALA A CA 7
ATOM 7067 C C . ALA A 1 11 ? -0.578 -7.824 -19.609 1.00 0.00 11 ALA A C 7
ATOM 7068 O O . ALA A 1 11 ? -1.423 -7.068 -19.127 1.00 0.00 11 ALA A O 7
ATOM 7075 N N . LEU A 1 12 ? -0.893 -8.930 -20.275 1.00 0.00 12 LEU A N 7
ATOM 7076 C CA . LEU A 1 12 ? -2.281 -9.328 -20.483 1.00 0.00 12 LEU A CA 7
ATOM 7077 C C . LEU A 1 12 ? -3.046 -9.348 -19.164 1.00 0.00 12 LEU A C 7
ATOM 7078 O O . LEU A 1 12 ? -4.190 -8.903 -19.092 1.00 0.00 12 LEU A O 7
ATOM 7094 N N . GLU A 1 13 ? -2.403 -9.866 -18.121 1.00 0.00 13 GLU A N 7
ATOM 7095 C CA . GLU A 1 13 ? -3.023 -9.943 -16.804 1.00 0.00 13 GLU A CA 7
ATOM 7096 C C . GLU A 1 13 ? -3.359 -8.550 -16.279 1.00 0.00 13 GLU A C 7
ATOM 7097 O O . GLU A 1 13 ? -4.415 -8.336 -15.683 1.00 0.00 13 GLU A O 7
ATOM 7109 N N . PHE A 1 14 ? -2.452 -7.605 -16.504 1.00 0.00 14 PHE A N 7
ATOM 7110 C CA . PHE A 1 14 ? -2.650 -6.232 -16.052 1.00 0.00 14 PHE A CA 7
ATOM 7111 C C . PHE A 1 14 ? -3.816 -5.580 -16.789 1.00 0.00 14 PHE A C 7
ATOM 7112 O O . PHE A 1 14 ? -4.641 -4.893 -16.185 1.00 0.00 14 PHE A O 7
ATOM 7129 N N . LEU A 1 15 ? -3.879 -5.800 -18.098 1.00 0.00 15 LEU A N 7
ATOM 7130 C CA . LEU A 1 15 ? -4.944 -5.235 -18.919 1.00 0.00 15 LEU A CA 7
ATOM 7131 C C . LEU A 1 15 ? -6.308 -5.755 -18.476 1.00 0.00 15 LEU A C 7
ATOM 7132 O O . LEU A 1 15 ? -7.255 -4.984 -18.315 1.00 0.00 15 LEU A O 7
ATOM 7148 N N . LEU A 1 16 ? -6.399 -7.065 -18.278 1.00 0.00 16 LEU A N 7
ATOM 7149 C CA . LEU A 1 16 ? -7.647 -7.689 -17.850 1.00 0.00 16 LEU A CA 7
ATOM 7150 C C . LEU A 1 16 ? -7.928 -7.394 -16.380 1.00 0.00 16 LEU A C 7
ATOM 7151 O O . LEU A 1 16 ? -9.077 -7.411 -15.941 1.00 0.00 16 LEU A O 7
ATOM 7167 N N . LYS A 1 17 ? -6.869 -7.122 -15.624 1.00 0.00 17 LYS A N 7
ATOM 7168 C CA . LYS A 1 17 ? -7.000 -6.819 -14.204 1.00 0.00 17 LYS A CA 7
ATOM 7169 C C . LYS A 1 17 ? -7.683 -5.472 -13.995 1.00 0.00 17 LYS A C 7
ATOM 7170 O O . LYS A 1 17 ? -8.700 -5.380 -13.307 1.00 0.00 17 LYS A O 7
ATOM 7189 N N . ALA A 1 18 ? -7.119 -4.428 -14.595 1.00 0.00 18 ALA A N 7
ATOM 7190 C CA . ALA A 1 18 ? -7.677 -3.087 -14.477 1.00 0.00 18 ALA A CA 7
ATOM 7191 C C . ALA A 1 18 ? -9.152 -3.069 -14.862 1.00 0.00 18 ALA A C 7
ATOM 7192 O O . ALA A 1 18 ? -9.935 -2.285 -14.324 1.00 0.00 18 ALA A O 7
ATOM 7199 N N . HIS A 1 19 ? -9.526 -3.938 -15.796 1.00 0.00 19 HIS A N 7
ATOM 7200 C CA . HIS A 1 19 ? -10.908 -4.022 -16.253 1.00 0.00 19 HIS A CA 7
ATOM 7201 C C . HIS A 1 19 ? -11.826 -4.480 -15.124 1.00 0.00 19 HIS A C 7
ATOM 7202 O O . HIS A 1 19 ? -12.856 -3.861 -14.859 1.00 0.00 19 HIS A O 7
ATOM 7216 N N . GLN A 1 20 ? -11.446 -5.569 -14.464 1.00 0.00 20 GLN A N 7
ATOM 7217 C CA . GLN A 1 20 ? -12.236 -6.111 -13.365 1.00 0.00 20 GLN A CA 7
ATOM 7218 C C . GLN A 1 20 ? -12.482 -5.050 -12.297 1.00 0.00 20 GLN A C 7
ATOM 7219 O O . GLN A 1 20 ? -13.605 -4.885 -11.817 1.00 0.00 20 GLN A O 7
ATOM 7233 N N . THR A 1 21 ? -11.426 -4.333 -11.927 1.00 0.00 21 THR A N 7
ATOM 7234 C CA . THR A 1 21 ? -11.526 -3.290 -10.915 1.00 0.00 21 THR A CA 7
ATOM 7235 C C . THR A 1 21 ? -12.338 -2.104 -11.426 1.00 0.00 21 THR A C 7
ATOM 7236 O O . THR A 1 21 ? -13.118 -1.508 -10.684 1.00 0.00 21 THR A O 7
ATOM 7247 N N . ALA A 1 22 ? -12.149 -1.768 -12.697 1.00 0.00 22 ALA A N 7
ATOM 7248 C CA . ALA A 1 22 ? -12.866 -0.656 -13.308 1.00 0.00 22 ALA A CA 7
ATOM 7249 C C . ALA A 1 22 ? -14.373 -0.881 -13.260 1.00 0.00 22 ALA A C 7
ATOM 7250 O O . ALA A 1 22 ? -15.116 -0.065 -12.713 1.00 0.00 22 ALA A O 7
ATOM 7257 N N . VAL A 1 23 ? -14.820 -1.993 -13.836 1.00 0.00 23 VAL A N 7
ATOM 7258 C CA . VAL A 1 23 ? -16.239 -2.325 -13.858 1.00 0.00 23 VAL A CA 7
ATOM 7259 C C . VAL A 1 23 ? -16.824 -2.330 -12.450 1.00 0.00 23 VAL A C 7
ATOM 7260 O O . VAL A 1 23 ? -18.004 -2.037 -12.256 1.00 0.00 23 VAL A O 7
ATOM 7273 N N . ASP A 1 24 ? -15.992 -2.664 -11.470 1.00 0.00 24 ASP A N 7
ATOM 7274 C CA . ASP A 1 24 ? -16.426 -2.705 -10.079 1.00 0.00 24 ASP A CA 7
ATOM 7275 C C . ASP A 1 24 ? -16.672 -1.298 -9.544 1.00 0.00 24 ASP A C 7
ATOM 7276 O O . ASP A 1 24 ? -17.658 -1.049 -8.850 1.00 0.00 24 ASP A O 7
ATOM 7285 N N . LYS A 1 25 ? -15.769 -0.380 -9.872 1.00 0.00 25 LYS A N 7
ATOM 7286 C CA . LYS A 1 25 ? -15.887 1.003 -9.425 1.00 0.00 25 LYS A CA 7
ATOM 7287 C C . LYS A 1 25 ? -17.232 1.595 -9.837 1.00 0.00 25 LYS A C 7
ATOM 7288 O O . LYS A 1 25 ? -17.815 2.399 -9.110 1.00 0.00 25 LYS A O 7
ATOM 7307 N N . ILE A 1 26 ? -17.717 1.191 -11.006 1.00 0.00 26 ILE A N 7
ATOM 7308 C CA . ILE A 1 26 ? -18.994 1.680 -11.512 1.00 0.00 26 ILE A CA 7
ATOM 7309 C C . ILE A 1 26 ? -20.162 1.006 -10.801 1.00 0.00 26 ILE A C 7
ATOM 7310 O O . ILE A 1 26 ? -21.265 1.547 -10.745 1.00 0.00 26 ILE A O 7
ATOM 7326 N N . GLY A 1 27 ? -19.910 -0.180 -10.255 1.00 0.00 27 GLY A N 7
ATOM 7327 C CA . GLY A 1 27 ? -20.950 -0.909 -9.553 1.00 0.00 27 GLY A CA 7
ATOM 7328 C C . GLY A 1 27 ? -22.041 -1.404 -10.482 1.00 0.00 27 GLY A C 7
ATOM 7329 O O . GLY A 1 27 ? -23.161 -1.673 -10.048 1.00 0.00 27 GLY A O 7
ATOM 7333 N N . HIS A 1 28 ? -21.715 -1.522 -11.765 1.00 0.00 28 HIS A N 7
ATOM 7334 C CA . HIS A 1 28 ? -22.676 -1.986 -12.759 1.00 0.00 28 HIS A CA 7
ATOM 7335 C C . HIS A 1 28 ? -22.087 -3.115 -13.599 1.00 0.00 28 HIS A C 7
ATOM 7336 O O . HIS A 1 28 ? -20.870 -3.261 -13.721 1.00 0.00 28 HIS A O 7
ATOM 7350 N N . PRO A 1 29 ? -22.968 -3.933 -14.193 1.00 0.00 29 PRO A N 7
ATOM 7351 C CA . PRO A 1 29 ? -22.557 -5.063 -15.032 1.00 0.00 29 PRO A CA 7
ATOM 7352 C C . PRO A 1 29 ? -21.940 -4.612 -16.351 1.00 0.00 29 PRO A C 7
ATOM 7353 O O . PRO A 1 29 ? -22.313 -3.575 -16.900 1.00 0.00 29 PRO A O 7
ATOM 7364 N N . SER A 1 30 ? -20.992 -5.396 -16.855 1.00 0.00 30 SER A N 7
ATOM 7365 C CA . SER A 1 30 ? -20.320 -5.075 -18.108 1.00 0.00 30 SER A CA 7
ATOM 7366 C C . SER A 1 30 ? -20.513 -6.191 -19.130 1.00 0.00 30 SER A C 7
ATOM 7367 O O . SER A 1 30 ? -19.731 -6.329 -20.072 1.00 0.00 30 SER A O 7
ATOM 7375 N N . HIS A 1 31 ? -21.560 -6.987 -18.937 1.00 0.00 31 HIS A N 7
ATOM 7376 C CA . HIS A 1 31 ? -21.857 -8.092 -19.841 1.00 0.00 31 HIS A CA 7
ATOM 7377 C C . HIS A 1 31 ? -23.254 -7.946 -20.437 1.00 0.00 31 HIS A C 7
ATOM 7378 O O . HIS A 1 31 ? -24.255 -8.218 -19.774 1.00 0.00 31 HIS A O 7
ATOM 7392 N N . LYS A 1 32 ? -23.314 -7.514 -21.692 1.00 0.00 32 LYS A N 7
ATOM 7393 C CA . LYS A 1 32 ? -24.587 -7.331 -22.379 1.00 0.00 32 LYS A CA 7
ATOM 7394 C C . LYS A 1 32 ? -24.446 -7.613 -23.871 1.00 0.00 32 LYS A C 7
ATOM 7395 O O . LYS A 1 32 ? -23.455 -7.230 -24.493 1.00 0.00 32 LYS A O 7
ATOM 7414 N N . GLN A 1 33 ? -25.444 -8.283 -24.440 1.00 0.00 33 GLN A N 7
ATOM 7415 C CA . GLN A 1 33 ? -25.430 -8.615 -25.859 1.00 0.00 33 GLN A CA 7
ATOM 7416 C C . GLN A 1 33 ? -25.983 -7.463 -26.693 1.00 0.00 33 GLN A C 7
ATOM 7417 O O . GLN A 1 33 ? -27.180 -7.178 -26.660 1.00 0.00 33 GLN A O 7
ATOM 7431 N N . THR A 1 34 ? -25.103 -6.804 -27.440 1.00 0.00 34 THR A N 7
ATOM 7432 C CA . THR A 1 34 ? -25.503 -5.683 -28.281 1.00 0.00 34 THR A CA 7
ATOM 7433 C C . THR A 1 34 ? -24.648 -5.608 -29.541 1.00 0.00 34 THR A C 7
ATOM 7434 O O . THR A 1 34 ? -23.545 -6.152 -29.605 1.00 0.00 34 THR A O 7
ATOM 7445 N N . PRO A 1 35 ? -25.165 -4.917 -30.568 1.00 0.00 35 PRO A N 7
ATOM 7446 C CA . PRO A 1 35 ? -24.463 -4.753 -31.844 1.00 0.00 35 PRO A CA 7
ATOM 7447 C C . PRO A 1 35 ? -23.242 -3.848 -31.723 1.00 0.00 35 PRO A C 7
ATOM 7448 O O . PRO A 1 35 ? -22.301 -3.951 -32.509 1.00 0.00 35 PRO A O 7
ATOM 7459 N N . ALA A 1 36 ? -23.264 -2.962 -30.733 1.00 0.00 36 ALA A N 7
ATOM 7460 C CA . ALA A 1 36 ? -22.157 -2.041 -30.507 1.00 0.00 36 ALA A CA 7
ATOM 7461 C C . ALA A 1 36 ? -20.925 -2.778 -29.993 1.00 0.00 36 ALA A C 7
ATOM 7462 O O . ALA A 1 36 ? -19.793 -2.362 -30.239 1.00 0.00 36 ALA A O 7
ATOM 7469 N N . ASP A 1 37 ? -21.154 -3.874 -29.277 1.00 0.00 37 ASP A N 7
ATOM 7470 C CA . ASP A 1 37 ? -20.062 -4.670 -28.727 1.00 0.00 37 ASP A CA 7
ATOM 7471 C C . ASP A 1 37 ? -19.179 -5.224 -29.841 1.00 0.00 37 ASP A C 7
ATOM 7472 O O . ASP A 1 37 ? -17.974 -5.404 -29.661 1.00 0.00 37 ASP A O 7
ATOM 7481 N N . HIS A 1 38 ? -19.787 -5.493 -30.992 1.00 0.00 38 HIS A N 7
ATOM 7482 C CA . HIS A 1 38 ? -19.056 -6.028 -32.136 1.00 0.00 38 HIS A CA 7
ATOM 7483 C C . HIS A 1 38 ? -17.970 -5.056 -32.589 1.00 0.00 38 HIS A C 7
ATOM 7484 O O . HIS A 1 38 ? -16.965 -5.462 -33.172 1.00 0.00 38 HIS A O 7
ATOM 7498 N N . ALA A 1 39 ? -18.180 -3.773 -32.316 1.00 0.00 39 ALA A N 7
ATOM 7499 C CA . ALA A 1 39 ? -17.218 -2.744 -32.694 1.00 0.00 39 ALA A CA 7
ATOM 7500 C C . ALA A 1 39 ? -16.144 -2.577 -31.624 1.00 0.00 39 ALA A C 7
ATOM 7501 O O . ALA A 1 39 ? -15.032 -2.137 -31.912 1.00 0.00 39 ALA A O 7
ATOM 7508 N N . ALA A 1 40 ? -16.485 -2.931 -30.389 1.00 0.00 40 ALA A N 7
ATOM 7509 C CA . ALA A 1 40 ? -15.550 -2.822 -29.277 1.00 0.00 40 ALA A CA 7
ATOM 7510 C C . ALA A 1 40 ? -14.225 -3.503 -29.604 1.00 0.00 40 ALA A C 7
ATOM 7511 O O . ALA A 1 40 ? -13.171 -3.100 -29.113 1.00 0.00 40 ALA A O 7
ATOM 7518 N N . ILE A 1 41 ? -14.288 -4.538 -30.435 1.00 0.00 41 ILE A N 7
ATOM 7519 C CA . ILE A 1 41 ? -13.093 -5.276 -30.828 1.00 0.00 41 ILE A CA 7
ATOM 7520 C C . ILE A 1 41 ? -12.016 -4.335 -31.357 1.00 0.00 41 ILE A C 7
ATOM 7521 O O . ILE A 1 41 ? -10.823 -4.603 -31.220 1.00 0.00 41 ILE A O 7
ATOM 7537 N N . GLU A 1 42 ? -12.446 -3.231 -31.960 1.00 0.00 42 GLU A N 7
ATOM 7538 C CA . GLU A 1 42 ? -11.517 -2.250 -32.509 1.00 0.00 42 GLU A CA 7
ATOM 7539 C C . GLU A 1 42 ? -10.486 -1.833 -31.464 1.00 0.00 42 GLU A C 7
ATOM 7540 O O . GLU A 1 42 ? -9.342 -1.522 -31.795 1.00 0.00 42 GLU A O 7
ATOM 7552 N N . ALA A 1 43 ? -10.901 -1.828 -30.202 1.00 0.00 43 ALA A N 7
ATOM 7553 C CA . ALA A 1 43 ? -10.014 -1.451 -29.108 1.00 0.00 43 ALA A CA 7
ATOM 7554 C C . ALA A 1 43 ? -9.069 -2.592 -28.748 1.00 0.00 43 ALA A C 7
ATOM 7555 O O . ALA A 1 43 ? -7.859 -2.395 -28.628 1.00 0.00 43 ALA A O 7
ATOM 7562 N N . LEU A 1 44 ? -9.628 -3.785 -28.578 1.00 0.00 44 LEU A N 7
ATOM 7563 C CA . LEU A 1 44 ? -8.835 -4.959 -28.231 1.00 0.00 44 LEU A CA 7
ATOM 7564 C C . LEU A 1 44 ? -7.720 -5.182 -29.248 1.00 0.00 44 LEU A C 7
ATOM 7565 O O . LEU A 1 44 ? -6.568 -5.416 -28.880 1.00 0.00 44 LEU A O 7
ATOM 7581 N N . ASP A 1 45 ? -8.069 -5.107 -30.527 1.00 0.00 45 ASP A N 7
ATOM 7582 C CA . ASP A 1 45 ? -7.097 -5.297 -31.598 1.00 0.00 45 ASP A CA 7
ATOM 7583 C C . ASP A 1 45 ? -5.905 -4.362 -31.422 1.00 0.00 45 ASP A C 7
ATOM 7584 O O . ASP A 1 45 ? -4.763 -4.809 -31.314 1.00 0.00 45 ASP A O 7
ATOM 7593 N N . ARG A 1 46 ? -6.178 -3.061 -31.395 1.00 0.00 46 ARG A N 7
ATOM 7594 C CA . ARG A 1 46 ? -5.128 -2.063 -31.234 1.00 0.00 46 ARG A CA 7
ATOM 7595 C C . ARG A 1 46 ? -4.312 -2.330 -29.973 1.00 0.00 46 ARG A C 7
ATOM 7596 O O . ARG A 1 46 ? -3.092 -2.158 -29.962 1.00 0.00 46 ARG A O 7
ATOM 7617 N N . LEU A 1 47 ? -4.992 -2.751 -28.913 1.00 0.00 47 LEU A N 7
ATOM 7618 C CA . LEU A 1 47 ? -4.330 -3.042 -27.646 1.00 0.00 47 LEU A CA 7
ATOM 7619 C C . LEU A 1 47 ? -3.354 -4.204 -27.796 1.00 0.00 47 LEU A C 7
ATOM 7620 O O . LEU A 1 47 ? -2.176 -4.088 -27.453 1.00 0.00 47 LEU A O 7
ATOM 7636 N N . LEU A 1 48 ? -3.849 -5.323 -28.312 1.00 0.00 48 LEU A N 7
ATOM 7637 C CA . LEU A 1 48 ? -3.020 -6.507 -28.510 1.00 0.00 48 LEU A CA 7
ATOM 7638 C C . LEU A 1 48 ? -1.794 -6.177 -29.355 1.00 0.00 48 LEU A C 7
ATOM 7639 O O . LEU A 1 48 ? -0.663 -6.485 -28.975 1.00 0.00 48 LEU A O 7
ATOM 7655 N N . LEU A 1 49 ? -2.024 -5.549 -30.502 1.00 0.00 49 LEU A N 7
ATOM 7656 C CA . LEU A 1 49 ? -0.938 -5.174 -31.401 1.00 0.00 49 LEU A CA 7
ATOM 7657 C C . LEU A 1 49 ? 0.069 -4.274 -30.693 1.00 0.00 49 LEU A C 7
ATOM 7658 O O . LEU A 1 49 ? 1.280 -4.444 -30.840 1.00 0.00 49 LEU A O 7
ATOM 7674 N N . ASP A 1 50 ? -0.439 -3.317 -29.925 1.00 0.00 50 ASP A N 7
ATOM 7675 C CA . ASP A 1 50 ? 0.416 -2.391 -29.191 1.00 0.00 50 ASP A CA 7
ATOM 7676 C C . ASP A 1 50 ? 1.359 -3.145 -28.258 1.00 0.00 50 ASP A C 7
ATOM 7677 O O . ASP A 1 50 ? 2.580 -3.051 -28.384 1.00 0.00 50 ASP A O 7
ATOM 7686 N N . VAL A 1 51 ? 0.783 -3.891 -27.321 1.00 0.00 51 VAL A N 7
ATOM 7687 C CA . VAL A 1 51 ? 1.572 -4.661 -26.366 1.00 0.00 51 VAL A CA 7
ATOM 7688 C C . VAL A 1 51 ? 2.436 -5.698 -27.076 1.00 0.00 51 VAL A C 7
ATOM 7689 O O . VAL A 1 51 ? 3.476 -6.110 -26.563 1.00 0.00 51 VAL A O 7
ATOM 7702 N N . ARG A 1 52 ? 1.997 -6.115 -28.259 1.00 0.00 52 ARG A N 7
ATOM 7703 C CA . ARG A 1 52 ? 2.730 -7.104 -29.040 1.00 0.00 52 ARG A CA 7
ATOM 7704 C C . ARG A 1 52 ? 3.954 -6.477 -29.700 1.00 0.00 52 ARG A C 7
ATOM 7705 O O . ARG A 1 52 ? 4.977 -7.136 -29.885 1.00 0.00 52 ARG A O 7
ATOM 7726 N N . ALA A 1 53 ? 3.841 -5.201 -30.054 1.00 0.00 53 ALA A N 7
ATOM 7727 C CA . ALA A 1 53 ? 4.939 -4.485 -30.692 1.00 0.00 53 ALA A CA 7
ATOM 7728 C C . ALA A 1 53 ? 5.722 -3.663 -29.675 1.00 0.00 53 ALA A C 7
ATOM 7729 O O . ALA A 1 53 ? 6.350 -2.663 -30.023 1.00 0.00 53 ALA A O 7
ATOM 7736 N N . ARG A 1 54 ? 5.681 -4.090 -28.417 1.00 0.00 54 ARG A N 7
ATOM 7737 C CA . ARG A 1 54 ? 6.386 -3.391 -27.350 1.00 0.00 54 ARG A CA 7
ATOM 7738 C C . ARG A 1 54 ? 6.032 -1.907 -27.345 1.00 0.00 54 ARG A C 7
ATOM 7739 O O . ARG A 1 54 ? 6.907 -1.051 -27.213 1.00 0.00 54 ARG A O 7
ATOM 7760 N N . ARG A 1 55 ? 4.745 -1.610 -27.490 1.00 0.00 55 ARG A N 7
ATOM 7761 C CA . ARG A 1 55 ? 4.276 -0.230 -27.504 1.00 0.00 55 ARG A CA 7
ATOM 7762 C C . ARG A 1 55 ? 3.566 0.116 -26.198 1.00 0.00 55 ARG A C 7
ATOM 7763 O O . ARG A 1 55 ? 2.709 0.999 -26.160 1.00 0.00 55 ARG A O 7
ATOM 7784 N N . VAL A 1 56 ? 3.928 -0.586 -25.129 1.00 0.00 56 VAL A N 7
ATOM 7785 C CA . VAL A 1 56 ? 3.327 -0.353 -23.822 1.00 0.00 56 VAL A CA 7
ATOM 7786 C C . VAL A 1 56 ? 4.383 0.028 -22.791 1.00 0.00 56 VAL A C 7
ATOM 7787 O O . VAL A 1 56 ? 5.507 -0.474 -22.824 1.00 0.00 56 VAL A O 7
ATOM 7800 N N . ASP A 1 57 ? 4.015 0.917 -21.876 1.00 0.00 57 ASP A N 7
ATOM 7801 C CA . ASP A 1 57 ? 4.931 1.365 -20.833 1.00 0.00 57 ASP A CA 7
ATOM 7802 C C . ASP A 1 57 ? 4.290 1.237 -19.455 1.00 0.00 57 ASP A C 7
ATOM 7803 O O . ASP A 1 57 ? 3.145 0.803 -19.331 1.00 0.00 57 ASP A O 7
ATOM 7812 N N . GLN A 1 58 ? 5.037 1.616 -18.423 1.00 0.00 58 GLN A N 7
ATOM 7813 C CA . GLN A 1 58 ? 4.541 1.541 -17.053 1.00 0.00 58 GLN A CA 7
ATOM 7814 C C . GLN A 1 58 ? 3.944 2.875 -16.617 1.00 0.00 58 GLN A C 7
ATOM 7815 O O . GLN A 1 58 ? 4.437 3.939 -16.991 1.00 0.00 58 GLN A O 7
ATOM 7829 N N . PHE A 1 59 ? 2.879 2.810 -15.825 1.00 0.00 59 PHE A N 7
ATOM 7830 C CA . PHE A 1 59 ? 2.213 4.013 -15.338 1.00 0.00 59 PHE A CA 7
ATOM 7831 C C . PHE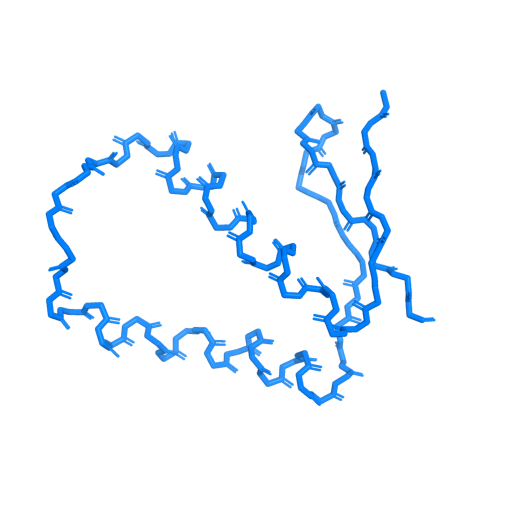 A 1 59 ? 1.140 3.663 -14.312 1.00 0.00 59 PHE A C 7
ATOM 7832 O O . PHE A 1 59 ? 0.717 2.512 -14.210 1.00 0.00 59 PHE A O 7
ATOM 7849 N N . GLN A 1 60 ? 0.705 4.665 -13.555 1.00 0.00 60 GLN A N 7
ATOM 7850 C CA . GLN A 1 60 ? -0.318 4.463 -12.535 1.00 0.00 60 GLN A CA 7
ATOM 7851 C C . GLN A 1 60 ? -1.363 5.573 -12.586 1.00 0.00 60 GLN A C 7
ATOM 7852 O O . GLN A 1 60 ? -1.026 6.751 -12.699 1.00 0.00 60 GLN A O 7
ATOM 7866 N N . ILE A 1 61 ? -2.632 5.188 -12.501 1.00 0.00 61 ILE A N 7
ATOM 7867 C CA . ILE A 1 61 ? -3.726 6.151 -12.536 1.00 0.00 61 ILE A CA 7
ATOM 7868 C C . ILE A 1 61 ? -4.022 6.697 -11.144 1.00 0.00 61 ILE A C 7
ATOM 7869 O O . ILE A 1 61 ? -4.453 7.840 -10.993 1.00 0.00 61 ILE A O 7
ATOM 7885 N N . ASN A 1 62 ? -3.785 5.874 -10.128 1.00 0.00 62 ASN A N 7
ATOM 7886 C CA . ASN A 1 62 ? -4.025 6.275 -8.746 1.00 0.00 62 ASN A CA 7
ATOM 7887 C C . ASN A 1 62 ? -3.512 5.216 -7.775 1.00 0.00 62 ASN A C 7
ATOM 7888 O O . ASN A 1 62 ? -3.271 4.072 -8.159 1.00 0.00 62 ASN A O 7
ATOM 7899 N N . ALA A 1 63 ? -3.348 5.606 -6.515 1.00 0.00 63 ALA A N 7
ATOM 7900 C CA . ALA A 1 63 ? -2.867 4.690 -5.488 1.00 0.00 63 ALA A CA 7
ATOM 7901 C C . ALA A 1 63 ? -4.017 4.174 -4.630 1.00 0.00 63 ALA A C 7
ATOM 7902 O O . ALA A 1 63 ? -3.844 3.903 -3.442 1.00 0.00 63 ALA A O 7
ATOM 7909 N N . SER A 1 64 ? -5.191 4.042 -5.239 1.00 0.00 64 SER A N 7
ATOM 7910 C CA . SER A 1 64 ? -6.371 3.563 -4.529 1.00 0.00 64 SER A CA 7
ATOM 7911 C C . SER A 1 64 ? -6.825 2.214 -5.079 1.00 0.00 64 SER A C 7
ATOM 7912 O O . SER A 1 64 ? -8.018 1.912 -5.104 1.00 0.00 64 SER A O 7
ATOM 7920 N N . ALA A 1 65 ? -5.865 1.408 -5.520 1.00 0.00 65 ALA A N 7
ATOM 7921 C CA . ALA A 1 65 ? -6.165 0.091 -6.067 1.00 0.00 65 ALA A CA 7
ATOM 7922 C C . ALA A 1 65 ? -4.886 -0.664 -6.413 1.00 0.00 65 ALA A C 7
ATOM 7923 O O . ALA A 1 65 ? -3.787 -0.118 -6.321 1.00 0.00 65 ALA A O 7
ATOM 7930 N N . ALA A 1 66 ? -5.037 -1.923 -6.810 1.00 0.00 66 ALA A N 7
ATOM 7931 C CA . ALA A 1 66 ? -3.893 -2.753 -7.171 1.00 0.00 66 ALA A CA 7
ATOM 7932 C C . ALA A 1 66 ? -3.005 -2.050 -8.191 1.00 0.00 66 ALA A C 7
ATOM 7933 O O . ALA A 1 66 ? -3.469 -1.647 -9.258 1.00 0.00 66 ALA A O 7
ATOM 7940 N N . GLN A 1 67 ? -1.727 -1.905 -7.857 1.00 0.00 67 GLN A N 7
ATOM 7941 C CA . GLN A 1 67 ? -0.775 -1.249 -8.745 1.00 0.00 67 GLN A CA 7
ATOM 7942 C C . GLN A 1 67 ? -0.012 -2.273 -9.577 1.00 0.00 67 GLN A C 7
ATOM 7943 O O . GLN A 1 67 ? 0.270 -3.379 -9.114 1.00 0.00 67 GLN A O 7
ATOM 7957 N N . ILE A 1 68 ? 0.320 -1.899 -10.808 1.00 0.00 68 ILE A N 7
ATOM 7958 C CA . ILE A 1 68 ? 1.052 -2.785 -11.705 1.00 0.00 68 ILE A CA 7
ATOM 7959 C C . ILE A 1 68 ? 2.087 -2.014 -12.516 1.00 0.00 68 ILE A C 7
ATOM 7960 O O . ILE A 1 68 ? 1.750 -1.079 -13.243 1.00 0.00 68 ILE A O 7
ATOM 7976 N N . ILE A 1 69 ? 3.348 -2.414 -12.389 1.00 0.00 69 ILE A N 7
ATOM 7977 C CA . ILE A 1 69 ? 4.432 -1.762 -13.113 1.00 0.00 69 ILE A CA 7
ATOM 7978 C C . ILE A 1 69 ? 5.058 -2.708 -14.132 1.00 0.00 69 ILE A C 7
ATOM 7979 O O . ILE A 1 69 ? 5.334 -3.869 -13.831 1.00 0.00 69 ILE A O 7
ATOM 7995 N N . VAL A 1 70 ? 5.282 -2.201 -15.341 1.00 0.00 70 VAL A N 7
ATOM 7996 C CA . VAL A 1 70 ? 5.879 -2.999 -16.405 1.00 0.00 70 VAL A CA 7
ATOM 7997 C C . VAL A 1 70 ? 7.386 -3.129 -16.216 1.00 0.00 70 VAL A C 7
ATOM 7998 O O . VAL A 1 70 ? 8.091 -2.133 -16.049 1.00 0.00 70 VAL A O 7
ATOM 8011 N N . THR A 1 71 ? 7.876 -4.365 -16.242 1.00 0.00 71 THR A N 7
ATOM 8012 C CA . THR A 1 71 ? 9.300 -4.626 -16.073 1.00 0.00 71 THR A CA 7
ATOM 8013 C C . THR A 1 71 ? 9.919 -5.158 -17.361 1.00 0.00 71 THR A C 7
ATOM 8014 O O . THR A 1 71 ? 10.160 -6.357 -17.496 1.00 0.00 71 THR A O 7
ATOM 8025 N N . ASP A 1 72 ? 10.175 -4.257 -18.303 1.00 0.00 72 ASP A N 7
ATOM 8026 C CA . ASP A 1 72 ? 10.768 -4.636 -19.581 1.00 0.00 72 ASP A CA 7
ATOM 8027 C C . ASP A 1 72 ? 12.119 -5.314 -19.373 1.00 0.00 72 ASP A C 7
ATOM 8028 O O . ASP A 1 72 ? 12.794 -5.080 -18.370 1.00 0.00 72 ASP A O 7
ATOM 8037 N N . MET A 1 1 ? -2.243 -0.656 -1.530 1.00 0.00 1 MET A N 8
ATOM 8038 C CA . MET A 1 1 ? -1.128 -0.546 -2.464 1.00 0.00 1 MET A CA 8
ATOM 8039 C C . MET A 1 1 ? -0.588 -1.925 -2.829 1.00 0.00 1 MET A C 8
ATOM 8040 O O . MET A 1 1 ? 0.088 -2.570 -2.027 1.00 0.00 1 MET A O 8
ATOM 8054 N N . ASP A 1 2 ? -0.890 -2.372 -4.043 1.00 0.00 2 ASP A N 8
ATOM 8055 C CA . ASP A 1 2 ? -0.434 -3.674 -4.514 1.00 0.00 2 ASP A CA 8
ATOM 8056 C C . ASP A 1 2 ? 0.382 -3.534 -5.795 1.00 0.00 2 ASP A C 8
ATOM 8057 O O . ASP A 1 2 ? -0.057 -2.901 -6.756 1.00 0.00 2 ASP A O 8
ATOM 8066 N N . ARG A 1 3 ? 1.571 -4.127 -5.802 1.00 0.00 3 ARG A N 8
ATOM 8067 C CA . ARG A 1 3 ? 2.449 -4.066 -6.964 1.00 0.00 3 ARG A CA 8
ATOM 8068 C C . ARG A 1 3 ? 2.446 -5.392 -7.719 1.00 0.00 3 ARG A C 8
ATOM 8069 O O . ARG A 1 3 ? 2.436 -6.463 -7.111 1.00 0.00 3 ARG A O 8
ATOM 8090 N N . ILE A 1 4 ? 2.453 -5.312 -9.045 1.00 0.00 4 ILE A N 8
ATOM 8091 C CA . ILE A 1 4 ? 2.452 -6.505 -9.882 1.00 0.00 4 ILE A CA 8
ATOM 8092 C C . ILE A 1 4 ? 3.405 -6.350 -11.062 1.00 0.00 4 ILE A C 8
ATOM 8093 O O . ILE A 1 4 ? 3.135 -5.596 -11.997 1.00 0.00 4 ILE A O 8
ATOM 8109 N N . PHE A 1 5 ? 4.520 -7.071 -11.013 1.00 0.00 5 PHE A N 8
ATOM 8110 C CA . PHE A 1 5 ? 5.514 -7.015 -12.079 1.00 0.00 5 PHE A CA 8
ATOM 8111 C C . PHE A 1 5 ? 5.206 -8.042 -13.165 1.00 0.00 5 PHE A C 8
ATOM 8112 O O . PHE A 1 5 ? 5.325 -9.247 -12.946 1.00 0.00 5 PHE A O 8
ATOM 8129 N N . MET A 1 6 ? 4.808 -7.555 -14.336 1.00 0.00 6 MET A N 8
ATOM 8130 C CA . MET A 1 6 ? 4.483 -8.430 -15.456 1.00 0.00 6 MET A CA 8
ATOM 8131 C C . MET A 1 6 ? 5.446 -8.208 -16.617 1.00 0.00 6 MET A C 8
ATOM 8132 O O . MET A 1 6 ? 5.893 -7.086 -16.861 1.00 0.00 6 MET A O 8
ATOM 8146 N N . THR A 1 7 ? 5.764 -9.283 -17.332 1.00 0.00 7 THR A N 8
ATOM 8147 C CA . THR A 1 7 ? 6.676 -9.205 -18.466 1.00 0.00 7 THR A CA 8
ATOM 8148 C C . THR A 1 7 ? 5.946 -8.758 -19.728 1.00 0.00 7 THR A C 8
ATOM 8149 O O . THR A 1 7 ? 4.746 -8.485 -19.699 1.00 0.00 7 THR A O 8
ATOM 8160 N N . ARG A 1 8 ? 6.679 -8.686 -20.835 1.00 0.00 8 ARG A N 8
ATOM 8161 C CA . ARG A 1 8 ? 6.101 -8.272 -22.107 1.00 0.00 8 ARG A CA 8
ATOM 8162 C C . ARG A 1 8 ? 4.851 -9.087 -22.428 1.00 0.00 8 ARG A C 8
ATOM 8163 O O . ARG A 1 8 ? 3.822 -8.538 -22.821 1.00 0.00 8 ARG A O 8
ATOM 8184 N N . THR A 1 9 ? 4.949 -10.402 -22.259 1.00 0.00 9 THR A N 8
ATOM 8185 C CA . THR A 1 9 ? 3.829 -11.293 -22.532 1.00 0.00 9 THR A CA 8
ATOM 8186 C C . THR A 1 9 ? 2.805 -11.251 -21.404 1.00 0.00 9 THR A C 8
ATOM 8187 O O . THR A 1 9 ? 1.601 -11.180 -21.649 1.00 0.00 9 THR A O 8
ATOM 8198 N N . GLU A 1 10 ? 3.292 -11.295 -20.167 1.00 0.00 10 GLU A N 8
ATOM 8199 C CA . GLU A 1 10 ? 2.417 -11.262 -19.001 1.00 0.00 10 GLU A CA 8
ATOM 8200 C C . GLU A 1 10 ? 1.595 -9.977 -18.974 1.00 0.00 10 GLU A C 8
ATOM 8201 O O . GLU A 1 10 ? 0.564 -9.901 -18.307 1.00 0.00 10 GLU A O 8
ATOM 8213 N N . ALA A 1 11 ? 2.060 -8.968 -19.704 1.00 0.00 11 ALA A N 8
ATOM 8214 C CA . ALA A 1 11 ? 1.368 -7.687 -19.766 1.00 0.00 11 ALA A CA 8
ATOM 8215 C C . ALA A 1 11 ? -0.110 -7.876 -20.090 1.00 0.00 11 ALA A C 8
ATOM 8216 O O . ALA A 1 11 ? -0.953 -7.076 -19.682 1.00 0.00 11 ALA A O 8
ATOM 8223 N N . LEU A 1 12 ? -0.418 -8.938 -20.827 1.00 0.00 12 LEU A N 8
ATOM 8224 C CA . LEU A 1 12 ? -1.795 -9.232 -21.207 1.00 0.00 12 LEU A CA 8
ATOM 8225 C C . LEU A 1 12 ? -2.714 -9.204 -19.989 1.00 0.00 12 LEU A C 8
ATOM 8226 O O . LEU A 1 12 ? -3.835 -8.701 -20.057 1.00 0.00 12 LEU A O 8
ATOM 8242 N N . GLU A 1 13 ? -2.230 -9.7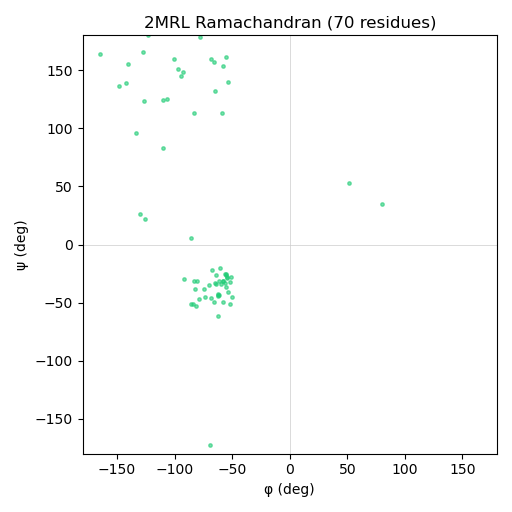47 -18.877 1.00 0.00 13 GLU A N 8
ATOM 8243 C CA . GLU A 1 13 ? -3.008 -9.784 -17.644 1.00 0.00 13 GLU A CA 8
ATOM 8244 C C . GLU A 1 13 ? -3.267 -8.373 -17.122 1.00 0.00 13 GLU A C 8
ATOM 8245 O O . GLU A 1 13 ? -4.324 -8.092 -16.557 1.00 0.00 13 GLU A O 8
ATOM 8257 N N . PHE A 1 14 ? -2.293 -7.489 -17.316 1.00 0.00 14 PHE A N 8
ATOM 8258 C CA . PHE A 1 14 ? -2.414 -6.108 -16.864 1.00 0.00 14 PHE A CA 8
ATOM 8259 C C . PHE A 1 14 ? -3.456 -5.356 -17.686 1.00 0.00 14 PHE A C 8
ATOM 8260 O O . PHE A 1 14 ? -4.335 -4.690 -17.136 1.00 0.00 14 PHE A O 8
ATOM 8277 N N . LEU A 1 15 ? -3.352 -5.466 -19.006 1.00 0.00 15 LEU A N 8
ATOM 8278 C CA . LEU A 1 15 ? -4.285 -4.796 -19.905 1.00 0.00 15 LEU A CA 8
ATOM 8279 C C . LEU A 1 15 ? -5.662 -5.450 -19.846 1.00 0.00 15 LEU A C 8
ATOM 8280 O O . LEU A 1 15 ? -6.676 -4.815 -20.141 1.00 0.00 15 LEU A O 8
ATOM 8296 N N . LEU A 1 16 ? -5.692 -6.721 -19.462 1.00 0.00 16 LEU A N 8
ATOM 8297 C CA . LEU A 1 16 ? -6.945 -7.461 -19.362 1.00 0.00 16 LEU A CA 8
ATOM 8298 C C . LEU A 1 16 ? -7.631 -7.192 -18.026 1.00 0.00 16 LEU A C 8
ATOM 8299 O O . LEU A 1 16 ? -8.858 -7.122 -17.948 1.00 0.00 16 LEU A O 8
ATOM 8315 N N . LYS A 1 17 ? -6.831 -7.041 -16.976 1.00 0.00 17 LYS A N 8
ATOM 8316 C CA . LYS A 1 17 ? -7.359 -6.776 -15.643 1.00 0.00 17 LYS A CA 8
ATOM 8317 C C . LYS A 1 17 ? -7.629 -5.288 -15.451 1.00 0.00 17 LYS A C 8
ATOM 8318 O O . LYS A 1 17 ? -8.472 -4.900 -14.643 1.00 0.00 17 LYS A O 8
ATOM 8337 N N . ALA A 1 18 ? -6.909 -4.458 -16.199 1.00 0.00 18 ALA A N 8
ATOM 8338 C CA . ALA A 1 18 ? -7.075 -3.013 -16.113 1.00 0.00 18 ALA A CA 8
ATOM 8339 C C . ALA A 1 18 ? -8.507 -2.604 -16.439 1.00 0.00 18 ALA A C 8
ATOM 8340 O O . ALA A 1 18 ? -9.126 -1.834 -15.704 1.00 0.00 18 ALA A O 8
ATOM 8347 N N . HIS A 1 19 ? -9.029 -3.123 -17.547 1.00 0.00 19 HIS A N 8
ATOM 8348 C CA . HIS A 1 19 ? -10.389 -2.811 -17.970 1.00 0.00 19 HIS A CA 8
ATOM 8349 C C . HIS A 1 19 ? -11.402 -3.272 -16.926 1.00 0.00 19 HIS A C 8
ATOM 8350 O O . HIS A 1 19 ? -12.318 -2.532 -16.568 1.00 0.00 19 HIS A O 8
ATOM 8364 N N . GLN A 1 20 ? -11.231 -4.499 -16.444 1.00 0.00 20 GLN A N 8
ATOM 8365 C CA . GLN A 1 20 ? -12.131 -5.058 -15.443 1.00 0.00 20 GLN A CA 8
ATOM 8366 C C . GLN A 1 20 ? -12.234 -4.141 -14.229 1.00 0.00 20 GLN A C 8
ATOM 8367 O O . GLN A 1 20 ? -13.309 -3.972 -13.654 1.00 0.00 20 GLN A O 8
ATOM 8381 N N . THR A 1 21 ? -11.107 -3.549 -13.844 1.00 0.00 21 THR A N 8
ATOM 8382 C CA . THR A 1 21 ? -11.069 -2.649 -12.698 1.00 0.00 21 THR A CA 8
ATOM 8383 C C . THR A 1 21 ? -11.643 -1.282 -13.053 1.00 0.00 21 THR A C 8
ATOM 8384 O O . THR A 1 21 ? -12.326 -0.656 -12.243 1.00 0.00 21 THR A O 8
ATOM 8395 N N . ALA A 1 22 ? -11.362 -0.825 -14.269 1.00 0.00 22 ALA A N 8
ATOM 8396 C CA . ALA A 1 22 ? -11.853 0.467 -14.732 1.00 0.00 22 ALA A CA 8
ATOM 8397 C C . ALA A 1 22 ? -13.372 0.462 -14.861 1.00 0.00 22 ALA A C 8
ATOM 8398 O O . ALA A 1 22 ? -14.015 1.509 -14.784 1.00 0.00 22 ALA A O 8
ATOM 8405 N N . VAL A 1 23 ? -13.941 -0.722 -15.061 1.00 0.00 23 VAL A N 8
ATOM 8406 C CA . VAL A 1 23 ? -15.385 -0.863 -15.201 1.00 0.00 23 VAL A CA 8
ATOM 8407 C C . VAL A 1 23 ? -16.066 -0.934 -13.839 1.00 0.00 23 VAL A C 8
ATOM 8408 O O . VAL A 1 23 ? -17.237 -0.581 -13.699 1.00 0.00 23 VAL A O 8
ATOM 8421 N N . ASP A 1 24 ? -15.324 -1.393 -12.837 1.00 0.00 24 ASP A N 8
ATOM 8422 C CA . ASP A 1 24 ? -15.855 -1.509 -11.484 1.00 0.00 24 ASP A CA 8
ATOM 8423 C C . ASP A 1 24 ? -16.106 -0.132 -10.878 1.00 0.00 24 ASP A C 8
ATOM 8424 O O . ASP A 1 24 ? -17.180 0.135 -10.338 1.00 0.00 24 ASP A O 8
ATOM 8433 N N . LYS A 1 25 ? -15.108 0.740 -10.971 1.00 0.00 25 LYS A N 8
ATOM 8434 C CA . LYS A 1 25 ? -15.219 2.091 -10.433 1.00 0.00 25 LYS A CA 8
ATOM 8435 C C . LYS A 1 25 ? -16.443 2.803 -10.999 1.00 0.00 25 LYS A C 8
ATOM 8436 O O . LYS A 1 25 ? -17.116 3.557 -10.295 1.00 0.00 25 LYS A O 8
ATOM 8455 N N . ILE A 1 26 ? -16.727 2.558 -12.274 1.00 0.00 26 ILE A N 8
ATOM 8456 C CA . ILE A 1 26 ? -17.872 3.175 -12.933 1.00 0.00 26 ILE A CA 8
ATOM 8457 C C . ILE A 1 26 ? -19.183 2.597 -12.412 1.00 0.00 26 ILE A C 8
ATOM 8458 O O . ILE A 1 26 ? -20.231 3.237 -12.490 1.00 0.00 26 ILE A O 8
ATOM 8474 N N . GLY A 1 27 ? -19.117 1.380 -11.879 1.00 0.00 27 GLY A N 8
ATOM 8475 C CA . GLY A 1 27 ? -20.305 0.736 -11.351 1.00 0.00 27 GLY A CA 8
ATOM 8476 C C . GLY A 1 27 ? -21.267 0.310 -12.443 1.00 0.00 27 GLY A C 8
ATOM 8477 O O . GLY A 1 27 ? -22.480 0.277 -12.234 1.00 0.00 27 GLY A O 8
ATOM 8481 N N . HIS A 1 28 ? -20.725 -0.017 -13.612 1.00 0.00 28 HIS A N 8
ATOM 8482 C CA . HIS A 1 28 ? -21.544 -0.442 -14.742 1.00 0.00 28 HIS A CA 8
ATOM 8483 C C . HIS A 1 28 ? -22.437 -1.617 -14.354 1.00 0.00 28 HIS A C 8
ATOM 8484 O O . HIS A 1 28 ? -22.155 -2.357 -13.411 1.00 0.00 28 HIS A O 8
ATOM 8498 N N . PRO A 1 29 ? -23.539 -1.794 -15.097 1.00 0.00 29 PRO A N 8
ATOM 8499 C CA . PRO A 1 29 ? -24.495 -2.878 -14.849 1.00 0.00 29 PRO A CA 8
ATOM 8500 C C . PRO A 1 29 ? -23.922 -4.247 -15.198 1.00 0.00 29 PRO A C 8
ATOM 8501 O O . PRO A 1 29 ? -22.868 -4.348 -15.826 1.00 0.00 29 PRO A O 8
ATOM 8512 N N . SER A 1 30 ? -24.623 -5.299 -14.787 1.00 0.00 30 SER A N 8
ATOM 8513 C CA . SER A 1 30 ? -24.182 -6.663 -15.054 1.00 0.00 30 SER A CA 8
ATOM 8514 C C . SER A 1 30 ? -25.209 -7.412 -15.897 1.00 0.00 30 SER A C 8
ATOM 8515 O O . SER A 1 30 ? -25.250 -8.642 -15.899 1.00 0.00 30 SER A O 8
ATOM 8523 N N . HIS A 1 31 ? -26.039 -6.659 -16.613 1.00 0.00 31 HIS A N 8
ATOM 8524 C CA . HIS A 1 31 ? -27.068 -7.251 -17.461 1.00 0.00 31 HIS A CA 8
ATOM 8525 C C . HIS A 1 31 ? -26.453 -8.227 -18.460 1.00 0.00 31 HIS A C 8
ATOM 8526 O O . HIS A 1 31 ? -25.238 -8.246 -18.658 1.00 0.00 31 HIS A O 8
ATOM 8540 N N . LYS A 1 32 ? -27.300 -9.038 -19.085 1.00 0.00 32 LYS A N 8
ATOM 8541 C CA . LYS A 1 32 ? -26.842 -10.018 -20.062 1.00 0.00 32 LYS A CA 8
ATOM 8542 C C . LYS A 1 32 ? -26.020 -9.348 -21.159 1.00 0.00 32 LYS A C 8
ATOM 8543 O O . LYS A 1 32 ? -26.216 -8.172 -21.463 1.00 0.00 32 LYS A O 8
ATOM 8562 N N . GLN A 1 33 ? -25.101 -10.105 -21.750 1.00 0.00 33 GLN A N 8
ATOM 8563 C CA . GLN A 1 33 ? -24.251 -9.584 -22.813 1.00 0.00 33 GLN A CA 8
ATOM 8564 C C . GLN A 1 33 ? -25.090 -8.996 -23.943 1.00 0.00 33 GLN A C 8
ATOM 8565 O O . GLN A 1 33 ? -26.285 -9.274 -24.053 1.00 0.00 33 GLN A O 8
ATOM 8579 N N . THR A 1 34 ? -24.458 -8.181 -24.781 1.00 0.00 34 THR A N 8
ATOM 8580 C CA . THR A 1 34 ? -25.147 -7.552 -25.901 1.00 0.00 34 THR A CA 8
ATOM 8581 C C . THR A 1 34 ? -24.279 -7.560 -27.155 1.00 0.00 34 THR A C 8
ATOM 8582 O O . THR A 1 34 ? -23.057 -7.696 -27.092 1.00 0.00 34 THR A O 8
ATOM 8593 N N . PRO A 1 35 ? -24.923 -7.410 -28.322 1.00 0.00 35 PRO A N 8
ATOM 8594 C CA . PRO A 1 35 ? -24.228 -7.396 -29.613 1.00 0.00 35 PRO A CA 8
ATOM 8595 C C . PRO A 1 35 ? -23.386 -6.139 -29.804 1.00 0.00 35 PRO A C 8
ATOM 8596 O O . PRO A 1 35 ? -22.404 -6.146 -30.545 1.00 0.00 35 PRO A O 8
ATOM 8607 N N . ALA A 1 36 ? -23.777 -5.062 -29.130 1.00 0.00 36 ALA A N 8
ATOM 8608 C CA . ALA A 1 36 ? -23.056 -3.799 -29.224 1.00 0.00 36 ALA A CA 8
ATOM 8609 C C . ALA A 1 36 ? -21.679 -3.903 -28.577 1.00 0.00 36 ALA A C 8
ATOM 8610 O O . ALA A 1 36 ? -20.732 -3.239 -28.999 1.00 0.00 36 ALA A O 8
ATOM 8617 N N . ASP A 1 37 ? -21.576 -4.739 -27.550 1.00 0.00 37 ASP A N 8
ATOM 8618 C CA . ASP A 1 37 ? -20.314 -4.930 -26.844 1.00 0.00 37 ASP A CA 8
ATOM 8619 C C . ASP A 1 37 ? -19.225 -5.412 -27.798 1.00 0.00 37 ASP A C 8
ATOM 8620 O O . ASP A 1 37 ? -18.041 -5.143 -27.592 1.00 0.00 37 ASP A O 8
ATOM 8629 N N . HIS A 1 38 ? -19.634 -6.128 -28.840 1.00 0.00 38 HIS A N 8
ATOM 8630 C CA . HIS A 1 38 ? -18.693 -6.649 -29.826 1.00 0.00 38 HIS A CA 8
ATOM 8631 C C . HIS A 1 38 ? -17.825 -5.530 -30.393 1.00 0.00 38 HIS A C 8
ATOM 8632 O O . HIS A 1 38 ? -16.691 -5.762 -30.810 1.00 0.00 38 HIS A O 8
ATOM 8646 N N . ALA A 1 39 ? -18.366 -4.316 -30.405 1.00 0.00 39 ALA A N 8
ATOM 8647 C CA . ALA A 1 39 ? -17.640 -3.161 -30.919 1.00 0.00 39 ALA A CA 8
ATOM 8648 C C . ALA A 1 39 ? -16.368 -2.911 -30.117 1.00 0.00 39 ALA A C 8
ATOM 8649 O O . ALA A 1 39 ? -15.375 -2.417 -30.649 1.00 0.00 39 ALA A O 8
ATOM 8656 N N . ALA A 1 40 ? -16.406 -3.254 -28.833 1.00 0.00 40 ALA A N 8
ATOM 8657 C CA . ALA A 1 40 ? -15.255 -3.067 -27.958 1.00 0.00 40 ALA A CA 8
ATOM 8658 C C . ALA A 1 40 ? -14.007 -3.715 -28.547 1.00 0.00 40 ALA A C 8
ATOM 8659 O O . ALA A 1 40 ? -12.887 -3.273 -28.291 1.00 0.00 40 ALA A O 8
ATOM 8666 N N . ILE A 1 41 ? -14.207 -4.765 -29.337 1.00 0.00 41 ILE A N 8
ATOM 8667 C CA . ILE A 1 41 ? -13.097 -5.474 -29.962 1.00 0.00 41 ILE A CA 8
ATOM 8668 C C . ILE A 1 41 ? -12.187 -4.511 -30.717 1.00 0.00 41 ILE A C 8
ATOM 8669 O O . ILE A 1 41 ? -10.968 -4.677 -30.730 1.00 0.00 41 ILE A O 8
ATOM 8685 N N . GLU A 1 42 ? -12.788 -3.505 -31.344 1.00 0.00 42 GLU A N 8
ATOM 8686 C CA . GLU A 1 42 ? -12.031 -2.515 -32.101 1.00 0.00 42 GLU A CA 8
ATOM 8687 C C . GLU A 1 42 ? -10.925 -1.906 -31.244 1.00 0.00 42 GLU A C 8
ATOM 8688 O O . GLU A 1 42 ? -9.871 -1.524 -31.752 1.00 0.00 42 GLU A O 8
ATOM 8700 N N . ALA A 1 43 ? -11.173 -1.817 -29.942 1.00 0.00 43 ALA A N 8
ATOM 8701 C CA . ALA A 1 43 ? -10.199 -1.256 -29.014 1.00 0.00 43 ALA A CA 8
ATOM 8702 C C . ALA A 1 43 ? -9.147 -2.291 -28.630 1.00 0.00 43 ALA A C 8
ATOM 8703 O O . ALA A 1 43 ? -7.970 -1.965 -28.470 1.00 0.00 43 ALA A O 8
ATOM 8710 N N . LEU A 1 44 ? -9.578 -3.539 -28.483 1.00 0.00 44 LEU A N 8
ATOM 8711 C CA . LEU A 1 44 ? -8.673 -4.623 -28.116 1.00 0.00 44 LEU A CA 8
ATOM 8712 C C . LEU A 1 44 ? -7.458 -4.652 -29.038 1.00 0.00 44 LEU A C 8
ATOM 8713 O O . LEU A 1 44 ? -6.339 -4.916 -28.597 1.00 0.00 44 LEU A O 8
ATOM 8729 N N . ASP A 1 45 ? -7.685 -4.378 -30.317 1.00 0.00 45 ASP A N 8
ATOM 8730 C CA . ASP A 1 45 ? -6.609 -4.369 -31.301 1.00 0.00 45 ASP A CA 8
ATOM 8731 C C . ASP A 1 45 ? -5.490 -3.424 -30.874 1.00 0.00 45 ASP A C 8
ATOM 8732 O O . ASP A 1 45 ? -4.311 -3.702 -31.094 1.00 0.00 45 ASP A O 8
ATOM 8741 N N . ARG A 1 46 ? -5.868 -2.306 -30.263 1.00 0.00 46 ARG A N 8
ATOM 8742 C CA . ARG A 1 46 ? -4.897 -1.319 -29.807 1.00 0.00 46 ARG A CA 8
ATOM 8743 C C . ARG A 1 46 ? -3.958 -1.920 -28.765 1.00 0.00 46 ARG A C 8
ATOM 8744 O O . ARG A 1 46 ? -2.736 -1.834 -28.891 1.00 0.00 46 ARG A O 8
ATOM 8765 N N . LEU A 1 47 ? -4.537 -2.529 -27.736 1.00 0.00 47 LEU A N 8
ATOM 8766 C CA . LEU A 1 47 ? -3.753 -3.145 -26.671 1.00 0.00 47 LEU A CA 8
ATOM 8767 C C . LEU A 1 47 ? -2.775 -4.169 -27.238 1.00 0.00 47 LEU A C 8
ATOM 8768 O O . LEU A 1 47 ? -1.567 -4.079 -27.016 1.00 0.00 47 LEU A O 8
ATOM 8784 N N . LEU A 1 48 ? -3.305 -5.142 -27.972 1.00 0.00 48 LEU A N 8
ATOM 8785 C CA . LEU A 1 48 ? -2.479 -6.183 -28.573 1.00 0.00 48 LEU A CA 8
ATOM 8786 C C . LEU A 1 48 ? -1.336 -5.574 -29.379 1.00 0.00 48 LEU A C 8
ATOM 8787 O O . LEU A 1 48 ? -0.171 -5.926 -29.189 1.00 0.00 48 LEU A O 8
ATOM 8803 N N . LEU A 1 49 ? -1.677 -4.658 -30.279 1.00 0.00 49 LEU A N 8
ATOM 8804 C CA . LEU A 1 49 ? -0.679 -3.997 -31.113 1.00 0.00 49 LEU A CA 8
ATOM 8805 C C . LEU A 1 49 ? 0.398 -3.340 -30.257 1.00 0.00 49 LEU A C 8
ATOM 8806 O O . LEU A 1 49 ? 1.592 -3.503 -30.511 1.00 0.00 49 LEU A O 8
ATOM 8822 N N . ASP A 1 50 ? -0.031 -2.599 -29.241 1.00 0.00 50 ASP A N 8
ATOM 8823 C CA . ASP A 1 50 ? 0.897 -1.920 -28.345 1.00 0.00 50 ASP A CA 8
ATOM 8824 C C . ASP A 1 50 ? 1.870 -2.912 -27.716 1.00 0.00 50 ASP A C 8
ATOM 8825 O O . ASP A 1 50 ? 3.080 -2.831 -27.928 1.00 0.00 50 ASP A O 8
ATOM 8834 N N . VAL A 1 51 ? 1.334 -3.848 -26.939 1.00 0.00 51 VAL A N 8
ATOM 8835 C CA . VAL A 1 51 ? 2.154 -4.857 -26.279 1.00 0.00 51 VAL A CA 8
ATOM 8836 C C . VAL A 1 51 ? 2.978 -5.644 -27.292 1.00 0.00 51 VAL A C 8
ATOM 8837 O O . VAL A 1 51 ? 4.033 -6.187 -26.963 1.00 0.00 51 VAL A O 8
ATOM 8850 N N . ARG A 1 52 ? 2.489 -5.702 -28.527 1.00 0.00 52 ARG A N 8
ATOM 8851 C CA . ARG A 1 52 ? 3.180 -6.424 -29.589 1.00 0.00 52 ARG A CA 8
ATOM 8852 C C . ARG A 1 52 ? 4.388 -5.636 -30.086 1.00 0.00 52 ARG A C 8
ATOM 8853 O O . ARG A 1 52 ? 5.414 -6.213 -30.442 1.00 0.00 52 ARG A O 8
ATOM 8874 N N . ALA A 1 53 ? 4.256 -4.313 -30.107 1.00 0.00 53 ALA A N 8
ATOM 8875 C CA . ALA A 1 53 ? 5.337 -3.446 -30.559 1.00 0.00 53 ALA A CA 8
ATOM 8876 C C . ALA A 1 53 ? 6.096 -2.852 -29.377 1.00 0.00 53 ALA A C 8
ATOM 8877 O O . ALA A 1 53 ? 6.703 -1.787 -29.489 1.00 0.00 53 ALA A O 8
ATOM 8884 N N . ARG A 1 54 ? 6.056 -3.548 -28.245 1.00 0.00 54 ARG A N 8
ATOM 8885 C CA . ARG A 1 54 ? 6.738 -3.088 -27.042 1.00 0.00 54 ARG A CA 8
ATOM 8886 C C . ARG A 1 54 ? 6.350 -1.649 -26.713 1.00 0.00 54 ARG A C 8
ATOM 8887 O O . ARG A 1 54 ? 7.213 -0.792 -26.520 1.00 0.00 54 ARG A O 8
ATOM 8908 N N . ARG A 1 55 ? 5.048 -1.392 -26.651 1.00 0.00 55 ARG A N 8
ATOM 8909 C CA . ARG A 1 55 ? 4.546 -0.057 -26.348 1.00 0.00 55 ARG A CA 8
ATOM 8910 C C . ARG A 1 55 ? 3.871 -0.029 -24.980 1.00 0.00 55 ARG A C 8
ATOM 8911 O O . ARG A 1 55 ? 2.995 0.798 -24.725 1.00 0.00 55 ARG A O 8
ATOM 8932 N N . VAL A 1 56 ? 4.284 -0.938 -24.102 1.00 0.00 56 VAL A N 8
ATOM 8933 C CA . VAL A 1 56 ? 3.720 -1.016 -22.760 1.00 0.00 56 VAL A CA 8
ATOM 8934 C C . VAL A 1 56 ? 4.730 -0.563 -21.712 1.00 0.00 56 VAL A C 8
ATOM 8935 O O . VAL A 1 56 ? 5.783 -1.178 -21.544 1.00 0.00 56 VAL A O 8
ATOM 8948 N N . ASP A 1 57 ? 4.401 0.516 -21.010 1.00 0.00 57 ASP A N 8
ATOM 8949 C CA . ASP A 1 57 ? 5.279 1.051 -19.976 1.00 0.00 57 ASP A CA 8
ATOM 8950 C C . ASP A 1 57 ? 4.626 0.948 -18.601 1.00 0.00 57 ASP A C 8
ATOM 8951 O O . ASP A 1 57 ? 3.455 0.589 -18.486 1.00 0.00 57 ASP A O 8
ATOM 8960 N N . GLN A 1 58 ? 5.392 1.265 -17.562 1.00 0.00 58 GLN A N 8
ATOM 8961 C CA . GLN A 1 58 ? 4.887 1.207 -16.196 1.00 0.00 58 GLN A CA 8
ATOM 8962 C C . GLN A 1 58 ? 4.412 2.579 -15.731 1.00 0.00 58 GLN A C 8
ATOM 8963 O O . GLN A 1 58 ? 5.032 3.598 -16.037 1.00 0.00 58 GLN A O 8
ATOM 8977 N N . PHE A 1 59 ? 3.308 2.599 -14.991 1.00 0.00 59 PHE A N 8
ATOM 8978 C CA . PHE A 1 59 ? 2.749 3.847 -14.486 1.00 0.00 59 PHE A CA 8
ATOM 8979 C C . PHE A 1 59 ? 1.618 3.576 -13.498 1.00 0.00 59 PHE A C 8
ATOM 8980 O O . PHE A 1 59 ? 0.973 2.529 -13.551 1.00 0.00 59 PHE A O 8
ATOM 8997 N N . GLN A 1 60 ? 1.385 4.526 -12.599 1.00 0.00 60 GLN A N 8
ATOM 8998 C CA . GLN A 1 60 ? 0.333 4.389 -11.598 1.00 0.00 60 GLN A CA 8
ATOM 8999 C C . GLN A 1 60 ? -0.508 5.659 -11.515 1.00 0.00 60 GLN A C 8
ATOM 9000 O O . GLN A 1 60 ? -0.179 6.585 -10.773 1.00 0.00 60 GLN A O 8
ATOM 9014 N N . ILE A 1 61 ? -1.593 5.695 -12.281 1.00 0.00 61 ILE A N 8
ATOM 9015 C CA . ILE A 1 61 ? -2.481 6.851 -12.292 1.00 0.00 61 ILE A CA 8
ATOM 9016 C C . ILE A 1 61 ? -3.227 6.984 -10.969 1.00 0.00 61 ILE A C 8
ATOM 9017 O O . ILE A 1 61 ? -3.636 8.079 -10.583 1.00 0.00 61 ILE A O 8
ATOM 9033 N N . ASN A 1 62 ? -3.400 5.863 -10.278 1.00 0.00 62 ASN A N 8
ATOM 9034 C CA . ASN A 1 62 ? -4.096 5.854 -8.996 1.00 0.00 62 ASN A CA 8
ATOM 9035 C C . ASN A 1 62 ? -3.256 5.165 -7.925 1.00 0.00 62 ASN A C 8
ATOM 9036 O O . ASN A 1 62 ? -2.817 4.029 -8.102 1.00 0.00 62 ASN A O 8
ATOM 9047 N N . ALA A 1 63 ? -3.037 5.861 -6.815 1.00 0.00 63 ALA A N 8
ATOM 9048 C CA . ALA A 1 63 ? -2.252 5.316 -5.714 1.00 0.00 63 ALA A CA 8
ATOM 9049 C C . ALA A 1 63 ? -3.047 4.271 -4.937 1.00 0.00 63 ALA A C 8
ATOM 9050 O O . ALA A 1 63 ? -2.489 3.288 -4.452 1.00 0.00 63 ALA A O 8
ATOM 9057 N N . SER A 1 64 ? -4.353 4.492 -4.824 1.00 0.00 64 SER A N 8
ATOM 9058 C CA . SER A 1 64 ? -5.224 3.572 -4.102 1.00 0.00 64 SER A CA 8
ATOM 9059 C C . SER A 1 64 ? -5.563 2.359 -4.962 1.00 0.00 64 SER A C 8
ATOM 9060 O O . SER A 1 64 ? -5.849 1.279 -4.445 1.00 0.00 64 SER A O 8
ATOM 9068 N N . ALA A 1 65 ? -5.530 2.545 -6.277 1.00 0.00 65 ALA A N 8
ATOM 9069 C CA . ALA A 1 65 ? -5.833 1.466 -7.209 1.00 0.00 65 ALA A CA 8
ATOM 9070 C C . ALA A 1 65 ? -4.767 0.377 -7.153 1.00 0.00 65 ALA A C 8
ATOM 9071 O O . ALA A 1 65 ? -3.887 0.401 -6.292 1.00 0.00 65 ALA A O 8
ATOM 9078 N N . ALA A 1 66 ? -4.853 -0.577 -8.074 1.00 0.00 66 ALA A N 8
ATOM 9079 C CA . ALA A 1 66 ? -3.895 -1.674 -8.129 1.00 0.00 66 ALA A CA 8
ATOM 9080 C C . ALA A 1 66 ? -2.685 -1.305 -8.980 1.00 0.00 66 ALA A C 8
ATOM 9081 O O . ALA A 1 66 ? -2.804 -1.105 -10.189 1.00 0.00 66 ALA A O 8
ATOM 9088 N N . GLN A 1 67 ? -1.523 -1.216 -8.342 1.00 0.00 67 GLN A N 8
ATOM 9089 C CA . GLN A 1 67 ? -0.292 -0.869 -9.042 1.00 0.00 67 GLN A CA 8
ATOM 9090 C C . GLN A 1 67 ? 0.239 -2.060 -9.833 1.00 0.00 67 GLN A C 8
ATOM 9091 O O . GLN A 1 67 ? 0.491 -3.127 -9.273 1.00 0.00 67 GLN A O 8
ATOM 9105 N N . ILE A 1 68 ? 0.404 -1.870 -11.138 1.00 0.00 68 ILE A N 8
ATOM 9106 C CA . ILE A 1 68 ? 0.905 -2.929 -12.006 1.00 0.00 68 ILE A CA 8
ATOM 9107 C C . ILE A 1 68 ? 2.182 -2.498 -12.718 1.00 0.00 68 ILE A C 8
ATOM 9108 O O . ILE A 1 68 ? 2.132 -1.835 -13.755 1.00 0.00 68 ILE A O 8
ATOM 9124 N N . ILE A 1 69 ? 3.324 -2.879 -12.157 1.00 0.00 69 ILE A N 8
ATOM 9125 C CA . ILE A 1 69 ? 4.615 -2.534 -12.741 1.00 0.00 69 ILE A CA 8
ATOM 9126 C C . ILE A 1 69 ? 4.910 -3.391 -13.967 1.00 0.00 69 ILE A C 8
ATOM 9127 O O . ILE A 1 69 ? 4.563 -4.571 -14.011 1.00 0.00 69 ILE A O 8
ATOM 9143 N N . VAL A 1 70 ? 5.557 -2.790 -14.961 1.00 0.00 70 VAL A N 8
ATOM 9144 C CA . VAL A 1 70 ? 5.903 -3.499 -16.187 1.00 0.00 70 VAL A CA 8
ATOM 9145 C C . VAL A 1 70 ? 7.414 -3.567 -16.374 1.00 0.00 70 VAL A C 8
ATOM 9146 O O . VAL A 1 70 ? 8.122 -2.580 -16.170 1.00 0.00 70 VAL A O 8
ATOM 9159 N N . THR A 1 71 ? 7.904 -4.739 -16.766 1.00 0.00 71 THR A N 8
ATOM 9160 C CA . THR A 1 71 ? 9.332 -4.937 -16.980 1.00 0.00 71 THR A CA 8
ATOM 9161 C C . THR A 1 71 ? 9.657 -5.031 -18.467 1.00 0.00 71 THR A C 8
ATOM 9162 O O . THR A 1 71 ? 9.862 -6.122 -18.999 1.00 0.00 71 THR A O 8
ATOM 9173 N N . ASP A 1 72 ? 9.702 -3.882 -19.132 1.00 0.00 72 ASP A N 8
ATOM 9174 C CA . ASP A 1 72 ? 10.003 -3.835 -20.558 1.00 0.00 72 ASP A CA 8
ATOM 9175 C C . ASP A 1 72 ? 11.501 -3.668 -20.791 1.00 0.00 72 ASP A C 8
ATOM 9176 O O . ASP A 1 72 ? 11.992 -3.860 -21.904 1.00 0.00 72 ASP A O 8
ATOM 9185 N N . MET A 1 1 ? 0.781 -1.900 -0.642 1.00 0.00 1 MET A N 9
ATOM 9186 C CA . MET A 1 1 ? 0.641 -1.590 -2.060 1.00 0.00 1 MET A CA 9
ATOM 9187 C C . MET A 1 1 ? 0.305 -2.844 -2.860 1.00 0.00 1 MET A C 9
ATOM 9188 O O . MET A 1 1 ? 0.744 -3.944 -2.522 1.00 0.00 1 MET A O 9
ATOM 9202 N N . ASP A 1 2 ? -0.475 -2.673 -3.922 1.00 0.00 2 ASP A N 9
ATOM 9203 C CA . ASP A 1 2 ? -0.869 -3.791 -4.770 1.00 0.00 2 ASP A CA 9
ATOM 9204 C C . ASP A 1 2 ? -0.015 -3.843 -6.033 1.00 0.00 2 ASP A C 9
ATOM 9205 O O . ASP A 1 2 ? -0.531 -4.016 -7.137 1.00 0.00 2 ASP A O 9
ATOM 9214 N N . ARG A 1 3 ? 1.295 -3.691 -5.862 1.00 0.00 3 ARG A N 9
ATOM 9215 C CA . ARG A 1 3 ? 2.220 -3.718 -6.988 1.00 0.00 3 ARG A CA 9
ATOM 9216 C C . ARG A 1 3 ? 2.238 -5.095 -7.645 1.00 0.00 3 ARG A C 9
ATOM 9217 O O . ARG A 1 3 ? 2.311 -6.118 -6.963 1.00 0.00 3 ARG A O 9
ATOM 9238 N N . ILE A 1 4 ? 2.169 -5.113 -8.972 1.00 0.00 4 ILE A N 9
ATOM 9239 C CA . ILE A 1 4 ? 2.177 -6.364 -9.720 1.00 0.00 4 ILE A CA 9
ATOM 9240 C C . ILE A 1 4 ? 3.075 -6.264 -10.948 1.00 0.00 4 ILE A C 9
ATOM 9241 O O . ILE A 1 4 ? 2.740 -5.590 -11.922 1.00 0.00 4 ILE A O 9
ATOM 9257 N N . PHE A 1 5 ? 4.217 -6.941 -10.896 1.00 0.00 5 PHE A N 9
ATOM 9258 C CA . PHE A 1 5 ? 5.164 -6.930 -12.005 1.00 0.00 5 PHE A CA 9
ATOM 9259 C C . PHE A 1 5 ? 4.764 -7.945 -13.072 1.00 0.00 5 PHE A C 9
ATOM 9260 O O . PHE A 1 5 ? 4.050 -8.907 -12.792 1.00 0.00 5 PHE A O 9
ATOM 9277 N N . MET A 1 6 ? 5.229 -7.721 -14.297 1.00 0.00 6 MET A N 9
ATOM 9278 C CA . MET A 1 6 ? 4.920 -8.615 -15.406 1.00 0.00 6 MET A CA 9
ATOM 9279 C C . MET A 1 6 ? 5.635 -8.170 -16.678 1.00 0.00 6 MET A C 9
ATOM 9280 O O . MET A 1 6 ? 6.095 -7.032 -16.780 1.00 0.00 6 MET A O 9
ATOM 9294 N N . THR A 1 7 ? 5.726 -9.075 -17.648 1.00 0.00 7 THR A N 9
ATOM 9295 C CA . THR A 1 7 ? 6.386 -8.776 -18.913 1.00 0.00 7 THR A CA 9
ATOM 9296 C C . THR A 1 7 ? 5.385 -8.284 -19.952 1.00 0.00 7 THR A C 9
ATOM 9297 O O . THR A 1 7 ? 4.194 -8.153 -19.668 1.00 0.00 7 THR A O 9
ATOM 9308 N N . ARG A 1 8 ? 5.876 -8.013 -21.157 1.00 0.00 8 ARG A N 9
ATOM 9309 C CA . ARG A 1 8 ? 5.024 -7.534 -22.239 1.00 0.00 8 ARG A CA 9
ATOM 9310 C C . ARG A 1 8 ? 3.842 -8.475 -22.458 1.00 0.00 8 ARG A C 9
ATOM 9311 O O . ARG A 1 8 ? 2.704 -8.034 -22.619 1.00 0.00 8 ARG A O 9
ATOM 9332 N N . THR A 1 9 ? 4.121 -9.775 -22.462 1.00 0.00 9 THR A N 9
ATOM 9333 C CA . THR A 1 9 ? 3.083 -10.778 -22.663 1.00 0.00 9 THR A CA 9
ATOM 9334 C C . THR A 1 9 ? 2.066 -10.752 -21.527 1.00 0.00 9 THR A C 9
ATOM 9335 O O . THR A 1 9 ? 0.870 -10.575 -21.758 1.00 0.00 9 THR A O 9
ATOM 9346 N N . GLU A 1 10 ? 2.549 -10.927 -20.302 1.00 0.00 10 GLU A N 9
ATOM 9347 C CA . GLU A 1 10 ? 1.680 -10.923 -19.131 1.00 0.00 10 GLU A CA 9
ATOM 9348 C C . GLU A 1 10 ? 0.961 -9.584 -18.992 1.00 0.00 10 GLU A C 9
ATOM 9349 O O . GLU A 1 10 ? -0.056 -9.482 -18.307 1.00 0.00 10 GLU A O 9
ATOM 9361 N N . ALA A 1 11 ? 1.499 -8.559 -19.646 1.00 0.00 11 ALA A N 9
ATOM 9362 C CA . ALA A 1 11 ? 0.909 -7.227 -19.597 1.00 0.00 11 ALA A CA 9
ATOM 9363 C C . ALA A 1 11 ? -0.584 -7.276 -19.903 1.00 0.00 11 ALA A C 9
ATOM 9364 O O . ALA A 1 11 ? -1.355 -6.446 -19.421 1.00 0.00 11 ALA A O 9
ATOM 9371 N N . LEU A 1 12 ? -0.985 -8.253 -20.709 1.00 0.00 12 LEU A N 9
ATOM 9372 C CA . LEU A 1 12 ? -2.387 -8.410 -21.082 1.00 0.00 12 LEU A CA 9
ATOM 9373 C C . LEU A 1 12 ? -3.284 -8.391 -19.848 1.00 0.00 12 LEU A C 9
ATOM 9374 O O . LEU A 1 12 ? -4.292 -7.686 -19.812 1.00 0.00 12 LEU A O 9
ATOM 9390 N N . GLU A 1 13 ? -2.908 -9.169 -18.837 1.00 0.00 13 GLU A N 9
ATOM 9391 C CA . GLU A 1 13 ? -3.678 -9.240 -17.601 1.00 0.00 13 GLU A CA 9
ATOM 9392 C C . GLU A 1 13 ? -3.919 -7.846 -17.030 1.00 0.00 13 GLU A C 9
ATOM 9393 O O . GLU A 1 13 ? -4.996 -7.554 -16.509 1.00 0.00 13 GLU A O 9
ATOM 9405 N N . PHE A 1 14 ? -2.909 -6.989 -17.130 1.00 0.00 14 PHE A N 9
ATOM 9406 C CA . PHE A 1 14 ? -3.009 -5.626 -16.622 1.00 0.00 14 PHE A CA 9
ATOM 9407 C C . PHE A 1 14 ? -3.968 -4.798 -17.472 1.00 0.00 14 PHE A C 9
ATOM 9408 O O . PHE A 1 14 ? -4.857 -4.124 -16.949 1.00 0.00 14 PHE A O 9
ATOM 9425 N N . LEU A 1 15 ? -3.781 -4.852 -18.786 1.00 0.00 15 LEU A N 9
ATOM 9426 C CA . LEU A 1 15 ? -4.628 -4.107 -19.711 1.00 0.00 15 LEU A CA 9
ATOM 9427 C C . LEU A 1 15 ? -6.102 -4.410 -19.464 1.00 0.00 15 LEU A C 9
ATOM 9428 O O . LEU A 1 15 ? -6.944 -3.511 -19.483 1.00 0.00 15 LEU A O 9
ATOM 9444 N N . LEU A 1 16 ? -6.408 -5.681 -19.229 1.00 0.00 16 LEU A N 9
ATOM 9445 C CA . LEU A 1 16 ? -7.781 -6.103 -18.975 1.00 0.00 16 LEU A CA 9
ATOM 9446 C C . LEU A 1 16 ? -8.162 -5.868 -17.517 1.00 0.00 16 LEU A C 9
ATOM 9447 O O . LEU A 1 16 ? -9.334 -5.673 -17.194 1.00 0.00 16 LEU A O 9
ATOM 9463 N N . LYS A 1 17 ? -7.164 -5.886 -16.640 1.00 0.00 17 LYS A N 9
ATOM 9464 C CA . LYS A 1 17 ? -7.393 -5.672 -15.216 1.00 0.00 17 LYS A CA 9
ATOM 9465 C C . LYS A 1 17 ? -7.966 -4.282 -14.960 1.00 0.00 17 LYS A C 9
ATOM 9466 O O . LYS A 1 17 ? -8.988 -4.136 -14.290 1.00 0.00 17 LYS A O 9
ATOM 9485 N N . ALA A 1 18 ? -7.303 -3.264 -15.500 1.00 0.00 18 ALA A N 9
ATOM 9486 C CA . ALA A 1 18 ? -7.750 -1.887 -15.333 1.00 0.00 18 ALA A CA 9
ATOM 9487 C C . ALA A 1 18 ? -9.165 -1.700 -15.869 1.00 0.00 18 ALA A C 9
ATOM 9488 O O . ALA A 1 18 ? -9.967 -0.966 -15.290 1.00 0.00 18 ALA A O 9
ATOM 9495 N N . HIS A 1 19 ? -9.466 -2.367 -16.979 1.00 0.00 19 HIS A N 9
ATOM 9496 C CA . HIS A 1 19 ? -10.785 -2.274 -17.593 1.00 0.00 19 HIS A CA 9
ATOM 9497 C C . HIS A 1 19 ? -11.867 -2.765 -16.635 1.00 0.00 19 HIS A C 9
ATOM 9498 O O . HIS A 1 19 ? -12.876 -2.093 -16.427 1.00 0.00 19 HIS A O 9
ATOM 9512 N N . GLN A 1 20 ? -11.647 -3.941 -16.056 1.00 0.00 20 GLN A N 9
ATOM 9513 C CA . GLN A 1 20 ? -12.604 -4.523 -15.122 1.00 0.00 20 GLN A CA 9
ATOM 9514 C C . GLN A 1 20 ? -12.950 -3.535 -14.012 1.00 0.00 20 GLN A C 9
ATOM 9515 O O . GLN A 1 20 ? -14.086 -3.490 -13.538 1.00 0.00 20 GLN A O 9
ATOM 9529 N N . THR A 1 21 ? -11.964 -2.744 -13.602 1.00 0.00 21 THR A N 9
ATOM 9530 C CA . THR A 1 21 ? -12.163 -1.758 -12.547 1.00 0.00 21 THR A CA 9
ATOM 9531 C C . THR A 1 21 ? -12.856 -0.510 -13.085 1.00 0.00 21 THR A C 9
ATOM 9532 O O . THR A 1 21 ? -13.686 0.092 -12.405 1.00 0.00 21 THR A O 9
ATOM 9543 N N . ALA A 1 22 ? -12.509 -0.128 -14.310 1.00 0.00 22 ALA A N 9
ATOM 9544 C CA . ALA A 1 22 ? -13.100 1.046 -14.939 1.00 0.00 22 ALA A CA 9
ATOM 9545 C C . ALA A 1 22 ? -14.597 0.857 -15.159 1.00 0.00 22 ALA A C 9
ATOM 9546 O O . ALA A 1 22 ? -15.394 1.753 -14.882 1.00 0.00 22 ALA A O 9
ATOM 9553 N N . VAL A 1 23 ? -14.973 -0.316 -15.660 1.00 0.00 23 VAL A N 9
ATOM 9554 C CA . VAL A 1 23 ? -16.375 -0.623 -15.917 1.00 0.00 23 VAL A CA 9
ATOM 9555 C C . VAL A 1 23 ? -17.187 -0.605 -14.627 1.00 0.00 23 VAL A C 9
ATOM 9556 O O . VAL A 1 23 ? -18.377 -0.291 -14.635 1.00 0.00 23 VAL A O 9
ATOM 9569 N N . ASP A 1 24 ? -16.536 -0.944 -13.520 1.00 0.00 24 ASP A N 9
ATOM 9570 C CA . ASP A 1 24 ? -17.197 -0.965 -12.220 1.00 0.00 24 ASP A CA 9
ATOM 9571 C C . ASP A 1 24 ? -17.206 0.425 -11.592 1.00 0.00 24 ASP A C 9
ATOM 9572 O O . ASP A 1 24 ? -18.069 0.743 -10.774 1.00 0.00 24 ASP A O 9
ATOM 9581 N N . LYS A 1 25 ? -16.239 1.250 -11.980 1.00 0.00 25 LYS A N 9
ATOM 9582 C CA . LYS A 1 25 ? -16.134 2.607 -11.456 1.00 0.00 25 LYS A CA 9
ATOM 9583 C C . LYS A 1 25 ? -17.406 3.399 -11.740 1.00 0.00 25 LYS A C 9
ATOM 9584 O O . LYS A 1 25 ? -17.929 4.087 -10.863 1.00 0.00 25 LYS A O 9
ATOM 9603 N N . ILE A 1 26 ? -17.899 3.297 -12.970 1.00 0.00 26 ILE A N 9
ATOM 9604 C CA . ILE A 1 26 ? -19.110 4.003 -13.368 1.00 0.00 26 ILE A CA 9
ATOM 9605 C C . ILE A 1 26 ? -20.332 3.449 -12.643 1.00 0.00 26 ILE A C 9
ATOM 9606 O O . ILE A 1 26 ? -21.346 4.132 -12.504 1.00 0.00 26 ILE A O 9
ATOM 9622 N N . GLY A 1 27 ? -20.227 2.207 -12.181 1.00 0.00 27 GLY A N 9
ATOM 9623 C CA . GLY A 1 27 ? -21.330 1.583 -11.474 1.00 0.00 27 GLY A CA 9
ATOM 9624 C C . GLY A 1 27 ? -22.296 0.883 -12.409 1.00 0.00 27 GLY A C 9
ATOM 9625 O O . GLY A 1 27 ? -23.502 0.854 -12.160 1.00 0.00 27 GLY A O 9
ATOM 9629 N N . HIS A 1 28 ? -21.767 0.317 -13.489 1.00 0.00 28 HIS A N 9
ATOM 9630 C CA . HIS A 1 28 ? -22.591 -0.385 -14.466 1.00 0.00 28 HIS A CA 9
ATOM 9631 C C . HIS A 1 28 ? -23.127 -1.691 -13.886 1.00 0.00 28 HIS A C 9
ATOM 9632 O O . HIS A 1 28 ? -22.566 -2.258 -12.948 1.00 0.00 28 HIS A O 9
ATOM 9646 N N . PRO A 1 29 ? -24.238 -2.180 -14.455 1.00 0.00 29 PRO A N 9
ATOM 9647 C CA . PRO A 1 29 ? -24.874 -3.424 -14.011 1.00 0.00 29 PRO A CA 9
ATOM 9648 C C . PRO A 1 29 ? -24.040 -4.655 -14.352 1.00 0.00 29 PRO A C 9
ATOM 9649 O O . PRO A 1 29 ? -22.952 -4.542 -14.916 1.00 0.00 29 PRO A O 9
ATOM 9660 N N . SER A 1 30 ? -24.558 -5.829 -14.005 1.00 0.00 30 SER A N 9
ATOM 9661 C CA . SER A 1 30 ? -23.860 -7.081 -14.272 1.00 0.00 30 SER A CA 9
ATOM 9662 C C . SER A 1 30 ? -24.678 -7.972 -15.201 1.00 0.00 30 SER A C 9
ATOM 9663 O O . SER A 1 30 ? -24.494 -9.190 -15.234 1.00 0.00 30 SER A O 9
ATOM 9671 N N . HIS A 1 31 ? -25.584 -7.357 -15.955 1.00 0.00 31 HIS A N 9
ATOM 9672 C CA . HIS A 1 31 ? -26.431 -8.094 -16.886 1.00 0.00 31 HIS A CA 9
ATOM 9673 C C . HIS A 1 31 ? -25.587 -8.912 -17.858 1.00 0.00 31 HIS A C 9
ATOM 9674 O O . HIS A 1 31 ? -24.386 -8.680 -18.002 1.00 0.00 31 HIS A O 9
ATOM 9688 N N . LYS A 1 32 ? -26.222 -9.871 -18.524 1.00 0.00 32 LYS A N 9
ATOM 9689 C CA . LYS A 1 32 ? -25.531 -10.723 -19.484 1.00 0.00 32 LYS A CA 9
ATOM 9690 C C . LYS A 1 32 ? -24.861 -9.888 -20.570 1.00 0.00 32 LYS A C 9
ATOM 9691 O O . LYS A 1 32 ? -25.317 -8.791 -20.890 1.00 0.00 32 LYS A O 9
ATOM 9710 N N . GLN A 1 33 ? -23.779 -10.416 -21.133 1.00 0.00 33 GLN A N 9
ATOM 9711 C CA . GLN A 1 33 ? -23.048 -9.718 -22.184 1.00 0.00 33 GLN A CA 9
ATOM 9712 C C . GLN A 1 33 ? -23.978 -9.333 -23.331 1.00 0.00 33 GLN A C 9
ATOM 9713 O O . GLN A 1 33 ? -25.129 -9.767 -23.383 1.00 0.00 33 GLN A O 9
ATOM 9727 N N . THR A 1 34 ? -23.471 -8.516 -24.248 1.00 0.00 34 THR A N 9
ATOM 9728 C CA . THR A 1 34 ? -24.256 -8.071 -25.393 1.00 0.00 34 THR A CA 9
ATOM 9729 C C . THR A 1 34 ? -23.466 -8.212 -26.689 1.00 0.00 34 THR A C 9
ATOM 9730 O O . THR A 1 34 ? -22.238 -8.289 -26.691 1.00 0.00 34 THR A O 9
ATOM 9741 N N . PRO A 1 35 ? -24.186 -8.245 -27.821 1.00 0.00 35 PRO A N 9
ATOM 9742 C CA . PRO A 1 35 ? -23.572 -8.376 -29.145 1.00 0.00 35 PRO A CA 9
ATOM 9743 C C . PRO A 1 35 ? -22.805 -7.123 -29.555 1.00 0.00 35 PRO A C 9
ATOM 9744 O O . PRO A 1 35 ? -21.815 -7.200 -30.281 1.00 0.00 35 PRO A O 9
ATOM 9755 N N . ALA A 1 36 ? -23.270 -5.970 -29.084 1.00 0.00 36 ALA A N 9
ATOM 9756 C CA . ALA A 1 36 ? -22.625 -4.701 -29.399 1.00 0.00 36 ALA A CA 9
ATOM 9757 C C . ALA A 1 36 ? -21.183 -4.680 -28.906 1.00 0.00 36 ALA A C 9
ATOM 9758 O O . ALA A 1 36 ? -20.343 -3.958 -29.444 1.00 0.00 36 ALA A O 9
ATOM 9765 N N . ASP A 1 37 ? -20.902 -5.476 -27.880 1.00 0.00 37 ASP A N 9
ATOM 9766 C CA . ASP A 1 37 ? -19.560 -5.549 -27.314 1.00 0.00 37 ASP A CA 9
ATOM 9767 C C . ASP A 1 37 ? -18.536 -5.901 -28.388 1.00 0.00 37 ASP A C 9
ATOM 9768 O O . ASP A 1 37 ? -17.362 -5.542 -28.284 1.00 0.00 37 ASP A O 9
ATOM 9777 N N . HIS A 1 38 ? -18.987 -6.608 -29.420 1.00 0.00 38 HIS A N 9
ATOM 9778 C CA . HIS A 1 38 ? -18.109 -7.009 -30.514 1.00 0.00 38 HIS A CA 9
ATOM 9779 C C . HIS A 1 38 ? -17.374 -5.803 -31.091 1.00 0.00 38 HIS A C 9
ATOM 9780 O O . HIS A 1 38 ? -16.244 -5.921 -31.564 1.00 0.00 38 HIS A O 9
ATOM 9794 N N . ALA A 1 39 ? -18.025 -4.645 -31.051 1.00 0.00 39 ALA A N 9
ATOM 9795 C CA . ALA A 1 39 ? -17.433 -3.418 -31.569 1.00 0.00 39 ALA A CA 9
ATOM 9796 C C . ALA A 1 39 ? -16.301 -2.932 -30.669 1.00 0.00 39 ALA A C 9
ATOM 9797 O O . ALA A 1 39 ? -15.333 -2.337 -31.141 1.00 0.00 39 ALA A O 9
ATOM 9804 N N . ALA A 1 40 ? -16.431 -3.189 -29.372 1.00 0.00 40 ALA A N 9
ATOM 9805 C CA . ALA A 1 40 ? -15.418 -2.779 -28.407 1.00 0.00 40 ALA A CA 9
ATOM 9806 C C . ALA A 1 40 ? -14.043 -3.309 -28.796 1.00 0.00 40 ALA A C 9
ATOM 9807 O O . ALA A 1 40 ? -13.020 -2.706 -28.470 1.00 0.00 40 ALA A O 9
ATOM 9814 N N . ILE A 1 41 ? -14.025 -4.440 -29.493 1.00 0.00 41 ILE A N 9
ATOM 9815 C CA . ILE A 1 41 ? -12.774 -5.050 -29.926 1.00 0.00 41 ILE A CA 9
ATOM 9816 C C . ILE A 1 41 ? -11.923 -4.061 -30.714 1.00 0.00 41 ILE A C 9
ATOM 9817 O O . ILE A 1 41 ? -10.696 -4.152 -30.724 1.00 0.00 41 ILE A O 9
ATOM 9833 N N . GLU A 1 42 ? -12.584 -3.113 -31.373 1.00 0.00 42 GLU A N 9
ATOM 9834 C CA . GLU A 1 42 ? -11.887 -2.105 -32.163 1.00 0.00 42 GLU A CA 9
ATOM 9835 C C . GLU A 1 42 ? -10.823 -1.399 -31.328 1.00 0.00 42 GLU A C 9
ATOM 9836 O O . GLU A 1 42 ? -9.778 -1.002 -31.842 1.00 0.00 42 GLU A O 9
ATOM 9848 N N . ALA A 1 43 ? -11.098 -1.246 -30.036 1.00 0.00 43 ALA A N 9
ATOM 9849 C CA . ALA A 1 43 ? -10.165 -0.590 -29.129 1.00 0.00 43 ALA A CA 9
ATOM 9850 C C . ALA A 1 43 ? -9.100 -1.564 -28.637 1.00 0.00 43 ALA A C 9
ATOM 9851 O O . ALA A 1 43 ? -7.976 -1.167 -28.328 1.00 0.00 43 ALA A O 9
ATOM 9858 N N . LEU A 1 44 ? -9.461 -2.841 -28.567 1.00 0.00 44 LEU A N 9
ATOM 9859 C CA . LEU A 1 44 ? -8.536 -3.873 -28.111 1.00 0.00 44 LEU A CA 9
ATOM 9860 C C . LEU A 1 44 ? -7.345 -3.993 -29.056 1.00 0.00 44 LEU A C 9
ATOM 9861 O O . LEU A 1 44 ? -6.258 -4.406 -28.652 1.00 0.00 44 LEU A O 9
ATOM 9877 N N . ASP A 1 45 ? -7.557 -3.627 -30.316 1.00 0.00 45 ASP A N 9
ATOM 9878 C CA . ASP A 1 45 ? -6.500 -3.689 -31.318 1.00 0.00 45 ASP A CA 9
ATOM 9879 C C . ASP A 1 45 ? -5.281 -2.887 -30.874 1.00 0.00 45 ASP A C 9
ATOM 9880 O O . ASP A 1 45 ? -4.145 -3.347 -30.995 1.00 0.00 45 ASP A O 9
ATOM 9889 N N . ARG A 1 46 ? -5.525 -1.686 -30.360 1.00 0.00 46 ARG A N 9
ATOM 9890 C CA . ARG A 1 46 ? -4.447 -0.819 -29.900 1.00 0.00 46 ARG A CA 9
ATOM 9891 C C . ARG A 1 46 ? -3.607 -1.515 -28.833 1.00 0.00 46 ARG A C 9
ATOM 9892 O O . ARG A 1 46 ? -2.376 -1.508 -28.894 1.00 0.00 46 ARG A O 9
ATOM 9913 N N . LEU A 1 47 ? -4.278 -2.115 -27.857 1.00 0.00 47 LEU A N 9
ATOM 9914 C CA . LEU A 1 47 ? -3.594 -2.816 -26.776 1.00 0.00 47 LEU A CA 9
ATOM 9915 C C . LEU A 1 47 ? -2.753 -3.967 -27.320 1.00 0.00 47 LEU A C 9
ATOM 9916 O O . LEU A 1 47 ? -1.538 -4.008 -27.125 1.00 0.00 47 LEU A O 9
ATOM 9932 N N . LEU A 1 48 ? -3.408 -4.899 -28.004 1.00 0.00 48 LEU A N 9
ATOM 9933 C CA . LEU A 1 48 ? -2.720 -6.051 -28.578 1.00 0.00 48 LEU A CA 9
ATOM 9934 C C . LEU A 1 48 ? -1.532 -5.608 -29.426 1.00 0.00 48 LEU A C 9
ATOM 9935 O O . LEU A 1 48 ? -0.405 -6.060 -29.219 1.00 0.00 48 LEU A O 9
ATOM 9951 N N . LEU A 1 49 ? -1.791 -4.720 -30.380 1.00 0.00 49 LEU A N 9
ATOM 9952 C CA . LEU A 1 49 ? -0.742 -4.214 -31.258 1.00 0.00 49 LEU A CA 9
ATOM 9953 C C . LEU A 1 49 ? 0.411 -3.629 -30.449 1.00 0.00 49 LEU A C 9
ATOM 9954 O O . LEU A 1 49 ? 1.579 -3.909 -30.721 1.00 0.00 49 LEU A O 9
ATOM 9970 N N . ASP A 1 50 ? 0.076 -2.817 -29.453 1.00 0.00 50 ASP A N 9
ATOM 9971 C CA . ASP A 1 50 ? 1.083 -2.194 -28.601 1.00 0.00 50 ASP A CA 9
ATOM 9972 C C . ASP A 1 50 ? 2.007 -3.246 -27.995 1.00 0.00 50 ASP A C 9
ATOM 9973 O O . ASP A 1 50 ? 3.230 -3.149 -28.103 1.00 0.00 50 ASP A O 9
ATOM 9982 N N . VAL A 1 51 ? 1.415 -4.251 -27.358 1.00 0.00 51 VAL A N 9
ATOM 9983 C CA . VAL A 1 51 ? 2.185 -5.321 -26.734 1.00 0.00 51 VAL A CA 9
ATOM 9984 C C . VAL A 1 51 ? 3.103 -5.997 -27.745 1.00 0.00 51 VAL A C 9
ATOM 9985 O O . VAL A 1 51 ? 4.304 -6.136 -27.513 1.00 0.00 51 VAL A O 9
ATOM 9998 N N . ARG A 1 52 ? 2.531 -6.417 -28.869 1.00 0.00 52 ARG A N 9
ATOM 9999 C CA . ARG A 1 52 ? 3.298 -7.080 -29.916 1.00 0.00 52 ARG A CA 9
ATOM 10000 C C . ARG A 1 52 ? 4.440 -6.191 -30.399 1.00 0.00 52 ARG A C 9
ATOM 10001 O O . ARG A 1 52 ? 5.509 -6.679 -30.763 1.00 0.00 52 ARG A O 9
ATOM 10022 N N . ALA A 1 53 ? 4.205 -4.883 -30.401 1.00 0.00 53 ALA A N 9
ATOM 10023 C CA . ALA A 1 53 ? 5.214 -3.925 -30.837 1.00 0.00 53 ALA A CA 9
ATOM 10024 C C . ALA A 1 53 ? 6.275 -3.717 -29.762 1.00 0.00 53 ALA A C 9
ATOM 10025 O O . ALA A 1 53 ? 7.319 -3.117 -30.015 1.00 0.00 53 ALA A O 9
ATOM 10032 N N . ARG A 1 54 ? 6.000 -4.217 -28.562 1.00 0.00 54 ARG A N 9
ATOM 10033 C CA . ARG A 1 54 ? 6.931 -4.084 -27.447 1.00 0.00 54 ARG A CA 9
ATOM 10034 C C . ARG A 1 54 ? 7.135 -2.616 -27.081 1.00 0.00 54 ARG A C 9
ATOM 10035 O O . ARG A 1 54 ? 8.266 -2.138 -26.998 1.00 0.00 54 ARG A O 9
ATOM 10056 N N . ARG A 1 55 ? 6.032 -1.907 -26.865 1.00 0.00 55 ARG A N 9
ATOM 10057 C CA . ARG A 1 55 ? 6.089 -0.494 -26.510 1.00 0.00 55 ARG A CA 9
ATOM 10058 C C . ARG A 1 55 ? 5.363 -0.235 -25.193 1.00 0.00 55 ARG A C 9
ATOM 10059 O O . ARG A 1 55 ? 4.879 0.870 -24.947 1.00 0.00 55 ARG A O 9
ATOM 10080 N N . VAL A 1 56 ? 5.291 -1.260 -24.351 1.00 0.00 56 VAL A N 9
ATOM 10081 C CA . VAL A 1 56 ? 4.626 -1.143 -23.059 1.00 0.00 56 VAL A CA 9
ATOM 10082 C C . VAL A 1 56 ? 5.597 -0.677 -21.980 1.00 0.00 56 VAL A C 9
ATOM 10083 O O . VAL A 1 56 ? 6.712 -1.187 -21.872 1.00 0.00 56 VAL A O 9
ATOM 10096 N N . ASP A 1 57 ? 5.165 0.295 -21.184 1.00 0.00 57 ASP A N 9
ATOM 10097 C CA . ASP A 1 57 ? 5.996 0.831 -20.112 1.00 0.00 57 ASP A CA 9
ATOM 10098 C C . ASP A 1 57 ? 5.297 0.694 -18.763 1.00 0.00 57 ASP A C 9
ATOM 10099 O O . ASP A 1 57 ? 4.165 0.217 -18.686 1.00 0.00 57 ASP A O 9
ATOM 10108 N N . GLN A 1 58 ? 5.980 1.113 -17.703 1.00 0.00 58 GLN A N 9
ATOM 10109 C CA . GLN A 1 58 ? 5.425 1.035 -16.357 1.00 0.00 58 GLN A CA 9
ATOM 10110 C C . GLN A 1 58 ? 4.765 2.353 -15.963 1.00 0.00 58 GLN A C 9
ATOM 10111 O O . GLN A 1 58 ? 5.206 3.427 -16.374 1.00 0.00 58 GLN A O 9
ATOM 10125 N N . PHE A 1 59 ? 3.707 2.263 -15.165 1.00 0.00 59 PHE A N 9
ATOM 10126 C CA . PHE A 1 59 ? 2.985 3.449 -14.716 1.00 0.00 59 PHE A CA 9
ATOM 10127 C C . PHE A 1 59 ? 1.979 3.093 -13.626 1.00 0.00 59 PHE A C 9
ATOM 10128 O O . PHE A 1 59 ? 1.711 1.918 -13.374 1.00 0.00 59 PHE A O 9
ATOM 10145 N N . GLN A 1 60 ? 1.426 4.116 -12.982 1.00 0.00 60 GLN A N 9
ATOM 10146 C CA . GLN A 1 60 ? 0.451 3.911 -11.918 1.00 0.00 60 GLN A CA 9
ATOM 10147 C C . GLN A 1 60 ? -0.583 5.033 -11.903 1.00 0.00 60 GLN A C 9
ATOM 10148 O O . GLN A 1 60 ? -0.232 6.213 -11.916 1.00 0.00 60 GLN A O 9
ATOM 10162 N N . ILE A 1 61 ? -1.857 4.656 -11.877 1.00 0.00 61 ILE A N 9
ATOM 10163 C CA . ILE A 1 61 ? -2.940 5.631 -11.860 1.00 0.00 61 ILE A CA 9
ATOM 10164 C C . ILE A 1 61 ? -3.144 6.202 -10.461 1.00 0.00 61 ILE A C 9
ATOM 10165 O O . ILE A 1 61 ? -3.249 7.415 -10.284 1.00 0.00 61 ILE A O 9
ATOM 10181 N N . ASN A 1 62 ? -3.197 5.319 -9.469 1.00 0.00 62 ASN A N 9
ATOM 10182 C CA . ASN A 1 62 ? -3.387 5.735 -8.084 1.00 0.00 62 ASN A CA 9
ATOM 10183 C C . ASN A 1 62 ? -3.112 4.580 -7.126 1.00 0.00 62 ASN A C 9
ATOM 10184 O O . ASN A 1 62 ? -3.125 3.415 -7.523 1.00 0.00 62 ASN A O 9
ATOM 10195 N N . ALA A 1 63 ? -2.863 4.912 -5.864 1.00 0.00 63 ALA A N 9
ATOM 10196 C CA . ALA A 1 63 ? -2.587 3.903 -4.849 1.00 0.00 63 ALA A CA 9
ATOM 10197 C C . ALA A 1 63 ? -3.839 3.581 -4.041 1.00 0.00 63 ALA A C 9
ATOM 10198 O O . ALA A 1 63 ? -3.762 3.291 -2.847 1.00 0.00 63 ALA A O 9
ATOM 10205 N N . SER A 1 64 ? -4.993 3.634 -4.699 1.00 0.00 64 SER A N 9
ATOM 10206 C CA . SER A 1 64 ? -6.263 3.352 -4.040 1.00 0.00 64 SER A CA 9
ATOM 10207 C C . SER A 1 64 ? -6.895 2.081 -4.600 1.00 0.00 64 SER A C 9
ATOM 10208 O O . SER A 1 64 ? -7.625 1.378 -3.902 1.00 0.00 64 SER A O 9
ATOM 10216 N N . ALA A 1 65 ? -6.608 1.793 -5.865 1.00 0.00 65 ALA A N 9
ATOM 10217 C CA . ALA A 1 65 ? -7.146 0.607 -6.520 1.00 0.00 65 ALA A CA 9
ATOM 10218 C C . ALA A 1 65 ? -6.106 -0.506 -6.579 1.00 0.00 65 ALA A C 9
ATOM 10219 O O . ALA A 1 65 ? -6.222 -1.515 -5.884 1.00 0.00 65 ALA A O 9
ATOM 10226 N N . ALA A 1 66 ? -5.090 -0.316 -7.415 1.00 0.00 66 ALA A N 9
ATOM 10227 C CA . ALA A 1 66 ? -4.028 -1.304 -7.564 1.00 0.00 66 ALA A CA 9
ATOM 10228 C C . ALA A 1 66 ? -2.870 -0.745 -8.383 1.00 0.00 66 ALA A C 9
ATOM 10229 O O . ALA A 1 66 ? -2.943 0.370 -8.898 1.00 0.00 66 ALA A O 9
ATOM 10236 N N . GLN A 1 67 ? -1.801 -1.527 -8.497 1.00 0.00 67 GLN A N 9
ATOM 10237 C CA . GLN A 1 67 ? -0.626 -1.108 -9.253 1.00 0.00 67 GLN A CA 9
ATOM 10238 C C . GLN A 1 67 ? -0.053 -2.271 -10.057 1.00 0.00 67 GLN A C 9
ATOM 10239 O O . GLN A 1 67 ? -0.075 -3.418 -9.609 1.00 0.00 67 GLN A O 9
ATOM 10253 N N . ILE A 1 68 ? 0.458 -1.966 -11.245 1.00 0.00 68 ILE A N 9
ATOM 10254 C CA . ILE A 1 68 ? 1.037 -2.986 -12.110 1.00 0.00 68 ILE A CA 9
ATOM 10255 C C . ILE A 1 68 ? 2.278 -2.461 -12.825 1.00 0.00 68 ILE A C 9
ATOM 10256 O O . ILE A 1 68 ? 2.184 -1.601 -13.701 1.00 0.00 68 ILE A O 9
ATOM 10272 N N . ILE A 1 69 ? 3.439 -2.985 -12.446 1.00 0.00 69 ILE A N 9
ATOM 10273 C CA . ILE A 1 69 ? 4.697 -2.571 -13.053 1.00 0.00 69 ILE A CA 9
ATOM 10274 C C . ILE A 1 69 ? 5.028 -3.426 -14.271 1.00 0.00 69 ILE A C 9
ATOM 10275 O O . ILE A 1 69 ? 4.759 -4.627 -14.292 1.00 0.00 69 ILE A O 9
ATOM 10291 N N . VAL A 1 70 ? 5.614 -2.799 -15.286 1.00 0.00 70 VAL A N 9
ATOM 10292 C CA . VAL A 1 70 ? 5.985 -3.503 -16.508 1.00 0.00 70 VAL A CA 9
ATOM 10293 C C . VAL A 1 70 ? 7.500 -3.621 -16.636 1.00 0.00 70 VAL A C 9
ATOM 10294 O O . VAL A 1 70 ? 8.188 -2.645 -16.936 1.00 0.00 70 VAL A O 9
ATOM 10307 N N . THR A 1 71 ? 8.015 -4.825 -16.407 1.00 0.00 71 THR A N 9
ATOM 10308 C CA . THR A 1 71 ? 9.449 -5.073 -16.496 1.00 0.00 71 THR A CA 9
ATOM 10309 C C . THR A 1 71 ? 9.778 -5.981 -17.675 1.00 0.00 71 THR A C 9
ATOM 10310 O O . THR A 1 71 ? 9.681 -7.205 -17.573 1.00 0.00 71 THR A O 9
ATOM 10321 N N . ASP A 1 72 ? 10.167 -5.377 -18.791 1.00 0.00 72 ASP A N 9
ATOM 10322 C CA . ASP A 1 72 ? 10.513 -6.132 -19.990 1.00 0.00 72 ASP A CA 9
ATOM 10323 C C . ASP A 1 72 ? 11.866 -6.818 -19.828 1.00 0.00 72 ASP A C 9
ATOM 10324 O O . ASP A 1 72 ? 12.231 -7.687 -20.622 1.00 0.00 72 ASP A O 9
ATOM 10333 N N . MET A 1 1 ? 3.493 -2.398 -1.995 1.00 0.00 1 MET A N 10
ATOM 10334 C CA . MET A 1 1 ? 2.657 -3.296 -1.206 1.00 0.00 1 MET A CA 10
ATOM 10335 C C . MET A 1 1 ? 1.720 -4.097 -2.104 1.00 0.00 1 MET A C 10
ATOM 10336 O O . MET A 1 1 ? 1.826 -5.320 -2.194 1.00 0.00 1 MET A O 10
ATOM 10350 N N . ASP A 1 2 ? 0.803 -3.399 -2.765 1.00 0.00 2 ASP A N 10
ATOM 10351 C CA . ASP A 1 2 ? -0.153 -4.046 -3.657 1.00 0.00 2 ASP A CA 10
ATOM 10352 C C . ASP A 1 2 ? 0.296 -3.931 -5.110 1.00 0.00 2 ASP A C 10
ATOM 10353 O O . ASP A 1 2 ? -0.528 -3.824 -6.018 1.00 0.00 2 ASP A O 10
ATOM 10362 N N . ARG A 1 3 ? 1.608 -3.952 -5.323 1.00 0.00 3 ARG A N 10
ATOM 10363 C CA . ARG A 1 3 ? 2.167 -3.848 -6.665 1.00 0.00 3 ARG A CA 10
ATOM 10364 C C . ARG A 1 3 ? 2.018 -5.166 -7.420 1.00 0.00 3 ARG A C 10
ATOM 10365 O O . ARG A 1 3 ? 1.814 -6.219 -6.815 1.00 0.00 3 ARG A O 10
ATOM 10386 N N . ILE A 1 4 ? 2.122 -5.099 -8.743 1.00 0.00 4 ILE A N 10
ATOM 10387 C CA . ILE A 1 4 ? 2.000 -6.286 -9.579 1.00 0.00 4 ILE A CA 10
ATOM 10388 C C . ILE A 1 4 ? 2.972 -6.234 -10.753 1.00 0.00 4 ILE A C 10
ATOM 10389 O O . ILE A 1 4 ? 2.790 -5.456 -11.690 1.00 0.00 4 ILE A O 10
ATOM 10405 N N . PHE A 1 5 ? 4.005 -7.069 -10.697 1.00 0.00 5 PHE A N 10
ATOM 10406 C CA . PHE A 1 5 ? 5.006 -7.119 -11.756 1.00 0.00 5 PHE A CA 10
ATOM 10407 C C . PHE A 1 5 ? 4.458 -7.833 -12.988 1.00 0.00 5 PHE A C 10
ATOM 10408 O O . PHE A 1 5 ? 3.556 -8.664 -12.887 1.00 0.00 5 PHE A O 10
ATOM 10425 N N . MET A 1 6 ? 5.011 -7.502 -14.151 1.00 0.00 6 MET A N 10
ATOM 10426 C CA . MET A 1 6 ? 4.579 -8.112 -15.403 1.00 0.00 6 MET A CA 10
ATOM 10427 C C . MET A 1 6 ? 5.662 -7.988 -16.470 1.00 0.00 6 MET A C 10
ATOM 10428 O O . MET A 1 6 ? 6.405 -7.007 -16.504 1.00 0.00 6 MET A O 10
ATOM 10442 N N . THR A 1 7 ? 5.746 -8.989 -17.341 1.00 0.00 7 THR A N 10
ATOM 10443 C CA . THR A 1 7 ? 6.739 -8.992 -18.408 1.00 0.00 7 THR A CA 10
ATOM 10444 C C . THR A 1 7 ? 6.167 -8.405 -19.693 1.00 0.00 7 THR A C 10
ATOM 10445 O O . THR A 1 7 ? 5.013 -7.976 -19.731 1.00 0.00 7 THR A O 10
ATOM 10456 N N . ARG A 1 8 ? 6.980 -8.390 -20.744 1.00 0.00 8 ARG A N 10
ATOM 10457 C CA . ARG A 1 8 ? 6.554 -7.855 -22.032 1.00 0.00 8 ARG A CA 10
ATOM 10458 C C . ARG A 1 8 ? 5.313 -8.583 -22.540 1.00 0.00 8 ARG A C 10
ATOM 10459 O O . ARG A 1 8 ? 4.360 -7.959 -23.008 1.00 0.00 8 ARG A O 10
ATOM 10480 N N . THR A 1 9 ? 5.332 -9.909 -22.445 1.00 0.00 9 THR A N 10
ATOM 10481 C CA . THR A 1 9 ? 4.210 -10.723 -22.897 1.00 0.00 9 THR A CA 10
ATOM 10482 C C . THR A 1 9 ? 3.108 -10.772 -21.845 1.00 0.00 9 THR A C 10
ATOM 10483 O O . THR A 1 9 ? 1.938 -10.544 -22.150 1.00 0.00 9 THR A O 10
ATOM 10494 N N . GLU A 1 10 ? 3.490 -11.070 -20.607 1.00 0.00 10 GLU A N 10
ATOM 10495 C CA . GLU A 1 10 ? 2.532 -11.148 -19.511 1.00 0.00 10 GLU A CA 10
ATOM 10496 C C . GLU A 1 10 ? 1.813 -9.815 -19.320 1.00 0.00 10 GLU A C 10
ATOM 10497 O O . GLU A 1 10 ? 0.743 -9.756 -18.716 1.00 0.00 10 GLU A O 10
ATOM 10509 N N . ALA A 1 11 ? 2.410 -8.748 -19.841 1.00 0.00 11 ALA A N 10
ATOM 10510 C CA . ALA A 1 11 ? 1.827 -7.416 -19.730 1.00 0.00 11 ALA A CA 10
ATOM 10511 C C . ALA A 1 11 ? 0.364 -7.420 -20.160 1.00 0.00 11 ALA A C 10
ATOM 10512 O O . ALA A 1 11 ? -0.438 -6.621 -19.674 1.00 0.00 11 ALA A O 10
ATOM 10519 N N . LEU A 1 12 ? 0.023 -8.322 -21.073 1.00 0.00 12 LEU A N 10
ATOM 10520 C CA . LEU A 1 12 ? -1.345 -8.429 -21.569 1.00 0.00 12 LEU A CA 10
ATOM 10521 C C . LEU A 1 12 ? -2.339 -8.505 -20.415 1.00 0.00 12 LEU A C 10
ATOM 10522 O O . LEU A 1 12 ? -3.392 -7.870 -20.448 1.00 0.00 12 LEU A O 10
ATOM 10538 N N . GLU A 1 13 ? -1.994 -9.286 -19.395 1.00 0.00 13 GLU A N 10
ATOM 10539 C CA . GLU A 1 13 ? -2.857 -9.443 -18.230 1.00 0.00 13 GLU A CA 10
ATOM 10540 C C . GLU A 1 13 ? -3.209 -8.086 -17.626 1.00 0.00 13 GLU A C 10
ATOM 10541 O O . GLU A 1 13 ? -4.363 -7.827 -17.285 1.00 0.00 13 GLU A O 10
ATOM 10553 N N . PHE A 1 14 ? -2.206 -7.224 -17.497 1.00 0.00 14 PHE A N 10
ATOM 10554 C CA . PHE A 1 14 ? -2.409 -5.895 -16.934 1.00 0.00 14 PHE A CA 10
ATOM 10555 C C . PHE A 1 14 ? -3.254 -5.032 -17.866 1.00 0.00 14 PHE A C 10
ATOM 10556 O O . PHE A 1 14 ? -4.193 -4.364 -17.432 1.00 0.00 14 PHE A O 10
ATOM 10573 N N . LEU A 1 15 ? -2.912 -5.050 -19.150 1.00 0.00 15 LEU A N 10
ATOM 10574 C CA . LEU A 1 15 ? -3.638 -4.269 -20.146 1.00 0.00 15 LEU A CA 10
ATOM 10575 C C . LEU A 1 15 ? -5.137 -4.542 -20.065 1.00 0.00 15 LEU A C 10
ATOM 10576 O O . LEU A 1 15 ? -5.949 -3.617 -20.080 1.00 0.00 15 LEU A O 10
ATOM 10592 N N . LEU A 1 16 ? -5.496 -5.818 -19.978 1.00 0.00 16 LEU A N 10
ATOM 10593 C CA . LEU A 1 16 ? -6.898 -6.214 -19.892 1.00 0.00 16 LEU A CA 10
ATOM 10594 C C . LEU A 1 16 ? -7.421 -6.059 -18.468 1.00 0.00 16 LEU A C 10
ATOM 10595 O O . LEU A 1 16 ? -8.618 -5.868 -18.252 1.00 0.00 16 LEU A O 10
ATOM 10611 N N . LYS A 1 17 ? -6.516 -6.141 -17.498 1.00 0.00 17 LYS A N 10
ATOM 10612 C CA . LYS A 1 17 ? -6.885 -6.007 -16.094 1.00 0.00 17 LYS A CA 10
ATOM 10613 C C . LYS A 1 17 ? -7.494 -4.636 -15.820 1.00 0.00 17 LYS A C 10
ATOM 10614 O O . LYS A 1 17 ? -8.564 -4.530 -15.222 1.00 0.00 17 LYS A O 10
ATOM 10633 N N . ALA A 1 18 ? -6.807 -3.588 -16.263 1.00 0.00 18 ALA A N 10
ATOM 10634 C CA . ALA A 1 18 ? -7.283 -2.224 -16.069 1.00 0.00 18 ALA A CA 10
ATOM 10635 C C . ALA A 1 18 ? -8.708 -2.061 -16.586 1.00 0.00 18 ALA A C 10
ATOM 10636 O O . ALA A 1 18 ? -9.479 -1.253 -16.067 1.00 0.00 18 ALA A O 10
ATOM 10643 N N . HIS A 1 19 ? -9.052 -2.832 -17.612 1.00 0.00 19 HIS A N 10
ATOM 10644 C CA . HIS A 1 19 ? -10.386 -2.773 -18.200 1.00 0.00 19 HIS A CA 10
ATOM 10645 C C . HIS A 1 19 ? -11.459 -2.966 -17.133 1.00 0.00 19 HIS A C 10
ATOM 10646 O O . HIS A 1 19 ? -12.493 -2.299 -17.153 1.00 0.00 19 HIS A O 10
ATOM 10660 N N . GLN A 1 20 ? -11.205 -3.883 -16.205 1.00 0.00 20 GLN A N 10
ATOM 10661 C CA . GLN A 1 20 ? -12.151 -4.164 -15.132 1.00 0.00 20 GLN A CA 10
ATOM 10662 C C . GLN A 1 20 ? -12.432 -2.910 -14.311 1.00 0.00 20 GLN A C 10
ATOM 10663 O O . GLN A 1 20 ? -13.553 -2.696 -13.848 1.00 0.00 20 GLN A O 10
ATOM 10677 N N . THR A 1 21 ? -11.407 -2.083 -14.134 1.00 0.00 21 THR A N 10
ATOM 10678 C CA . THR A 1 21 ? -11.543 -0.850 -13.368 1.00 0.00 21 THR A CA 10
ATOM 10679 C C . THR A 1 21 ? -12.232 0.234 -14.188 1.00 0.00 21 THR A C 10
ATOM 10680 O O . THR A 1 21 ? -13.082 0.965 -13.679 1.00 0.00 21 THR A O 10
ATOM 10691 N N . ALA A 1 22 ? -11.862 0.332 -15.461 1.00 0.00 22 ALA A N 10
ATOM 10692 C CA . ALA A 1 22 ? -12.447 1.326 -16.352 1.00 0.00 22 ALA A CA 10
ATOM 10693 C C . ALA A 1 22 ? -13.950 1.114 -16.499 1.00 0.00 22 ALA A C 10
ATOM 10694 O O . ALA A 1 22 ? -14.736 2.052 -16.364 1.00 0.00 22 ALA A O 10
ATOM 10701 N N . VAL A 1 23 ? -14.345 -0.125 -16.776 1.00 0.00 23 VAL A N 10
ATOM 10702 C CA . VAL A 1 23 ? -15.754 -0.460 -16.941 1.00 0.00 23 VAL A CA 10
ATOM 10703 C C . VAL A 1 23 ? -16.530 -0.220 -15.651 1.00 0.00 23 VAL A C 10
ATOM 10704 O O . VAL A 1 23 ? -17.670 0.246 -15.677 1.00 0.00 23 VAL A O 10
ATOM 10717 N N . ASP A 1 24 ? -15.906 -0.540 -14.523 1.00 0.00 24 ASP A N 10
ATOM 10718 C CA . ASP A 1 24 ? -16.537 -0.357 -13.221 1.00 0.00 24 ASP A CA 10
ATOM 10719 C C . ASP A 1 24 ? -16.629 1.123 -12.864 1.00 0.00 24 ASP A C 10
ATOM 10720 O O . ASP A 1 24 ? -17.559 1.552 -12.181 1.00 0.00 24 ASP A O 10
ATOM 10729 N N . LYS A 1 25 ? -15.656 1.900 -13.330 1.00 0.00 25 LYS A N 10
ATOM 10730 C CA . LYS A 1 25 ? -15.626 3.333 -13.061 1.00 0.00 25 LYS A CA 10
ATOM 10731 C C . LYS A 1 25 ? -16.881 4.014 -13.597 1.00 0.00 25 LYS A C 10
ATOM 10732 O O . LYS A 1 25 ? -17.337 5.017 -13.048 1.00 0.00 25 LYS A O 10
ATOM 10751 N N . ILE A 1 26 ? -17.437 3.461 -14.670 1.00 0.00 26 ILE A N 10
ATOM 10752 C CA . ILE A 1 26 ? -18.641 4.014 -15.277 1.00 0.00 26 ILE A CA 10
ATOM 10753 C C . ILE A 1 26 ? -19.855 3.804 -14.379 1.00 0.00 26 ILE A C 10
ATOM 10754 O O . ILE A 1 26 ? -20.843 4.532 -14.472 1.00 0.00 26 ILE A O 10
ATOM 10770 N N . GLY A 1 27 ? -19.774 2.803 -13.508 1.00 0.00 27 GLY A N 10
ATOM 10771 C CA . GLY A 1 27 ? -20.873 2.516 -12.604 1.00 0.00 27 GLY A CA 10
ATOM 10772 C C . GLY A 1 27 ? -22.012 1.787 -13.289 1.00 0.00 27 GLY A C 10
ATOM 10773 O O . GLY A 1 27 ? -23.178 1.970 -12.935 1.00 0.00 27 GLY A O 10
ATOM 10777 N N . HIS A 1 28 ? -21.677 0.960 -14.274 1.00 0.00 28 HIS A N 10
ATOM 10778 C CA . HIS A 1 28 ? -22.681 0.203 -15.012 1.00 0.00 28 HIS A CA 10
ATOM 10779 C C . HIS A 1 28 ? -23.123 -1.026 -14.223 1.00 0.00 28 HIS A C 10
ATOM 10780 O O . HIS A 1 28 ? -22.408 -1.526 -13.354 1.00 0.00 28 HIS A O 10
ATOM 10794 N N . PRO A 1 29 ? -24.329 -1.525 -14.530 1.00 0.00 29 PRO A N 10
ATOM 10795 C CA . PRO A 1 29 ? -24.893 -2.702 -13.860 1.00 0.00 29 PRO A CA 10
ATOM 10796 C C . PRO A 1 29 ? -24.159 -3.986 -14.230 1.00 0.00 29 PRO A C 10
ATOM 10797 O O . PRO A 1 29 ? -23.134 -3.953 -14.910 1.00 0.00 29 PRO A O 10
ATOM 10808 N N . SER A 1 30 ? -24.691 -5.117 -13.778 1.00 0.00 30 SER A N 10
ATOM 10809 C CA . SER A 1 30 ? -24.084 -6.413 -14.059 1.00 0.00 30 SER A CA 10
ATOM 10810 C C . SER A 1 30 ? -24.982 -7.248 -14.966 1.00 0.00 30 SER A C 10
ATOM 10811 O O . SER A 1 30 ? -24.880 -8.475 -15.001 1.00 0.00 30 SER A O 10
ATOM 10819 N N . HIS A 1 31 ? -25.862 -6.574 -15.700 1.00 0.00 31 HIS A N 10
ATOM 10820 C CA . HIS A 1 31 ? -26.778 -7.253 -16.610 1.00 0.00 31 HIS A CA 10
ATOM 10821 C C . HIS A 1 31 ? -26.021 -8.195 -17.541 1.00 0.00 31 HIS A C 10
ATOM 10822 O O . HIS A 1 31 ? -24.795 -8.132 -17.643 1.00 0.00 31 HIS A O 10
ATOM 10836 N N . LYS A 1 32 ? -26.758 -9.067 -18.219 1.00 0.00 32 LYS A N 10
ATOM 10837 C CA . LYS A 1 32 ? -26.158 -10.022 -19.143 1.00 0.00 32 LYS A CA 10
ATOM 10838 C C . LYS A 1 32 ? -25.289 -9.309 -20.175 1.00 0.00 32 LYS A C 10
ATOM 10839 O O . LYS A 1 32 ? -25.537 -8.152 -20.513 1.00 0.00 32 LYS A O 10
ATOM 10858 N N . GLN A 1 33 ? -24.274 -10.008 -20.671 1.00 0.00 33 GLN A N 10
ATOM 10859 C CA . GLN A 1 33 ? -23.370 -9.440 -21.665 1.00 0.00 33 GLN A CA 10
ATOM 10860 C C . GLN A 1 33 ? -24.147 -8.888 -22.856 1.00 0.00 33 GLN A C 10
ATOM 10861 O O . GLN A 1 33 ? -24.798 -9.636 -23.587 1.00 0.00 33 GLN A O 10
ATOM 10875 N N . THR A 1 34 ? -24.076 -7.574 -23.045 1.00 0.00 34 THR A N 10
ATOM 10876 C CA . THR A 1 34 ? -24.774 -6.922 -24.145 1.00 0.00 34 THR A CA 10
ATOM 10877 C C . THR A 1 34 ? -24.078 -7.191 -25.475 1.00 0.00 34 THR A C 10
ATOM 10878 O O . THR A 1 34 ? -22.899 -7.544 -25.525 1.00 0.00 34 THR A O 10
ATOM 10889 N N . PRO A 1 35 ? -24.821 -7.019 -26.578 1.00 0.00 35 PRO A N 10
ATOM 10890 C CA . PRO A 1 35 ? -24.294 -7.237 -27.929 1.00 0.00 35 PRO A CA 10
ATOM 10891 C C . PRO A 1 35 ? -23.275 -6.176 -28.331 1.00 0.00 35 PRO A C 10
ATOM 10892 O O . PRO A 1 35 ? -22.473 -6.387 -29.241 1.00 0.00 35 PRO A O 10
ATOM 10903 N N . ALA A 1 36 ? -23.312 -5.037 -27.648 1.00 0.00 36 ALA A N 10
ATOM 10904 C CA . ALA A 1 36 ? -22.390 -3.945 -27.934 1.00 0.00 36 ALA A CA 10
ATOM 10905 C C . ALA A 1 36 ? -20.969 -4.303 -27.514 1.00 0.00 36 ALA A C 10
ATOM 10906 O O . ALA A 1 36 ? -19.999 -3.769 -28.054 1.00 0.00 36 ALA A O 10
ATOM 10913 N N . ASP A 1 37 ? -20.852 -5.209 -26.550 1.00 0.00 37 ASP A N 10
ATOM 10914 C CA . ASP A 1 37 ? -19.548 -5.638 -26.058 1.00 0.00 37 ASP A CA 10
ATOM 10915 C C . ASP A 1 37 ? -18.670 -6.129 -27.205 1.00 0.00 37 ASP A C 10
ATOM 10916 O O . ASP A 1 37 ? -17.446 -5.992 -27.167 1.00 0.00 37 ASP A O 10
ATOM 10925 N N . HIS A 1 38 ? -19.302 -6.703 -28.224 1.00 0.00 38 HIS A N 10
ATOM 10926 C CA . HIS A 1 38 ? -18.577 -7.215 -29.382 1.00 0.00 38 HIS A CA 10
ATOM 10927 C C . HIS A 1 38 ? -17.716 -6.123 -30.010 1.00 0.00 38 HIS A C 10
ATOM 10928 O O . HIS A 1 38 ? -16.683 -6.407 -30.616 1.00 0.00 38 HIS A O 10
ATOM 10942 N N . ALA A 1 39 ? -18.148 -4.876 -29.861 1.00 0.00 39 ALA A N 10
ATOM 10943 C CA . ALA A 1 39 ? -17.416 -3.742 -30.412 1.00 0.00 39 ALA A CA 10
ATOM 10944 C C . ALA A 1 39 ? -16.106 -3.519 -29.664 1.00 0.00 39 ALA A C 10
ATOM 10945 O O . ALA A 1 39 ? -15.138 -3.008 -30.227 1.00 0.00 39 ALA A O 10
ATOM 10952 N N . ALA A 1 40 ? -16.083 -3.905 -28.392 1.00 0.00 40 ALA A N 10
ATOM 10953 C CA . ALA A 1 40 ? -14.891 -3.747 -27.568 1.00 0.00 40 ALA A CA 10
ATOM 10954 C C . ALA A 1 40 ? -13.672 -4.369 -28.241 1.00 0.00 40 ALA A C 10
ATOM 10955 O O . ALA A 1 40 ? -12.543 -3.923 -28.035 1.00 0.00 40 ALA A O 10
ATOM 10962 N N . ILE A 1 41 ? -13.908 -5.401 -29.045 1.00 0.00 41 ILE A N 10
ATOM 10963 C CA . ILE A 1 41 ? -12.828 -6.083 -29.748 1.00 0.00 41 ILE A CA 10
ATOM 10964 C C . ILE A 1 41 ? -11.962 -5.092 -30.518 1.00 0.00 41 ILE A C 10
ATOM 10965 O O . ILE A 1 41 ? -10.747 -5.262 -30.618 1.00 0.00 41 ILE A O 10
ATOM 10981 N N . GLU A 1 42 ? -12.595 -4.057 -31.060 1.00 0.00 42 GLU A N 10
ATOM 10982 C CA . GLU A 1 42 ? -11.881 -3.039 -31.821 1.00 0.00 42 GLU A CA 10
ATOM 10983 C C . GLU A 1 42 ? -10.730 -2.457 -31.005 1.00 0.00 42 GLU A C 10
ATOM 10984 O O . GLU A 1 42 ? -9.714 -2.036 -31.558 1.00 0.00 42 GLU A O 10
ATOM 10996 N N . ALA A 1 43 ? -10.898 -2.437 -29.687 1.00 0.00 43 ALA A N 10
ATOM 10997 C CA . ALA A 1 43 ? -9.873 -1.910 -28.794 1.00 0.00 43 ALA A CA 10
ATOM 10998 C C . ALA A 1 43 ? -8.805 -2.958 -28.504 1.00 0.00 43 ALA A C 10
ATOM 10999 O O . ALA A 1 43 ? -7.620 -2.639 -28.396 1.00 0.00 43 ALA A O 10
ATOM 11006 N N . LEU A 1 44 ? -9.230 -4.211 -28.379 1.00 0.00 44 LEU A N 10
ATOM 11007 C CA . LEU A 1 44 ? -8.309 -5.307 -28.100 1.00 0.00 44 LEU A CA 10
ATOM 11008 C C . LEU A 1 44 ? -7.146 -5.305 -29.086 1.00 0.00 44 LEU A C 10
ATOM 11009 O O . LEU A 1 44 ? -6.008 -5.598 -28.720 1.00 0.00 44 LEU A O 10
ATOM 11025 N N . ASP A 1 45 ? -7.438 -4.970 -30.338 1.00 0.00 45 ASP A N 10
ATOM 11026 C CA . ASP A 1 45 ? -6.416 -4.926 -31.377 1.00 0.00 45 ASP A CA 10
ATOM 11027 C C . ASP A 1 45 ? -5.321 -3.924 -31.020 1.00 0.00 45 ASP A C 10
ATOM 11028 O O . ASP A 1 45 ? -4.135 -4.190 -31.215 1.00 0.00 45 ASP A O 10
ATOM 11037 N N . ARG A 1 46 ? -5.728 -2.772 -30.496 1.00 0.00 46 ARG A N 10
ATOM 11038 C CA . ARG A 1 46 ? -4.782 -1.731 -30.114 1.00 0.00 46 ARG A CA 10
ATOM 11039 C C . ARG A 1 46 ? -3.798 -2.247 -29.069 1.00 0.00 46 ARG A C 10
ATOM 11040 O O . ARG A 1 46 ? -2.592 -2.017 -29.170 1.00 0.00 46 ARG A O 10
ATOM 11061 N N . LEU A 1 47 ? -4.319 -2.945 -28.067 1.00 0.00 47 LEU A N 10
ATOM 11062 C CA . LEU A 1 47 ? -3.486 -3.494 -27.002 1.00 0.00 47 LEU A CA 10
ATOM 11063 C C . LEU A 1 47 ? -2.451 -4.463 -27.565 1.00 0.00 47 LEU A C 10
ATOM 11064 O O . LEU A 1 47 ? -1.247 -4.264 -27.405 1.00 0.00 47 LEU A O 10
ATOM 11080 N N . LEU A 1 48 ? -2.929 -5.511 -28.228 1.00 0.00 48 LEU A N 10
ATOM 11081 C CA . LEU A 1 48 ? -2.045 -6.510 -28.818 1.00 0.00 48 LEU A CA 10
ATOM 11082 C C . LEU A 1 48 ? -0.995 -5.852 -29.707 1.00 0.00 48 LEU A C 10
ATOM 11083 O O . LEU A 1 48 ? 0.207 -5.984 -29.469 1.00 0.00 48 LEU A O 10
ATOM 11099 N N . LEU A 1 49 ? -1.455 -5.142 -30.730 1.00 0.00 49 LEU A N 10
ATOM 11100 C CA . LEU A 1 49 ? -0.556 -4.460 -31.655 1.00 0.00 49 LEU A CA 10
ATOM 11101 C C . LEU A 1 49 ? 0.441 -3.587 -30.900 1.00 0.00 49 LEU A C 10
ATOM 11102 O O . LEU A 1 49 ? 1.634 -3.583 -31.205 1.00 0.00 49 LEU A O 10
ATOM 11118 N N . ASP A 1 50 ? -0.055 -2.850 -29.912 1.00 0.00 50 ASP A N 10
ATOM 11119 C CA . ASP A 1 50 ? 0.792 -1.975 -29.111 1.00 0.00 50 ASP A CA 10
ATOM 11120 C C . ASP A 1 50 ? 1.972 -2.746 -28.527 1.00 0.00 50 ASP A C 10
ATOM 11121 O O . ASP A 1 50 ? 3.130 -2.435 -28.805 1.00 0.00 50 ASP A O 10
ATOM 11130 N N . VAL A 1 51 ? 1.669 -3.754 -27.714 1.00 0.00 51 VAL A N 10
ATOM 11131 C CA . VAL A 1 51 ? 2.704 -4.570 -27.090 1.00 0.00 51 VAL A CA 10
ATOM 11132 C C . VAL A 1 51 ? 3.647 -5.154 -28.135 1.00 0.00 51 VAL A C 10
ATOM 11133 O O . VAL A 1 51 ? 4.852 -5.264 -27.907 1.00 0.00 51 VAL A O 10
ATOM 11146 N N . ARG A 1 52 ? 3.091 -5.528 -29.283 1.00 0.00 52 ARG A N 10
ATOM 11147 C CA . ARG A 1 52 ? 3.883 -6.102 -30.364 1.00 0.00 52 ARG A CA 10
ATOM 11148 C C . ARG A 1 52 ? 4.841 -5.066 -30.946 1.00 0.00 52 ARG A C 10
ATOM 11149 O O . ARG A 1 52 ? 5.939 -5.402 -31.390 1.00 0.00 52 ARG A O 10
ATOM 11170 N N . ALA A 1 53 ? 4.417 -3.807 -30.940 1.00 0.00 53 ALA A N 10
ATOM 11171 C CA . ALA A 1 53 ? 5.238 -2.723 -31.465 1.00 0.00 53 ALA A CA 10
ATOM 11172 C C . ALA A 1 53 ? 6.014 -2.031 -30.349 1.00 0.00 53 ALA A C 10
ATOM 11173 O O . ALA A 1 53 ? 6.369 -0.858 -30.462 1.00 0.00 53 ALA A O 10
ATOM 11180 N N . ARG A 1 54 ? 6.273 -2.765 -29.273 1.00 0.00 54 ARG A N 10
ATOM 11181 C CA . ARG A 1 54 ? 7.005 -2.222 -28.135 1.00 0.00 54 ARG A CA 10
ATOM 11182 C C . ARG A 1 54 ? 6.344 -0.945 -27.623 1.00 0.00 54 ARG A C 10
ATOM 11183 O O . ARG A 1 54 ? 7.009 0.069 -27.412 1.00 0.00 54 ARG A O 10
ATOM 11204 N N . ARG A 1 55 ? 5.031 -1.004 -27.425 1.00 0.00 55 ARG A N 10
ATOM 11205 C CA . ARG A 1 55 ? 4.280 0.147 -26.939 1.00 0.00 55 ARG A CA 10
ATOM 11206 C C . ARG A 1 55 ? 3.771 -0.095 -25.521 1.00 0.00 55 ARG A C 10
ATOM 11207 O O . ARG A 1 55 ? 2.766 0.481 -25.104 1.00 0.00 55 ARG A O 10
ATOM 11228 N N . VAL A 1 56 ? 4.472 -0.951 -24.784 1.00 0.00 56 VAL A N 10
ATOM 11229 C CA . VAL A 1 56 ? 4.092 -1.268 -23.413 1.00 0.00 56 VAL A CA 10
ATOM 11230 C C . VAL A 1 56 ? 5.054 -0.633 -22.415 1.00 0.00 56 VAL A C 10
ATOM 11231 O O . VAL A 1 56 ? 6.236 -0.448 -22.707 1.00 0.00 56 VAL A O 10
ATOM 11244 N N . ASP A 1 57 ? 4.540 -0.301 -21.236 1.00 0.00 57 ASP A N 10
ATOM 11245 C CA . ASP A 1 57 ? 5.354 0.313 -20.193 1.00 0.00 57 ASP A CA 10
ATOM 11246 C C . ASP A 1 57 ? 4.661 0.217 -18.837 1.00 0.00 57 ASP A C 10
ATOM 11247 O O . ASP A 1 57 ? 3.560 -0.323 -18.729 1.00 0.00 57 ASP A O 10
ATOM 11256 N N . GLN A 1 58 ? 5.314 0.745 -17.806 1.00 0.00 58 GLN A N 10
ATOM 11257 C CA . GLN A 1 58 ? 4.760 0.717 -16.458 1.00 0.00 58 GLN A CA 10
ATOM 11258 C C . GLN A 1 58 ? 4.009 2.009 -16.151 1.00 0.00 58 GLN A C 10
ATOM 11259 O O . GLN A 1 58 ? 4.334 3.070 -16.684 1.00 0.00 58 GLN A O 10
ATOM 11273 N N . PHE A 1 59 ? 3.001 1.911 -15.290 1.00 0.00 59 PHE A N 10
ATOM 11274 C CA . PHE A 1 59 ? 2.202 3.071 -14.913 1.00 0.00 59 PHE A CA 10
ATOM 11275 C C . PHE A 1 59 ? 1.294 2.745 -13.731 1.00 0.00 59 PHE A C 10
ATOM 11276 O O . PHE A 1 59 ? 0.713 1.663 -13.662 1.00 0.00 59 PHE A O 10
ATOM 11293 N N . GLN A 1 60 ? 1.180 3.690 -12.803 1.00 0.00 60 GLN A N 10
ATOM 11294 C CA . GLN A 1 60 ? 0.345 3.503 -11.622 1.00 0.00 60 GLN A CA 10
ATOM 11295 C C . GLN A 1 60 ? -0.823 4.484 -11.621 1.00 0.00 60 GLN A C 10
ATOM 11296 O O . GLN A 1 60 ? -0.698 5.614 -12.095 1.00 0.00 60 GLN A O 10
ATOM 11310 N N . ILE A 1 61 ? -1.958 4.044 -11.088 1.00 0.00 61 ILE A N 10
ATOM 11311 C CA . ILE A 1 61 ? -3.148 4.884 -11.025 1.00 0.00 61 ILE A CA 10
ATOM 11312 C C . ILE A 1 61 ? -2.937 6.066 -10.085 1.00 0.00 61 ILE A C 10
ATOM 11313 O O . ILE A 1 61 ? -3.688 7.040 -10.119 1.00 0.00 61 ILE A O 10
ATOM 11329 N N . ASN A 1 62 ? -1.910 5.973 -9.247 1.00 0.00 62 ASN A N 10
ATOM 11330 C CA . ASN A 1 62 ? -1.599 7.036 -8.298 1.00 0.00 62 ASN A CA 10
ATOM 11331 C C . ASN A 1 62 ? -2.733 7.217 -7.293 1.00 0.00 62 ASN A C 10
ATOM 11332 O O . ASN A 1 62 ? -3.253 8.319 -7.121 1.00 0.00 62 ASN A O 10
ATOM 11343 N N . ALA A 1 63 ? -3.111 6.127 -6.633 1.00 0.00 63 ALA A N 10
ATOM 11344 C CA . ALA A 1 63 ? -4.181 6.166 -5.644 1.00 0.00 63 ALA A CA 10
ATOM 11345 C C . ALA A 1 63 ? -4.200 4.892 -4.806 1.00 0.00 63 ALA A C 10
ATOM 11346 O O . ALA A 1 63 ? -3.276 4.082 -4.870 1.00 0.00 63 ALA A O 10
ATOM 11353 N N . SER A 1 64 ? -5.259 4.722 -4.020 1.00 0.00 64 SER A N 10
ATOM 11354 C CA . SER A 1 64 ? -5.395 3.548 -3.166 1.00 0.00 64 SER A CA 10
ATOM 11355 C C . SER A 1 64 ? -5.747 2.314 -3.990 1.00 0.00 64 SER A C 10
ATOM 11356 O O . SER A 1 64 ? -5.523 1.183 -3.561 1.00 0.00 64 SER A O 10
ATOM 11364 N N . ALA A 1 65 ? -6.300 2.541 -5.177 1.00 0.00 65 ALA A N 10
ATOM 11365 C CA . ALA A 1 65 ? -6.681 1.448 -6.064 1.00 0.00 65 ALA A CA 10
ATOM 11366 C C . ALA A 1 65 ? -5.516 0.489 -6.286 1.00 0.00 65 ALA A C 10
ATOM 11367 O O . ALA A 1 65 ? -4.388 0.763 -5.878 1.00 0.00 65 ALA A O 10
ATOM 11374 N N . ALA A 1 66 ? -5.798 -0.636 -6.934 1.00 0.00 66 ALA A N 10
ATOM 11375 C CA . ALA A 1 66 ? -4.773 -1.635 -7.211 1.00 0.00 66 ALA A CA 10
ATOM 11376 C C . ALA A 1 66 ? -3.558 -1.003 -7.882 1.00 0.00 66 ALA A C 10
ATOM 11377 O O . ALA A 1 66 ? -3.693 -0.100 -8.708 1.00 0.00 66 ALA A O 10
ATOM 11384 N N . GLN A 1 67 ? -2.372 -1.483 -7.522 1.00 0.00 67 GLN A N 10
ATOM 11385 C CA . GLN A 1 67 ? -1.133 -0.964 -8.088 1.00 0.00 67 GLN A CA 10
ATOM 11386 C C . GLN A 1 67 ? -0.471 -2.000 -8.990 1.00 0.00 67 GLN A C 10
ATOM 11387 O O . GLN A 1 67 ? -0.220 -3.131 -8.573 1.00 0.00 67 GLN A O 10
ATOM 11401 N N . ILE A 1 68 ? -0.190 -1.606 -10.228 1.00 0.00 68 ILE A N 10
ATOM 11402 C CA . ILE A 1 68 ? 0.445 -2.501 -11.188 1.00 0.00 68 ILE A CA 10
ATOM 11403 C C . ILE A 1 68 ? 1.641 -1.831 -11.857 1.00 0.00 68 ILE A C 10
ATOM 11404 O O . ILE A 1 68 ? 1.601 -0.642 -12.174 1.00 0.00 68 ILE A O 10
ATOM 11420 N N . ILE A 1 69 ? 2.701 -2.603 -12.069 1.00 0.00 69 ILE A N 10
ATOM 11421 C CA . ILE A 1 69 ? 3.907 -2.085 -12.703 1.00 0.00 69 ILE A CA 10
ATOM 11422 C C . ILE A 1 69 ? 4.511 -3.110 -13.657 1.00 0.00 69 ILE A C 10
ATOM 11423 O O . ILE A 1 69 ? 4.702 -4.272 -13.297 1.00 0.00 69 ILE A O 10
ATOM 11439 N N . VAL A 1 70 ? 4.810 -2.672 -14.876 1.00 0.00 70 VAL A N 10
ATOM 11440 C CA . VAL A 1 70 ? 5.395 -3.551 -15.882 1.00 0.00 70 VAL A CA 10
ATOM 11441 C C . VAL A 1 70 ? 6.918 -3.514 -15.825 1.00 0.00 70 VAL A C 10
ATOM 11442 O O . VAL A 1 70 ? 7.539 -2.497 -16.139 1.00 0.00 70 VAL A O 10
ATOM 11455 N N . THR A 1 71 ? 7.517 -4.630 -15.422 1.00 0.00 71 THR A N 10
ATOM 11456 C CA . THR A 1 71 ? 8.968 -4.726 -15.323 1.00 0.00 71 THR A CA 10
ATOM 11457 C C . THR A 1 71 ? 9.533 -5.649 -16.397 1.00 0.00 71 THR A C 10
ATOM 11458 O O . THR A 1 71 ? 9.916 -6.784 -16.115 1.00 0.00 71 THR A O 10
ATOM 11469 N N . ASP A 1 72 ? 9.582 -5.154 -17.629 1.00 0.00 72 ASP A N 10
ATOM 11470 C CA . ASP A 1 72 ? 10.102 -5.933 -18.746 1.00 0.00 72 ASP A CA 10
ATOM 11471 C C . ASP A 1 72 ? 11.616 -5.781 -18.857 1.00 0.00 72 ASP A C 10
ATOM 11472 O O . ASP A 1 72 ? 12.361 -6.750 -18.703 1.00 0.00 72 ASP A O 10
ATOM 11481 N N . MET A 1 1 ? 3.595 0.622 -1.400 1.00 0.00 1 MET A N 11
ATOM 11482 C CA . MET A 1 1 ? 2.727 0.362 -2.543 1.00 0.00 1 MET A CA 11
ATOM 11483 C C . MET A 1 1 ? 2.808 -1.101 -2.966 1.00 0.00 1 MET A C 11
ATOM 11484 O O . MET A 1 1 ? 3.882 -1.704 -2.949 1.00 0.00 1 MET A O 11
ATOM 11498 N N . ASP A 1 2 ? 1.668 -1.667 -3.344 1.00 0.00 2 ASP A N 11
ATOM 11499 C CA . ASP A 1 2 ? 1.610 -3.060 -3.772 1.00 0.00 2 ASP A CA 11
ATOM 11500 C C . ASP A 1 2 ? 2.002 -3.194 -5.240 1.00 0.00 2 ASP A C 11
ATOM 11501 O O . ASP A 1 2 ? 1.176 -3.546 -6.083 1.00 0.00 2 ASP A O 11
ATOM 11510 N N . ARG A 1 3 ? 3.265 -2.911 -5.539 1.00 0.00 3 ARG A N 11
ATOM 11511 C CA . ARG A 1 3 ? 3.766 -2.997 -6.905 1.00 0.00 3 ARG A CA 11
ATOM 11512 C C . ARG A 1 3 ? 3.734 -4.439 -7.405 1.00 0.00 3 ARG A C 11
ATOM 11513 O O . ARG A 1 3 ? 3.869 -5.380 -6.623 1.00 0.00 3 ARG A O 11
ATOM 11534 N N . ILE A 1 4 ? 3.556 -4.602 -8.712 1.00 0.00 4 ILE A N 11
ATOM 11535 C CA . ILE A 1 4 ? 3.508 -5.928 -9.315 1.00 0.00 4 ILE A CA 11
ATOM 11536 C C . ILE A 1 4 ? 4.334 -5.979 -10.597 1.00 0.00 4 ILE A C 11
ATOM 11537 O O . ILE A 1 4 ? 3.988 -5.349 -11.596 1.00 0.00 4 ILE A O 11
ATOM 11553 N N . PHE A 1 5 ? 5.426 -6.735 -10.560 1.00 0.00 5 PHE A N 11
ATOM 11554 C CA . PHE A 1 5 ? 6.301 -6.870 -11.719 1.00 0.00 5 PHE A CA 11
ATOM 11555 C C . PHE A 1 5 ? 5.647 -7.728 -12.798 1.00 0.00 5 PHE A C 11
ATOM 11556 O O . PHE A 1 5 ? 4.800 -8.571 -12.506 1.00 0.00 5 PHE A O 11
ATOM 11573 N N . MET A 1 6 ? 6.047 -7.506 -14.045 1.00 0.00 6 MET A N 11
ATOM 11574 C CA . MET A 1 6 ? 5.500 -8.259 -15.168 1.00 0.00 6 MET A CA 11
ATOM 11575 C C . MET A 1 6 ? 6.183 -7.862 -16.473 1.00 0.00 6 MET A C 11
ATOM 11576 O O . MET A 1 6 ? 6.544 -6.701 -16.670 1.00 0.00 6 MET A O 11
ATOM 11590 N N . THR A 1 7 ? 6.359 -8.834 -17.363 1.00 0.00 7 THR A N 11
ATOM 11591 C CA . THR A 1 7 ? 7.000 -8.586 -18.648 1.00 0.00 7 THR A CA 11
ATOM 11592 C C . THR A 1 7 ? 5.968 -8.293 -19.731 1.00 0.00 7 THR A C 11
ATOM 11593 O O . THR A 1 7 ? 4.767 -8.260 -19.463 1.00 0.00 7 THR A O 11
ATOM 11604 N N . ARG A 1 8 ? 6.443 -8.083 -20.954 1.00 0.00 8 ARG A N 11
ATOM 11605 C CA . ARG A 1 8 ? 5.560 -7.792 -22.077 1.00 0.00 8 ARG A CA 11
ATOM 11606 C C . ARG A 1 8 ? 4.448 -8.831 -22.177 1.00 0.00 8 ARG A C 11
ATOM 11607 O O . ARG A 1 8 ? 3.277 -8.490 -22.352 1.00 0.00 8 ARG A O 11
ATOM 11628 N N . THR A 1 9 ? 4.820 -10.103 -22.065 1.00 0.00 9 THR A N 11
ATOM 11629 C CA . THR A 1 9 ? 3.855 -11.192 -22.145 1.00 0.00 9 THR A CA 11
ATOM 11630 C C . THR A 1 9 ? 2.935 -11.200 -20.930 1.00 0.00 9 THR A C 11
ATOM 11631 O O . THR A 1 9 ? 1.714 -11.267 -21.067 1.00 0.00 9 THR A O 11
ATOM 11642 N N . GLU A 1 10 ? 3.528 -11.132 -19.743 1.00 0.00 10 GLU A N 11
ATOM 11643 C CA . GLU A 1 10 ? 2.759 -11.132 -18.504 1.00 0.00 10 GLU A CA 11
ATOM 11644 C C . GLU A 1 10 ? 1.817 -9.933 -18.448 1.00 0.00 10 GLU A C 11
ATOM 11645 O O . GLU A 1 10 ? 0.846 -9.928 -17.692 1.00 0.00 10 GLU A O 11
ATOM 11657 N N . ALA A 1 11 ? 2.112 -8.918 -19.254 1.00 0.00 11 ALA A N 11
ATOM 11658 C CA . ALA A 1 11 ? 1.292 -7.714 -19.298 1.00 0.00 11 ALA A CA 11
ATOM 11659 C C . ALA A 1 11 ? -0.185 -8.062 -19.456 1.00 0.00 11 ALA A C 11
ATOM 11660 O O . ALA A 1 11 ? -1.058 -7.338 -18.976 1.00 0.00 11 ALA A O 11
ATOM 11667 N N . LEU A 1 12 ? -0.457 -9.172 -20.132 1.00 0.00 12 LEU A N 11
ATOM 11668 C CA . LEU A 1 12 ? -1.829 -9.615 -20.355 1.00 0.00 12 LEU A CA 11
ATOM 11669 C C . LEU A 1 12 ? -2.608 -9.653 -19.044 1.00 0.00 12 LEU A C 11
ATOM 11670 O O . LEU A 1 12 ? -3.752 -9.203 -18.978 1.00 0.00 12 LEU A O 11
ATOM 11686 N N . GLU A 1 13 ? -1.980 -10.192 -18.004 1.00 0.00 13 GLU A N 11
ATOM 11687 C CA . GLU A 1 13 ? -2.616 -10.287 -16.694 1.00 0.00 13 GLU A CA 11
ATOM 11688 C C . GLU A 1 13 ? -2.910 -8.899 -16.131 1.00 0.00 13 GLU A C 11
ATOM 11689 O O . GLU A 1 13 ? -3.929 -8.687 -15.474 1.00 0.00 13 GLU A O 11
ATOM 11701 N N . PHE A 1 14 ? -2.009 -7.958 -16.392 1.00 0.00 14 PHE A N 11
ATOM 11702 C CA . PHE A 1 14 ? -2.170 -6.591 -15.910 1.00 0.00 14 PHE A CA 11
ATOM 11703 C C . PHE A 1 14 ? -3.376 -5.922 -16.564 1.00 0.00 14 PHE A C 11
ATOM 11704 O O . PHE A 1 14 ? -4.174 -5.264 -15.895 1.00 0.00 14 PHE A O 11
ATOM 11721 N N . LEU A 1 15 ? -3.502 -6.095 -17.875 1.00 0.00 15 LEU A N 11
ATOM 11722 C CA . LEU A 1 15 ? -4.610 -5.509 -18.621 1.00 0.00 15 LEU A CA 11
ATOM 11723 C C . LEU A 1 15 ? -5.926 -6.197 -18.273 1.00 0.00 15 LEU A C 11
ATOM 11724 O O . LEU A 1 15 ? -6.984 -5.567 -18.261 1.00 0.00 15 LEU A O 11
ATOM 11740 N N . LEU A 1 16 ? -5.852 -7.493 -17.989 1.00 0.00 16 LEU A N 11
ATOM 11741 C CA . LEU A 1 16 ? -7.038 -8.267 -17.638 1.00 0.00 16 LEU A CA 11
ATOM 11742 C C . LEU A 1 16 ? -7.494 -7.951 -16.218 1.00 0.00 16 LEU A C 11
ATOM 11743 O O . LEU A 1 16 ? -8.689 -7.813 -15.954 1.00 0.00 16 LEU A O 11
ATOM 11759 N N . LYS A 1 17 ? -6.535 -7.834 -15.305 1.00 0.00 17 LYS A N 11
ATOM 11760 C CA . LYS A 1 17 ? -6.837 -7.530 -13.912 1.00 0.00 17 LYS A CA 11
ATOM 11761 C C . LYS A 1 17 ? -7.213 -6.061 -13.745 1.00 0.00 17 LYS A C 11
ATOM 11762 O O . LYS A 1 17 ? -7.982 -5.705 -12.852 1.00 0.00 17 LYS A O 11
ATOM 11781 N N . ALA A 1 18 ? -6.667 -5.213 -14.610 1.00 0.00 18 ALA A N 11
ATOM 11782 C CA . ALA A 1 18 ? -6.949 -3.784 -14.560 1.00 0.00 18 ALA A CA 11
ATOM 11783 C C . ALA A 1 18 ? -8.365 -3.486 -15.040 1.00 0.00 18 ALA A C 11
ATOM 11784 O O . ALA A 1 18 ? -9.026 -2.580 -14.531 1.00 0.00 18 ALA A O 11
ATOM 11791 N N . HIS A 1 19 ? -8.826 -4.253 -16.023 1.00 0.00 19 HIS A N 11
ATOM 11792 C CA . HIS A 1 19 ? -10.165 -4.071 -16.571 1.00 0.00 19 HIS A CA 11
ATOM 11793 C C . HIS A 1 19 ? -11.221 -4.191 -15.477 1.00 0.00 19 HIS A C 11
ATOM 11794 O O . HIS A 1 19 ? -12.190 -3.433 -15.451 1.00 0.00 19 HIS A O 11
ATOM 11808 N N . GLN A 1 20 ? -11.027 -5.150 -14.577 1.00 0.00 20 GLN A N 11
ATOM 11809 C CA . GLN A 1 20 ? -11.965 -5.370 -13.482 1.00 0.00 20 GLN A CA 11
ATOM 11810 C C . GLN A 1 20 ? -12.172 -4.091 -12.677 1.00 0.00 20 GLN A C 11
ATOM 11811 O O . GLN A 1 20 ? -13.281 -3.799 -12.229 1.00 0.00 20 GLN A O 11
ATOM 11825 N N . THR A 1 21 ? -11.097 -3.330 -12.497 1.00 0.00 21 THR A N 11
ATOM 11826 C CA . THR A 1 21 ? -11.160 -2.083 -11.746 1.00 0.00 21 THR A CA 11
ATOM 11827 C C . THR A 1 21 ? -11.920 -1.012 -12.520 1.00 0.00 21 THR A C 11
ATOM 11828 O O . THR A 1 21 ? -12.763 -0.310 -11.962 1.00 0.00 21 THR A O 11
ATOM 11839 N N . ALA A 1 22 ? -11.618 -0.893 -13.808 1.00 0.00 22 ALA A N 11
ATOM 11840 C CA . ALA A 1 22 ? -12.275 0.091 -14.660 1.00 0.00 22 ALA A CA 11
ATOM 11841 C C . ALA A 1 22 ? -13.769 -0.192 -14.773 1.00 0.00 22 ALA A C 11
ATOM 11842 O O . ALA A 1 22 ? -14.597 0.682 -14.516 1.00 0.00 22 ALA A O 11
ATOM 11849 N N . VAL A 1 23 ? -14.107 -1.418 -15.159 1.00 0.00 23 VAL A N 11
ATOM 11850 C CA . VAL A 1 23 ? -15.502 -1.816 -15.306 1.00 0.00 23 VAL A CA 11
ATOM 11851 C C . VAL A 1 23 ? -16.289 -1.540 -14.030 1.00 0.00 23 VAL A C 11
ATOM 11852 O O . VAL A 1 23 ? -17.476 -1.214 -14.078 1.00 0.00 23 VAL A O 11
ATOM 11865 N N . ASP A 1 24 ? -15.621 -1.673 -12.889 1.00 0.00 24 ASP A N 11
ATOM 11866 C CA . ASP A 1 24 ? -16.258 -1.437 -11.598 1.00 0.00 24 ASP A CA 11
ATOM 11867 C C . ASP A 1 24 ? -16.269 0.051 -11.262 1.00 0.00 24 ASP A C 11
ATOM 11868 O O . ASP A 1 24 ? -17.125 0.523 -10.513 1.00 0.00 24 ASP A O 11
ATOM 11877 N N . LYS A 1 25 ? -15.313 0.785 -11.820 1.00 0.00 25 LYS A N 11
ATOM 11878 C CA . LYS A 1 25 ? -15.211 2.220 -11.580 1.00 0.00 25 LYS A CA 11
ATOM 11879 C C . LYS A 1 25 ? -16.344 2.969 -12.274 1.00 0.00 25 LYS A C 11
ATOM 11880 O O . LYS A 1 25 ? -16.948 3.874 -11.697 1.00 0.00 25 LYS A O 11
ATOM 11899 N N . ILE A 1 26 ? -16.629 2.585 -13.514 1.00 0.00 26 ILE A N 11
ATOM 11900 C CA . ILE A 1 26 ? -17.691 3.219 -14.285 1.00 0.00 26 ILE A CA 11
ATOM 11901 C C . ILE A 1 26 ? -19.063 2.724 -13.841 1.00 0.00 26 ILE A C 11
ATOM 11902 O O . ILE A 1 26 ? -20.071 3.403 -14.029 1.00 0.00 26 ILE A O 11
ATOM 11918 N N . GLY A 1 27 ? -19.093 1.533 -13.249 1.00 0.00 27 GLY A N 11
ATOM 11919 C CA . GLY A 1 27 ? -20.346 0.967 -12.786 1.00 0.00 27 GLY A CA 11
ATOM 11920 C C . GLY A 1 27 ? -21.209 0.460 -13.924 1.00 0.00 27 GLY A C 11
ATOM 11921 O O . GLY A 1 27 ? -22.437 0.534 -13.863 1.00 0.00 27 GLY A O 11
ATOM 11925 N N . HIS A 1 28 ? -20.567 -0.056 -14.968 1.00 0.00 28 HIS A N 11
ATOM 11926 C CA . HIS A 1 28 ? -21.284 -0.576 -16.126 1.00 0.00 28 HIS A CA 11
ATOM 11927 C C . HIS A 1 28 ? -22.332 -1.601 -15.702 1.00 0.00 28 HIS A C 11
ATOM 11928 O O . HIS A 1 28 ? -22.243 -2.210 -14.636 1.00 0.00 28 HIS A O 11
ATOM 11942 N N . PRO A 1 29 ? -23.350 -1.795 -16.553 1.00 0.00 29 PRO A N 11
ATOM 11943 C CA . PRO A 1 29 ? -24.434 -2.745 -16.287 1.00 0.00 29 PRO A CA 11
ATOM 11944 C C . PRO A 1 29 ? -23.966 -4.194 -16.362 1.00 0.00 29 PRO A C 11
ATOM 11945 O O . PRO A 1 29 ? -22.840 -4.472 -16.773 1.00 0.00 29 PRO A O 11
ATOM 11956 N N . SER A 1 30 ? -24.839 -5.114 -15.963 1.00 0.00 30 SER A N 11
ATOM 11957 C CA . SER A 1 30 ? -24.513 -6.535 -15.981 1.00 0.00 30 SER A CA 11
ATOM 11958 C C . SER A 1 30 ? -25.506 -7.309 -16.844 1.00 0.00 30 SER A C 11
ATOM 11959 O O . SER A 1 30 ? -25.671 -8.519 -16.688 1.00 0.00 30 SER A O 11
ATOM 11967 N N . HIS A 1 31 ? -26.167 -6.600 -17.754 1.00 0.00 31 HIS A N 11
ATOM 11968 C CA . HIS A 1 31 ? -27.145 -7.219 -18.642 1.00 0.00 31 HIS A CA 11
ATOM 11969 C C . HIS A 1 31 ? -26.470 -8.208 -19.588 1.00 0.00 31 HIS A C 11
ATOM 11970 O O . HIS A 1 31 ? -25.244 -8.234 -19.706 1.00 0.00 31 HIS A O 11
ATOM 11984 N N . LYS A 1 32 ? -27.277 -9.023 -20.259 1.00 0.00 32 LYS A N 11
ATOM 11985 C CA . LYS A 1 32 ? -26.759 -10.014 -21.195 1.00 0.00 32 LYS A CA 11
ATOM 11986 C C . LYS A 1 32 ? -25.865 -9.358 -22.242 1.00 0.00 32 LYS A C 11
ATOM 11987 O O . LYS A 1 32 ? -26.001 -8.170 -22.530 1.00 0.00 32 LYS A O 11
ATOM 12006 N N . GLN A 1 33 ? -24.953 -10.142 -22.810 1.00 0.00 33 GLN A N 11
ATOM 12007 C CA . GLN A 1 33 ? -24.038 -9.636 -23.826 1.00 0.00 33 GLN A CA 11
ATOM 12008 C C . GLN A 1 33 ? -24.803 -8.954 -24.956 1.00 0.00 33 GLN A C 11
ATOM 12009 O O . GLN A 1 33 ? -25.868 -9.416 -25.367 1.00 0.00 33 GLN A O 11
ATOM 12023 N N . THR A 1 34 ? -24.253 -7.851 -25.455 1.00 0.00 34 THR A N 11
ATOM 12024 C CA . THR A 1 34 ? -24.884 -7.105 -26.536 1.00 0.00 34 THR A CA 11
ATOM 12025 C C . THR A 1 34 ? -24.064 -7.196 -27.818 1.00 0.00 34 THR A C 11
ATOM 12026 O O . THR A 1 34 ? -22.871 -7.499 -27.801 1.00 0.00 34 THR A O 11
ATOM 12037 N N . PRO A 1 35 ? -24.717 -6.929 -28.959 1.00 0.00 35 PRO A N 11
ATOM 12038 C CA . PRO A 1 35 ? -24.067 -6.973 -30.272 1.00 0.00 35 PRO A CA 11
ATOM 12039 C C . PRO A 1 35 ? -23.067 -5.837 -30.463 1.00 0.00 35 PRO A C 11
ATOM 12040 O O . PRO A 1 35 ? -22.062 -5.993 -31.156 1.00 0.00 35 PRO A O 11
ATOM 12051 N N . ALA A 1 36 ? -23.350 -4.696 -29.844 1.00 0.00 36 ALA A N 11
ATOM 12052 C CA . ALA A 1 36 ? -22.474 -3.535 -29.944 1.00 0.00 36 ALA A CA 11
ATOM 12053 C C . ALA A 1 36 ? -21.052 -3.882 -29.517 1.00 0.00 36 ALA A C 11
ATOM 12054 O O . ALA A 1 36 ? -20.089 -3.266 -29.973 1.00 0.00 36 ALA A O 11
ATOM 12061 N N . ASP A 1 37 ? -20.928 -4.872 -28.639 1.00 0.00 37 ASP A N 11
ATOM 12062 C CA . ASP A 1 37 ? -19.623 -5.301 -28.150 1.00 0.00 37 ASP A CA 11
ATOM 12063 C C . ASP A 1 37 ? -18.687 -5.624 -29.311 1.00 0.00 37 ASP A C 11
ATOM 12064 O O . ASP A 1 37 ? -17.479 -5.399 -29.229 1.00 0.00 37 ASP A O 11
ATOM 12073 N N . HIS A 1 38 ? -19.253 -6.152 -30.392 1.00 0.00 38 HIS A N 11
ATOM 12074 C CA . HIS A 1 38 ? -18.469 -6.506 -31.570 1.00 0.00 38 HIS A CA 11
ATOM 12075 C C . HIS A 1 38 ? -17.641 -5.318 -32.049 1.00 0.00 38 HIS A C 11
ATOM 12076 O O . HIS A 1 38 ? -16.432 -5.430 -32.244 1.00 0.00 38 HIS A O 11
ATOM 12090 N N . ALA A 1 39 ? -18.302 -4.180 -32.237 1.00 0.00 39 ALA A N 11
ATOM 12091 C CA . ALA A 1 39 ? -17.627 -2.971 -32.692 1.00 0.00 39 ALA A CA 11
ATOM 12092 C C . ALA A 1 39 ? -16.681 -2.435 -31.623 1.00 0.00 39 ALA A C 11
ATOM 12093 O O . ALA A 1 39 ? -15.636 -1.866 -31.935 1.00 0.00 39 ALA A O 11
ATOM 12100 N N . ALA A 1 40 ? -17.056 -2.620 -30.361 1.00 0.00 40 ALA A N 11
ATOM 12101 C CA . ALA A 1 40 ? -16.240 -2.156 -29.246 1.00 0.00 40 ALA A CA 11
ATOM 12102 C C . ALA A 1 40 ? -14.831 -2.736 -29.318 1.00 0.00 40 ALA A C 11
ATOM 12103 O O . ALA A 1 40 ? -13.876 -2.134 -28.825 1.00 0.00 40 ALA A O 11
ATOM 12110 N N . ILE A 1 41 ? -14.709 -3.907 -29.933 1.00 0.00 41 ILE A N 11
ATOM 12111 C CA . ILE A 1 41 ? -13.417 -4.567 -30.069 1.00 0.00 41 ILE A CA 11
ATOM 12112 C C . ILE A 1 41 ? -12.401 -3.652 -30.744 1.00 0.00 41 ILE A C 11
ATOM 12113 O O . ILE A 1 41 ? -11.198 -3.766 -30.509 1.00 0.00 41 ILE A O 11
ATOM 12129 N N . GLU A 1 42 ? -12.893 -2.745 -31.581 1.00 0.00 42 GLU A N 11
ATOM 12130 C CA . GLU A 1 42 ? -12.027 -1.810 -32.289 1.00 0.00 42 GLU A CA 11
ATOM 12131 C C . GLU A 1 42 ? -11.185 -0.999 -31.308 1.00 0.00 42 GLU A C 11
ATOM 12132 O O . GLU A 1 42 ? -10.083 -0.559 -31.635 1.00 0.00 42 GLU A O 11
ATOM 12144 N N . ALA A 1 43 ? -11.713 -0.805 -30.104 1.00 0.00 43 ALA A N 11
ATOM 12145 C CA . ALA A 1 43 ? -11.011 -0.048 -29.075 1.00 0.00 43 ALA A CA 11
ATOM 12146 C C . ALA A 1 43 ? -9.991 -0.921 -28.352 1.00 0.00 43 ALA A C 11
ATOM 12147 O O . ALA A 1 43 ? -8.920 -0.452 -27.965 1.00 0.00 43 ALA A O 11
ATOM 12154 N N . LEU A 1 44 ? -10.330 -2.193 -28.172 1.00 0.00 44 LEU A N 11
ATOM 12155 C CA . LEU A 1 44 ? -9.443 -3.133 -27.494 1.00 0.00 44 LEU A CA 11
ATOM 12156 C C . LEU A 1 44 ? -8.283 -3.536 -28.399 1.00 0.00 44 LEU A C 11
ATOM 12157 O O . LEU A 1 44 ? -7.215 -3.920 -27.922 1.00 0.00 44 LEU A O 11
ATOM 12173 N N . ASP A 1 45 ? -8.499 -3.443 -29.706 1.00 0.00 45 ASP A N 11
ATOM 12174 C CA . ASP A 1 45 ? -7.470 -3.794 -30.679 1.00 0.00 45 ASP A CA 11
ATOM 12175 C C . ASP A 1 45 ? -6.258 -2.878 -30.543 1.00 0.00 45 ASP A C 11
ATOM 12176 O O . ASP A 1 45 ? -5.145 -3.246 -30.917 1.00 0.00 45 ASP A O 11
ATOM 12185 N N . ARG A 1 46 ? -6.484 -1.683 -30.007 1.00 0.00 46 ARG A N 11
ATOM 12186 C CA . ARG A 1 46 ? -5.411 -0.713 -29.824 1.00 0.00 46 ARG A CA 11
ATOM 12187 C C . ARG A 1 46 ? -4.420 -1.191 -28.767 1.00 0.00 46 ARG A C 11
ATOM 12188 O O . ARG A 1 46 ? -3.240 -1.401 -29.056 1.00 0.00 46 ARG A O 11
ATOM 12209 N N . LEU A 1 47 ? -4.905 -1.362 -27.543 1.00 0.00 47 LEU A N 11
ATOM 12210 C CA . LEU A 1 47 ? -4.062 -1.816 -26.442 1.00 0.00 47 LEU A CA 11
ATOM 12211 C C . LEU A 1 47 ? -3.391 -3.143 -26.781 1.00 0.00 47 LEU A C 11
ATOM 12212 O O . LEU A 1 47 ? -2.252 -3.394 -26.385 1.00 0.00 47 LEU A O 11
ATOM 12228 N N . LEU A 1 48 ? -4.103 -3.989 -27.517 1.00 0.00 48 LEU A N 11
ATOM 12229 C CA . LEU A 1 48 ? -3.576 -5.290 -27.912 1.00 0.00 48 LEU A CA 11
ATOM 12230 C C . LEU A 1 48 ? -2.382 -5.133 -28.849 1.00 0.00 48 LEU A C 11
ATOM 12231 O O . LEU A 1 48 ? -1.296 -5.650 -28.581 1.00 0.00 48 LEU A O 11
ATOM 12247 N N . LEU A 1 49 ? -2.589 -4.414 -29.947 1.00 0.00 49 LEU A N 11
ATOM 12248 C CA . LEU A 1 49 ? -1.529 -4.186 -30.923 1.00 0.00 49 LEU A CA 11
ATOM 12249 C C . LEU A 1 49 ? -0.305 -3.560 -30.261 1.00 0.00 49 LEU A C 11
ATOM 12250 O O . LEU A 1 49 ? 0.831 -3.926 -30.563 1.00 0.00 49 LEU A O 11
ATOM 12266 N N . ASP A 1 50 ? -0.545 -2.618 -29.357 1.00 0.00 50 ASP A N 11
ATOM 12267 C CA . ASP A 1 50 ? 0.538 -1.943 -28.649 1.00 0.00 50 ASP A CA 11
ATOM 12268 C C . ASP A 1 50 ? 1.352 -2.938 -27.828 1.00 0.00 50 ASP A C 11
ATOM 12269 O O . ASP A 1 50 ? 2.575 -3.007 -27.952 1.00 0.00 50 ASP A O 11
ATOM 12278 N N . VAL A 1 51 ? 0.666 -3.705 -26.987 1.00 0.00 51 VAL A N 11
ATOM 12279 C CA . VAL A 1 51 ? 1.325 -4.696 -26.144 1.00 0.00 51 VAL A CA 11
ATOM 12280 C C . VAL A 1 51 ? 2.188 -5.638 -26.976 1.00 0.00 51 VAL A C 11
ATOM 12281 O O . VAL A 1 51 ? 3.372 -5.824 -26.693 1.00 0.00 51 VAL A O 11
ATOM 12294 N N . ARG A 1 52 ? 1.588 -6.229 -28.004 1.00 0.00 52 ARG A N 11
ATOM 12295 C CA . ARG A 1 52 ? 2.301 -7.153 -28.877 1.00 0.00 52 ARG A CA 11
ATOM 12296 C C . ARG A 1 52 ? 3.398 -6.430 -29.653 1.00 0.00 52 ARG A C 11
ATOM 12297 O O . ARG A 1 52 ? 4.398 -7.033 -30.041 1.00 0.00 52 ARG A O 11
ATOM 12318 N N . ALA A 1 53 ? 3.202 -5.135 -29.876 1.00 0.00 53 ALA A N 11
ATOM 12319 C CA . ALA A 1 53 ? 4.175 -4.330 -30.604 1.00 0.00 53 ALA A CA 11
ATOM 12320 C C . ALA A 1 53 ? 5.388 -4.015 -29.735 1.00 0.00 53 ALA A C 11
ATOM 12321 O O . ALA A 1 53 ? 6.404 -3.524 -30.227 1.00 0.00 53 ALA A O 11
ATOM 12328 N N . ARG A 1 54 ? 5.274 -4.301 -28.442 1.00 0.00 54 ARG A N 11
ATOM 12329 C CA . ARG A 1 54 ? 6.361 -4.046 -27.505 1.00 0.00 54 ARG A CA 11
ATOM 12330 C C . ARG A 1 54 ? 6.660 -2.553 -27.412 1.00 0.00 54 ARG A C 11
ATOM 12331 O O . ARG A 1 54 ? 7.810 -2.131 -27.537 1.00 0.00 54 ARG A O 11
ATOM 12352 N N . ARG A 1 55 ? 5.617 -1.758 -27.191 1.00 0.00 55 ARG A N 11
ATOM 12353 C CA . ARG A 1 55 ? 5.768 -0.312 -27.083 1.00 0.00 55 ARG A CA 11
ATOM 12354 C C . ARG A 1 55 ? 4.975 0.229 -25.897 1.00 0.00 55 ARG A C 11
ATOM 12355 O O . ARG A 1 55 ? 4.574 1.393 -25.884 1.00 0.00 55 ARG A O 11
ATOM 12376 N N . VAL A 1 56 ? 4.754 -0.623 -24.901 1.00 0.00 56 VAL A N 11
ATOM 12377 C CA . VAL A 1 56 ? 4.010 -0.230 -23.710 1.00 0.00 56 VAL A CA 11
ATOM 12378 C C . VAL A 1 56 ? 4.952 0.176 -22.583 1.00 0.00 56 VAL A C 11
ATOM 12379 O O . VAL A 1 56 ? 6.044 -0.377 -22.442 1.00 0.00 56 VAL A O 11
ATOM 12392 N N . ASP A 1 57 ? 4.524 1.145 -21.781 1.00 0.00 57 ASP A N 11
ATOM 12393 C CA . ASP A 1 57 ? 5.329 1.625 -20.664 1.00 0.00 57 ASP A CA 11
ATOM 12394 C C . ASP A 1 57 ? 4.622 1.370 -19.336 1.00 0.00 57 ASP A C 11
ATOM 12395 O O . ASP A 1 57 ? 3.517 0.830 -19.305 1.00 0.00 57 ASP A O 11
ATOM 12404 N N . GLN A 1 58 ? 5.269 1.761 -18.243 1.00 0.00 58 GLN A N 11
ATOM 12405 C CA . GLN A 1 58 ? 4.702 1.573 -16.912 1.00 0.00 58 GLN A CA 11
ATOM 12406 C C . GLN A 1 58 ? 3.959 2.824 -16.455 1.00 0.00 58 GLN A C 11
ATOM 12407 O O . GLN A 1 58 ? 4.334 3.944 -16.803 1.00 0.00 58 GLN A O 11
ATOM 12421 N N . PHE A 1 59 ? 2.901 2.626 -15.675 1.00 0.00 59 PHE A N 11
ATOM 12422 C CA . PHE A 1 59 ? 2.104 3.738 -15.172 1.00 0.00 59 PHE A CA 11
ATOM 12423 C C . PHE A 1 59 ? 1.088 3.255 -14.140 1.00 0.00 59 PHE A C 11
ATOM 12424 O O . PHE A 1 59 ? 0.749 2.073 -14.094 1.00 0.00 59 PHE A O 11
ATOM 12441 N N . GLN A 1 60 ? 0.609 4.179 -13.313 1.00 0.00 60 GLN A N 11
ATOM 12442 C CA . GLN A 1 60 ? -0.366 3.848 -12.281 1.00 0.00 60 GLN A CA 11
ATOM 12443 C C . GLN A 1 60 ? -1.536 4.825 -12.304 1.00 0.00 60 GLN A C 11
ATOM 12444 O O . GLN A 1 60 ? -1.354 6.021 -12.534 1.00 0.00 60 GLN A O 11
ATOM 12458 N N . ILE A 1 61 ? -2.737 4.309 -12.065 1.00 0.00 61 ILE A N 11
ATOM 12459 C CA . ILE A 1 61 ? -3.937 5.136 -12.058 1.00 0.00 61 ILE A CA 11
ATOM 12460 C C . ILE A 1 61 ? -4.120 5.827 -10.711 1.00 0.00 61 ILE A C 11
ATOM 12461 O O . ILE A 1 61 ? -4.274 7.046 -10.643 1.00 0.00 61 ILE A O 11
ATOM 12477 N N . ASN A 1 62 ? -4.101 5.040 -9.640 1.00 0.00 62 ASN A N 11
ATOM 12478 C CA . ASN A 1 62 ? -4.263 5.576 -8.294 1.00 0.00 62 ASN A CA 11
ATOM 12479 C C . ASN A 1 62 ? -3.565 4.689 -7.267 1.00 0.00 62 ASN A C 11
ATOM 12480 O O . ASN A 1 62 ? -2.958 3.678 -7.616 1.00 0.00 62 ASN A O 11
ATOM 12491 N N . ALA A 1 63 ? -3.657 5.077 -5.999 1.00 0.00 63 ALA A N 11
ATOM 12492 C CA . ALA A 1 63 ? -3.037 4.316 -4.921 1.00 0.00 63 ALA A CA 11
ATOM 12493 C C . ALA A 1 63 ? -4.089 3.742 -3.979 1.00 0.00 63 ALA A C 11
ATOM 12494 O O . ALA A 1 63 ? -3.892 3.701 -2.764 1.00 0.00 63 ALA A O 11
ATOM 12501 N N . SER A 1 64 ? -5.207 3.300 -4.546 1.00 0.00 64 SER A N 11
ATOM 12502 C CA . SER A 1 64 ? -6.293 2.733 -3.755 1.00 0.00 64 SER A CA 11
ATOM 12503 C C . SER A 1 64 ? -6.418 1.232 -4.001 1.00 0.00 64 SER A C 11
ATOM 12504 O O . SER A 1 64 ? -6.889 0.488 -3.142 1.00 0.00 64 SER A O 11
ATOM 12512 N N . ALA A 1 65 ? -5.992 0.796 -5.182 1.00 0.00 65 ALA A N 11
ATOM 12513 C CA . ALA A 1 65 ? -6.053 -0.615 -5.542 1.00 0.00 65 ALA A CA 11
ATOM 12514 C C . ALA A 1 65 ? -4.670 -1.153 -5.894 1.00 0.00 65 ALA A C 11
ATOM 12515 O O . ALA A 1 65 ? -3.673 -0.439 -5.796 1.00 0.00 65 ALA A O 11
ATOM 12522 N N . ALA A 1 66 ? -4.618 -2.417 -6.303 1.00 0.00 66 ALA A N 11
ATOM 12523 C CA . ALA A 1 66 ? -3.358 -3.049 -6.670 1.00 0.00 66 ALA A CA 11
ATOM 12524 C C . ALA A 1 66 ? -2.594 -2.204 -7.684 1.00 0.00 66 ALA A C 11
ATOM 12525 O O . ALA A 1 66 ? -3.191 -1.589 -8.567 1.00 0.00 66 ALA A O 11
ATOM 12532 N N . GLN A 1 67 ? -1.272 -2.179 -7.551 1.00 0.00 67 GLN A N 11
ATOM 12533 C CA . GLN A 1 67 ? -0.428 -1.407 -8.456 1.00 0.00 67 GLN A CA 11
ATOM 12534 C C . GLN A 1 67 ? 0.517 -2.320 -9.230 1.00 0.00 67 GLN A C 11
ATOM 12535 O O . GLN A 1 67 ? 1.243 -3.121 -8.641 1.00 0.00 67 GLN A O 11
ATOM 12549 N N . ILE A 1 68 ? 0.501 -2.195 -10.553 1.00 0.00 68 ILE A N 11
ATOM 12550 C CA . ILE A 1 68 ? 1.357 -3.008 -11.407 1.00 0.00 68 ILE A CA 11
ATOM 12551 C C . ILE A 1 68 ? 2.345 -2.142 -12.180 1.00 0.00 68 ILE A C 11
ATOM 12552 O O . ILE A 1 68 ? 2.025 -1.021 -12.576 1.00 0.00 68 ILE A O 11
ATOM 12568 N N . ILE A 1 69 ? 3.546 -2.670 -12.392 1.00 0.00 69 ILE A N 11
ATOM 12569 C CA . ILE A 1 69 ? 4.580 -1.945 -13.120 1.00 0.00 69 ILE A CA 11
ATOM 12570 C C . ILE A 1 69 ? 5.212 -2.822 -14.195 1.00 0.00 69 ILE A C 11
ATOM 12571 O O . ILE A 1 69 ? 5.387 -4.026 -14.007 1.00 0.00 69 ILE A O 11
ATOM 12587 N N . VAL A 1 70 ? 5.556 -2.210 -15.324 1.00 0.00 70 VAL A N 11
ATOM 12588 C CA . VAL A 1 70 ? 6.171 -2.934 -16.430 1.00 0.00 70 VAL A CA 11
ATOM 12589 C C . VAL A 1 70 ? 7.685 -3.010 -16.262 1.00 0.00 70 VAL A C 11
ATOM 12590 O O . VAL A 1 70 ? 8.425 -2.210 -16.835 1.00 0.00 70 VAL A O 11
ATOM 12603 N N . THR A 1 71 ? 8.140 -3.978 -15.473 1.00 0.00 71 THR A N 11
ATOM 12604 C CA . THR A 1 71 ? 9.565 -4.159 -15.228 1.00 0.00 71 THR A CA 11
ATOM 12605 C C . THR A 1 71 ? 10.070 -5.456 -15.851 1.00 0.00 71 THR A C 11
ATOM 12606 O O . THR A 1 71 ? 10.306 -6.440 -15.150 1.00 0.00 71 THR A O 11
ATOM 12617 N N . ASP A 1 72 ? 10.233 -5.450 -17.169 1.00 0.00 72 ASP A N 11
ATOM 12618 C CA . ASP A 1 72 ? 10.711 -6.626 -17.886 1.00 0.00 72 ASP A CA 11
ATOM 12619 C C . ASP A 1 72 ? 11.999 -7.155 -17.263 1.00 0.00 72 ASP A C 11
ATOM 12620 O O . ASP A 1 72 ? 12.618 -6.489 -16.432 1.00 0.00 72 ASP A O 11
ATOM 12629 N N . MET A 1 1 ? 1.137 -0.392 -1.788 1.00 0.00 1 MET A N 12
ATOM 12630 C CA . MET A 1 1 ? 1.332 -0.029 -3.187 1.00 0.00 1 MET A CA 12
ATOM 12631 C C . MET A 1 1 ? 0.642 -1.029 -4.110 1.00 0.00 1 MET A C 12
ATOM 12632 O O . MET A 1 1 ? 0.100 -0.657 -5.150 1.00 0.00 1 MET A O 12
ATOM 12646 N N . ASP A 1 2 ? 0.667 -2.299 -3.722 1.00 0.00 2 ASP A N 12
ATOM 12647 C CA . ASP A 1 2 ? 0.044 -3.353 -4.514 1.00 0.00 2 ASP A CA 12
ATOM 12648 C C . ASP A 1 2 ? 0.707 -3.470 -5.882 1.00 0.00 2 ASP A C 12
ATOM 12649 O O . ASP A 1 2 ? 0.043 -3.735 -6.884 1.00 0.00 2 ASP A O 12
ATOM 12658 N N . ARG A 1 3 ? 2.021 -3.268 -5.916 1.00 0.00 3 ARG A N 12
ATOM 12659 C CA . ARG A 1 3 ? 2.774 -3.348 -7.162 1.00 0.00 3 ARG A CA 12
ATOM 12660 C C . ARG A 1 3 ? 2.749 -4.767 -7.722 1.00 0.00 3 ARG A C 12
ATOM 12661 O O . ARG A 1 3 ? 2.810 -5.742 -6.972 1.00 0.00 3 ARG A O 12
ATOM 12682 N N . ILE A 1 4 ? 2.659 -4.875 -9.043 1.00 0.00 4 ILE A N 12
ATOM 12683 C CA . ILE A 1 4 ? 2.627 -6.174 -9.703 1.00 0.00 4 ILE A CA 12
ATOM 12684 C C . ILE A 1 4 ? 3.498 -6.177 -10.955 1.00 0.00 4 ILE A C 12
ATOM 12685 O O . ILE A 1 4 ? 3.153 -5.564 -11.966 1.00 0.00 4 ILE A O 12
ATOM 12701 N N . PHE A 1 5 ? 4.629 -6.871 -10.881 1.00 0.00 5 PHE A N 12
ATOM 12702 C CA . PHE A 1 5 ? 5.550 -6.955 -12.008 1.00 0.00 5 PHE A CA 12
ATOM 12703 C C . PHE A 1 5 ? 5.031 -7.928 -13.064 1.00 0.00 5 PHE A C 12
ATOM 12704 O O . PHE A 1 5 ? 4.294 -8.863 -12.752 1.00 0.00 5 PHE A O 12
ATOM 12721 N N . MET A 1 6 ? 5.421 -7.699 -14.313 1.00 0.00 6 MET A N 12
ATOM 12722 C CA . MET A 1 6 ? 4.996 -8.555 -15.415 1.00 0.00 6 MET A CA 12
ATOM 12723 C C . MET A 1 6 ? 5.604 -8.087 -16.733 1.00 0.00 6 MET A C 12
ATOM 12724 O O . MET A 1 6 ? 5.979 -6.923 -16.877 1.00 0.00 6 MET A O 12
ATOM 12738 N N . THR A 1 7 ? 5.699 -9.001 -17.694 1.00 0.00 7 THR A N 12
ATOM 12739 C CA . THR A 1 7 ? 6.262 -8.681 -19.000 1.00 0.00 7 THR A CA 12
ATOM 12740 C C . THR A 1 7 ? 5.170 -8.290 -19.989 1.00 0.00 7 THR A C 12
ATOM 12741 O O . THR A 1 7 ? 3.991 -8.242 -19.639 1.00 0.00 7 THR A O 12
ATOM 12752 N N . ARG A 1 8 ? 5.570 -8.010 -21.225 1.00 0.00 8 ARG A N 12
ATOM 12753 C CA . ARG A 1 8 ? 4.625 -7.622 -22.265 1.00 0.00 8 ARG A CA 12
ATOM 12754 C C . ARG A 1 8 ? 3.481 -8.628 -22.363 1.00 0.00 8 ARG A C 12
ATOM 12755 O O . ARG A 1 8 ? 2.311 -8.250 -22.433 1.00 0.00 8 ARG A O 12
ATOM 12776 N N . THR A 1 9 ? 3.828 -9.911 -22.367 1.00 0.00 9 THR A N 12
ATOM 12777 C CA . THR A 1 9 ? 2.831 -10.971 -22.459 1.00 0.00 9 THR A CA 12
ATOM 12778 C C . THR A 1 9 ? 1.929 -10.985 -21.230 1.00 0.00 9 THR A C 12
ATOM 12779 O O . THR A 1 9 ? 0.705 -10.932 -21.348 1.00 0.00 9 THR A O 12
ATOM 12790 N N . GLU A 1 10 ? 2.541 -11.054 -20.052 1.00 0.00 10 GLU A N 12
ATOM 12791 C CA . GLU A 1 10 ? 1.791 -11.075 -18.802 1.00 0.00 10 GLU A CA 12
ATOM 12792 C C . GLU A 1 10 ? 0.957 -9.806 -18.647 1.00 0.00 10 GLU A C 12
ATOM 12793 O O . GLU A 1 10 ? 0.003 -9.769 -17.871 1.00 0.00 10 GLU A O 12
ATOM 12805 N N . ALA A 1 11 ? 1.325 -8.769 -19.392 1.00 0.00 11 ALA A N 12
ATOM 12806 C CA . ALA A 1 11 ? 0.611 -7.499 -19.339 1.00 0.00 11 ALA A CA 12
ATOM 12807 C C . ALA A 1 11 ? -0.889 -7.704 -19.521 1.00 0.00 11 ALA A C 12
ATOM 12808 O O . ALA A 1 11 ? -1.697 -6.907 -19.044 1.00 0.00 11 ALA A O 12
ATOM 12815 N N . LEU A 1 12 ? -1.254 -8.777 -20.214 1.00 0.00 12 LEU A N 12
ATOM 12816 C CA . LEU A 1 12 ? -2.658 -9.087 -20.460 1.00 0.00 12 LEU A CA 12
ATOM 12817 C C . LEU A 1 12 ? -3.463 -9.032 -19.165 1.00 0.00 12 LEU A C 12
ATOM 12818 O O . LEU A 1 12 ? -4.566 -8.487 -19.132 1.00 0.00 12 LEU A O 12
ATOM 12834 N N . GLU A 1 13 ? -2.902 -9.598 -18.101 1.00 0.00 13 GLU A N 12
ATOM 12835 C CA . GLU A 1 13 ? -3.568 -9.612 -16.804 1.00 0.00 13 GLU A CA 12
ATOM 12836 C C . GLU A 1 13 ? -3.861 -8.192 -16.328 1.00 0.00 13 GLU A C 12
ATOM 12837 O O . GLU A 1 13 ? -4.891 -7.934 -15.705 1.00 0.00 13 GLU A O 12
ATOM 12849 N N . PHE A 1 14 ? -2.947 -7.274 -16.625 1.00 0.00 14 PHE A N 12
ATOM 12850 C CA . PHE A 1 14 ? -3.105 -5.880 -16.226 1.00 0.00 14 PHE A CA 12
ATOM 12851 C C . PHE A 1 14 ? -4.212 -5.207 -17.033 1.00 0.00 14 PHE A C 12
ATOM 12852 O O . PHE A 1 14 ? -5.082 -4.537 -16.475 1.00 0.00 14 PHE A O 12
ATOM 12869 N N . LEU A 1 15 ? -4.171 -5.388 -18.348 1.00 0.00 15 LEU A N 12
ATOM 12870 C CA . LEU A 1 15 ? -5.169 -4.797 -19.233 1.00 0.00 15 LEU A CA 12
ATOM 12871 C C . LEU A 1 15 ? -6.553 -5.375 -18.955 1.00 0.00 15 LEU A C 12
ATOM 12872 O O . LEU A 1 15 ? -7.569 -4.716 -19.179 1.00 0.00 15 LEU A O 12
ATOM 12888 N N . LEU A 1 16 ? -6.586 -6.609 -18.463 1.00 0.00 16 LEU A N 12
ATOM 12889 C CA . LEU A 1 16 ? -7.845 -7.275 -18.151 1.00 0.00 16 LEU A CA 12
ATOM 12890 C C . LEU A 1 16 ? -8.344 -6.876 -16.765 1.00 0.00 16 LEU A C 12
ATOM 12891 O O . LEU A 1 16 ? -9.507 -6.509 -16.594 1.00 0.00 16 LEU A O 12
ATOM 12907 N N . LYS A 1 17 ? -7.456 -6.948 -15.779 1.00 0.00 17 LYS A N 12
ATOM 12908 C CA . LYS A 1 17 ? -7.803 -6.591 -14.409 1.00 0.00 17 LYS A CA 12
ATOM 12909 C C . LYS A 1 17 ? -8.114 -5.102 -14.296 1.00 0.00 17 LYS A C 12
ATOM 12910 O O . LYS A 1 17 ? -8.892 -4.684 -13.439 1.00 0.00 17 LYS A O 12
ATOM 12929 N N . ALA A 1 18 ? -7.502 -4.307 -15.168 1.00 0.00 18 ALA A N 12
ATOM 12930 C CA . ALA A 1 18 ? -7.717 -2.865 -15.168 1.00 0.00 18 ALA A CA 12
ATOM 12931 C C . ALA A 1 18 ? -9.177 -2.528 -15.448 1.00 0.00 18 ALA A C 12
ATOM 12932 O O . ALA A 1 18 ? -9.729 -1.588 -14.875 1.00 0.00 18 ALA A O 12
ATOM 12939 N N . HIS A 1 19 ? -9.799 -3.300 -16.334 1.00 0.00 19 HIS A N 12
ATOM 12940 C CA . HIS A 1 19 ? -11.197 -3.082 -16.690 1.00 0.00 19 HIS A CA 12
ATOM 12941 C C . HIS A 1 19 ? -12.109 -3.339 -15.494 1.00 0.00 19 HIS A C 12
ATOM 12942 O O . HIS A 1 19 ? -13.135 -2.680 -15.333 1.00 0.00 19 HIS A O 12
ATOM 12956 N N . GLN A 1 20 ? -11.726 -4.301 -14.661 1.00 0.00 20 GLN A N 12
ATOM 12957 C CA . GLN A 1 20 ? -12.511 -4.646 -13.482 1.00 0.00 20 GLN A CA 12
ATOM 12958 C C . GLN A 1 20 ? -12.785 -3.411 -12.630 1.00 0.00 20 GLN A C 12
ATOM 12959 O O . GLN A 1 20 ? -13.880 -3.244 -12.092 1.00 0.00 20 GLN A O 12
ATOM 12973 N N . THR A 1 21 ? -11.782 -2.546 -12.510 1.00 0.00 21 THR A N 12
ATOM 12974 C CA . THR A 1 21 ? -11.914 -1.327 -11.723 1.00 0.00 21 THR A CA 12
ATOM 12975 C C . THR A 1 21 ? -12.594 -0.224 -12.527 1.00 0.00 21 THR A C 12
ATOM 12976 O O . THR A 1 21 ? -13.329 0.595 -11.977 1.00 0.00 21 THR A O 12
ATOM 12987 N N . ALA A 1 22 ? -12.344 -0.210 -13.832 1.00 0.00 22 ALA A N 12
ATOM 12988 C CA . ALA A 1 22 ? -12.934 0.791 -14.712 1.00 0.00 22 ALA A CA 12
ATOM 12989 C C . ALA A 1 22 ? -14.451 0.650 -14.764 1.00 0.00 22 ALA A C 12
ATOM 12990 O O . ALA A 1 22 ? -15.182 1.612 -14.528 1.00 0.00 22 ALA A O 12
ATOM 12997 N N . VAL A 1 23 ? -14.919 -0.554 -15.075 1.00 0.00 23 VAL A N 12
ATOM 12998 C CA . VAL A 1 23 ? -16.350 -0.821 -15.157 1.00 0.00 23 VAL A CA 12
ATOM 12999 C C . VAL A 1 23 ? -17.062 -0.401 -13.876 1.00 0.00 23 VAL A C 12
ATOM 13000 O O . VAL A 1 23 ? -18.208 0.048 -13.909 1.00 0.00 23 VAL A O 12
ATOM 13013 N N . ASP A 1 24 ? -16.375 -0.550 -12.749 1.00 0.00 24 ASP A N 12
ATOM 13014 C CA . ASP A 1 24 ? -16.941 -0.185 -11.455 1.00 0.00 24 ASP A CA 12
ATOM 13015 C C . ASP A 1 24 ? -16.820 1.316 -11.213 1.00 0.00 24 ASP A C 12
ATOM 13016 O O . ASP A 1 24 ? -17.684 1.926 -10.583 1.00 0.00 24 ASP A O 12
ATOM 13025 N N . LYS A 1 25 ? -15.743 1.907 -11.718 1.00 0.00 25 LYS A N 12
ATOM 13026 C CA . LYS A 1 25 ? -15.507 3.337 -11.559 1.00 0.00 25 LYS A CA 12
ATOM 13027 C C . LYS A 1 25 ? -16.646 4.147 -12.170 1.00 0.00 25 LYS A C 12
ATOM 13028 O O . LYS A 1 25 ? -17.092 5.140 -11.594 1.00 0.00 25 LYS A O 12
ATOM 13047 N N . ILE A 1 26 ? -17.111 3.717 -13.338 1.00 0.00 26 ILE A N 12
ATOM 13048 C CA . ILE A 1 26 ? -18.198 4.402 -14.026 1.00 0.00 26 ILE A CA 12
ATOM 13049 C C . ILE A 1 26 ? -19.536 4.130 -13.346 1.00 0.00 26 ILE A C 12
ATOM 13050 O O . ILE A 1 26 ? -20.478 4.912 -13.470 1.00 0.00 26 ILE A O 12
ATOM 13066 N N . GLY A 1 27 ? -19.612 3.015 -12.625 1.00 0.00 27 GLY A N 12
ATOM 13067 C CA . GLY A 1 27 ? -20.837 2.660 -11.935 1.00 0.00 27 GLY A CA 12
ATOM 13068 C C . GLY A 1 27 ? -21.792 1.877 -12.814 1.00 0.00 27 GLY A C 12
ATOM 13069 O O . GLY A 1 27 ? -23.011 2.005 -12.688 1.00 0.00 27 GLY A O 12
ATOM 13073 N N . HIS A 1 28 ? -21.239 1.065 -13.709 1.00 0.00 28 HIS A N 12
ATOM 13074 C CA . HIS A 1 28 ? -22.050 0.259 -14.615 1.00 0.00 28 HIS A CA 12
ATOM 13075 C C . HIS A 1 28 ? -22.254 -1.146 -14.056 1.00 0.00 28 HIS A C 12
ATOM 13076 O O . HIS A 1 28 ? -21.476 -1.634 -13.236 1.00 0.00 28 HIS A O 12
ATOM 13090 N N . PRO A 1 29 ? -23.326 -1.814 -14.509 1.00 0.00 29 PRO A N 12
ATOM 13091 C CA . PRO A 1 29 ? -23.657 -3.172 -14.067 1.00 0.00 29 PRO A CA 12
ATOM 13092 C C . PRO A 1 29 ? -22.668 -4.209 -14.590 1.00 0.00 29 PRO A C 12
ATOM 13093 O O . PRO A 1 29 ? -21.663 -3.864 -15.211 1.00 0.00 29 PRO A O 12
ATOM 13104 N N . SER A 1 30 ? -22.961 -5.480 -14.336 1.00 0.00 30 SER A N 12
ATOM 13105 C CA . SER A 1 30 ? -22.096 -6.567 -14.779 1.00 0.00 30 SER A CA 12
ATOM 13106 C C . SER A 1 30 ? -22.880 -7.584 -15.603 1.00 0.00 30 SER A C 12
ATOM 13107 O O . SER A 1 30 ? -22.477 -8.741 -15.728 1.00 0.00 30 SER A O 12
ATOM 13115 N N . HIS A 1 31 ? -24.002 -7.144 -16.163 1.00 0.00 31 HIS A N 12
ATOM 13116 C CA . HIS A 1 31 ? -24.843 -8.015 -16.976 1.00 0.00 31 HIS A CA 12
ATOM 13117 C C . HIS A 1 31 ? -24.023 -8.702 -18.064 1.00 0.00 31 HIS A C 12
ATOM 13118 O O . HIS A 1 31 ? -22.876 -8.332 -18.319 1.00 0.00 31 HIS A O 12
ATOM 13132 N N . LYS A 1 32 ? -24.617 -9.704 -18.703 1.00 0.00 32 LYS A N 12
ATOM 13133 C CA . LYS A 1 32 ? -23.943 -10.443 -19.764 1.00 0.00 32 LYS A CA 12
ATOM 13134 C C . LYS A 1 32 ? -23.437 -9.497 -20.848 1.00 0.00 32 LYS A C 12
ATOM 13135 O O . LYS A 1 32 ? -23.979 -8.408 -21.037 1.00 0.00 32 LYS A O 12
ATOM 13154 N N . GLN A 1 33 ? -22.396 -9.921 -21.558 1.00 0.00 33 GLN A N 12
ATOM 13155 C CA . GLN A 1 33 ? -21.818 -9.111 -22.624 1.00 0.00 33 GLN A CA 12
ATOM 13156 C C . GLN A 1 33 ? -22.858 -8.798 -23.694 1.00 0.00 33 GLN A C 12
ATOM 13157 O O . GLN A 1 33 ? -23.832 -9.532 -23.863 1.00 0.00 33 GLN A O 12
ATOM 13171 N N . THR A 1 34 ? -22.646 -7.702 -24.416 1.00 0.00 34 THR A N 12
ATOM 13172 C CA . THR A 1 34 ? -23.565 -7.290 -25.469 1.00 0.00 34 THR A CA 12
ATOM 13173 C C . THR A 1 34 ? -22.928 -7.441 -26.845 1.00 0.00 34 THR A C 12
ATOM 13174 O O . THR A 1 34 ? -21.706 -7.499 -26.988 1.00 0.00 34 THR A O 12
ATOM 13185 N N . PRO A 1 35 ? -23.772 -7.507 -27.886 1.00 0.00 35 PRO A N 12
ATOM 13186 C CA . PRO A 1 35 ? -23.313 -7.651 -29.270 1.00 0.00 35 PRO A CA 12
ATOM 13187 C C . PRO A 1 35 ? -22.620 -6.394 -29.785 1.00 0.00 35 PRO A C 12
ATOM 13188 O O . PRO A 1 35 ? -21.783 -6.459 -30.685 1.00 0.00 35 PRO A O 12
ATOM 13199 N N . ALA A 1 36 ? -22.975 -5.250 -29.209 1.00 0.00 36 ALA A N 12
ATOM 13200 C CA . ALA A 1 36 ? -22.385 -3.978 -29.608 1.00 0.00 36 ALA A CA 12
ATOM 13201 C C . ALA A 1 36 ? -20.879 -3.973 -29.370 1.00 0.00 36 ALA A C 12
ATOM 13202 O O . ALA A 1 36 ? -20.140 -3.237 -30.025 1.00 0.00 36 ALA A O 12
ATOM 13209 N N . ASP A 1 37 ? -20.430 -4.796 -28.429 1.00 0.00 37 ASP A N 12
ATOM 13210 C CA . ASP A 1 37 ? -19.011 -4.886 -28.105 1.00 0.00 37 ASP A CA 12
ATOM 13211 C C . ASP A 1 37 ? -18.189 -5.209 -29.349 1.00 0.00 37 ASP A C 12
ATOM 13212 O O . ASP A 1 37 ? -17.007 -4.874 -29.429 1.00 0.00 37 ASP A O 12
ATOM 13221 N N . HIS A 1 38 ? -18.823 -5.864 -30.317 1.00 0.00 38 HIS A N 12
ATOM 13222 C CA . HIS A 1 38 ? -18.150 -6.233 -31.558 1.00 0.00 38 HIS A CA 12
ATOM 13223 C C . HIS A 1 38 ? -17.468 -5.022 -32.187 1.00 0.00 38 HIS A C 12
ATOM 13224 O O . HIS A 1 38 ? -16.447 -5.153 -32.862 1.00 0.00 38 HIS A O 12
ATOM 13238 N N . ALA A 1 39 ? -18.039 -3.843 -31.961 1.00 0.00 39 ALA A N 12
ATOM 13239 C CA . ALA A 1 39 ? -17.485 -2.609 -32.505 1.00 0.00 39 ALA A CA 12
ATOM 13240 C C . ALA A 1 39 ? -16.407 -2.041 -31.588 1.00 0.00 39 ALA A C 12
ATOM 13241 O O . ALA A 1 39 ? -15.441 -1.436 -32.052 1.00 0.00 39 ALA A O 12
ATOM 13248 N N . ALA A 1 40 ? -16.580 -2.238 -30.285 1.00 0.00 40 ALA A N 12
ATOM 13249 C CA . ALA A 1 40 ? -15.621 -1.746 -29.304 1.00 0.00 40 ALA A CA 12
ATOM 13250 C C . ALA A 1 40 ? -14.247 -2.370 -29.519 1.00 0.00 40 ALA A C 12
ATOM 13251 O O . ALA A 1 40 ? -13.226 -1.787 -29.153 1.00 0.00 40 ALA A O 12
ATOM 13258 N N . ILE A 1 41 ? -14.228 -3.559 -30.113 1.00 0.00 41 ILE A N 12
ATOM 13259 C CA . ILE A 1 41 ? -12.979 -4.261 -30.376 1.00 0.00 41 ILE A CA 12
ATOM 13260 C C . ILE A 1 41 ? -12.025 -3.399 -31.197 1.00 0.00 41 ILE A C 12
ATOM 13261 O O . ILE A 1 41 ? -10.809 -3.577 -31.142 1.00 0.00 41 ILE A O 12
ATOM 13277 N N . GLU A 1 42 ? -12.587 -2.463 -31.956 1.00 0.00 42 GLU A N 12
ATOM 13278 C CA . GLU A 1 42 ? -11.786 -1.573 -32.787 1.00 0.00 42 GLU A CA 12
ATOM 13279 C C . GLU A 1 42 ? -10.695 -0.895 -31.964 1.00 0.00 42 GLU A C 12
ATOM 13280 O O . GLU A 1 42 ? -9.597 -0.639 -32.459 1.00 0.00 42 GLU A O 12
ATOM 13292 N N . ALA A 1 43 ? -11.005 -0.607 -30.704 1.00 0.00 43 ALA A N 12
ATOM 13293 C CA . ALA A 1 43 ? -10.051 0.039 -29.811 1.00 0.00 43 ALA A CA 12
ATOM 13294 C C . ALA A 1 43 ? -9.106 -0.981 -29.186 1.00 0.00 43 ALA A C 12
ATOM 13295 O O . ALA A 1 43 ? -7.988 -0.647 -28.792 1.00 0.00 43 ALA A O 12
ATOM 13302 N N . LEU A 1 44 ? -9.562 -2.226 -29.097 1.00 0.00 44 LEU A N 12
ATOM 13303 C CA . LEU A 1 44 ? -8.757 -3.296 -28.518 1.00 0.00 44 LEU A CA 12
ATOM 13304 C C . LEU A 1 44 ? -7.533 -3.585 -29.382 1.00 0.00 44 LEU A C 12
ATOM 13305 O O . LEU A 1 44 ? -6.520 -4.084 -28.893 1.00 0.00 44 LEU A O 12
ATOM 13321 N N . ASP A 1 45 ? -7.635 -3.266 -30.668 1.00 0.00 45 ASP A N 12
ATOM 13322 C CA . ASP A 1 45 ? -6.535 -3.488 -31.600 1.00 0.00 45 ASP A CA 12
ATOM 13323 C C . ASP A 1 45 ? -5.337 -2.613 -31.244 1.00 0.00 45 ASP A C 12
ATOM 13324 O O . ASP A 1 45 ? -4.200 -2.930 -31.593 1.00 0.00 45 ASP A O 12
ATOM 13333 N N . ARG A 1 46 ? -5.600 -1.511 -30.550 1.00 0.00 46 ARG A N 12
ATOM 13334 C CA . ARG A 1 46 ? -4.544 -0.589 -30.150 1.00 0.00 46 ARG A CA 12
ATOM 13335 C C . ARG A 1 46 ? -3.674 -1.202 -29.056 1.00 0.00 46 ARG A C 12
ATOM 13336 O O . ARG A 1 46 ? -2.473 -1.401 -29.242 1.00 0.00 46 ARG A O 12
ATOM 13357 N N . LEU A 1 47 ? -4.287 -1.497 -27.915 1.00 0.00 47 LEU A N 12
ATOM 13358 C CA . LEU A 1 47 ? -3.569 -2.086 -26.790 1.00 0.00 47 LEU A CA 12
ATOM 13359 C C . LEU A 1 47 ? -2.866 -3.373 -27.207 1.00 0.00 47 LEU A C 12
ATOM 13360 O O . LEU A 1 47 ? -1.771 -3.677 -26.733 1.00 0.00 47 LEU A O 12
ATOM 13376 N N . LEU A 1 48 ? -3.501 -4.126 -28.099 1.00 0.00 48 LEU A N 12
ATOM 13377 C CA . LEU A 1 48 ? -2.936 -5.381 -28.583 1.00 0.00 48 LEU A CA 12
ATOM 13378 C C . LEU A 1 48 ? -1.730 -5.124 -29.481 1.00 0.00 48 LEU A C 12
ATOM 13379 O O . LEU A 1 48 ? -0.688 -5.765 -29.338 1.00 0.00 48 LEU A O 12
ATOM 13395 N N . LEU A 1 49 ? -1.877 -4.181 -30.406 1.00 0.00 49 LEU A N 12
ATOM 13396 C CA . LEU A 1 49 ? -0.800 -3.838 -31.327 1.00 0.00 49 LEU A CA 12
ATOM 13397 C C . LEU A 1 49 ? 0.426 -3.339 -30.568 1.00 0.00 49 LEU A C 12
ATOM 13398 O O . LEU A 1 49 ? 1.562 -3.612 -30.956 1.00 0.00 49 LEU A O 12
ATOM 13414 N N . ASP A 1 50 ? 0.188 -2.608 -29.485 1.00 0.00 50 ASP A N 12
ATOM 13415 C CA . ASP A 1 50 ? 1.273 -2.073 -28.670 1.00 0.00 50 ASP A CA 12
ATOM 13416 C C . ASP A 1 50 ? 1.960 -3.185 -27.883 1.00 0.00 50 ASP A C 12
ATOM 13417 O O . ASP A 1 50 ? 3.165 -3.397 -28.013 1.00 0.00 50 ASP A O 12
ATOM 13426 N N . VAL A 1 51 ? 1.185 -3.891 -27.066 1.00 0.00 51 VAL A N 12
ATOM 13427 C CA . VAL A 1 51 ? 1.718 -4.981 -26.258 1.00 0.00 51 VAL A CA 12
ATOM 13428 C C . VAL A 1 51 ? 2.373 -6.044 -27.133 1.00 0.00 51 VAL A C 12
ATOM 13429 O O . VAL A 1 51 ? 3.275 -6.756 -26.691 1.00 0.00 51 VAL A O 12
ATOM 13442 N N . ARG A 1 52 ? 1.913 -6.145 -28.376 1.00 0.00 52 ARG A N 12
ATOM 13443 C CA . ARG A 1 52 ? 2.454 -7.122 -29.313 1.00 0.00 52 ARG A CA 12
ATOM 13444 C C . ARG A 1 52 ? 3.692 -6.573 -30.017 1.00 0.00 52 ARG A C 12
ATOM 13445 O O . ARG A 1 52 ? 4.620 -7.317 -30.330 1.00 0.00 52 ARG A O 12
ATOM 13466 N N . ALA A 1 53 ? 3.696 -5.267 -30.262 1.00 0.00 53 ALA A N 12
ATOM 13467 C CA . ALA A 1 53 ? 4.819 -4.619 -30.927 1.00 0.00 53 ALA A CA 12
ATOM 13468 C C . ALA A 1 53 ? 5.817 -4.072 -29.912 1.00 0.00 53 ALA A C 12
ATOM 13469 O O . ALA A 1 53 ? 6.648 -3.225 -30.238 1.00 0.00 53 ALA A O 12
ATOM 13476 N N . ARG A 1 54 ? 5.728 -4.561 -28.679 1.00 0.00 54 ARG A N 12
ATOM 13477 C CA . ARG A 1 54 ? 6.623 -4.120 -27.616 1.00 0.00 54 ARG A CA 12
ATOM 13478 C C . ARG A 1 54 ? 6.638 -2.597 -27.515 1.00 0.00 54 ARG A C 12
ATOM 13479 O O . ARG A 1 54 ? 7.699 -1.974 -27.538 1.00 0.00 54 ARG A O 12
ATOM 13500 N N . ARG A 1 55 ? 5.453 -2.005 -27.404 1.00 0.00 55 ARG A N 12
ATOM 13501 C CA . ARG A 1 55 ? 5.330 -0.556 -27.302 1.00 0.00 55 ARG A CA 12
ATOM 13502 C C . ARG A 1 55 ? 4.546 -0.164 -26.053 1.00 0.00 55 ARG A C 12
ATOM 13503 O O . ARG A 1 55 ? 3.926 0.899 -26.005 1.00 0.00 55 ARG A O 12
ATOM 13524 N N . VAL A 1 56 ? 4.577 -1.029 -25.045 1.00 0.00 56 VAL A N 12
ATOM 13525 C CA . VAL A 1 56 ? 3.870 -0.773 -23.796 1.00 0.00 56 VAL A CA 12
ATOM 13526 C C . VAL A 1 56 ? 4.834 -0.339 -22.697 1.00 0.00 56 VAL A C 12
ATOM 13527 O O . VAL A 1 56 ? 6.005 -0.719 -22.698 1.00 0.00 56 VAL A O 12
ATOM 13540 N N . ASP A 1 57 ? 4.333 0.460 -21.761 1.00 0.00 57 ASP A N 12
ATOM 13541 C CA . ASP A 1 57 ? 5.150 0.946 -20.654 1.00 0.00 57 ASP A CA 12
ATOM 13542 C C . ASP A 1 57 ? 4.483 0.647 -19.315 1.00 0.00 57 ASP A C 12
ATOM 13543 O O . ASP A 1 57 ? 3.397 0.070 -19.268 1.00 0.00 57 ASP A O 12
ATOM 13552 N N . GLN A 1 58 ? 5.141 1.044 -18.231 1.00 0.00 58 GLN A N 12
ATOM 13553 C CA . GLN A 1 58 ? 4.612 0.817 -16.891 1.00 0.00 58 GLN A CA 12
ATOM 13554 C C . GLN A 1 58 ? 3.837 2.035 -16.398 1.00 0.00 58 GLN A C 12
ATOM 13555 O O . GLN A 1 58 ? 4.166 3.172 -16.736 1.00 0.00 58 GLN A O 12
ATOM 13569 N N . PHE A 1 59 ? 2.805 1.789 -15.598 1.00 0.00 59 PHE A N 12
ATOM 13570 C CA . PHE A 1 59 ? 1.981 2.865 -15.060 1.00 0.00 59 PHE A CA 12
ATOM 13571 C C . PHE A 1 59 ? 1.224 2.402 -13.819 1.00 0.00 59 PHE A C 12
ATOM 13572 O O . PHE A 1 59 ? 0.914 1.219 -13.674 1.00 0.00 59 PHE A O 12
ATOM 13589 N N . GLN A 1 60 ? 0.929 3.342 -12.927 1.00 0.00 60 GLN A N 12
ATOM 13590 C CA . GLN A 1 60 ? 0.209 3.030 -11.698 1.00 0.00 60 GLN A CA 12
ATOM 13591 C C . GLN A 1 60 ? -1.266 3.400 -11.822 1.00 0.00 60 GLN A C 12
ATOM 13592 O O . GLN A 1 60 ? -1.611 4.425 -12.412 1.00 0.00 60 GLN A O 12
ATOM 13606 N N . ILE A 1 61 ? -2.130 2.561 -11.264 1.00 0.00 61 ILE A N 12
ATOM 13607 C CA . ILE A 1 61 ? -3.567 2.801 -11.311 1.00 0.00 61 ILE A CA 12
ATOM 13608 C C . ILE A 1 61 ? -4.013 3.701 -10.164 1.00 0.00 61 ILE A C 12
ATOM 13609 O O . ILE A 1 61 ? -4.630 4.742 -10.382 1.00 0.00 61 ILE A O 12
ATOM 13625 N N . ASN A 1 62 ? -3.694 3.292 -8.940 1.00 0.00 62 ASN A N 12
ATOM 13626 C CA . ASN A 1 62 ? -4.060 4.062 -7.757 1.00 0.00 62 ASN A CA 12
ATOM 13627 C C . ASN A 1 62 ? -3.407 3.482 -6.507 1.00 0.00 62 ASN A C 12
ATOM 13628 O O . ASN A 1 62 ? -2.712 2.468 -6.570 1.00 0.00 62 ASN A O 12
ATOM 13639 N N . ALA A 1 63 ? -3.636 4.133 -5.370 1.00 0.00 63 ALA A N 12
ATOM 13640 C CA . ALA A 1 63 ? -3.072 3.680 -4.105 1.00 0.00 63 ALA A CA 12
ATOM 13641 C C . ALA A 1 63 ? -4.053 2.784 -3.356 1.00 0.00 63 ALA A C 12
ATOM 13642 O O . ALA A 1 63 ? -3.651 1.949 -2.546 1.00 0.00 63 ALA A O 12
ATOM 13649 N N . SER A 1 64 ? -5.341 2.965 -3.631 1.00 0.00 64 SER A N 12
ATOM 13650 C CA . SER A 1 64 ? -6.379 2.175 -2.979 1.00 0.00 64 SER A CA 12
ATOM 13651 C C . SER A 1 64 ? -6.895 1.083 -3.911 1.00 0.00 64 SER A C 12
ATOM 13652 O O . SER A 1 64 ? -8.079 0.748 -3.896 1.00 0.00 64 SER A O 12
ATOM 13660 N N . ALA A 1 65 ? -5.997 0.531 -4.720 1.00 0.00 65 ALA A N 12
ATOM 13661 C CA . ALA A 1 65 ? -6.360 -0.525 -5.657 1.00 0.00 65 ALA A CA 12
ATOM 13662 C C . ALA A 1 65 ? -5.121 -1.243 -6.182 1.00 0.00 65 ALA A C 12
ATOM 13663 O O . ALA A 1 65 ? -4.007 -0.728 -6.088 1.00 0.00 65 ALA A O 12
ATOM 13670 N N . ALA A 1 66 ? -5.323 -2.434 -6.735 1.00 0.00 66 ALA A N 12
ATOM 13671 C CA . ALA A 1 66 ? -4.222 -3.222 -7.276 1.00 0.00 66 ALA A CA 12
ATOM 13672 C C . ALA A 1 66 ? -3.384 -2.398 -8.248 1.00 0.00 66 ALA A C 12
ATOM 13673 O O . ALA A 1 66 ? -3.918 -1.765 -9.158 1.00 0.00 66 ALA A O 12
ATOM 13680 N N . GLN A 1 67 ? -2.070 -2.412 -8.048 1.00 0.00 67 GLN A N 12
ATOM 13681 C CA . GLN A 1 67 ? -1.160 -1.664 -8.907 1.00 0.00 67 GLN A CA 12
ATOM 13682 C C . GLN A 1 67 ? -0.337 -2.607 -9.779 1.00 0.00 67 GLN A C 12
ATOM 13683 O O . GLN A 1 67 ? -0.186 -3.787 -9.463 1.00 0.00 67 GLN A O 12
ATOM 13697 N N . ILE A 1 68 ? 0.193 -2.078 -10.877 1.00 0.00 68 ILE A N 12
ATOM 13698 C CA . ILE A 1 68 ? 1.001 -2.873 -11.794 1.00 0.00 68 ILE A CA 12
ATOM 13699 C C . ILE A 1 68 ? 2.176 -2.064 -12.333 1.00 0.00 68 ILE A C 12
ATOM 13700 O O . ILE A 1 68 ? 2.055 -0.863 -12.578 1.00 0.00 68 ILE A O 12
ATOM 13716 N N . ILE A 1 69 ? 3.311 -2.730 -12.518 1.00 0.00 69 ILE A N 12
ATOM 13717 C CA . ILE A 1 69 ? 4.507 -2.074 -13.032 1.00 0.00 69 ILE A CA 12
ATOM 13718 C C . ILE A 1 69 ? 5.268 -2.987 -13.986 1.00 0.00 69 ILE A C 12
ATOM 13719 O O . ILE A 1 69 ? 5.863 -3.981 -13.570 1.00 0.00 69 ILE A O 12
ATOM 13735 N N . VAL A 1 70 ? 5.246 -2.643 -15.270 1.00 0.00 70 VAL A N 12
ATOM 13736 C CA . VAL A 1 70 ? 5.936 -3.430 -16.285 1.00 0.00 70 VAL A CA 12
ATOM 13737 C C . VAL A 1 70 ? 7.429 -3.520 -15.988 1.00 0.00 70 VAL A C 12
ATOM 13738 O O . VAL A 1 70 ? 8.052 -2.542 -15.572 1.00 0.00 70 VAL A O 12
ATOM 13751 N N . THR A 1 71 ? 8.000 -4.700 -16.207 1.00 0.00 71 THR A N 12
ATOM 13752 C CA . THR A 1 71 ? 9.420 -4.919 -15.962 1.00 0.00 71 THR A CA 12
ATOM 13753 C C . THR A 1 71 ? 10.209 -4.920 -17.267 1.00 0.00 71 THR A C 12
ATOM 13754 O O . THR A 1 71 ? 10.617 -5.973 -17.757 1.00 0.00 71 THR A O 12
ATOM 13765 N N . ASP A 1 72 ? 10.421 -3.733 -17.825 1.00 0.00 72 ASP A N 12
ATOM 13766 C CA . ASP A 1 72 ? 11.163 -3.596 -19.073 1.00 0.00 72 ASP A CA 12
ATOM 13767 C C . ASP A 1 72 ? 12.515 -4.297 -18.981 1.00 0.00 72 ASP A C 12
ATOM 13768 O O . ASP A 1 72 ? 12.891 -5.062 -19.870 1.00 0.00 72 ASP A O 12
ATOM 13777 N N . MET A 1 1 ? -1.253 0.037 -3.865 1.00 0.00 1 MET A N 13
ATOM 13778 C CA . MET A 1 1 ? 0.119 0.093 -3.374 1.00 0.00 1 MET A CA 13
ATOM 13779 C C . MET A 1 1 ? 0.855 -1.210 -3.668 1.00 0.00 1 MET A C 13
ATOM 13780 O O . MET A 1 1 ? 2.069 -1.214 -3.878 1.00 0.00 1 MET A O 13
ATOM 13794 N N . ASP A 1 2 ? 0.115 -2.313 -3.681 1.00 0.00 2 ASP A N 13
ATOM 13795 C CA . ASP A 1 2 ? 0.698 -3.622 -3.950 1.00 0.00 2 ASP A CA 13
ATOM 13796 C C . ASP A 1 2 ? 1.277 -3.680 -5.360 1.00 0.00 2 ASP A C 13
ATOM 13797 O O . ASP A 1 2 ? 0.563 -3.960 -6.323 1.00 0.00 2 ASP A O 13
ATOM 13806 N N . ARG A 1 3 ? 2.574 -3.412 -5.473 1.00 0.00 3 ARG A N 13
ATOM 13807 C CA . ARG A 1 3 ? 3.248 -3.432 -6.766 1.00 0.00 3 ARG A CA 13
ATOM 13808 C C . ARG A 1 3 ? 3.257 -4.840 -7.353 1.00 0.00 3 ARG A C 13
ATOM 13809 O O . ARG A 1 3 ? 3.343 -5.827 -6.622 1.00 0.00 3 ARG A O 13
ATOM 13830 N N . ILE A 1 4 ? 3.167 -4.924 -8.676 1.00 0.00 4 ILE A N 13
ATOM 13831 C CA . ILE A 1 4 ? 3.166 -6.211 -9.361 1.00 0.00 4 ILE A CA 13
ATOM 13832 C C . ILE A 1 4 ? 4.116 -6.200 -10.554 1.00 0.00 4 ILE A C 13
ATOM 13833 O O . ILE A 1 4 ? 3.843 -5.565 -11.573 1.00 0.00 4 ILE A O 13
ATOM 13849 N N . PHE A 1 5 ? 5.233 -6.908 -10.420 1.00 0.00 5 PHE A N 13
ATOM 13850 C CA . PHE A 1 5 ? 6.224 -6.981 -11.487 1.00 0.00 5 PHE A CA 13
ATOM 13851 C C . PHE A 1 5 ? 5.827 -8.025 -12.527 1.00 0.00 5 PHE A C 13
ATOM 13852 O O . PHE A 1 5 ? 5.465 -9.151 -12.185 1.00 0.00 5 PHE A O 13
ATOM 13869 N N . MET A 1 6 ? 5.899 -7.643 -13.798 1.00 0.00 6 MET A N 13
ATOM 13870 C CA . MET A 1 6 ? 5.548 -8.546 -14.888 1.00 0.00 6 MET A CA 13
ATOM 13871 C C . MET A 1 6 ? 6.286 -8.166 -16.168 1.00 0.00 6 MET A C 13
ATOM 13872 O O . MET A 1 6 ? 6.572 -6.992 -16.406 1.00 0.00 6 MET A O 13
ATOM 13886 N N . THR A 1 7 ? 6.592 -9.165 -16.989 1.00 0.00 7 THR A N 13
ATOM 13887 C CA . THR A 1 7 ? 7.297 -8.936 -18.243 1.00 0.00 7 THR A CA 13
ATOM 13888 C C . THR A 1 7 ? 6.345 -8.448 -19.329 1.00 0.00 7 THR A C 13
ATOM 13889 O O . THR A 1 7 ? 5.151 -8.269 -19.086 1.00 0.00 7 THR A O 13
ATOM 13900 N N . ARG A 1 8 ? 6.879 -8.236 -20.527 1.00 0.00 8 ARG A N 13
ATOM 13901 C CA . ARG A 1 8 ? 6.076 -7.769 -21.650 1.00 0.00 8 ARG A CA 13
ATOM 13902 C C . ARG A 1 8 ? 4.944 -8.747 -21.953 1.00 0.00 8 ARG A C 13
ATOM 13903 O O . ARG A 1 8 ? 3.829 -8.342 -22.282 1.00 0.00 8 ARG A O 13
ATOM 13924 N N . THR A 1 9 ? 5.240 -10.039 -21.841 1.00 0.00 9 THR A N 13
ATOM 13925 C CA . THR A 1 9 ? 4.249 -11.075 -22.105 1.00 0.00 9 THR A CA 13
ATOM 13926 C C . THR A 1 9 ? 3.255 -11.191 -20.955 1.00 0.00 9 THR A C 13
ATOM 13927 O O . THR A 1 9 ? 2.119 -11.622 -21.147 1.00 0.00 9 THR A O 13
ATOM 13938 N N . GLU A 1 10 ? 3.691 -10.802 -19.761 1.00 0.00 10 GLU A N 13
ATOM 13939 C CA . GLU A 1 10 ? 2.838 -10.864 -18.580 1.00 0.00 10 GLU A CA 13
ATOM 13940 C C . GLU A 1 10 ? 1.999 -9.596 -18.449 1.00 0.00 10 GLU A C 13
ATOM 13941 O O . GLU A 1 10 ? 0.985 -9.579 -17.751 1.00 0.00 10 GLU A O 13
ATOM 13953 N N . ALA A 1 11 ? 2.429 -8.536 -19.124 1.00 0.00 11 ALA A N 13
ATOM 13954 C CA . ALA A 1 11 ? 1.718 -7.264 -19.085 1.00 0.00 11 ALA A CA 13
ATOM 13955 C C . ALA A 1 11 ? 0.232 -7.458 -19.367 1.00 0.00 11 ALA A C 13
ATOM 13956 O O . ALA A 1 11 ? -0.605 -6.680 -18.906 1.00 0.00 11 ALA A O 13
ATOM 13963 N N . LEU A 1 12 ? -0.090 -8.498 -20.128 1.00 0.00 12 LEU A N 13
ATOM 13964 C CA . LEU A 1 12 ? -1.477 -8.793 -20.473 1.00 0.00 12 LEU A CA 13
ATOM 13965 C C . LEU A 1 12 ? -2.356 -8.808 -19.226 1.00 0.00 12 LEU A C 13
ATOM 13966 O O . LEU A 1 12 ? -3.471 -8.287 -19.236 1.00 0.00 12 LEU A O 13
ATOM 13982 N N . GLU A 1 13 ? -1.846 -9.407 -18.155 1.00 0.00 13 GLU A N 13
ATOM 13983 C CA . GLU A 1 13 ? -2.585 -9.488 -16.901 1.00 0.00 13 GLU A CA 13
ATOM 13984 C C . GLU A 1 13 ? -2.854 -8.096 -16.337 1.00 0.00 13 GLU A C 13
ATOM 13985 O O . GLU A 1 13 ? -3.899 -7.849 -15.734 1.00 0.00 13 GLU A O 13
ATOM 13997 N N . PHE A 1 14 ? -1.903 -7.189 -16.537 1.00 0.00 14 PHE A N 13
ATOM 13998 C CA . PHE A 1 14 ? -2.035 -5.822 -16.047 1.00 0.00 14 PHE A CA 13
ATOM 13999 C C . PHE A 1 14 ? -3.108 -5.067 -16.826 1.00 0.00 14 PHE A C 13
ATOM 14000 O O . PHE A 1 14 ? -4.044 -4.518 -16.243 1.00 0.00 14 PHE A O 13
ATOM 14017 N N . LEU A 1 15 ? -2.965 -5.043 -18.147 1.00 0.00 15 LEU A N 13
ATOM 14018 C CA . LEU A 1 15 ? -3.921 -4.355 -19.007 1.00 0.00 15 LEU A CA 13
ATOM 14019 C C . LEU A 1 15 ? -5.296 -5.011 -18.926 1.00 0.00 15 LEU A C 13
ATOM 14020 O O . LEU A 1 15 ? -6.318 -4.366 -19.165 1.00 0.00 15 LEU A O 13
ATOM 14036 N N . LEU A 1 16 ? -5.315 -6.295 -18.587 1.00 0.00 16 LEU A N 13
ATOM 14037 C CA . LEU A 1 16 ? -6.565 -7.038 -18.472 1.00 0.00 16 LEU A CA 13
ATOM 14038 C C . LEU A 1 16 ? -7.241 -6.762 -17.132 1.00 0.00 16 LEU A C 13
ATOM 14039 O O . LEU A 1 16 ? -8.450 -6.539 -17.068 1.00 0.00 16 LEU A O 13
ATOM 14055 N N . LYS A 1 17 ? -6.452 -6.778 -16.063 1.00 0.00 17 LYS A N 13
ATOM 14056 C CA . LYS A 1 17 ? -6.971 -6.526 -14.724 1.00 0.00 17 LYS A CA 13
ATOM 14057 C C . LYS A 1 17 ? -7.312 -5.051 -14.541 1.00 0.00 17 LYS A C 13
ATOM 14058 O O . LYS A 1 17 ? -8.170 -4.698 -13.733 1.00 0.00 17 LYS A O 13
ATOM 14077 N N . ALA A 1 18 ? -6.634 -4.193 -15.296 1.00 0.00 18 ALA A N 13
ATOM 14078 C CA . ALA A 1 18 ? -6.867 -2.757 -15.219 1.00 0.00 18 ALA A CA 13
ATOM 14079 C C . ALA A 1 18 ? -8.330 -2.423 -15.492 1.00 0.00 18 ALA A C 13
ATOM 14080 O O . ALA A 1 18 ? -8.857 -1.434 -14.980 1.00 0.00 18 ALA A O 13
ATOM 14087 N N . HIS A 1 19 ? -8.981 -3.252 -16.301 1.00 0.00 19 HIS A N 13
ATOM 14088 C CA . HIS A 1 19 ? -10.384 -3.045 -16.641 1.00 0.00 19 HIS A CA 13
ATOM 14089 C C . HIS A 1 19 ? -11.266 -3.155 -15.401 1.00 0.00 19 HIS A C 13
ATOM 14090 O O . HIS A 1 19 ? -12.181 -2.356 -15.207 1.00 0.00 19 HIS A O 13
ATOM 14104 N N . GLN A 1 20 ? -10.984 -4.150 -14.567 1.00 0.00 20 GLN A N 13
ATOM 14105 C CA . GLN A 1 20 ? -11.753 -4.365 -13.347 1.00 0.00 20 GLN A CA 13
ATOM 14106 C C . GLN A 1 20 ? -11.790 -3.100 -12.497 1.00 0.00 20 GLN A C 13
ATOM 14107 O O . GLN A 1 20 ? -12.741 -2.868 -11.749 1.00 0.00 20 GLN A O 13
ATOM 14121 N N . THR A 1 21 ? -10.748 -2.282 -12.616 1.00 0.00 21 THR A N 13
ATOM 14122 C CA . THR A 1 21 ? -10.661 -1.040 -11.857 1.00 0.00 21 THR A CA 13
ATOM 14123 C C . THR A 1 21 ? -11.559 0.035 -12.458 1.00 0.00 21 THR A C 13
ATOM 14124 O O . THR A 1 21 ? -12.281 0.726 -11.741 1.00 0.00 21 THR A O 13
ATOM 14135 N N . ALA A 1 22 ? -11.508 0.171 -13.779 1.00 0.00 22 ALA A N 13
ATOM 14136 C CA . ALA A 1 22 ? -12.319 1.162 -14.477 1.00 0.00 22 ALA A CA 13
ATOM 14137 C C . ALA A 1 22 ? -13.807 0.878 -14.297 1.00 0.00 22 ALA A C 13
ATOM 14138 O O . ALA A 1 22 ? -14.567 1.745 -13.866 1.00 0.00 22 ALA A O 13
ATOM 14145 N N . VAL A 1 23 ? -14.216 -0.342 -14.631 1.00 0.00 23 VAL A N 13
ATOM 14146 C CA . VAL A 1 23 ? -15.613 -0.740 -14.506 1.00 0.00 23 VAL A CA 13
ATOM 14147 C C . VAL A 1 23 ? -16.136 -0.479 -13.098 1.00 0.00 23 VAL A C 13
ATOM 14148 O O . VAL A 1 23 ? -17.231 0.055 -12.920 1.00 0.00 23 VAL A O 13
ATOM 14161 N N . ASP A 1 24 ? -15.345 -0.857 -12.100 1.00 0.00 24 ASP A N 13
ATOM 14162 C CA . ASP A 1 24 ? -15.726 -0.663 -10.706 1.00 0.00 24 ASP A CA 13
ATOM 14163 C C . ASP A 1 24 ? -15.976 0.813 -10.412 1.00 0.00 24 ASP A C 13
ATOM 14164 O O . ASP A 1 24 ? -16.740 1.158 -9.510 1.00 0.00 24 ASP A O 13
ATOM 14173 N N . LYS A 1 25 ? -15.326 1.682 -11.179 1.00 0.00 25 LYS A N 13
ATOM 14174 C CA . LYS A 1 25 ? -15.477 3.122 -11.003 1.00 0.00 25 LYS A CA 13
ATOM 14175 C C . LYS A 1 25 ? -16.856 3.585 -11.461 1.00 0.00 25 LYS A C 13
ATOM 14176 O O . LYS A 1 25 ? -17.487 4.421 -10.814 1.00 0.00 25 LYS A O 13
ATOM 14195 N N . ILE A 1 26 ? -17.318 3.036 -12.580 1.00 0.00 26 ILE A N 13
ATOM 14196 C CA . ILE A 1 26 ? -18.623 3.392 -13.122 1.00 0.00 26 ILE A CA 13
ATOM 14197 C C . ILE A 1 26 ? -19.748 2.825 -12.264 1.00 0.00 26 ILE A C 13
ATOM 14198 O O . ILE A 1 26 ? -20.867 3.335 -12.272 1.00 0.00 26 ILE A O 13
ATOM 14214 N N . GLY A 1 27 ? -19.442 1.765 -11.521 1.00 0.00 27 GLY A N 13
ATOM 14215 C CA . GLY A 1 27 ? -20.438 1.146 -10.666 1.00 0.00 27 GLY A CA 13
ATOM 14216 C C . GLY A 1 27 ? -21.526 0.445 -11.455 1.00 0.00 27 GLY A C 13
ATOM 14217 O O . GLY A 1 27 ? -22.593 0.142 -10.921 1.00 0.00 27 GLY A O 13
ATOM 14221 N N . HIS A 1 28 ? -21.256 0.187 -12.731 1.00 0.00 28 HIS A N 13
ATOM 14222 C CA . HIS A 1 28 ? -22.221 -0.482 -13.596 1.00 0.00 28 HIS A CA 13
ATOM 14223 C C . HIS A 1 28 ? -21.559 -1.615 -14.374 1.00 0.00 28 HIS A C 13
ATOM 14224 O O . HIS A 1 28 ? -20.346 -1.631 -14.583 1.00 0.00 28 HIS A O 13
ATOM 14238 N N . PRO A 1 29 ? -22.372 -2.587 -14.813 1.00 0.00 29 PRO A N 13
ATOM 14239 C CA . PRO A 1 29 ? -21.887 -3.741 -15.575 1.00 0.00 29 PRO A CA 13
ATOM 14240 C C . PRO A 1 29 ? -21.426 -3.359 -16.977 1.00 0.00 29 PRO A C 13
ATOM 14241 O O . PRO A 1 29 ? -21.954 -2.425 -17.581 1.00 0.00 29 PRO A O 13
ATOM 14252 N N . SER A 1 30 ? -20.440 -4.086 -17.490 1.00 0.00 30 SER A N 13
ATOM 14253 C CA . SER A 1 30 ? -19.905 -3.821 -18.821 1.00 0.00 30 SER A CA 13
ATOM 14254 C C . SER A 1 30 ? -20.060 -5.042 -19.722 1.00 0.00 30 SER A C 13
ATOM 14255 O O . SER A 1 30 ? -19.439 -5.128 -20.782 1.00 0.00 30 SER A O 13
ATOM 14263 N N . HIS A 1 31 ? -20.894 -5.984 -19.294 1.00 0.00 31 HIS A N 13
ATOM 14264 C CA . HIS A 1 31 ? -21.132 -7.201 -20.062 1.00 0.00 31 HIS A CA 13
ATOM 14265 C C . HIS A 1 31 ? -22.617 -7.365 -20.373 1.00 0.00 31 HIS A C 13
ATOM 14266 O O . HIS A 1 31 ? -23.426 -7.613 -19.478 1.00 0.00 31 HIS A O 13
ATOM 14280 N N . LYS A 1 32 ? -22.968 -7.225 -21.646 1.00 0.00 32 LYS A N 13
ATOM 14281 C CA . LYS A 1 32 ? -24.355 -7.358 -22.076 1.00 0.00 32 LYS A CA 13
ATOM 14282 C C . LYS A 1 32 ? -24.437 -8.010 -23.453 1.00 0.00 32 LYS A C 13
ATOM 14283 O O . LYS A 1 32 ? -23.812 -7.546 -24.407 1.00 0.00 32 LYS A O 13
ATOM 14302 N N . GLN A 1 33 ? -25.213 -9.085 -23.549 1.00 0.00 33 GLN A N 13
ATOM 14303 C CA . GLN A 1 33 ? -25.377 -9.798 -24.810 1.00 0.00 33 GLN A CA 13
ATOM 14304 C C . GLN A 1 33 ? -26.051 -8.913 -25.853 1.00 0.00 33 GLN A C 13
ATOM 14305 O O . GLN A 1 33 ? -27.248 -8.636 -25.768 1.00 0.00 33 GLN A O 13
ATOM 14319 N N . THR A 1 34 ? -25.275 -8.471 -26.837 1.00 0.00 34 THR A N 13
ATOM 14320 C CA . THR A 1 34 ? -25.796 -7.615 -27.896 1.00 0.00 34 THR A CA 13
ATOM 14321 C C . THR A 1 34 ? -24.974 -7.757 -29.172 1.00 0.00 34 THR A C 13
ATOM 14322 O O . THR A 1 34 ? -23.825 -8.199 -29.153 1.00 0.00 34 THR A O 13
ATOM 14333 N N . PRO A 1 35 ? -25.573 -7.372 -30.308 1.00 0.00 35 PRO A N 13
ATOM 14334 C CA . PRO A 1 35 ? -24.913 -7.445 -31.615 1.00 0.00 35 PRO A CA 13
ATOM 14335 C C . PRO A 1 35 ? -23.784 -6.430 -31.752 1.00 0.00 35 PRO A C 13
ATOM 14336 O O . PRO A 1 35 ? -22.944 -6.538 -32.645 1.00 0.00 35 PRO A O 13
ATOM 14347 N N . ALA A 1 36 ? -23.770 -5.444 -30.861 1.00 0.00 36 ALA A N 13
ATOM 14348 C CA . ALA A 1 36 ? -22.742 -4.411 -30.882 1.00 0.00 36 ALA A CA 13
ATOM 14349 C C . ALA A 1 36 ? -21.390 -4.973 -30.455 1.00 0.00 36 ALA A C 13
ATOM 14350 O O . ALA A 1 36 ? -20.342 -4.442 -30.824 1.00 0.00 36 ALA A O 13
ATOM 14357 N N . ASP A 1 37 ? -21.421 -6.048 -29.677 1.00 0.00 37 ASP A N 13
ATOM 14358 C CA . ASP A 1 37 ? -20.197 -6.683 -29.200 1.00 0.00 37 ASP A CA 13
ATOM 14359 C C . ASP A 1 37 ? -19.252 -6.981 -30.360 1.00 0.00 37 ASP A C 13
ATOM 14360 O O . ASP A 1 37 ? -18.038 -6.816 -30.243 1.00 0.00 37 ASP A O 13
ATOM 14369 N N . HIS A 1 38 ? -19.818 -7.421 -31.480 1.00 0.00 38 HIS A N 13
ATOM 14370 C CA . HIS A 1 38 ? -19.026 -7.742 -32.661 1.00 0.00 38 HIS A CA 13
ATOM 14371 C C . HIS A 1 38 ? -18.170 -6.551 -33.083 1.00 0.00 38 HIS A C 13
ATOM 14372 O O . HIS A 1 38 ? -17.053 -6.718 -33.569 1.00 0.00 38 HIS A O 13
ATOM 14386 N N . ALA A 1 39 ? -18.704 -5.349 -32.893 1.00 0.00 39 ALA A N 13
ATOM 14387 C CA . ALA A 1 39 ? -17.990 -4.130 -33.252 1.00 0.00 39 ALA A CA 13
ATOM 14388 C C . ALA A 1 39 ? -17.080 -3.673 -32.116 1.00 0.00 39 ALA A C 13
ATOM 14389 O O . ALA A 1 39 ? -16.087 -2.983 -32.344 1.00 0.00 39 ALA A O 13
ATOM 14396 N N . ALA A 1 40 ? -17.427 -4.060 -30.893 1.00 0.00 40 ALA A N 13
ATOM 14397 C CA . ALA A 1 40 ? -16.641 -3.691 -29.723 1.00 0.00 40 ALA A CA 13
ATOM 14398 C C . ALA A 1 40 ? -15.169 -4.039 -29.918 1.00 0.00 40 ALA A C 13
ATOM 14399 O O . ALA A 1 40 ? -14.287 -3.369 -29.380 1.00 0.00 40 ALA A O 13
ATOM 14406 N N . ILE A 1 41 ? -14.912 -5.089 -30.690 1.00 0.00 41 ILE A N 13
ATOM 14407 C CA . ILE A 1 41 ? -13.546 -5.525 -30.955 1.00 0.00 41 ILE A CA 13
ATOM 14408 C C . ILE A 1 41 ? -12.686 -4.367 -31.449 1.00 0.00 41 ILE A C 13
ATOM 14409 O O . ILE A 1 41 ? -11.478 -4.336 -31.217 1.00 0.00 41 ILE A O 13
ATOM 14425 N N . GLU A 1 42 ? -13.318 -3.416 -32.130 1.00 0.00 42 GLU A N 13
ATOM 14426 C CA . GLU A 1 42 ? -12.609 -2.255 -32.655 1.00 0.00 42 GLU A CA 13
ATOM 14427 C C . GLU A 1 42 ? -11.807 -1.564 -31.556 1.00 0.00 42 GLU A C 13
ATOM 14428 O O . GLU A 1 42 ? -10.770 -0.955 -31.819 1.00 0.00 42 GLU A O 13
ATOM 14440 N N . ALA A 1 43 ? -12.296 -1.662 -30.324 1.00 0.00 43 ALA A N 13
ATOM 14441 C CA . ALA A 1 43 ? -11.625 -1.048 -29.185 1.00 0.00 43 ALA A CA 13
ATOM 14442 C C . ALA A 1 43 ? -10.495 -1.934 -28.671 1.00 0.00 43 ALA A C 13
ATOM 14443 O O . ALA A 1 43 ? -9.415 -1.447 -28.333 1.00 0.00 43 ALA A O 13
ATOM 14450 N N . LEU A 1 44 ? -10.750 -3.236 -28.613 1.00 0.00 44 LEU A N 13
ATOM 14451 C CA . LEU A 1 44 ? -9.755 -4.191 -28.139 1.00 0.00 44 LEU A CA 13
ATOM 14452 C C . LEU A 1 44 ? -8.546 -4.224 -29.069 1.00 0.00 44 LEU A C 13
ATOM 14453 O O . LEU A 1 44 ? -7.423 -4.481 -28.635 1.00 0.00 44 LEU A O 13
ATOM 14469 N N . ASP A 1 45 ? -8.784 -3.962 -30.350 1.00 0.00 45 ASP A N 13
ATOM 14470 C CA . ASP A 1 45 ? -7.714 -3.958 -31.341 1.00 0.00 45 ASP A CA 13
ATOM 14471 C C . ASP A 1 45 ? -6.595 -3.007 -30.929 1.00 0.00 45 ASP A C 13
ATOM 14472 O O . ASP A 1 45 ? -5.438 -3.194 -31.305 1.00 0.00 45 ASP A O 13
ATOM 14481 N N . ARG A 1 46 ? -6.949 -1.985 -30.156 1.00 0.00 46 ARG A N 13
ATOM 14482 C CA . ARG A 1 46 ? -5.974 -1.003 -29.696 1.00 0.00 46 ARG A CA 13
ATOM 14483 C C . ARG A 1 46 ? -5.024 -1.618 -28.673 1.00 0.00 46 ARG A C 13
ATOM 14484 O O . ARG A 1 46 ? -3.814 -1.684 -28.894 1.00 0.00 46 ARG A O 13
ATOM 14505 N N . LEU A 1 47 ? -5.580 -2.066 -27.552 1.00 0.00 47 LEU A N 13
ATOM 14506 C CA . LEU A 1 47 ? -4.782 -2.676 -26.494 1.00 0.00 47 LEU A CA 13
ATOM 14507 C C . LEU A 1 47 ? -4.092 -3.942 -26.992 1.00 0.00 47 LEU A C 13
ATOM 14508 O O . LEU A 1 47 ? -2.975 -4.256 -26.580 1.00 0.00 47 LEU A O 13
ATOM 14524 N N . LEU A 1 48 ? -4.763 -4.663 -27.883 1.00 0.00 48 LEU A N 13
ATOM 14525 C CA . LEU A 1 48 ? -4.214 -5.894 -28.441 1.00 0.00 48 LEU A CA 13
ATOM 14526 C C . LEU A 1 48 ? -2.992 -5.603 -29.307 1.00 0.00 48 LEU A C 13
ATOM 14527 O O . LEU A 1 48 ? -1.898 -6.105 -29.045 1.00 0.00 48 LEU A O 13
ATOM 14543 N N . LEU A 1 49 ? -3.185 -4.786 -30.337 1.00 0.00 49 LEU A N 13
ATOM 14544 C CA . LEU A 1 49 ? -2.099 -4.425 -31.241 1.00 0.00 49 LEU A CA 13
ATOM 14545 C C . LEU A 1 49 ? -0.976 -3.718 -30.488 1.00 0.00 49 LEU A C 13
ATOM 14546 O O . LEU A 1 49 ? 0.195 -3.828 -30.852 1.00 0.00 49 LEU A O 13
ATOM 14562 N N . ASP A 1 50 ? -1.342 -2.994 -29.435 1.00 0.00 50 ASP A N 13
ATOM 14563 C CA . ASP A 1 50 ? -0.365 -2.271 -28.628 1.00 0.00 50 ASP A CA 13
ATOM 14564 C C . ASP A 1 50 ? 0.545 -3.240 -27.880 1.00 0.00 50 ASP A C 13
ATOM 14565 O O . ASP A 1 50 ? 1.756 -3.266 -28.101 1.00 0.00 50 ASP A O 13
ATOM 14574 N N . VAL A 1 51 ? -0.045 -4.034 -26.993 1.00 0.00 51 VAL A N 13
ATOM 14575 C CA . VAL A 1 51 ? 0.712 -5.005 -26.212 1.00 0.00 51 VAL A CA 13
ATOM 14576 C C . VAL A 1 51 ? 1.379 -6.036 -27.115 1.00 0.00 51 VAL A C 13
ATOM 14577 O O . VAL A 1 51 ? 2.393 -6.633 -26.750 1.00 0.00 51 VAL A O 13
ATOM 14590 N N . ARG A 1 52 ? 0.805 -6.241 -28.296 1.00 0.00 52 ARG A N 13
ATOM 14591 C CA . ARG A 1 52 ? 1.344 -7.201 -29.252 1.00 0.00 52 ARG A CA 13
ATOM 14592 C C . ARG A 1 52 ? 2.506 -6.596 -30.033 1.00 0.00 52 ARG A C 13
ATOM 14593 O O . ARG A 1 52 ? 3.435 -7.300 -30.428 1.00 0.00 52 ARG A O 13
ATOM 14614 N N . ALA A 1 53 ? 2.447 -5.286 -30.253 1.00 0.00 53 ALA A N 13
ATOM 14615 C CA . ALA A 1 53 ? 3.495 -4.587 -30.985 1.00 0.00 53 ALA A CA 13
ATOM 14616 C C . ALA A 1 53 ? 4.517 -3.976 -30.033 1.00 0.00 53 ALA A C 13
ATOM 14617 O O . ALA A 1 53 ? 5.189 -3.001 -30.370 1.00 0.00 53 ALA A O 13
ATOM 14624 N N . ARG A 1 54 ? 4.628 -4.554 -28.841 1.00 0.00 54 ARG A N 13
ATOM 14625 C CA . ARG A 1 54 ? 5.567 -4.065 -27.839 1.00 0.00 54 ARG A CA 13
ATOM 14626 C C . ARG A 1 54 ? 5.387 -2.566 -27.611 1.00 0.00 54 ARG A C 13
ATOM 14627 O O . ARG A 1 54 ? 6.346 -1.798 -27.688 1.00 0.00 54 ARG A O 13
ATOM 14648 N N . ARG A 1 55 ? 4.153 -2.159 -27.333 1.00 0.00 55 ARG A N 13
ATOM 14649 C CA . ARG A 1 55 ? 3.848 -0.754 -27.096 1.00 0.00 55 ARG A CA 13
ATOM 14650 C C . ARG A 1 55 ? 3.315 -0.544 -25.681 1.00 0.00 55 ARG A C 13
ATOM 14651 O O . ARG A 1 55 ? 2.574 0.404 -25.420 1.00 0.00 55 ARG A O 13
ATOM 14672 N N . VAL A 1 56 ? 3.697 -1.435 -24.772 1.00 0.00 56 VAL A N 13
ATOM 14673 C CA . VAL A 1 56 ? 3.259 -1.347 -23.384 1.00 0.00 56 VAL A CA 13
ATOM 14674 C C . VAL A 1 56 ? 4.390 -0.873 -22.480 1.00 0.00 56 VAL A C 13
ATOM 14675 O O . VAL A 1 56 ? 5.563 -1.140 -22.743 1.00 0.00 56 VAL A O 13
ATOM 14688 N N . ASP A 1 57 ? 4.031 -0.169 -21.412 1.00 0.00 57 ASP A N 13
ATOM 14689 C CA . ASP A 1 57 ? 5.016 0.341 -20.466 1.00 0.00 57 ASP A CA 13
ATOM 14690 C C . ASP A 1 57 ? 4.495 0.248 -19.035 1.00 0.00 57 ASP A C 13
ATOM 14691 O O . ASP A 1 57 ? 3.378 -0.212 -18.801 1.00 0.00 57 ASP A O 13
ATOM 14700 N N . GLN A 1 58 ? 5.312 0.687 -18.083 1.00 0.00 58 GLN A N 13
ATOM 14701 C CA . GLN A 1 58 ? 4.934 0.651 -16.676 1.00 0.00 58 GLN A CA 13
ATOM 14702 C C . GLN A 1 58 ? 4.332 1.983 -16.240 1.00 0.00 58 GLN A C 13
ATOM 14703 O O . GLN A 1 58 ? 4.788 3.048 -16.656 1.00 0.00 58 GLN A O 13
ATOM 14717 N N . PHE A 1 59 ? 3.304 1.915 -15.400 1.00 0.00 59 PHE A N 13
ATOM 14718 C CA . PHE A 1 59 ? 2.638 3.116 -14.908 1.00 0.00 59 PHE A CA 13
ATOM 14719 C C . PHE A 1 59 ? 1.615 2.768 -13.831 1.00 0.00 59 PHE A C 13
ATOM 14720 O O . PHE A 1 59 ? 1.227 1.610 -13.681 1.00 0.00 59 PHE A O 13
ATOM 14737 N N . GLN A 1 60 ? 1.182 3.779 -13.086 1.00 0.00 60 GLN A N 13
ATOM 14738 C CA . GLN A 1 60 ? 0.205 3.580 -12.022 1.00 0.00 60 GLN A CA 13
ATOM 14739 C C . GLN A 1 60 ? -1.097 4.312 -12.335 1.00 0.00 60 GLN A C 13
ATOM 14740 O O . GLN A 1 60 ? -1.085 5.479 -12.728 1.00 0.00 60 GLN A O 13
ATOM 14754 N N . ILE A 1 61 ? -2.216 3.619 -12.157 1.00 0.00 61 ILE A N 13
ATOM 14755 C CA . ILE A 1 61 ? -3.525 4.203 -12.420 1.00 0.00 61 ILE A CA 13
ATOM 14756 C C . ILE A 1 61 ? -4.049 4.951 -11.198 1.00 0.00 61 ILE A C 13
ATOM 14757 O O . ILE A 1 61 ? -4.558 6.065 -11.311 1.00 0.00 61 ILE A O 13
ATOM 14773 N N . ASN A 1 62 ? -3.917 4.331 -10.030 1.00 0.00 62 ASN A N 13
ATOM 14774 C CA . ASN A 1 62 ? -4.376 4.938 -8.786 1.00 0.00 62 ASN A CA 13
ATOM 14775 C C . ASN A 1 62 ? -3.529 4.469 -7.607 1.00 0.00 62 ASN A C 13
ATOM 14776 O O . ASN A 1 62 ? -2.622 3.653 -7.767 1.00 0.00 62 ASN A O 13
ATOM 14787 N N . ALA A 1 63 ? -3.833 4.990 -6.423 1.00 0.00 63 ALA A N 13
ATOM 14788 C CA . ALA A 1 63 ? -3.102 4.622 -5.216 1.00 0.00 63 ALA A CA 13
ATOM 14789 C C . ALA A 1 63 ? -3.952 3.741 -4.306 1.00 0.00 63 ALA A C 13
ATOM 14790 O O . ALA A 1 63 ? -3.425 2.965 -3.509 1.00 0.00 63 ALA A O 13
ATOM 14797 N N . SER A 1 64 ? -5.269 3.867 -4.431 1.00 0.00 64 SER A N 13
ATOM 14798 C CA . SER A 1 64 ? -6.192 3.085 -3.616 1.00 0.00 64 SER A CA 13
ATOM 14799 C C . SER A 1 64 ? -6.611 1.811 -4.342 1.00 0.00 64 SER A C 13
ATOM 14800 O O . SER A 1 64 ? -7.780 1.428 -4.322 1.00 0.00 64 SER A O 13
ATOM 14808 N N . ALA A 1 65 ? -5.647 1.158 -4.983 1.00 0.00 65 ALA A N 13
ATOM 14809 C CA . ALA A 1 65 ? -5.914 -0.075 -5.713 1.00 0.00 65 ALA A CA 13
ATOM 14810 C C . ALA A 1 65 ? -4.621 -0.822 -6.022 1.00 0.00 65 ALA A C 13
ATOM 14811 O O . ALA A 1 65 ? -3.526 -0.304 -5.801 1.00 0.00 65 ALA A O 13
ATOM 14818 N N . ALA A 1 66 ? -4.754 -2.041 -6.532 1.00 0.00 66 ALA A N 13
ATOM 14819 C CA . ALA A 1 66 ? -3.596 -2.858 -6.872 1.00 0.00 66 ALA A CA 13
ATOM 14820 C C . ALA A 1 66 ? -2.626 -2.092 -7.765 1.00 0.00 66 ALA A C 13
ATOM 14821 O O . ALA A 1 66 ? -3.043 -1.334 -8.640 1.00 0.00 66 ALA A O 13
ATOM 14828 N N . GLN A 1 67 ? -1.333 -2.295 -7.537 1.00 0.00 67 GLN A N 13
ATOM 14829 C CA . GLN A 1 67 ? -0.305 -1.621 -8.322 1.00 0.00 67 GLN A CA 13
ATOM 14830 C C . GLN A 1 67 ? 0.407 -2.604 -9.246 1.00 0.00 67 GLN A C 13
ATOM 14831 O O . GLN A 1 67 ? 0.555 -3.782 -8.919 1.00 0.00 67 GLN A O 13
ATOM 14845 N N . ILE A 1 68 ? 0.844 -2.113 -10.400 1.00 0.00 68 ILE A N 13
ATOM 14846 C CA . ILE A 1 68 ? 1.541 -2.948 -11.370 1.00 0.00 68 ILE A CA 13
ATOM 14847 C C . ILE A 1 68 ? 2.692 -2.190 -12.023 1.00 0.00 68 ILE A C 13
ATOM 14848 O O . ILE A 1 68 ? 2.573 -1.003 -12.326 1.00 0.00 68 ILE A O 13
ATOM 14864 N N . ILE A 1 69 ? 3.804 -2.885 -12.237 1.00 0.00 69 ILE A N 13
ATOM 14865 C CA . ILE A 1 69 ? 4.976 -2.278 -12.856 1.00 0.00 69 ILE A CA 13
ATOM 14866 C C . ILE A 1 69 ? 5.635 -3.236 -13.842 1.00 0.00 69 ILE A C 13
ATOM 14867 O O . ILE A 1 69 ? 6.173 -4.272 -13.453 1.00 0.00 69 ILE A O 13
ATOM 14883 N N . VAL A 1 70 ? 5.590 -2.881 -15.123 1.00 0.00 70 VAL A N 13
ATOM 14884 C CA . VAL A 1 70 ? 6.185 -3.707 -16.166 1.00 0.00 70 VAL A CA 13
ATOM 14885 C C . VAL A 1 70 ? 7.700 -3.540 -16.203 1.00 0.00 70 VAL A C 13
ATOM 14886 O O . VAL A 1 70 ? 8.217 -2.431 -16.062 1.00 0.00 70 VAL A O 13
ATOM 14899 N N . THR A 1 71 ? 8.409 -4.648 -16.394 1.00 0.00 71 THR A N 13
ATOM 14900 C CA . THR A 1 71 ? 9.865 -4.625 -16.449 1.00 0.00 71 THR A CA 13
ATOM 14901 C C . THR A 1 71 ? 10.362 -4.698 -17.888 1.00 0.00 71 THR A C 13
ATOM 14902 O O . THR A 1 71 ? 10.838 -5.740 -18.338 1.00 0.00 71 THR A O 13
ATOM 14913 N N . ASP A 1 72 ? 10.250 -3.585 -18.605 1.00 0.00 72 ASP A N 13
ATOM 14914 C CA . ASP A 1 72 ? 10.690 -3.523 -19.993 1.00 0.00 72 ASP A CA 13
ATOM 14915 C C . ASP A 1 72 ? 12.058 -2.856 -20.100 1.00 0.00 72 ASP A C 13
ATOM 14916 O O . ASP A 1 72 ? 12.661 -2.824 -21.174 1.00 0.00 72 ASP A O 13
ATOM 14925 N N . MET A 1 1 ? 0.902 0.842 -2.858 1.00 0.00 1 MET A N 14
ATOM 14926 C CA . MET A 1 1 ? 1.281 -0.161 -1.869 1.00 0.00 1 MET A CA 14
ATOM 14927 C C . MET A 1 1 ? 1.169 -1.567 -2.450 1.00 0.00 1 MET A C 14
ATOM 14928 O O . MET A 1 1 ? 2.076 -2.385 -2.300 1.00 0.00 1 MET A O 14
ATOM 14942 N N . ASP A 1 2 ? 0.051 -1.841 -3.113 1.00 0.00 2 ASP A N 14
ATOM 14943 C CA . ASP A 1 2 ? -0.179 -3.148 -3.717 1.00 0.00 2 ASP A CA 14
ATOM 14944 C C . ASP A 1 2 ? 0.392 -3.202 -5.130 1.00 0.00 2 ASP A C 14
ATOM 14945 O O . ASP A 1 2 ? -0.352 -3.290 -6.108 1.00 0.00 2 ASP A O 14
ATOM 14954 N N . ARG A 1 3 ? 1.716 -3.147 -5.230 1.00 0.00 3 ARG A N 14
ATOM 14955 C CA . ARG A 1 3 ? 2.386 -3.187 -6.524 1.00 0.00 3 ARG A CA 14
ATOM 14956 C C . ARG A 1 3 ? 2.387 -4.603 -7.093 1.00 0.00 3 ARG A C 14
ATOM 14957 O O . ARG A 1 3 ? 2.266 -5.580 -6.353 1.00 0.00 3 ARG A O 14
ATOM 14978 N N . ILE A 1 4 ? 2.523 -4.706 -8.411 1.00 0.00 4 ILE A N 14
ATOM 14979 C CA . ILE A 1 4 ? 2.540 -6.002 -9.078 1.00 0.00 4 ILE A CA 14
ATOM 14980 C C . ILE A 1 4 ? 3.577 -6.032 -10.195 1.00 0.00 4 ILE A C 14
ATOM 14981 O O . ILE A 1 4 ? 3.399 -5.404 -11.239 1.00 0.00 4 ILE A O 14
ATOM 14997 N N . PHE A 1 5 ? 4.661 -6.767 -9.969 1.00 0.00 5 PHE A N 14
ATOM 14998 C CA . PHE A 1 5 ? 5.728 -6.880 -10.958 1.00 0.00 5 PHE A CA 14
ATOM 14999 C C . PHE A 1 5 ? 5.392 -7.943 -12.000 1.00 0.00 5 PHE A C 14
ATOM 15000 O O . PHE A 1 5 ? 5.000 -9.058 -11.660 1.00 0.00 5 PHE A O 14
ATOM 15017 N N . MET A 1 6 ? 5.550 -7.587 -13.271 1.00 0.00 6 MET A N 14
ATOM 15018 C CA . MET A 1 6 ? 5.265 -8.510 -14.363 1.00 0.00 6 MET A CA 14
ATOM 15019 C C . MET A 1 6 ? 6.106 -8.175 -15.591 1.00 0.00 6 MET A C 14
ATOM 15020 O O . MET A 1 6 ? 6.419 -7.011 -15.845 1.00 0.00 6 MET A O 14
ATOM 15034 N N . THR A 1 7 ? 6.470 -9.203 -16.351 1.00 0.00 7 THR A N 14
ATOM 15035 C CA . THR A 1 7 ? 7.277 -9.018 -17.551 1.00 0.00 7 THR A CA 14
ATOM 15036 C C . THR A 1 7 ? 6.403 -8.677 -18.753 1.00 0.00 7 THR A C 14
ATOM 15037 O O . THR A 1 7 ? 5.182 -8.572 -18.635 1.00 0.00 7 THR A O 14
ATOM 15048 N N . ARG A 1 8 ? 7.036 -8.506 -19.909 1.00 0.00 8 ARG A N 14
ATOM 15049 C CA . ARG A 1 8 ? 6.316 -8.176 -21.133 1.00 0.00 8 ARG A CA 14
ATOM 15050 C C . ARG A 1 8 ? 5.184 -9.168 -21.382 1.00 0.00 8 ARG A C 14
ATOM 15051 O O . ARG A 1 8 ? 4.013 -8.790 -21.443 1.00 0.00 8 ARG A O 14
ATOM 15072 N N . THR A 1 9 ? 5.541 -10.441 -21.527 1.00 0.00 9 THR A N 14
ATOM 15073 C CA . THR A 1 9 ? 4.556 -11.487 -21.772 1.00 0.00 9 THR A CA 14
ATOM 15074 C C . THR A 1 9 ? 3.501 -11.518 -20.672 1.00 0.00 9 THR A C 14
ATOM 15075 O O . THR A 1 9 ? 2.381 -11.979 -20.887 1.00 0.00 9 THR A O 14
ATOM 15086 N N . GLU A 1 10 ? 3.867 -11.022 -19.493 1.00 0.00 10 GLU A N 14
ATOM 15087 C CA . GLU A 1 10 ? 2.950 -10.994 -18.360 1.00 0.00 10 GLU A CA 14
ATOM 15088 C C . GLU A 1 10 ? 2.077 -9.743 -18.398 1.00 0.00 10 GLU A C 14
ATOM 15089 O O . GLU A 1 10 ? 1.019 -9.693 -17.771 1.00 0.00 10 GLU A O 14
ATOM 15101 N N . ALA A 1 11 ? 2.528 -8.736 -19.138 1.00 0.00 11 ALA A N 14
ATOM 15102 C CA . ALA A 1 11 ? 1.788 -7.486 -19.260 1.00 0.00 11 ALA A CA 14
ATOM 15103 C C . ALA A 1 11 ? 0.330 -7.745 -19.624 1.00 0.00 11 ALA A C 14
ATOM 15104 O O . ALA A 1 11 ? -0.557 -6.966 -19.271 1.00 0.00 11 ALA A O 14
ATOM 15111 N N . LEU A 1 12 ? 0.087 -8.842 -20.333 1.00 0.00 12 LEU A N 14
ATOM 15112 C CA . LEU A 1 12 ? -1.264 -9.204 -20.746 1.00 0.00 12 LEU A CA 14
ATOM 15113 C C . LEU A 1 12 ? -2.223 -9.173 -19.559 1.00 0.00 12 LEU A C 14
ATOM 15114 O O . LEU A 1 12 ? -3.355 -8.706 -19.677 1.00 0.00 12 LEU A O 14
ATOM 15130 N N . GLU A 1 13 ? -1.759 -9.672 -18.418 1.00 0.00 13 GLU A N 14
ATOM 15131 C CA . GLU A 1 13 ? -2.576 -9.700 -17.210 1.00 0.00 13 GLU A CA 14
ATOM 15132 C C . GLU A 1 13 ? -2.841 -8.286 -16.699 1.00 0.00 13 GLU A C 14
ATOM 15133 O O . GLU A 1 13 ? -3.902 -8.004 -16.142 1.00 0.00 13 GLU A O 14
ATOM 15145 N N . PHE A 1 14 ? -1.868 -7.401 -16.893 1.00 0.00 14 PHE A N 14
ATOM 15146 C CA . PHE A 1 14 ? -1.994 -6.017 -16.452 1.00 0.00 14 PHE A CA 14
ATOM 15147 C C . PHE A 1 14 ? -3.054 -5.281 -17.266 1.00 0.00 14 PHE A C 14
ATOM 15148 O O . PHE A 1 14 ? -3.913 -4.594 -16.712 1.00 0.00 14 PHE A O 14
ATOM 15165 N N . LEU A 1 15 ? -2.986 -5.428 -18.585 1.00 0.00 15 LEU A N 14
ATOM 15166 C CA . LEU A 1 15 ? -3.938 -4.777 -19.477 1.00 0.00 15 LEU A CA 14
ATOM 15167 C C . LEU A 1 15 ? -5.292 -5.479 -19.434 1.00 0.00 15 LEU A C 14
ATOM 15168 O O . LEU A 1 15 ? -6.328 -4.869 -19.701 1.00 0.00 15 LEU A O 14
ATOM 15184 N N . LEU A 1 16 ? -5.276 -6.763 -19.094 1.00 0.00 16 LEU A N 14
ATOM 15185 C CA . LEU A 1 16 ? -6.503 -7.548 -19.013 1.00 0.00 16 LEU A CA 14
ATOM 15186 C C . LEU A 1 16 ? -7.219 -7.305 -17.688 1.00 0.00 16 LEU A C 14
ATOM 15187 O O . LEU A 1 16 ? -8.447 -7.356 -17.614 1.00 0.00 16 LEU A O 14
ATOM 15203 N N . LYS A 1 17 ? -6.443 -7.038 -16.643 1.00 0.00 17 LYS A N 14
ATOM 15204 C CA . LYS A 1 17 ? -7.001 -6.784 -15.320 1.00 0.00 17 LYS A CA 14
ATOM 15205 C C . LYS A 1 17 ? -7.371 -5.313 -15.160 1.00 0.00 17 LYS A C 14
ATOM 15206 O O . LYS A 1 17 ? -8.319 -4.975 -14.451 1.00 0.00 17 LYS A O 14
ATOM 15225 N N . ALA A 1 18 ? -6.618 -4.442 -15.824 1.00 0.00 18 ALA A N 14
ATOM 15226 C CA . ALA A 1 18 ? -6.869 -3.008 -15.757 1.00 0.00 18 ALA A CA 14
ATOM 15227 C C . ALA A 1 18 ? -8.282 -2.676 -16.224 1.00 0.00 18 ALA A C 14
ATOM 15228 O O . ALA A 1 18 ? -8.880 -1.695 -15.779 1.00 0.00 18 ALA A O 14
ATOM 15235 N N . HIS A 1 19 ? -8.812 -3.499 -17.124 1.00 0.00 19 HIS A N 14
ATOM 15236 C CA . HIS A 1 19 ? -10.156 -3.292 -17.651 1.00 0.00 19 HIS A CA 14
ATOM 15237 C C . HIS A 1 19 ? -11.195 -3.376 -16.537 1.00 0.00 19 HIS A C 14
ATOM 15238 O O . HIS A 1 19 ? -12.001 -2.462 -16.358 1.00 0.00 19 HIS A O 14
ATOM 15252 N N . GLN A 1 20 ? -11.171 -4.476 -15.792 1.00 0.00 20 GLN A N 14
ATOM 15253 C CA . GLN A 1 20 ? -12.113 -4.678 -14.697 1.00 0.00 20 GLN A CA 14
ATOM 15254 C C . GLN A 1 20 ? -11.995 -3.562 -13.665 1.00 0.00 20 GLN A C 14
ATOM 15255 O O . GLN A 1 20 ? -12.959 -3.239 -12.971 1.00 0.00 20 GLN A O 14
ATOM 15269 N N . THR A 1 21 ? -10.806 -2.974 -13.569 1.00 0.00 21 THR A N 14
ATOM 15270 C CA . THR A 1 21 ? -10.561 -1.895 -12.621 1.00 0.00 21 THR A CA 14
ATOM 15271 C C . THR A 1 21 ? -11.307 -0.629 -13.024 1.00 0.00 21 THR A C 14
ATOM 15272 O O . THR A 1 21 ? -11.943 0.019 -12.194 1.00 0.00 21 THR A O 14
ATOM 15283 N N . ALA A 1 22 ? -11.224 -0.282 -14.305 1.00 0.00 22 ALA A N 14
ATOM 15284 C CA . ALA A 1 22 ? -11.894 0.906 -14.819 1.00 0.00 22 ALA A CA 14
ATOM 15285 C C . ALA A 1 22 ? -13.405 0.706 -14.869 1.00 0.00 22 ALA A C 14
ATOM 15286 O O . ALA A 1 22 ? -14.173 1.614 -14.547 1.00 0.00 22 ALA A O 14
ATOM 15293 N N . VAL A 1 23 ? -13.827 -0.487 -15.275 1.00 0.00 23 VAL A N 14
ATOM 15294 C CA . VAL A 1 23 ? -15.246 -0.806 -15.366 1.00 0.00 23 VAL A CA 14
ATOM 15295 C C . VAL A 1 23 ? -15.917 -0.726 -14.000 1.00 0.00 23 VAL A C 14
ATOM 15296 O O . VAL A 1 23 ? -17.044 -0.247 -13.877 1.00 0.00 23 VAL A O 14
ATOM 15309 N N . ASP A 1 24 ? -15.216 -1.198 -12.975 1.00 0.00 24 ASP A N 14
ATOM 15310 C CA . ASP A 1 24 ? -15.742 -1.179 -11.615 1.00 0.00 24 ASP A CA 14
ATOM 15311 C C . ASP A 1 24 ? -15.937 0.253 -11.128 1.00 0.00 24 ASP A C 14
ATOM 15312 O O . ASP A 1 24 ? -16.826 0.531 -10.321 1.00 0.00 24 ASP A O 14
ATOM 15321 N N . LYS A 1 25 ? -15.101 1.160 -11.621 1.00 0.00 25 LYS A N 14
ATOM 15322 C CA . LYS A 1 25 ? -15.180 2.564 -11.238 1.00 0.00 25 LYS A CA 14
ATOM 15323 C C . LYS A 1 25 ? -16.500 3.179 -11.693 1.00 0.00 25 LYS A C 14
ATOM 15324 O O . LYS A 1 25 ? -17.100 3.982 -10.979 1.00 0.00 25 LYS A O 14
ATOM 15343 N N . ILE A 1 26 ? -16.945 2.796 -12.885 1.00 0.00 26 ILE A N 14
ATOM 15344 C CA . ILE A 1 26 ? -18.195 3.308 -13.433 1.00 0.00 26 ILE A CA 14
ATOM 15345 C C . ILE A 1 26 ? -19.395 2.780 -12.654 1.00 0.00 26 ILE A C 14
ATOM 15346 O O . ILE A 1 26 ? -20.463 3.391 -12.650 1.00 0.00 26 ILE A O 14
ATOM 15362 N N . GLY A 1 27 ? -19.210 1.641 -11.994 1.00 0.00 27 GLY A N 14
ATOM 15363 C CA . GLY A 1 27 ? -20.285 1.050 -11.219 1.00 0.00 27 GLY A CA 14
ATOM 15364 C C . GLY A 1 27 ? -21.228 0.224 -12.071 1.00 0.00 27 GLY A C 14
ATOM 15365 O O . GLY A 1 27 ? -22.395 0.044 -11.722 1.00 0.00 27 GLY A O 14
ATOM 15369 N N . HIS A 1 28 ? -20.723 -0.278 -13.193 1.00 0.00 28 HIS A N 14
ATOM 15370 C CA . HIS A 1 28 ? -21.530 -1.088 -14.099 1.00 0.00 28 HIS A CA 14
ATOM 15371 C C . HIS A 1 28 ? -20.919 -2.475 -14.277 1.00 0.00 28 HIS A C 14
ATOM 15372 O O . HIS A 1 28 ? -19.723 -2.684 -14.073 1.00 0.00 28 HIS A O 14
ATOM 15386 N N . PRO A 1 29 ? -21.758 -3.446 -14.667 1.00 0.00 29 PRO A N 14
ATOM 15387 C CA . PRO A 1 29 ? -21.323 -4.829 -14.882 1.00 0.00 29 PRO A CA 14
ATOM 15388 C C . PRO A 1 29 ? -20.430 -4.972 -16.110 1.00 0.00 29 PRO A C 14
ATOM 15389 O O . PRO A 1 29 ? -20.544 -4.204 -17.064 1.00 0.00 29 PRO A O 14
ATOM 15400 N N . SER A 1 30 ? -19.543 -5.961 -16.079 1.00 0.00 30 SER A N 14
ATOM 15401 C CA . SER A 1 30 ? -18.628 -6.203 -17.188 1.00 0.00 30 SER A CA 14
ATOM 15402 C C . SER A 1 30 ? -19.199 -7.245 -18.145 1.00 0.00 30 SER A C 14
ATOM 15403 O O . SER A 1 30 ? -18.764 -7.356 -19.292 1.00 0.00 30 SER A O 14
ATOM 15411 N N . HIS A 1 31 ? -20.176 -8.008 -17.665 1.00 0.00 31 HIS A N 14
ATOM 15412 C CA . HIS A 1 31 ? -20.808 -9.042 -18.477 1.00 0.00 31 HIS A CA 14
ATOM 15413 C C . HIS A 1 31 ? -22.260 -8.685 -18.777 1.00 0.00 31 HIS A C 14
ATOM 15414 O O . HIS A 1 31 ? -23.136 -8.833 -17.925 1.00 0.00 31 HIS A O 14
ATOM 15428 N N . LYS A 1 32 ? -22.510 -8.214 -19.994 1.00 0.00 32 LYS A N 14
ATOM 15429 C CA . LYS A 1 32 ? -23.856 -7.836 -20.408 1.00 0.00 32 LYS A CA 14
ATOM 15430 C C . LYS A 1 32 ? -24.077 -8.143 -21.886 1.00 0.00 32 LYS A C 14
ATOM 15431 O O . LYS A 1 32 ? -23.306 -7.709 -22.741 1.00 0.00 32 LYS A O 14
ATOM 15450 N N . GLN A 1 33 ? -25.135 -8.893 -22.177 1.00 0.00 33 GLN A N 14
ATOM 15451 C CA . GLN A 1 33 ? -25.458 -9.257 -23.552 1.00 0.00 33 GLN A CA 14
ATOM 15452 C C . GLN A 1 33 ? -25.956 -8.046 -24.333 1.00 0.00 33 GLN A C 14
ATOM 15453 O O . GLN A 1 33 ? -27.055 -7.545 -24.089 1.00 0.00 33 GLN A O 14
ATOM 15467 N N . THR A 1 34 ? -25.142 -7.578 -25.274 1.00 0.00 34 THR A N 14
ATOM 15468 C CA . THR A 1 34 ? -25.500 -6.425 -26.090 1.00 0.00 34 THR A CA 14
ATOM 15469 C C . THR A 1 34 ? -24.749 -6.435 -27.417 1.00 0.00 34 THR A C 14
ATOM 15470 O O . THR A 1 34 ? -23.710 -7.079 -27.564 1.00 0.00 34 THR A O 14
ATOM 15481 N N . PRO A 1 35 ? -25.284 -5.705 -28.407 1.00 0.00 35 PRO A N 14
ATOM 15482 C CA . PRO A 1 35 ? -24.679 -5.614 -29.739 1.00 0.00 35 PRO A CA 14
ATOM 15483 C C . PRO A 1 35 ? -23.374 -4.825 -29.730 1.00 0.00 35 PRO A C 14
ATOM 15484 O O . PRO A 1 35 ? -22.478 -5.079 -30.535 1.00 0.00 35 PRO A O 14
ATOM 15495 N N . ALA A 1 36 ? -23.273 -3.867 -28.814 1.00 0.00 36 ALA A N 14
ATOM 15496 C CA . ALA A 1 36 ? -22.076 -3.043 -28.700 1.00 0.00 36 ALA A CA 14
ATOM 15497 C C . ALA A 1 36 ? -20.837 -3.902 -28.477 1.00 0.00 36 ALA A C 14
ATOM 15498 O O . ALA A 1 36 ? -19.729 -3.521 -28.855 1.00 0.00 36 ALA A O 14
ATOM 15505 N N . ASP A 1 37 ? -21.031 -5.063 -27.860 1.00 0.00 37 ASP A N 14
ATOM 15506 C CA . ASP A 1 37 ? -19.928 -5.977 -27.587 1.00 0.00 37 ASP A CA 14
ATOM 15507 C C . ASP A 1 37 ? -19.199 -6.349 -28.874 1.00 0.00 37 ASP A C 14
ATOM 15508 O O . ASP A 1 37 ? -18.005 -6.650 -28.859 1.00 0.00 37 ASP A O 14
ATOM 15517 N N . HIS A 1 38 ? -19.926 -6.327 -29.987 1.00 0.00 38 HIS A N 14
ATOM 15518 C CA . HIS A 1 38 ? -19.348 -6.663 -31.284 1.00 0.00 38 HIS A CA 14
ATOM 15519 C C . HIS A 1 38 ? -18.404 -5.563 -31.759 1.00 0.00 38 HIS A C 14
ATOM 15520 O O . HIS A 1 38 ? -17.405 -5.834 -32.425 1.00 0.00 38 HIS A O 14
ATOM 15534 N N . ALA A 1 39 ? -18.728 -4.321 -31.413 1.00 0.00 39 ALA A N 14
ATOM 15535 C CA . ALA A 1 39 ? -17.908 -3.181 -31.803 1.00 0.00 39 ALA A CA 14
ATOM 15536 C C . ALA A 1 39 ? -16.764 -2.965 -30.818 1.00 0.00 39 ALA A C 14
ATOM 15537 O O . ALA A 1 39 ? -15.740 -2.376 -31.162 1.00 0.00 39 ALA A O 14
ATOM 15544 N N . ALA A 1 40 ? -16.946 -3.445 -29.593 1.00 0.00 40 ALA A N 14
ATOM 15545 C CA . ALA A 1 40 ? -15.928 -3.305 -28.559 1.00 0.00 40 ALA A CA 14
ATOM 15546 C C . ALA A 1 40 ? -14.578 -3.823 -29.044 1.00 0.00 40 ALA A C 14
ATOM 15547 O O . ALA A 1 40 ? -13.528 -3.353 -28.603 1.00 0.00 40 ALA A O 14
ATOM 15554 N N . ILE A 1 41 ? -14.613 -4.792 -29.952 1.00 0.00 41 ILE A N 14
ATOM 15555 C CA . ILE A 1 41 ? -13.392 -5.372 -30.496 1.00 0.00 41 ILE A CA 14
ATOM 15556 C C . ILE A 1 41 ? -12.467 -4.291 -31.047 1.00 0.00 41 ILE A C 14
ATOM 15557 O O . ILE A 1 41 ? -11.247 -4.444 -31.042 1.00 0.00 41 ILE A O 14
ATOM 15573 N N . GLU A 1 42 ? -13.059 -3.199 -31.520 1.00 0.00 42 GLU A N 14
ATOM 15574 C CA . GLU A 1 42 ? -12.288 -2.092 -32.073 1.00 0.00 42 GLU A CA 14
ATOM 15575 C C . GLU A 1 42 ? -11.228 -1.619 -31.083 1.00 0.00 42 GLU A C 14
ATOM 15576 O O . GLU A 1 42 ? -10.162 -1.146 -31.476 1.00 0.00 42 GLU A O 14
ATOM 15588 N N . ALA A 1 43 ? -11.530 -1.749 -29.795 1.00 0.00 43 ALA A N 14
ATOM 15589 C CA . ALA A 1 43 ? -10.604 -1.336 -28.748 1.00 0.00 43 ALA A CA 14
ATOM 15590 C C . ALA A 1 43 ? -9.570 -2.423 -28.469 1.00 0.00 43 ALA A C 14
ATOM 15591 O O . ALA A 1 43 ? -8.397 -2.132 -28.236 1.00 0.00 43 ALA A O 14
ATOM 15598 N N . LEU A 1 44 ? -10.014 -3.675 -28.496 1.00 0.00 44 LEU A N 14
ATOM 15599 C CA . LEU A 1 44 ? -9.127 -4.805 -28.245 1.00 0.00 44 LEU A CA 14
ATOM 15600 C C . LEU A 1 44 ? -7.968 -4.819 -29.237 1.00 0.00 44 LEU A C 14
ATOM 15601 O O . LEU A 1 44 ? -6.820 -5.059 -28.863 1.00 0.00 44 LEU A O 14
ATOM 15617 N N . ASP A 1 45 ? -8.277 -4.558 -30.503 1.00 0.00 45 ASP A N 14
ATOM 15618 C CA . ASP A 1 45 ? -7.261 -4.537 -31.549 1.00 0.00 45 ASP A CA 14
ATOM 15619 C C . ASP A 1 45 ? -6.102 -3.623 -31.162 1.00 0.00 45 ASP A C 14
ATOM 15620 O O . ASP A 1 45 ? -4.937 -4.014 -31.243 1.00 0.00 45 ASP A O 14
ATOM 15629 N N . ARG A 1 46 ? -6.429 -2.405 -30.743 1.00 0.00 46 ARG A N 14
ATOM 15630 C CA . ARG A 1 46 ? -5.415 -1.436 -30.346 1.00 0.00 46 ARG A CA 14
ATOM 15631 C C . ARG A 1 46 ? -4.470 -2.032 -29.308 1.00 0.00 46 ARG A C 14
ATOM 15632 O O . ARG A 1 46 ? -3.249 -1.945 -29.442 1.00 0.00 46 ARG A O 14
ATOM 15653 N N . LEU A 1 47 ? -5.042 -2.637 -28.273 1.00 0.00 47 LEU A N 14
ATOM 15654 C CA . LEU A 1 47 ? -4.251 -3.248 -27.210 1.00 0.00 47 LEU A CA 14
ATOM 15655 C C . LEU A 1 47 ? -3.255 -4.252 -27.782 1.00 0.00 47 LEU A C 14
ATOM 15656 O O . LEU A 1 47 ? -2.046 -4.124 -27.586 1.00 0.00 47 LEU A O 14
ATOM 15672 N N . LEU A 1 48 ? -3.771 -5.250 -28.490 1.00 0.00 48 LEU A N 14
ATOM 15673 C CA . LEU A 1 48 ? -2.927 -6.277 -29.093 1.00 0.00 48 LEU A CA 14
ATOM 15674 C C . LEU A 1 48 ? -1.819 -5.647 -29.931 1.00 0.00 48 LEU A C 14
ATOM 15675 O O . LEU A 1 48 ? -0.655 -6.041 -29.837 1.00 0.00 48 LEU A O 14
ATOM 15691 N N . LEU A 1 49 ? -2.186 -4.667 -30.748 1.00 0.00 49 LEU A N 14
ATOM 15692 C CA . LEU A 1 49 ? -1.222 -3.980 -31.601 1.00 0.00 49 LEU A CA 14
ATOM 15693 C C . LEU A 1 49 ? -0.096 -3.373 -30.771 1.00 0.00 49 LEU A C 14
ATOM 15694 O O . LEU A 1 49 ? 1.083 -3.566 -31.070 1.00 0.00 49 LEU A O 14
ATOM 15710 N N . ASP A 1 50 ? -0.467 -2.639 -29.728 1.00 0.00 50 ASP A N 14
ATOM 15711 C CA . ASP A 1 50 ? 0.512 -2.006 -28.852 1.00 0.00 50 ASP A CA 14
ATOM 15712 C C . ASP A 1 50 ? 1.467 -3.041 -28.266 1.00 0.00 50 ASP A C 14
ATOM 15713 O O . ASP A 1 50 ? 2.679 -2.969 -28.471 1.00 0.00 50 ASP A O 14
ATOM 15722 N N . VAL A 1 51 ? 0.913 -4.003 -27.534 1.00 0.00 51 VAL A N 14
ATOM 15723 C CA . VAL A 1 51 ? 1.715 -5.053 -26.918 1.00 0.00 51 VAL A CA 14
ATOM 15724 C C . VAL A 1 51 ? 2.519 -5.816 -27.965 1.00 0.00 51 VAL A C 14
ATOM 15725 O O . VAL A 1 51 ? 3.575 -6.373 -27.666 1.00 0.00 51 VAL A O 14
ATOM 15738 N N . ARG A 1 52 ? 2.011 -5.837 -29.193 1.00 0.00 52 ARG A N 14
ATOM 15739 C CA . ARG A 1 52 ? 2.682 -6.533 -30.284 1.00 0.00 52 ARG A CA 14
ATOM 15740 C C . ARG A 1 52 ? 3.885 -5.736 -30.780 1.00 0.00 52 ARG A C 14
ATOM 15741 O O . ARG A 1 52 ? 4.902 -6.308 -31.171 1.00 0.00 52 ARG A O 14
ATOM 15762 N N . ALA A 1 53 ? 3.760 -4.413 -30.761 1.00 0.00 53 ALA A N 14
ATOM 15763 C CA . ALA A 1 53 ? 4.837 -3.538 -31.206 1.00 0.00 53 ALA A CA 14
ATOM 15764 C C . ALA A 1 53 ? 5.665 -3.042 -30.026 1.00 0.00 53 ALA A C 14
ATOM 15765 O O . ALA A 1 53 ? 6.300 -1.989 -30.099 1.00 0.00 53 ALA A O 14
ATOM 15772 N N . ARG A 1 54 ? 5.654 -3.806 -28.938 1.00 0.00 54 ARG A N 14
ATOM 15773 C CA . ARG A 1 54 ? 6.403 -3.442 -27.741 1.00 0.00 54 ARG A CA 14
ATOM 15774 C C . ARG A 1 54 ? 6.072 -2.018 -27.305 1.00 0.00 54 ARG A C 14
ATOM 15775 O O . ARG A 1 54 ? 6.967 -1.197 -27.102 1.00 0.00 54 ARG A O 14
ATOM 15796 N N . ARG A 1 55 ? 4.782 -1.732 -27.163 1.00 0.00 55 ARG A N 14
ATOM 15797 C CA . ARG A 1 55 ? 4.333 -0.407 -26.752 1.00 0.00 55 ARG A CA 14
ATOM 15798 C C . ARG A 1 55 ? 3.766 -0.440 -25.336 1.00 0.00 55 ARG A C 14
ATOM 15799 O O . ARG A 1 55 ? 2.930 0.387 -24.971 1.00 0.00 55 ARG A O 14
ATOM 15820 N N . VAL A 1 56 ? 4.226 -1.402 -24.542 1.00 0.00 56 VAL A N 14
ATOM 15821 C CA . VAL A 1 56 ? 3.766 -1.542 -23.166 1.00 0.00 56 VAL A CA 14
ATOM 15822 C C . VAL A 1 56 ? 4.696 -0.819 -22.198 1.00 0.00 56 VAL A C 14
ATOM 15823 O O . VAL A 1 56 ? 5.902 -0.734 -22.428 1.00 0.00 56 VAL A O 14
ATOM 15836 N N . ASP A 1 57 ? 4.127 -0.299 -21.116 1.00 0.00 57 ASP A N 14
ATOM 15837 C CA . ASP A 1 57 ? 4.905 0.416 -20.112 1.00 0.00 57 ASP A CA 14
ATOM 15838 C C . ASP A 1 57 ? 4.194 0.403 -18.762 1.00 0.00 57 ASP A C 14
ATOM 15839 O O . ASP A 1 57 ? 3.109 -0.161 -18.628 1.00 0.00 57 ASP A O 14
ATOM 15848 N N . GLN A 1 58 ? 4.814 1.027 -17.766 1.00 0.00 58 GLN A N 14
ATOM 15849 C CA . GLN A 1 58 ? 4.241 1.085 -16.427 1.00 0.00 58 GLN A CA 14
ATOM 15850 C C . GLN A 1 58 ? 3.452 2.375 -16.228 1.00 0.00 58 GLN A C 14
ATOM 15851 O O . GLN A 1 58 ? 3.860 3.442 -16.688 1.00 0.00 58 GLN A O 14
ATOM 15865 N N . PHE A 1 59 ? 2.321 2.271 -15.539 1.00 0.00 59 PHE A N 14
ATOM 15866 C CA . PHE A 1 59 ? 1.473 3.429 -15.280 1.00 0.00 59 PHE A CA 14
ATOM 15867 C C . PHE A 1 59 ? 0.523 3.159 -14.117 1.00 0.00 59 PHE A C 14
ATOM 15868 O O . PHE A 1 59 ? 0.524 2.070 -13.543 1.00 0.00 59 PHE A O 14
ATOM 15885 N N . GLN A 1 60 ? -0.285 4.158 -13.776 1.00 0.00 60 GLN A N 14
ATOM 15886 C CA . GLN A 1 60 ? -1.239 4.028 -12.681 1.00 0.00 60 GLN A CA 14
ATOM 15887 C C . GLN A 1 60 ? -2.424 4.967 -12.878 1.00 0.00 60 GLN A C 14
ATOM 15888 O O . GLN A 1 60 ? -2.255 6.122 -13.269 1.00 0.00 60 GLN A O 14
ATOM 15902 N N . ILE A 1 61 ? -3.623 4.463 -12.606 1.00 0.00 61 ILE A N 14
ATOM 15903 C CA . ILE A 1 61 ? -4.837 5.257 -12.754 1.00 0.00 61 ILE A CA 14
ATOM 15904 C C . ILE A 1 61 ? -5.113 6.076 -11.497 1.00 0.00 61 ILE A C 14
ATOM 15905 O O . ILE A 1 61 ? -5.253 7.297 -11.558 1.00 0.00 61 ILE A O 14
ATOM 15921 N N . ASN A 1 62 ? -5.189 5.395 -10.359 1.00 0.00 62 ASN A N 14
ATOM 15922 C CA . ASN A 1 62 ? -5.448 6.059 -9.086 1.00 0.00 62 ASN A CA 14
ATOM 15923 C C . ASN A 1 62 ? -4.565 5.484 -7.983 1.00 0.00 62 ASN A C 14
ATOM 15924 O O . ASN A 1 62 ? -4.140 4.332 -8.052 1.00 0.00 62 ASN A O 14
ATOM 15935 N N . ALA A 1 63 ? -4.295 6.296 -6.966 1.00 0.00 63 ALA A N 14
ATOM 15936 C CA . ALA A 1 63 ? -3.466 5.867 -5.846 1.00 0.00 63 ALA A CA 14
ATOM 15937 C C . ALA A 1 63 ? -4.137 4.744 -5.064 1.00 0.00 63 ALA A C 14
ATOM 15938 O O . ALA A 1 63 ? -3.466 3.867 -4.519 1.00 0.00 63 ALA A O 14
ATOM 15945 N N . SER A 1 64 ? -5.465 4.776 -5.012 1.00 0.00 64 SER A N 14
ATOM 15946 C CA . SER A 1 64 ? -6.227 3.763 -4.292 1.00 0.00 64 SER A CA 14
ATOM 15947 C C . SER A 1 64 ? -6.388 2.503 -5.136 1.00 0.00 64 SER A C 14
ATOM 15948 O O . SER A 1 64 ? -6.519 1.400 -4.607 1.00 0.00 64 SER A O 14
ATOM 15956 N N . ALA A 1 65 ? -6.376 2.676 -6.454 1.00 0.00 65 ALA A N 14
ATOM 15957 C CA . ALA A 1 65 ? -6.519 1.553 -7.373 1.00 0.00 65 ALA A CA 14
ATOM 15958 C C . ALA A 1 65 ? -5.328 0.606 -7.273 1.00 0.00 65 ALA A C 14
ATOM 15959 O O . ALA A 1 65 ? -4.278 0.969 -6.744 1.00 0.00 65 ALA A O 14
ATOM 15966 N N . ALA A 1 66 ? -5.500 -0.609 -7.783 1.00 0.00 66 ALA A N 14
ATOM 15967 C CA . ALA A 1 66 ? -4.438 -1.607 -7.751 1.00 0.00 66 ALA A CA 14
ATOM 15968 C C . ALA A 1 66 ? -3.197 -1.112 -8.486 1.00 0.00 66 ALA A C 14
ATOM 15969 O O . ALA A 1 66 ? -3.295 -0.531 -9.566 1.00 0.00 66 ALA A O 14
ATOM 15976 N N . GLN A 1 67 ? -2.031 -1.345 -7.892 1.00 0.00 67 GLN A N 14
ATOM 15977 C CA . GLN A 1 67 ? -0.771 -0.921 -8.491 1.00 0.00 67 GLN A CA 14
ATOM 15978 C C . GLN A 1 67 ? -0.103 -2.076 -9.229 1.00 0.00 67 GLN A C 14
ATOM 15979 O O . GLN A 1 67 ? 0.101 -3.151 -8.665 1.00 0.00 67 GLN A O 14
ATOM 15993 N N . ILE A 1 68 ? 0.234 -1.847 -10.494 1.00 0.00 68 ILE A N 14
ATOM 15994 C CA . ILE A 1 68 ? 0.879 -2.869 -11.309 1.00 0.00 68 ILE A CA 14
ATOM 15995 C C . ILE A 1 68 ? 1.978 -2.266 -12.178 1.00 0.00 68 ILE A C 14
ATOM 15996 O O . ILE A 1 68 ? 1.699 -1.622 -13.190 1.00 0.00 68 ILE A O 14
ATOM 16012 N N . ILE A 1 69 ? 3.226 -2.481 -11.778 1.00 0.00 69 ILE A N 14
ATOM 16013 C CA . ILE A 1 69 ? 4.367 -1.962 -12.522 1.00 0.00 69 ILE A CA 14
ATOM 16014 C C . ILE A 1 69 ? 4.868 -2.979 -13.541 1.00 0.00 69 ILE A C 14
ATOM 16015 O O . ILE A 1 69 ? 4.860 -4.184 -13.287 1.00 0.00 69 ILE A O 14
ATOM 16031 N N . VAL A 1 70 ? 5.306 -2.486 -14.695 1.00 0.00 70 VAL A N 14
ATOM 16032 C CA . VAL A 1 70 ? 5.815 -3.352 -15.752 1.00 0.00 70 VAL A CA 14
ATOM 16033 C C . VAL A 1 70 ? 7.332 -3.486 -15.671 1.00 0.00 70 VAL A C 14
ATOM 16034 O O . VAL A 1 70 ? 8.065 -2.529 -15.921 1.00 0.00 70 VAL A O 14
ATOM 16047 N N . THR A 1 71 ? 7.797 -4.680 -15.320 1.00 0.00 71 THR A N 14
ATOM 16048 C CA . THR A 1 71 ? 9.227 -4.940 -15.205 1.00 0.00 71 THR A CA 14
ATOM 16049 C C . THR A 1 71 ? 9.699 -5.904 -16.287 1.00 0.00 71 THR A C 14
ATOM 16050 O O . THR A 1 71 ? 9.945 -7.080 -16.020 1.00 0.00 71 THR A O 14
ATOM 16061 N N . ASP A 1 72 ? 9.826 -5.398 -17.509 1.00 0.00 72 ASP A N 14
ATOM 16062 C CA . ASP A 1 72 ? 10.271 -6.214 -18.632 1.00 0.00 72 ASP A CA 14
ATOM 16063 C C . ASP A 1 72 ? 11.594 -6.903 -18.312 1.00 0.00 72 ASP A C 14
ATOM 16064 O O . ASP A 1 72 ? 12.428 -7.108 -19.196 1.00 0.00 72 ASP A O 14
ATOM 16073 N N . MET A 1 1 ? -0.895 0.140 -4.038 1.00 0.00 1 MET A N 15
ATOM 16074 C CA . MET A 1 1 ? 0.230 -0.222 -3.183 1.00 0.00 1 MET A CA 15
ATOM 16075 C C . MET A 1 1 ? 0.799 -1.580 -3.580 1.00 0.00 1 MET A C 15
ATOM 16076 O O . MET A 1 1 ? 2.014 -1.744 -3.698 1.00 0.00 1 MET A O 15
ATOM 16090 N N . ASP A 1 2 ? -0.084 -2.550 -3.785 1.00 0.00 2 ASP A N 15
ATOM 16091 C CA . ASP A 1 2 ? 0.331 -3.894 -4.170 1.00 0.00 2 ASP A CA 15
ATOM 16092 C C . ASP A 1 2 ? 1.048 -3.877 -5.517 1.00 0.00 2 ASP A C 15
ATOM 16093 O O . ASP A 1 2 ? 0.412 -3.916 -6.570 1.00 0.00 2 ASP A O 15
ATOM 16102 N N . ARG A 1 3 ? 2.375 -3.816 -5.474 1.00 0.00 3 ARG A N 15
ATOM 16103 C CA . ARG A 1 3 ? 3.178 -3.790 -6.690 1.00 0.00 3 ARG A CA 15
ATOM 16104 C C . ARG A 1 3 ? 3.036 -5.098 -7.463 1.00 0.00 3 ARG A C 15
ATOM 16105 O O . ARG A 1 3 ? 3.077 -6.182 -6.880 1.00 0.00 3 ARG A O 15
ATOM 16126 N N . ILE A 1 4 ? 2.870 -4.989 -8.777 1.00 0.00 4 ILE A N 15
ATOM 16127 C CA . ILE A 1 4 ? 2.722 -6.162 -9.628 1.00 0.00 4 ILE A CA 15
ATOM 16128 C C . ILE A 1 4 ? 3.569 -6.035 -10.890 1.00 0.00 4 ILE A C 15
ATOM 16129 O O . ILE A 1 4 ? 3.256 -5.247 -11.783 1.00 0.00 4 ILE A O 15
ATOM 16145 N N . PHE A 1 5 ? 4.640 -6.818 -10.959 1.00 0.00 5 PHE A N 15
ATOM 16146 C CA . PHE A 1 5 ? 5.532 -6.794 -12.112 1.00 0.00 5 PHE A CA 15
ATOM 16147 C C . PHE A 1 5 ? 5.035 -7.738 -13.203 1.00 0.00 5 PHE A C 15
ATOM 16148 O O . PHE A 1 5 ? 4.727 -8.900 -12.940 1.00 0.00 5 PHE A O 15
ATOM 16165 N N . MET A 1 6 ? 4.958 -7.229 -14.429 1.00 0.00 6 MET A N 15
ATOM 16166 C CA . MET A 1 6 ? 4.499 -8.026 -15.560 1.00 0.00 6 MET A CA 15
ATOM 16167 C C . MET A 1 6 ? 5.353 -7.759 -16.796 1.00 0.00 6 MET A C 15
ATOM 16168 O O . MET A 1 6 ? 5.807 -6.636 -17.018 1.00 0.00 6 MET A O 15
ATOM 16182 N N . THR A 1 7 ? 5.568 -8.797 -17.597 1.00 0.00 7 THR A N 15
ATOM 16183 C CA . THR A 1 7 ? 6.368 -8.675 -18.809 1.00 0.00 7 THR A CA 15
ATOM 16184 C C . THR A 1 7 ? 5.519 -8.197 -19.982 1.00 0.00 7 THR A C 15
ATOM 16185 O O . THR A 1 7 ? 4.327 -7.932 -19.830 1.00 0.00 7 THR A O 15
ATOM 16196 N N . ARG A 1 8 ? 6.141 -8.091 -21.152 1.00 0.00 8 ARG A N 15
ATOM 16197 C CA . ARG A 1 8 ? 5.442 -7.645 -22.351 1.00 0.00 8 ARG A CA 15
ATOM 16198 C C . ARG A 1 8 ? 4.155 -8.438 -22.557 1.00 0.00 8 ARG A C 15
ATOM 16199 O O . ARG A 1 8 ? 3.075 -7.864 -22.697 1.00 0.00 8 ARG A O 15
ATOM 16220 N N . THR A 1 9 ? 4.278 -9.761 -22.574 1.00 0.00 9 THR A N 15
ATOM 16221 C CA . THR A 1 9 ? 3.125 -10.633 -22.764 1.00 0.00 9 THR A CA 15
ATOM 16222 C C . THR A 1 9 ? 2.208 -10.606 -21.546 1.00 0.00 9 THR A C 15
ATOM 16223 O O . THR A 1 9 ? 0.987 -10.531 -21.680 1.00 0.00 9 THR A O 15
ATOM 16234 N N . GLU A 1 10 ? 2.805 -10.666 -20.360 1.00 0.00 10 GLU A N 15
ATOM 16235 C CA . GLU A 1 10 ? 2.040 -10.648 -19.119 1.00 0.00 10 GLU A CA 15
ATOM 16236 C C . GLU A 1 10 ? 1.239 -9.355 -18.992 1.00 0.00 10 GLU A C 15
ATOM 16237 O O . GLU A 1 10 ? 0.280 -9.279 -18.225 1.00 0.00 10 GLU A O 15
ATOM 16249 N N . ALA A 1 11 ? 1.642 -8.340 -19.749 1.00 0.00 11 ALA A N 15
ATOM 16250 C CA . ALA A 1 11 ? 0.963 -7.050 -19.723 1.00 0.00 11 ALA A CA 15
ATOM 16251 C C . ALA A 1 11 ? -0.545 -7.221 -19.873 1.00 0.00 11 ALA A C 15
ATOM 16252 O O . ALA A 1 11 ? -1.325 -6.415 -19.364 1.00 0.00 11 ALA A O 15
ATOM 16259 N N . LEU A 1 12 ? -0.949 -8.275 -20.574 1.00 0.00 12 LEU A N 15
ATOM 16260 C CA . LEU A 1 12 ? -2.365 -8.552 -20.791 1.00 0.00 12 LEU A CA 15
ATOM 16261 C C . LEU A 1 12 ? -3.136 -8.515 -19.475 1.00 0.00 12 LEU A C 15
ATOM 16262 O O . LEU A 1 12 ? -4.235 -7.967 -19.404 1.00 0.00 12 LEU A O 15
ATOM 16278 N N . GLU A 1 13 ? -2.549 -9.100 -18.435 1.00 0.00 13 GLU A N 15
ATOM 16279 C CA . GLU A 1 13 ? -3.181 -9.132 -17.121 1.00 0.00 13 GLU A CA 15
ATOM 16280 C C . GLU A 1 13 ? -3.327 -7.723 -16.553 1.00 0.00 13 GLU A C 15
ATOM 16281 O O . GLU A 1 13 ? -4.304 -7.415 -15.871 1.00 0.00 13 GLU A O 15
ATOM 16293 N N . PHE A 1 14 ? -2.347 -6.872 -16.839 1.00 0.00 14 PHE A N 15
ATOM 16294 C CA . PHE A 1 14 ? -2.365 -5.496 -16.355 1.00 0.00 14 PHE A CA 15
ATOM 16295 C C . PHE A 1 14 ? -3.490 -4.703 -17.014 1.00 0.00 14 PHE A C 15
ATOM 16296 O O . PHE A 1 14 ? -4.361 -4.159 -16.334 1.00 0.00 14 PHE A O 15
ATOM 16313 N N . LEU A 1 15 ? -3.464 -4.641 -18.340 1.00 0.00 15 LEU A N 15
ATOM 16314 C CA . LEU A 1 15 ? -4.481 -3.914 -19.092 1.00 0.00 15 LEU A CA 15
ATOM 16315 C C . LEU A 1 15 ? -5.873 -4.460 -18.793 1.00 0.00 15 LEU A C 15
ATOM 16316 O O . LEU A 1 15 ? -6.846 -3.707 -18.727 1.00 0.00 15 LEU A O 15
ATOM 16332 N N . LEU A 1 16 ? -5.962 -5.773 -18.612 1.00 0.00 16 LEU A N 15
ATOM 16333 C CA . LEU A 1 16 ? -7.235 -6.421 -18.317 1.00 0.00 16 LEU A CA 15
ATOM 16334 C C . LEU A 1 16 ? -7.647 -6.178 -16.868 1.00 0.00 16 LEU A C 15
ATOM 16335 O O . LEU A 1 16 ? -8.835 -6.134 -16.548 1.00 0.00 16 LEU A O 15
ATOM 16351 N N . LYS A 1 17 ? -6.657 -6.019 -15.996 1.00 0.00 17 LYS A N 15
ATOM 16352 C CA . LYS A 1 17 ? -6.915 -5.777 -14.582 1.00 0.00 17 LYS A CA 15
ATOM 16353 C C . LYS A 1 17 ? -7.514 -4.391 -14.367 1.00 0.00 17 LYS A C 15
ATOM 16354 O O . LYS A 1 17 ? -8.583 -4.251 -13.773 1.00 0.00 17 LYS A O 15
ATOM 16373 N N . ALA A 1 18 ? -6.819 -3.369 -14.855 1.00 0.00 18 ALA A N 15
ATOM 16374 C CA . ALA A 1 18 ? -7.284 -1.994 -14.720 1.00 0.00 18 ALA A CA 15
ATOM 16375 C C . ALA A 1 18 ? -8.680 -1.826 -15.311 1.00 0.00 18 ALA A C 15
ATOM 16376 O O . ALA A 1 18 ? -9.545 -1.185 -14.714 1.00 0.00 18 ALA A O 15
ATOM 16383 N N . HIS A 1 19 ? -8.892 -2.405 -16.488 1.00 0.00 19 HIS A N 15
ATOM 16384 C CA . HIS A 1 19 ? -10.184 -2.319 -17.161 1.00 0.00 19 HIS A CA 15
ATOM 16385 C C . HIS A 1 19 ? -11.289 -2.910 -16.291 1.00 0.00 19 HIS A C 15
ATOM 16386 O O . HIS A 1 19 ? -12.376 -2.343 -16.182 1.00 0.00 19 HIS A O 15
ATOM 16400 N N . GLN A 1 20 ? -11.004 -4.053 -15.676 1.00 0.00 20 GLN A N 15
ATOM 16401 C CA . GLN A 1 20 ? -11.975 -4.721 -14.817 1.00 0.00 20 GLN A CA 15
ATOM 16402 C C . GLN A 1 20 ? -12.309 -3.863 -13.601 1.00 0.00 20 GLN A C 15
ATOM 16403 O O . GLN A 1 20 ? -13.405 -3.950 -13.047 1.00 0.00 20 GLN A O 15
ATOM 16417 N N . THR A 1 21 ? -11.355 -3.032 -13.190 1.00 0.00 21 THR A N 15
ATOM 16418 C CA . THR A 1 21 ? -11.547 -2.159 -12.039 1.00 0.00 21 THR A CA 15
ATOM 16419 C C . THR A 1 21 ? -12.258 -0.871 -12.438 1.00 0.00 21 THR A C 15
ATOM 16420 O O . THR A 1 21 ? -13.054 -0.329 -11.673 1.00 0.00 21 THR A O 15
ATOM 16431 N N . ALA A 1 22 ? -11.965 -0.388 -13.641 1.00 0.00 22 ALA A N 15
ATOM 16432 C CA . ALA A 1 22 ? -12.579 0.836 -14.142 1.00 0.00 22 ALA A CA 15
ATOM 16433 C C . ALA A 1 22 ? -14.053 0.617 -14.466 1.00 0.00 22 ALA A C 15
ATOM 16434 O O . ALA A 1 22 ? -14.915 1.379 -14.027 1.00 0.00 22 ALA A O 15
ATOM 16441 N N . VAL A 1 23 ? -14.337 -0.428 -15.237 1.00 0.00 23 VAL A N 15
ATOM 16442 C CA . VAL A 1 23 ? -15.707 -0.746 -15.619 1.00 0.00 23 VAL A CA 15
ATOM 16443 C C . VAL A 1 23 ? -16.591 -0.933 -14.391 1.00 0.00 23 VAL A C 15
ATOM 16444 O O . VAL A 1 23 ? -17.776 -0.600 -14.410 1.00 0.00 23 VAL A O 15
ATOM 16457 N N . ASP A 1 24 ? -16.006 -1.468 -13.324 1.00 0.00 24 ASP A N 15
ATOM 16458 C CA . ASP A 1 24 ? -16.740 -1.698 -12.085 1.00 0.00 24 ASP A CA 15
ATOM 16459 C C . ASP A 1 24 ? -16.777 -0.433 -11.233 1.00 0.00 24 ASP A C 15
ATOM 16460 O O . ASP A 1 24 ? -17.720 -0.211 -10.473 1.00 0.00 24 ASP A O 15
ATOM 16469 N N . LYS A 1 25 ? -15.745 0.393 -11.364 1.00 0.00 25 LYS A N 15
ATOM 16470 C CA . LYS A 1 25 ? -15.659 1.636 -10.607 1.00 0.00 25 LYS A CA 15
ATOM 16471 C C . LYS A 1 25 ? -16.818 2.565 -10.951 1.00 0.00 25 LYS A C 15
ATOM 16472 O O . LYS A 1 25 ? -17.309 3.304 -10.097 1.00 0.00 25 LYS A O 15
ATOM 16491 N N . ILE A 1 26 ? -17.253 2.521 -12.206 1.00 0.00 26 ILE A N 15
ATOM 16492 C CA . ILE A 1 26 ? -18.357 3.357 -12.662 1.00 0.00 26 ILE A CA 15
ATOM 16493 C C . ILE A 1 26 ? -19.694 2.826 -12.155 1.00 0.00 26 ILE A C 15
ATOM 16494 O O . ILE A 1 26 ? -20.666 3.571 -12.042 1.00 0.00 26 ILE A O 15
ATOM 16510 N N . GLY A 1 27 ? -19.733 1.533 -11.848 1.00 0.00 27 GLY A N 15
ATOM 16511 C CA . GLY A 1 27 ? -20.955 0.925 -11.355 1.00 0.00 27 GLY A CA 15
ATOM 16512 C C . GLY A 1 27 ? -21.848 0.427 -12.474 1.00 0.00 27 GLY A C 15
ATOM 16513 O O . GLY A 1 27 ? -23.070 0.383 -12.331 1.00 0.00 27 GLY A O 15
ATOM 16517 N N . HIS A 1 28 ? -21.237 0.050 -13.593 1.00 0.00 28 HIS A N 15
ATOM 16518 C CA . HIS A 1 28 ? -21.985 -0.447 -14.742 1.00 0.00 28 HIS A CA 15
ATOM 16519 C C . HIS A 1 28 ? -22.911 -1.588 -14.335 1.00 0.00 28 HIS A C 15
ATOM 16520 O O . HIS A 1 28 ? -22.698 -2.264 -13.328 1.00 0.00 28 HIS A O 15
ATOM 16534 N N . PRO A 1 29 ? -23.965 -1.810 -15.135 1.00 0.00 29 PRO A N 15
ATOM 16535 C CA . PRO A 1 29 ? -24.945 -2.869 -14.877 1.00 0.00 29 PRO A CA 15
ATOM 16536 C C . PRO A 1 29 ? -24.363 -4.262 -15.094 1.00 0.00 29 PRO A C 15
ATOM 16537 O O . PRO A 1 29 ? -23.167 -4.414 -15.338 1.00 0.00 29 PRO A O 15
ATOM 16548 N N . SER A 1 30 ? -25.218 -5.276 -15.004 1.00 0.00 30 SER A N 15
ATOM 16549 C CA . SER A 1 30 ? -24.788 -6.657 -15.188 1.00 0.00 30 SER A CA 15
ATOM 16550 C C . SER A 1 30 ? -25.618 -7.346 -16.267 1.00 0.00 30 SER A C 15
ATOM 16551 O O . SER A 1 30 ? -25.712 -8.573 -16.305 1.00 0.00 30 SER A O 15
ATOM 16559 N N . HIS A 1 31 ? -26.218 -6.547 -17.143 1.00 0.00 31 HIS A N 15
ATOM 16560 C CA . HIS A 1 31 ? -27.040 -7.078 -18.224 1.00 0.00 31 HIS A CA 15
ATOM 16561 C C . HIS A 1 31 ? -26.222 -7.996 -19.128 1.00 0.00 31 HIS A C 15
ATOM 16562 O O . HIS A 1 31 ? -24.993 -7.937 -19.141 1.00 0.00 31 HIS A O 15
ATOM 16576 N N . LYS A 1 32 ? -26.913 -8.845 -19.882 1.00 0.00 32 LYS A N 15
ATOM 16577 C CA . LYS A 1 32 ? -26.252 -9.776 -20.789 1.00 0.00 32 LYS A CA 15
ATOM 16578 C C . LYS A 1 32 ? -25.362 -9.031 -21.779 1.00 0.00 32 LYS A C 15
ATOM 16579 O O . LYS A 1 32 ? -25.604 -7.864 -22.087 1.00 0.00 32 LYS A O 15
ATOM 16598 N N . GLN A 1 33 ? -24.335 -9.714 -22.274 1.00 0.00 33 GLN A N 15
ATOM 16599 C CA . GLN A 1 33 ? -23.411 -9.116 -23.230 1.00 0.00 33 GLN A CA 15
ATOM 16600 C C . GLN A 1 33 ? -24.163 -8.535 -24.423 1.00 0.00 33 GLN A C 15
ATOM 16601 O O . GLN A 1 33 ? -24.861 -9.252 -25.141 1.00 0.00 33 GLN A O 15
ATOM 16615 N N . THR A 1 34 ? -24.016 -7.229 -24.630 1.00 0.00 34 THR A N 15
ATOM 16616 C CA . THR A 1 34 ? -24.682 -6.551 -25.735 1.00 0.00 34 THR A CA 15
ATOM 16617 C C . THR A 1 34 ? -23.938 -6.777 -27.046 1.00 0.00 34 THR A C 15
ATOM 16618 O O . THR A 1 34 ? -22.756 -7.120 -27.067 1.00 0.00 34 THR A O 15
ATOM 16629 N N . PRO A 1 35 ? -24.645 -6.579 -28.169 1.00 0.00 35 PRO A N 15
ATOM 16630 C CA . PRO A 1 35 ? -24.071 -6.754 -29.507 1.00 0.00 35 PRO A CA 15
ATOM 16631 C C . PRO A 1 35 ? -23.048 -5.675 -29.844 1.00 0.00 35 PRO A C 15
ATOM 16632 O O . PRO A 1 35 ? -22.191 -5.867 -30.707 1.00 0.00 35 PRO A O 15
ATOM 16643 N N . ALA A 1 36 ? -23.143 -4.541 -29.159 1.00 0.00 36 ALA A N 15
ATOM 16644 C CA . ALA A 1 36 ? -22.223 -3.433 -29.384 1.00 0.00 36 ALA A CA 15
ATOM 16645 C C . ALA A 1 36 ? -20.788 -3.836 -29.063 1.00 0.00 36 ALA A C 15
ATOM 16646 O O . ALA A 1 36 ? -19.838 -3.260 -29.594 1.00 0.00 36 ALA A O 15
ATOM 16653 N N . ASP A 1 37 ? -20.638 -4.827 -28.192 1.00 0.00 37 ASP A N 15
ATOM 16654 C CA . ASP A 1 37 ? -19.318 -5.307 -27.800 1.00 0.00 37 ASP A CA 15
ATOM 16655 C C . ASP A 1 37 ? -18.491 -5.685 -29.025 1.00 0.00 37 ASP A C 15
ATOM 16656 O O . ASP A 1 37 ? -17.262 -5.612 -29.004 1.00 0.00 37 ASP A O 15
ATOM 16665 N N . HIS A 1 38 ? -19.174 -6.088 -30.092 1.00 0.00 38 HIS A N 15
ATOM 16666 C CA . HIS A 1 38 ? -18.502 -6.477 -31.327 1.00 0.00 38 HIS A CA 15
ATOM 16667 C C . HIS A 1 38 ? -17.572 -5.370 -31.812 1.00 0.00 38 HIS A C 15
ATOM 16668 O O . HIS A 1 38 ? -16.496 -5.639 -32.346 1.00 0.00 38 HIS A O 15
ATOM 16682 N N . ALA A 1 39 ? -17.994 -4.124 -31.622 1.00 0.00 39 ALA A N 15
ATOM 16683 C CA . ALA A 1 39 ? -17.197 -2.976 -32.039 1.00 0.00 39 ALA A CA 15
ATOM 16684 C C . ALA A 1 39 ? -16.112 -2.660 -31.015 1.00 0.00 39 ALA A C 15
ATOM 16685 O O . ALA A 1 39 ? -15.052 -2.140 -31.361 1.00 0.00 39 ALA A O 15
ATOM 16692 N N . ALA A 1 40 ? -16.385 -2.977 -29.754 1.00 0.00 40 ALA A N 15
ATOM 16693 C CA . ALA A 1 40 ? -15.431 -2.728 -28.680 1.00 0.00 40 ALA A CA 15
ATOM 16694 C C . ALA A 1 40 ? -14.089 -3.390 -28.974 1.00 0.00 40 ALA A C 15
ATOM 16695 O O . ALA A 1 40 ? -13.047 -2.943 -28.492 1.00 0.00 40 ALA A O 15
ATOM 16702 N N . ILE A 1 41 ? -14.121 -4.457 -29.765 1.00 0.00 41 ILE A N 15
ATOM 16703 C CA . ILE A 1 41 ? -12.907 -5.179 -30.122 1.00 0.00 41 ILE A CA 15
ATOM 16704 C C . ILE A 1 41 ? -11.877 -4.247 -30.751 1.00 0.00 41 ILE A C 15
ATOM 16705 O O . ILE A 1 41 ? -10.675 -4.504 -30.692 1.00 0.00 41 ILE A O 15
ATOM 16721 N N . GLU A 1 42 ? -12.357 -3.162 -31.351 1.00 0.00 42 GLU A N 15
ATOM 16722 C CA . GLU A 1 42 ? -11.477 -2.190 -31.990 1.00 0.00 42 GLU A CA 15
ATOM 16723 C C . GLU A 1 42 ? -10.565 -1.525 -30.963 1.00 0.00 42 GLU A C 15
ATOM 16724 O O . GLU A 1 42 ? -9.448 -1.119 -31.281 1.00 0.00 42 GLU A O 15
ATOM 16736 N N . ALA A 1 43 ? -11.052 -1.416 -29.731 1.00 0.00 43 ALA A N 15
ATOM 16737 C CA . ALA A 1 43 ? -10.281 -0.802 -28.657 1.00 0.00 43 ALA A CA 15
ATOM 16738 C C . ALA A 1 43 ? -9.180 -1.736 -28.168 1.00 0.00 43 ALA A C 15
ATOM 16739 O O . ALA A 1 43 ? -7.998 -1.388 -28.194 1.00 0.00 43 ALA A O 15
ATOM 16746 N N . LEU A 1 44 ? -9.573 -2.923 -27.720 1.00 0.00 44 LEU A N 15
ATOM 16747 C CA . LEU A 1 44 ? -8.619 -3.908 -27.224 1.00 0.00 44 LEU A CA 15
ATOM 16748 C C . LEU A 1 44 ? -7.637 -4.316 -28.318 1.00 0.00 44 LEU A C 15
ATOM 16749 O O . LEU A 1 44 ? -6.464 -4.574 -28.049 1.00 0.00 44 LEU A O 15
ATOM 16765 N N . ASP A 1 45 ? -8.125 -4.369 -29.553 1.00 0.00 45 ASP A N 15
ATOM 16766 C CA . ASP A 1 45 ? -7.290 -4.741 -30.689 1.00 0.00 45 ASP A CA 15
ATOM 16767 C C . ASP A 1 45 ? -6.024 -3.892 -30.734 1.00 0.00 45 ASP A C 15
ATOM 16768 O O . ASP A 1 45 ? -4.911 -4.415 -30.669 1.00 0.00 45 ASP A O 15
ATOM 16777 N N . ARG A 1 46 ? -6.201 -2.580 -30.847 1.00 0.00 46 ARG A N 15
ATOM 16778 C CA . ARG A 1 46 ? -5.073 -1.658 -30.904 1.00 0.00 46 ARG A CA 15
ATOM 16779 C C . ARG A 1 46 ? -4.145 -1.860 -29.709 1.00 0.00 46 ARG A C 15
ATOM 16780 O O . ARG A 1 46 ? -2.923 -1.786 -29.839 1.00 0.00 46 ARG A O 15
ATOM 16801 N N . LEU A 1 47 ? -4.734 -2.116 -28.546 1.00 0.00 47 LEU A N 15
ATOM 16802 C CA . LEU A 1 47 ? -3.962 -2.329 -27.327 1.00 0.00 47 LEU A CA 15
ATOM 16803 C C . LEU A 1 47 ? -3.083 -3.570 -27.449 1.00 0.00 47 LEU A C 15
ATOM 16804 O O . LEU A 1 47 ? -1.869 -3.505 -27.254 1.00 0.00 47 LEU A O 15
ATOM 16820 N N . LEU A 1 48 ? -3.704 -4.698 -27.775 1.00 0.00 48 LEU A N 15
ATOM 16821 C CA . LEU A 1 48 ? -2.978 -5.955 -27.926 1.00 0.00 48 LEU A CA 15
ATOM 16822 C C . LEU A 1 48 ? -1.822 -5.801 -28.908 1.00 0.00 48 LEU A C 15
ATOM 16823 O O . LEU A 1 48 ? -0.674 -6.114 -28.587 1.00 0.00 48 LEU A O 15
ATOM 16839 N N . LEU A 1 49 ? -2.130 -5.316 -30.106 1.00 0.00 49 LEU A N 15
ATOM 16840 C CA . LEU A 1 49 ? -1.116 -5.118 -31.135 1.00 0.00 49 LEU A CA 15
ATOM 16841 C C . LEU A 1 49 ? 0.030 -4.256 -30.613 1.00 0.00 49 LEU A C 15
ATOM 16842 O O . LEU A 1 49 ? 1.201 -4.607 -30.761 1.00 0.00 49 LEU A O 15
ATOM 16858 N N . ASP A 1 50 ? -0.316 -3.130 -30.000 1.00 0.00 50 ASP A N 15
ATOM 16859 C CA . ASP A 1 50 ? 0.683 -2.219 -29.452 1.00 0.00 50 ASP A CA 15
ATOM 16860 C C . ASP A 1 50 ? 1.647 -2.961 -28.531 1.00 0.00 50 ASP A C 15
ATOM 16861 O O . ASP A 1 50 ? 2.860 -2.935 -28.735 1.00 0.00 50 ASP A O 15
ATOM 16870 N N . VAL A 1 51 ? 1.098 -3.620 -27.516 1.00 0.00 51 VAL A N 15
ATOM 16871 C CA . VAL A 1 51 ? 1.909 -4.369 -26.563 1.00 0.00 51 VAL A CA 15
ATOM 16872 C C . VAL A 1 51 ? 2.756 -5.421 -27.270 1.00 0.00 51 VAL A C 15
ATOM 16873 O O . VAL A 1 51 ? 3.889 -5.692 -26.871 1.00 0.00 51 VAL A O 15
ATOM 16886 N N . ARG A 1 52 ? 2.199 -6.012 -28.323 1.00 0.00 52 ARG A N 15
ATOM 16887 C CA . ARG A 1 52 ? 2.904 -7.035 -29.085 1.00 0.00 52 ARG A CA 15
ATOM 16888 C C . ARG A 1 52 ? 4.018 -6.418 -29.925 1.00 0.00 52 ARG A C 15
ATOM 16889 O O . ARG A 1 52 ? 5.005 -7.079 -30.248 1.00 0.00 52 ARG A O 15
ATOM 16910 N N . ALA A 1 53 ? 3.853 -5.146 -30.275 1.00 0.00 53 ALA A N 15
ATOM 16911 C CA . ALA A 1 53 ? 4.845 -4.439 -31.075 1.00 0.00 53 ALA A CA 15
ATOM 16912 C C . ALA A 1 53 ? 5.806 -3.654 -30.189 1.00 0.00 53 ALA A C 15
ATOM 16913 O O . ALA A 1 53 ? 6.397 -2.664 -30.623 1.00 0.00 53 ALA A O 15
ATOM 16920 N N . ARG A 1 54 ? 5.957 -4.100 -28.947 1.00 0.00 54 ARG A N 15
ATOM 16921 C CA . ARG A 1 54 ? 6.846 -3.437 -28.000 1.00 0.00 54 ARG A CA 15
ATOM 16922 C C . ARG A 1 54 ? 6.410 -1.994 -27.765 1.00 0.00 54 ARG A C 15
ATOM 16923 O O . ARG A 1 54 ? 7.236 -1.081 -27.744 1.00 0.00 54 ARG A O 15
ATOM 16944 N N . ARG A 1 55 ? 5.108 -1.795 -27.589 1.00 0.00 55 ARG A N 15
ATOM 16945 C CA . ARG A 1 55 ? 4.562 -0.463 -27.357 1.00 0.00 55 ARG A CA 15
ATOM 16946 C C . ARG A 1 55 ? 3.941 -0.364 -25.967 1.00 0.00 55 ARG A C 15
ATOM 16947 O O . ARG A 1 55 ? 3.044 0.445 -25.732 1.00 0.00 55 ARG A O 15
ATOM 16968 N N . VAL A 1 56 ? 4.425 -1.194 -25.048 1.00 0.00 56 VAL A N 15
ATOM 16969 C CA . VAL A 1 56 ? 3.919 -1.200 -23.681 1.00 0.00 56 VAL A CA 15
ATOM 16970 C C . VAL A 1 56 ? 4.914 -0.555 -22.723 1.00 0.00 56 VAL A C 15
ATOM 16971 O O . VAL A 1 56 ? 6.122 -0.577 -22.959 1.00 0.00 56 VAL A O 15
ATOM 16984 N N . ASP A 1 57 ? 4.399 0.018 -21.641 1.00 0.00 57 ASP A N 15
ATOM 16985 C CA . ASP A 1 57 ? 5.243 0.668 -20.645 1.00 0.00 57 ASP A CA 15
ATOM 16986 C C . ASP A 1 57 ? 4.629 0.554 -19.253 1.00 0.00 57 ASP A C 15
ATOM 16987 O O . ASP A 1 57 ? 3.559 -0.030 -19.084 1.00 0.00 57 ASP A O 15
ATOM 16996 N N . GLN A 1 58 ? 5.314 1.114 -18.262 1.00 0.00 58 GLN A N 15
ATOM 16997 C CA . GLN A 1 58 ? 4.835 1.073 -16.885 1.00 0.00 58 GLN A CA 15
ATOM 16998 C C . GLN A 1 58 ? 4.050 2.334 -16.543 1.00 0.00 58 GLN A C 15
ATOM 16999 O O . GLN A 1 58 ? 4.316 3.409 -17.083 1.00 0.00 58 GLN A O 15
ATOM 17013 N N . PHE A 1 59 ? 3.080 2.197 -15.645 1.00 0.00 59 PHE A N 15
ATOM 17014 C CA . PHE A 1 59 ? 2.254 3.326 -15.233 1.00 0.00 59 PHE A CA 15
ATOM 17015 C C . PHE A 1 59 ? 1.345 2.938 -14.070 1.00 0.00 59 PHE A C 15
ATOM 17016 O O . PHE A 1 59 ? 0.783 1.844 -14.048 1.00 0.00 59 PHE A O 15
ATOM 17033 N N . GLN A 1 60 ? 1.207 3.844 -13.108 1.00 0.00 60 GLN A N 15
ATOM 17034 C CA . GLN A 1 60 ? 0.367 3.597 -11.941 1.00 0.00 60 GLN A CA 15
ATOM 17035 C C . GLN A 1 60 ? -1.085 3.964 -12.229 1.00 0.00 60 GLN A C 15
ATOM 17036 O O . GLN A 1 60 ? -1.362 4.929 -12.942 1.00 0.00 60 GLN A O 15
ATOM 17050 N N . ILE A 1 61 ? -2.008 3.188 -11.670 1.00 0.00 61 ILE A N 15
ATOM 17051 C CA . ILE A 1 61 ? -3.432 3.433 -11.866 1.00 0.00 61 ILE A CA 15
ATOM 17052 C C . ILE A 1 61 ? -3.959 4.448 -10.858 1.00 0.00 61 ILE A C 15
ATOM 17053 O O . ILE A 1 61 ? -4.541 5.465 -11.233 1.00 0.00 61 ILE A O 15
ATOM 17069 N N . ASN A 1 62 ? -3.749 4.165 -9.576 1.00 0.00 62 ASN A N 15
ATOM 17070 C CA . ASN A 1 62 ? -4.202 5.054 -8.513 1.00 0.00 62 ASN A CA 15
ATOM 17071 C C . ASN A 1 62 ? -3.477 4.752 -7.205 1.00 0.00 62 ASN A C 15
ATOM 17072 O O . ASN A 1 62 ? -2.632 3.859 -7.144 1.00 0.00 62 ASN A O 15
ATOM 17083 N N . ALA A 1 63 ? -3.815 5.502 -6.161 1.00 0.00 63 ALA A N 15
ATOM 17084 C CA . ALA A 1 63 ? -3.198 5.313 -4.854 1.00 0.00 63 ALA A CA 15
ATOM 17085 C C . ALA A 1 63 ? -4.054 4.413 -3.968 1.00 0.00 63 ALA A C 15
ATOM 17086 O O . ALA A 1 63 ? -3.548 3.766 -3.052 1.00 0.00 63 ALA A O 15
ATOM 17093 N N . SER A 1 64 ? -5.353 4.378 -4.248 1.00 0.00 64 SER A N 15
ATOM 17094 C CA . SER A 1 64 ? -6.280 3.561 -3.473 1.00 0.00 64 SER A CA 15
ATOM 17095 C C . SER A 1 64 ? -6.313 2.129 -4.001 1.00 0.00 64 SER A C 15
ATOM 17096 O O . SER A 1 64 ? -6.493 1.180 -3.240 1.00 0.00 64 SER A O 15
ATOM 17104 N N . ALA A 1 65 ? -6.140 1.984 -5.311 1.00 0.00 65 ALA A N 15
ATOM 17105 C CA . ALA A 1 65 ? -6.148 0.670 -5.941 1.00 0.00 65 ALA A CA 15
ATOM 17106 C C . ALA A 1 65 ? -4.732 0.126 -6.095 1.00 0.00 65 ALA A C 15
ATOM 17107 O O . ALA A 1 65 ? -3.760 0.880 -6.057 1.00 0.00 65 ALA A O 15
ATOM 17114 N N . ALA A 1 66 ? -4.623 -1.187 -6.269 1.00 0.00 66 ALA A N 15
ATOM 17115 C CA . ALA A 1 66 ? -3.326 -1.831 -6.429 1.00 0.00 66 ALA A CA 15
ATOM 17116 C C . ALA A 1 66 ? -2.507 -1.152 -7.522 1.00 0.00 66 ALA A C 15
ATOM 17117 O O . ALA A 1 66 ? -3.050 -0.722 -8.539 1.00 0.00 66 ALA A O 15
ATOM 17124 N N . GLN A 1 67 ? -1.199 -1.059 -7.304 1.00 0.00 67 GLN A N 15
ATOM 17125 C CA . GLN A 1 67 ? -0.307 -0.430 -8.270 1.00 0.00 67 GLN A CA 15
ATOM 17126 C C . GLN A 1 67 ? 0.403 -1.480 -9.119 1.00 0.00 67 GLN A C 15
ATOM 17127 O O . GLN A 1 67 ? 1.009 -2.413 -8.592 1.00 0.00 67 GLN A O 15
ATOM 17141 N N . ILE A 1 68 ? 0.322 -1.322 -10.436 1.00 0.00 68 ILE A N 15
ATOM 17142 C CA . ILE A 1 68 ? 0.956 -2.256 -11.358 1.00 0.00 68 ILE A CA 15
ATOM 17143 C C . ILE A 1 68 ? 2.190 -1.636 -12.006 1.00 0.00 68 ILE A C 15
ATOM 17144 O O . ILE A 1 68 ? 2.271 -0.418 -12.170 1.00 0.00 68 ILE A O 15
ATOM 17160 N N . ILE A 1 69 ? 3.146 -2.482 -12.374 1.00 0.00 69 ILE A N 15
ATOM 17161 C CA . ILE A 1 69 ? 4.374 -2.017 -13.007 1.00 0.00 69 ILE A CA 15
ATOM 17162 C C . ILE A 1 69 ? 4.843 -2.994 -14.079 1.00 0.00 69 ILE A C 15
ATOM 17163 O O . ILE A 1 69 ? 4.704 -4.209 -13.932 1.00 0.00 69 ILE A O 15
ATOM 17179 N N . VAL A 1 70 ? 5.402 -2.456 -15.159 1.00 0.00 70 VAL A N 15
ATOM 17180 C CA . VAL A 1 70 ? 5.895 -3.280 -16.256 1.00 0.00 70 VAL A CA 15
ATOM 17181 C C . VAL A 1 70 ? 7.414 -3.200 -16.364 1.00 0.00 70 VAL A C 15
ATOM 17182 O O . VAL A 1 70 ? 7.961 -2.221 -16.874 1.00 0.00 70 VAL A O 15
ATOM 17195 N N . THR A 1 71 ? 8.092 -4.236 -15.881 1.00 0.00 71 THR A N 15
ATOM 17196 C CA . THR A 1 71 ? 9.548 -4.283 -15.922 1.00 0.00 71 THR A CA 15
ATOM 17197 C C . THR A 1 71 ? 10.036 -5.356 -16.888 1.00 0.00 71 THR A C 15
ATOM 17198 O O . THR A 1 71 ? 10.474 -6.429 -16.470 1.00 0.00 71 THR A O 15
ATOM 17209 N N . ASP A 1 72 ? 9.959 -5.061 -18.181 1.00 0.00 72 ASP A N 15
ATOM 17210 C CA . ASP A 1 72 ? 10.395 -6.001 -19.207 1.00 0.00 72 ASP A CA 15
ATOM 17211 C C . ASP A 1 72 ? 9.572 -7.284 -19.155 1.00 0.00 72 ASP A C 15
ATOM 17212 O O . ASP A 1 72 ? 9.815 -8.221 -19.916 1.00 0.00 72 ASP A O 15
ATOM 17221 N N . MET A 1 1 ? 2.579 1.125 -3.161 1.00 0.00 1 MET A N 16
ATOM 17222 C CA . MET A 1 1 ? 2.376 0.129 -2.116 1.00 0.00 1 MET A CA 16
ATOM 17223 C C . MET A 1 1 ? 1.909 -1.196 -2.710 1.00 0.00 1 MET A C 16
ATOM 17224 O O . MET A 1 1 ? 2.420 -2.260 -2.358 1.00 0.00 1 MET A O 16
ATOM 17238 N N . ASP A 1 2 ? 0.937 -1.124 -3.612 1.00 0.00 2 ASP A N 16
ATOM 17239 C CA . ASP A 1 2 ? 0.401 -2.318 -4.256 1.00 0.00 2 ASP A CA 16
ATOM 17240 C C . ASP A 1 2 ? 1.059 -2.545 -5.614 1.00 0.00 2 ASP A C 16
ATOM 17241 O O . ASP A 1 2 ? 0.380 -2.794 -6.610 1.00 0.00 2 ASP A O 16
ATOM 17250 N N . ARG A 1 3 ? 2.385 -2.456 -5.645 1.00 0.00 3 ARG A N 16
ATOM 17251 C CA . ARG A 1 3 ? 3.135 -2.649 -6.880 1.00 0.00 3 ARG A CA 16
ATOM 17252 C C . ARG A 1 3 ? 2.996 -4.084 -7.382 1.00 0.00 3 ARG A C 16
ATOM 17253 O O . ARG A 1 3 ? 3.077 -5.034 -6.603 1.00 0.00 3 ARG A O 16
ATOM 17274 N N . ILE A 1 4 ? 2.787 -4.232 -8.685 1.00 0.00 4 ILE A N 16
ATOM 17275 C CA . ILE A 1 4 ? 2.638 -5.550 -9.290 1.00 0.00 4 ILE A CA 16
ATOM 17276 C C . ILE A 1 4 ? 3.465 -5.666 -10.565 1.00 0.00 4 ILE A C 16
ATOM 17277 O O . ILE A 1 4 ? 3.134 -5.068 -11.590 1.00 0.00 4 ILE A O 16
ATOM 17293 N N . PHE A 1 5 ? 4.542 -6.441 -10.497 1.00 0.00 5 PHE A N 16
ATOM 17294 C CA . PHE A 1 5 ? 5.417 -6.638 -11.647 1.00 0.00 5 PHE A CA 16
ATOM 17295 C C . PHE A 1 5 ? 4.749 -7.525 -12.693 1.00 0.00 5 PHE A C 16
ATOM 17296 O O . PHE A 1 5 ? 3.843 -8.296 -12.381 1.00 0.00 5 PHE A O 16
ATOM 17313 N N . MET A 1 6 ? 5.204 -7.408 -13.936 1.00 0.00 6 MET A N 16
ATOM 17314 C CA . MET A 1 6 ? 4.651 -8.199 -15.029 1.00 0.00 6 MET A CA 16
ATOM 17315 C C . MET A 1 6 ? 5.573 -8.166 -16.245 1.00 0.00 6 MET A C 16
ATOM 17316 O O . MET A 1 6 ? 6.215 -7.153 -16.523 1.00 0.00 6 MET A O 16
ATOM 17330 N N . THR A 1 7 ? 5.634 -9.281 -16.966 1.00 0.00 7 THR A N 16
ATOM 17331 C CA . THR A 1 7 ? 6.478 -9.380 -18.150 1.00 0.00 7 THR A CA 16
ATOM 17332 C C . THR A 1 7 ? 5.710 -8.988 -19.407 1.00 0.00 7 THR A C 16
ATOM 17333 O O . THR A 1 7 ? 4.539 -8.614 -19.339 1.00 0.00 7 THR A O 16
ATOM 17344 N N . ARG A 1 8 ? 6.376 -9.077 -20.554 1.00 0.00 8 ARG A N 16
ATOM 17345 C CA . ARG A 1 8 ? 5.755 -8.731 -21.827 1.00 0.00 8 ARG A CA 16
ATOM 17346 C C . ARG A 1 8 ? 4.534 -9.608 -22.092 1.00 0.00 8 ARG A C 16
ATOM 17347 O O . ARG A 1 8 ? 3.516 -9.137 -22.601 1.00 0.00 8 ARG A O 16
ATOM 17368 N N . THR A 1 9 ? 4.643 -10.886 -21.744 1.00 0.00 9 THR A N 16
ATOM 17369 C CA . THR A 1 9 ? 3.550 -11.829 -21.946 1.00 0.00 9 THR A CA 16
ATOM 17370 C C . THR A 1 9 ? 2.519 -11.723 -20.828 1.00 0.00 9 THR A C 16
ATOM 17371 O O . THR A 1 9 ? 1.332 -11.527 -21.084 1.00 0.00 9 THR A O 16
ATOM 17382 N N . GLU A 1 10 ? 2.981 -11.854 -19.589 1.00 0.00 10 GLU A N 16
ATOM 17383 C CA . GLU A 1 10 ? 2.097 -11.773 -18.432 1.00 0.00 10 GLU A CA 16
ATOM 17384 C C . GLU A 1 10 ? 1.400 -10.417 -18.374 1.00 0.00 10 GLU A C 16
ATOM 17385 O O . GLU A 1 10 ? 0.377 -10.261 -17.708 1.00 0.00 10 GLU A O 16
ATOM 17397 N N . ALA A 1 11 ? 1.962 -9.439 -19.077 1.00 0.00 11 ALA A N 16
ATOM 17398 C CA . ALA A 1 11 ? 1.394 -8.097 -19.107 1.00 0.00 11 ALA A CA 16
ATOM 17399 C C . ALA A 1 11 ? -0.101 -8.139 -19.404 1.00 0.00 11 ALA A C 16
ATOM 17400 O O . ALA A 1 11 ? -0.857 -7.272 -18.965 1.00 0.00 11 ALA A O 16
ATOM 17407 N N . LEU A 1 12 ? -0.522 -9.153 -20.153 1.00 0.00 12 LEU A N 16
ATOM 17408 C CA . LEU A 1 12 ? -1.927 -9.308 -20.510 1.00 0.00 12 LEU A CA 16
ATOM 17409 C C . LEU A 1 12 ? -2.818 -9.197 -19.276 1.00 0.00 12 LEU A C 16
ATOM 17410 O O . LEU A 1 12 ? -3.829 -8.496 -19.291 1.00 0.00 12 LEU A O 16
ATOM 17426 N N . GLU A 1 13 ? -2.433 -9.893 -18.211 1.00 0.00 13 GLU A N 16
ATOM 17427 C CA . GLU A 1 13 ? -3.197 -9.871 -16.969 1.00 0.00 13 GLU A CA 16
ATOM 17428 C C . 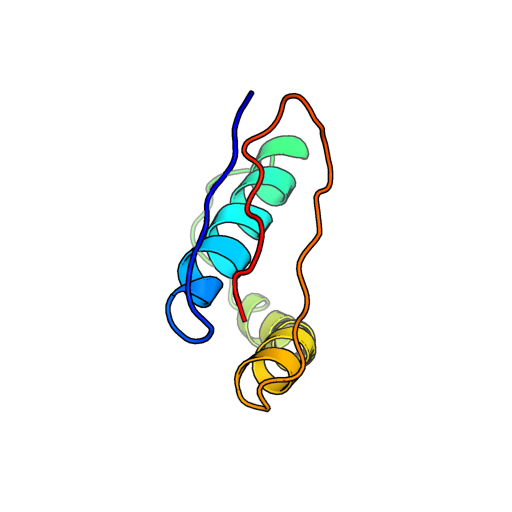GLU A 1 13 ? -3.462 -8.437 -16.518 1.00 0.00 13 GLU A C 16
ATOM 17429 O O . GLU A 1 13 ? -4.558 -8.110 -16.063 1.00 0.00 13 GLU A O 16
ATOM 17441 N N . PHE A 1 14 ? -2.450 -7.586 -16.649 1.00 0.00 14 PHE A N 16
ATOM 17442 C CA . PHE A 1 14 ? -2.572 -6.187 -16.254 1.00 0.00 14 PHE A CA 16
ATOM 17443 C C . PHE A 1 14 ? -3.502 -5.434 -17.201 1.00 0.00 14 PHE A C 16
ATOM 17444 O O . PHE A 1 14 ? -4.396 -4.707 -16.764 1.00 0.00 14 PHE A O 16
ATOM 17461 N N . LEU A 1 15 ? -3.285 -5.612 -18.499 1.00 0.00 15 LEU A N 16
ATOM 17462 C CA . LEU A 1 15 ? -4.102 -4.949 -19.510 1.00 0.00 15 LEU A CA 16
ATOM 17463 C C . LEU A 1 15 ? -5.586 -5.187 -19.251 1.00 0.00 15 LEU A C 16
ATOM 17464 O O . LEU A 1 15 ? -6.401 -4.269 -19.360 1.00 0.00 15 LEU A O 16
ATOM 17480 N N . LEU A 1 16 ? -5.931 -6.422 -18.906 1.00 0.00 16 LEU A N 16
ATOM 17481 C CA . LEU A 1 16 ? -7.317 -6.781 -18.628 1.00 0.00 16 LEU A CA 16
ATOM 17482 C C . LEU A 1 16 ? -7.691 -6.438 -17.190 1.00 0.00 16 LEU A C 16
ATOM 17483 O O . LEU A 1 16 ? -8.859 -6.202 -16.879 1.00 0.00 16 LEU A O 16
ATOM 17499 N N . LYS A 1 17 ? -6.692 -6.412 -16.315 1.00 0.00 17 LYS A N 16
ATOM 17500 C CA . LYS A 1 17 ? -6.913 -6.095 -14.909 1.00 0.00 17 LYS A CA 16
ATOM 17501 C C . LYS A 1 17 ? -7.484 -4.689 -14.751 1.00 0.00 17 LYS A C 16
ATOM 17502 O O . LYS A 1 17 ? -8.525 -4.498 -14.123 1.00 0.00 17 LYS A O 16
ATOM 17521 N N . ALA A 1 18 ? -6.796 -3.708 -15.327 1.00 0.00 18 ALA A N 16
ATOM 17522 C CA . ALA A 1 18 ? -7.237 -2.321 -15.253 1.00 0.00 18 ALA A CA 16
ATOM 17523 C C . ALA A 1 18 ? -8.692 -2.183 -15.689 1.00 0.00 18 ALA A C 16
ATOM 17524 O O . ALA A 1 18 ? -9.455 -1.413 -15.105 1.00 0.00 18 ALA A O 16
ATOM 17531 N N . HIS A 1 19 ? -9.070 -2.934 -16.719 1.00 0.00 19 HIS A N 16
ATOM 17532 C CA . HIS A 1 19 ? -10.435 -2.895 -17.233 1.00 0.00 19 HIS A CA 16
ATOM 17533 C C . HIS A 1 19 ? -11.410 -3.509 -16.233 1.00 0.00 19 HIS A C 16
ATOM 17534 O O . HIS A 1 19 ? -12.561 -3.084 -16.134 1.00 0.00 19 HIS A O 16
ATOM 17548 N N . GLN A 1 20 ? -10.941 -4.509 -15.494 1.00 0.00 20 GLN A N 16
ATOM 17549 C CA . GLN A 1 20 ? -11.773 -5.182 -14.503 1.00 0.00 20 GLN A CA 16
ATOM 17550 C C . GLN A 1 20 ? -12.180 -4.220 -13.392 1.00 0.00 20 GLN A C 16
ATOM 17551 O O . GLN A 1 20 ? -13.284 -4.308 -12.853 1.00 0.00 20 GLN A O 16
ATOM 17565 N N . THR A 1 21 ? -11.281 -3.301 -13.052 1.00 0.00 21 THR A N 16
ATOM 17566 C CA . THR A 1 21 ? -11.546 -2.324 -12.004 1.00 0.00 21 THR A CA 16
ATOM 17567 C C . THR A 1 21 ? -12.301 -1.119 -12.553 1.00 0.00 21 THR A C 16
ATOM 17568 O O . THR A 1 21 ? -13.223 -0.610 -11.916 1.00 0.00 21 THR A O 16
ATOM 17579 N N . ALA A 1 22 ? -11.905 -0.669 -13.739 1.00 0.00 22 ALA A N 16
ATOM 17580 C CA . ALA A 1 22 ? -12.548 0.475 -14.374 1.00 0.00 22 ALA A CA 16
ATOM 17581 C C . ALA A 1 22 ? -14.019 0.191 -14.657 1.00 0.00 22 ALA A C 16
ATOM 17582 O O . ALA A 1 22 ? -14.894 0.976 -14.291 1.00 0.00 22 ALA A O 16
ATOM 17589 N N . VAL A 1 23 ? -14.285 -0.935 -15.312 1.00 0.00 23 VAL A N 16
ATOM 17590 C CA . VAL A 1 23 ? -15.651 -1.322 -15.643 1.00 0.00 23 VAL A CA 16
ATOM 17591 C C . VAL A 1 23 ? -16.486 -1.524 -14.384 1.00 0.00 23 VAL A C 16
ATOM 17592 O O . VAL A 1 23 ? -17.710 -1.394 -14.410 1.00 0.00 23 VAL A O 16
ATOM 17605 N N . ASP A 1 24 ? -15.816 -1.843 -13.282 1.00 0.00 24 ASP A N 16
ATOM 17606 C CA . ASP A 1 24 ? -16.496 -2.063 -12.010 1.00 0.00 24 ASP A CA 16
ATOM 17607 C C . ASP A 1 24 ? -16.765 -0.738 -11.303 1.00 0.00 24 ASP A C 16
ATOM 17608 O O . ASP A 1 24 ? -17.795 -0.568 -10.650 1.00 0.00 24 ASP A O 16
ATOM 17617 N N . LYS A 1 25 ? -15.831 0.198 -11.435 1.00 0.00 25 LYS A N 16
ATOM 17618 C CA . LYS A 1 25 ? -15.966 1.508 -10.809 1.00 0.00 25 LYS A CA 16
ATOM 17619 C C . LYS A 1 25 ? -17.238 2.207 -11.280 1.00 0.00 25 LYS A C 16
ATOM 17620 O O . LYS A 1 25 ? -17.820 3.012 -10.552 1.00 0.00 25 LYS A O 16
ATOM 17639 N N . ILE A 1 26 ? -17.664 1.894 -12.499 1.00 0.00 26 ILE A N 16
ATOM 17640 C CA . ILE A 1 26 ? -18.867 2.490 -13.064 1.00 0.00 26 ILE A CA 16
ATOM 17641 C C . ILE A 1 26 ? -20.120 1.775 -12.570 1.00 0.00 26 ILE A C 16
ATOM 17642 O O . ILE A 1 26 ? -21.209 2.346 -12.557 1.00 0.00 26 ILE A O 16
ATOM 17658 N N . GLY A 1 27 ? -19.956 0.520 -12.162 1.00 0.00 27 GLY A N 16
ATOM 17659 C CA . GLY A 1 27 ? -21.081 -0.253 -11.670 1.00 0.00 27 GLY A CA 16
ATOM 17660 C C . GLY A 1 27 ? -21.984 -0.737 -12.787 1.00 0.00 27 GLY A C 16
ATOM 17661 O O . GLY A 1 27 ? -23.194 -0.877 -12.602 1.00 0.00 27 GLY A O 16
ATOM 17665 N N . HIS A 1 28 ? -21.398 -0.991 -13.953 1.00 0.00 28 HIS A N 16
ATOM 17666 C CA . HIS A 1 28 ? -22.158 -1.461 -15.106 1.00 0.00 28 HIS A CA 16
ATOM 17667 C C . HIS A 1 28 ? -22.821 -2.802 -14.809 1.00 0.00 28 HIS A C 16
ATOM 17668 O O . HIS A 1 28 ? -22.391 -3.555 -13.935 1.00 0.00 28 HIS A O 16
ATOM 17682 N N . PRO A 1 29 ? -23.895 -3.109 -15.552 1.00 0.00 29 PRO A N 16
ATOM 17683 C CA . PRO A 1 29 ? -24.640 -4.361 -15.387 1.00 0.00 29 PRO A CA 16
ATOM 17684 C C . PRO A 1 29 ? -23.846 -5.575 -15.856 1.00 0.00 29 PRO A C 16
ATOM 17685 O O . PRO A 1 29 ? -22.749 -5.439 -16.398 1.00 0.00 29 PRO A O 16
ATOM 17696 N N . SER A 1 30 ? -24.406 -6.761 -15.644 1.00 0.00 30 SER A N 16
ATOM 17697 C CA . SER A 1 30 ? -23.748 -8.000 -16.042 1.00 0.00 30 SER A CA 16
ATOM 17698 C C . SER A 1 30 ? -24.630 -8.801 -16.995 1.00 0.00 30 SER A C 16
ATOM 17699 O O . SER A 1 30 ? -24.473 -10.015 -17.132 1.00 0.00 30 SER A O 16
ATOM 17707 N N . HIS A 1 31 ? -25.558 -8.113 -17.652 1.00 0.00 31 HIS A N 16
ATOM 17708 C CA . HIS A 1 31 ? -26.466 -8.760 -18.594 1.00 0.00 31 HIS A CA 16
ATOM 17709 C C . HIS A 1 31 ? -25.689 -9.552 -19.641 1.00 0.00 31 HIS A C 16
ATOM 17710 O O . HIS A 1 31 ? -24.475 -9.396 -19.778 1.00 0.00 31 HIS A O 16
ATOM 17724 N N . LYS A 1 32 ? -26.395 -10.403 -20.377 1.00 0.00 32 LYS A N 16
ATOM 17725 C CA . LYS A 1 32 ? -25.773 -11.219 -21.412 1.00 0.00 32 LYS A CA 16
ATOM 17726 C C . LYS A 1 32 ? -25.049 -10.346 -22.432 1.00 0.00 32 LYS A C 16
ATOM 17727 O O . LYS A 1 32 ? -25.392 -9.179 -22.617 1.00 0.00 32 LYS A O 16
ATOM 17746 N N . GLN A 1 33 ? -24.048 -10.920 -23.092 1.00 0.00 33 GLN A N 16
ATOM 17747 C CA . GLN A 1 33 ? -23.278 -10.193 -24.094 1.00 0.00 33 GLN A CA 16
ATOM 17748 C C . GLN A 1 33 ? -24.194 -9.587 -25.151 1.00 0.00 33 GLN A C 16
ATOM 17749 O O . GLN A 1 33 ? -25.175 -10.205 -25.566 1.00 0.00 33 GLN A O 16
ATOM 17763 N N . THR A 1 34 ? -23.868 -8.373 -25.584 1.00 0.00 34 THR A N 16
ATOM 17764 C CA . THR A 1 34 ? -24.663 -7.682 -26.592 1.00 0.00 34 THR A CA 16
ATOM 17765 C C . THR A 1 34 ? -23.871 -7.494 -27.881 1.00 0.00 34 THR A C 16
ATOM 17766 O O . THR A 1 34 ? -22.641 -7.545 -27.896 1.00 0.00 34 THR A O 16
ATOM 17777 N N . PRO A 1 35 ? -24.591 -7.269 -28.991 1.00 0.00 35 PRO A N 16
ATOM 17778 C CA . PRO A 1 35 ? -23.976 -7.067 -30.306 1.00 0.00 35 PRO A CA 16
ATOM 17779 C C . PRO A 1 35 ? -23.234 -5.739 -30.401 1.00 0.00 35 PRO A C 16
ATOM 17780 O O . PRO A 1 35 ? -22.391 -5.549 -31.277 1.00 0.00 35 PRO A O 16
ATOM 17791 N N . ALA A 1 36 ? -23.552 -4.822 -29.492 1.00 0.00 36 ALA A N 16
ATOM 17792 C CA . ALA A 1 36 ? -22.913 -3.512 -29.473 1.00 0.00 36 ALA A CA 16
ATOM 17793 C C . ALA A 1 36 ? -21.503 -3.598 -28.900 1.00 0.00 36 ALA A C 16
ATOM 17794 O O . ALA A 1 36 ? -20.639 -2.784 -29.228 1.00 0.00 36 ALA A O 16
ATOM 17801 N N . ASP A 1 37 ? -21.276 -4.587 -28.043 1.00 0.00 37 ASP A N 16
ATOM 17802 C CA . ASP A 1 37 ? -19.970 -4.779 -27.425 1.00 0.00 37 ASP A CA 16
ATOM 17803 C C . ASP A 1 37 ? -18.878 -4.888 -28.484 1.00 0.00 37 ASP A C 16
ATOM 17804 O O . ASP A 1 37 ? -17.724 -4.532 -28.241 1.00 0.00 37 ASP A O 16
ATOM 17813 N N . HIS A 1 38 ? -19.249 -5.384 -29.660 1.00 0.00 38 HIS A N 16
ATOM 17814 C CA . HIS A 1 38 ? -18.301 -5.540 -30.758 1.00 0.00 38 HIS A CA 16
ATOM 17815 C C . HIS A 1 38 ? -17.557 -4.235 -31.023 1.00 0.00 38 HIS A C 16
ATOM 17816 O O . HIS A 1 38 ? -16.349 -4.234 -31.256 1.00 0.00 38 HIS A O 16
ATOM 17830 N N . ALA A 1 39 ? -18.288 -3.125 -30.988 1.00 0.00 39 ALA A N 16
ATOM 17831 C CA . ALA A 1 39 ? -17.697 -1.814 -31.223 1.00 0.00 39 ALA A CA 16
ATOM 17832 C C . ALA A 1 39 ? -16.540 -1.553 -30.265 1.00 0.00 39 ALA A C 16
ATOM 17833 O O . ALA A 1 39 ? -15.613 -0.809 -30.584 1.00 0.00 39 ALA A O 16
ATOM 17840 N N . ALA A 1 40 ? -16.602 -2.169 -29.089 1.00 0.00 40 ALA A N 16
ATOM 17841 C CA . ALA A 1 40 ? -15.559 -2.003 -28.084 1.00 0.00 40 ALA A CA 16
ATOM 17842 C C . ALA A 1 40 ? -14.236 -2.589 -28.565 1.00 0.00 40 ALA A C 16
ATOM 17843 O O . ALA A 1 40 ? -13.163 -2.099 -28.208 1.00 0.00 40 ALA A O 16
ATOM 17850 N N . ILE A 1 41 ? -14.318 -3.638 -29.375 1.00 0.00 41 ILE A N 16
ATOM 17851 C CA . ILE A 1 41 ? -13.127 -4.290 -29.905 1.00 0.00 41 ILE A CA 16
ATOM 17852 C C . ILE A 1 41 ? -12.321 -3.335 -30.780 1.00 0.00 41 ILE A C 16
ATOM 17853 O O . ILE A 1 41 ? -11.111 -3.493 -30.936 1.00 0.00 41 ILE A O 16
ATOM 17869 N N . GLU A 1 42 ? -13.001 -2.343 -31.346 1.00 0.00 42 GLU A N 16
ATOM 17870 C CA . GLU A 1 42 ? -12.348 -1.362 -32.204 1.00 0.00 42 GLU A CA 16
ATOM 17871 C C . GLU A 1 42 ? -11.159 -0.722 -31.492 1.00 0.00 42 GLU A C 16
ATOM 17872 O O . GLU A 1 42 ? -10.018 -0.843 -31.936 1.00 0.00 42 GLU A O 16
ATOM 17884 N N . ALA A 1 43 ? -11.437 -0.041 -30.385 1.00 0.00 43 ALA A N 16
ATOM 17885 C CA . ALA A 1 43 ? -10.392 0.617 -29.610 1.00 0.00 43 ALA A CA 16
ATOM 17886 C C . ALA A 1 43 ? -9.392 -0.398 -29.066 1.00 0.00 43 ALA A C 16
ATOM 17887 O O . ALA A 1 43 ? -8.198 -0.113 -28.961 1.00 0.00 43 ALA A O 16
ATOM 17894 N N . LEU A 1 44 ? -9.886 -1.581 -28.719 1.00 0.00 44 LEU A N 16
ATOM 17895 C CA . LEU A 1 44 ? -9.035 -2.638 -28.184 1.00 0.00 44 LEU A CA 16
ATOM 17896 C C . LEU A 1 44 ? -7.884 -2.945 -29.136 1.00 0.00 44 LEU A C 16
ATOM 17897 O O . LEU A 1 44 ? -6.779 -3.275 -28.705 1.00 0.00 44 LEU A O 16
ATOM 17913 N N . ASP A 1 45 ? -8.150 -2.833 -30.433 1.00 0.00 45 ASP A N 16
ATOM 17914 C CA . ASP A 1 45 ? -7.135 -3.095 -31.447 1.00 0.00 45 ASP A CA 16
ATOM 17915 C C . ASP A 1 45 ? -5.899 -2.232 -31.215 1.00 0.00 45 ASP A C 16
ATOM 17916 O O . ASP A 1 45 ? -4.791 -2.598 -31.608 1.00 0.00 45 ASP A O 16
ATOM 17925 N N . ARG A 1 46 ? -6.097 -1.083 -30.576 1.00 0.00 46 ARG A N 16
ATOM 17926 C CA . ARG A 1 46 ? -4.999 -0.167 -30.294 1.00 0.00 46 ARG A CA 16
ATOM 17927 C C . ARG A 1 46 ? -4.049 -0.759 -29.258 1.00 0.00 46 ARG A C 16
ATOM 17928 O O . ARG A 1 46 ? -2.870 -0.982 -29.537 1.00 0.00 46 ARG A O 16
ATOM 17949 N N . LEU A 1 47 ? -4.569 -1.012 -28.062 1.00 0.00 47 LEU A N 16
ATOM 17950 C CA . LEU A 1 47 ? -3.767 -1.578 -26.983 1.00 0.00 47 LEU A CA 16
ATOM 17951 C C . LEU A 1 47 ? -3.221 -2.949 -27.372 1.00 0.00 47 LEU A C 16
ATOM 17952 O O . LEU A 1 47 ? -2.128 -3.335 -26.955 1.00 0.00 47 LEU A O 16
ATOM 17968 N N . LEU A 1 48 ? -3.987 -3.678 -28.175 1.00 0.00 48 LEU A N 16
ATOM 17969 C CA . LEU A 1 48 ? -3.579 -5.006 -28.623 1.00 0.00 48 LEU A CA 16
ATOM 17970 C C . LEU A 1 48 ? -2.364 -4.921 -29.541 1.00 0.00 48 LEU A C 16
ATOM 17971 O O . LEU A 1 48 ? -1.340 -5.561 -29.294 1.00 0.00 48 LEU A O 16
ATOM 17987 N N . LEU A 1 49 ? -2.482 -4.126 -30.599 1.00 0.00 49 LEU A N 16
ATOM 17988 C CA . LEU A 1 49 ? -1.392 -3.956 -31.553 1.00 0.00 49 LEU A CA 16
ATOM 17989 C C . LEU A 1 49 ? -0.150 -3.395 -30.867 1.00 0.00 49 LEU A C 16
ATOM 17990 O O . LEU A 1 49 ? 0.970 -3.829 -31.137 1.00 0.00 49 LEU A O 16
ATOM 18006 N N . ASP A 1 50 ? -0.357 -2.431 -29.977 1.00 0.00 50 ASP A N 16
ATOM 18007 C CA . ASP A 1 50 ? 0.745 -1.813 -29.249 1.00 0.00 50 ASP A CA 16
ATOM 18008 C C . ASP A 1 50 ? 1.493 -2.848 -28.414 1.00 0.00 50 ASP A C 16
ATOM 18009 O O . ASP A 1 50 ? 2.696 -3.047 -28.584 1.00 0.00 50 ASP A O 16
ATOM 18018 N N . VAL A 1 51 ? 0.772 -3.504 -27.510 1.00 0.00 51 VAL A N 16
ATOM 18019 C CA . VAL A 1 51 ? 1.367 -4.519 -26.648 1.00 0.00 51 VAL A CA 16
ATOM 18020 C C . VAL A 1 51 ? 1.975 -5.650 -27.469 1.00 0.00 51 VAL A C 16
ATOM 18021 O O . VAL A 1 51 ? 2.970 -6.256 -27.070 1.00 0.00 51 VAL A O 16
ATOM 18034 N N . ARG A 1 52 ? 1.372 -5.929 -28.620 1.00 0.00 52 ARG A N 16
ATOM 18035 C CA . ARG A 1 52 ? 1.854 -6.988 -29.498 1.00 0.00 52 ARG A CA 16
ATOM 18036 C C . ARG A 1 52 ? 3.131 -6.561 -30.216 1.00 0.00 52 ARG A C 16
ATOM 18037 O O . ARG A 1 52 ? 3.987 -7.388 -30.526 1.00 0.00 52 ARG A O 16
ATOM 18058 N N . ALA A 1 53 ? 3.251 -5.263 -30.476 1.00 0.00 53 ALA A N 16
ATOM 18059 C CA . ALA A 1 53 ? 4.423 -4.725 -31.155 1.00 0.00 53 ALA A CA 16
ATOM 18060 C C . ALA A 1 53 ? 5.450 -4.210 -30.152 1.00 0.00 53 ALA A C 16
ATOM 18061 O O . ALA A 1 53 ? 6.257 -3.336 -30.470 1.00 0.00 53 ALA A O 16
ATOM 18068 N N . ARG A 1 54 ? 5.413 -4.755 -28.941 1.00 0.00 54 ARG A N 16
ATOM 18069 C CA . ARG A 1 54 ? 6.340 -4.349 -27.891 1.00 0.00 54 ARG A CA 16
ATOM 18070 C C . ARG A 1 54 ? 6.311 -2.836 -27.697 1.00 0.00 54 ARG A C 16
ATOM 18071 O O . ARG A 1 54 ? 7.351 -2.177 -27.717 1.00 0.00 54 ARG A O 16
ATOM 18092 N N . ARG A 1 55 ? 5.113 -2.291 -27.508 1.00 0.00 55 ARG A N 16
ATOM 18093 C CA . ARG A 1 55 ? 4.948 -0.856 -27.312 1.00 0.00 55 ARG A CA 16
ATOM 18094 C C . ARG A 1 55 ? 4.239 -0.566 -25.992 1.00 0.00 55 ARG A C 16
ATOM 18095 O O . ARG A 1 55 ? 3.589 0.468 -25.839 1.00 0.00 55 ARG A O 16
ATOM 18116 N N . VAL A 1 56 ? 4.369 -1.486 -25.042 1.00 0.00 56 VAL A N 16
ATOM 18117 C CA . VAL A 1 56 ? 3.742 -1.328 -23.735 1.00 0.00 56 VAL A CA 16
ATOM 18118 C C . VAL A 1 56 ? 4.668 -0.605 -22.764 1.00 0.00 56 VAL A C 16
ATOM 18119 O O . VAL A 1 56 ? 5.891 -0.708 -22.863 1.00 0.00 56 VAL A O 16
ATOM 18132 N N . ASP A 1 57 ? 4.078 0.127 -21.826 1.00 0.00 57 ASP A N 16
ATOM 18133 C CA . ASP A 1 57 ? 4.850 0.868 -20.835 1.00 0.00 57 ASP A CA 16
ATOM 18134 C C . ASP A 1 57 ? 4.216 0.748 -19.452 1.00 0.00 57 ASP A C 16
ATOM 18135 O O . ASP A 1 57 ? 3.068 0.325 -19.321 1.00 0.00 57 ASP A O 16
ATOM 18144 N N . GLN A 1 58 ? 4.972 1.124 -18.426 1.00 0.00 58 GLN A N 16
ATOM 18145 C CA . GLN A 1 58 ? 4.484 1.057 -17.054 1.00 0.00 58 GLN A CA 16
ATOM 18146 C C . GLN A 1 58 ? 3.899 2.397 -16.618 1.00 0.00 58 GLN A C 16
ATOM 18147 O O . GLN A 1 58 ? 4.418 3.456 -16.969 1.00 0.00 58 GLN A O 16
ATOM 18161 N N . PHE A 1 59 ? 2.815 2.342 -15.852 1.00 0.00 59 PHE A N 16
ATOM 18162 C CA . PHE A 1 59 ? 2.158 3.551 -15.369 1.00 0.00 59 PHE A CA 16
ATOM 18163 C C . PHE A 1 59 ? 1.052 3.209 -14.374 1.00 0.00 59 PHE A C 16
ATOM 18164 O O . PHE A 1 59 ? 0.389 2.180 -14.498 1.00 0.00 59 PHE A O 16
ATOM 18181 N N . GLN A 1 60 ? 0.862 4.080 -13.388 1.00 0.00 60 GLN A N 16
ATOM 18182 C CA . GLN A 1 60 ? -0.161 3.870 -12.371 1.00 0.00 60 GLN A CA 16
ATOM 18183 C C . GLN A 1 60 ? -1.104 5.065 -12.292 1.00 0.00 60 GLN A C 16
ATOM 18184 O O . GLN A 1 60 ? -0.937 6.048 -13.015 1.00 0.00 60 GLN A O 16
ATOM 18198 N N . ILE A 1 61 ? -2.095 4.974 -11.412 1.00 0.00 61 ILE A N 16
ATOM 18199 C CA . ILE A 1 61 ? -3.064 6.049 -11.239 1.00 0.00 61 ILE A CA 16
ATOM 18200 C C . ILE A 1 61 ? -2.512 7.148 -10.338 1.00 0.00 61 ILE A C 16
ATOM 18201 O O . ILE A 1 61 ? -3.185 8.142 -10.070 1.00 0.00 61 ILE A O 16
ATOM 18217 N N . ASN A 1 62 ? -1.280 6.962 -9.874 1.00 0.00 62 ASN A N 16
ATOM 18218 C CA . ASN A 1 62 ? -0.636 7.939 -9.004 1.00 0.00 62 ASN A CA 16
ATOM 18219 C C . ASN A 1 62 ? -1.380 8.060 -7.677 1.00 0.00 62 ASN A C 16
ATOM 18220 O O . ASN A 1 62 ? -1.823 9.144 -7.299 1.00 0.00 62 ASN A O 16
ATOM 18231 N N . ALA A 1 63 ? -1.512 6.939 -6.975 1.00 0.00 63 ALA A N 16
ATOM 18232 C CA . ALA A 1 63 ? -2.200 6.920 -5.690 1.00 0.00 63 ALA A CA 16
ATOM 18233 C C . ALA A 1 63 ? -1.795 5.700 -4.869 1.00 0.00 63 ALA A C 16
ATOM 18234 O O . ALA A 1 63 ? -0.853 4.989 -5.219 1.00 0.00 63 ALA A O 16
ATOM 18241 N N . SER A 1 64 ? -2.513 5.463 -3.776 1.00 0.00 64 SER A N 16
ATOM 18242 C CA . SER A 1 64 ? -2.226 4.331 -2.903 1.00 0.00 64 SER A CA 16
ATOM 18243 C C . SER A 1 64 ? -3.182 3.175 -3.180 1.00 0.00 64 SER A C 16
ATOM 18244 O O . SER A 1 64 ? -3.678 2.531 -2.257 1.00 0.00 64 SER A O 16
ATOM 18252 N N . ALA A 1 65 ? -3.435 2.919 -4.459 1.00 0.00 65 ALA A N 16
ATOM 18253 C CA . ALA A 1 65 ? -4.330 1.840 -4.860 1.00 0.00 65 ALA A CA 16
ATOM 18254 C C . ALA A 1 65 ? -3.569 0.739 -5.591 1.00 0.00 65 ALA A C 16
ATOM 18255 O O . ALA A 1 65 ? -2.341 0.764 -5.665 1.00 0.00 65 ALA A O 16
ATOM 18262 N N . ALA A 1 66 ? -4.307 -0.226 -6.130 1.00 0.00 66 ALA A N 16
ATOM 18263 C CA . ALA A 1 66 ? -3.701 -1.335 -6.857 1.00 0.00 66 ALA A CA 16
ATOM 18264 C C . ALA A 1 66 ? -3.079 -0.859 -8.166 1.00 0.00 66 ALA A C 16
ATOM 18265 O O . ALA A 1 66 ? -3.787 -0.488 -9.101 1.00 0.00 66 ALA A O 16
ATOM 18272 N N . GLN A 1 67 ? -1.751 -0.872 -8.223 1.00 0.00 67 GLN A N 16
ATOM 18273 C CA . GLN A 1 67 ? -1.034 -0.439 -9.417 1.00 0.00 67 GLN A CA 16
ATOM 18274 C C . GLN A 1 67 ? -0.218 -1.585 -10.006 1.00 0.00 67 GLN A C 16
ATOM 18275 O O . GLN A 1 67 ? 0.017 -2.597 -9.344 1.00 0.00 67 GLN A O 16
ATOM 18289 N N . ILE A 1 68 ? 0.211 -1.419 -11.252 1.00 0.00 68 ILE A N 16
ATOM 18290 C CA . ILE A 1 68 ? 1.002 -2.439 -11.930 1.00 0.00 68 ILE A CA 16
ATOM 18291 C C . ILE A 1 68 ? 2.101 -1.809 -12.779 1.00 0.00 68 ILE A C 16
ATOM 18292 O O . ILE A 1 68 ? 1.831 -1.235 -13.834 1.00 0.00 68 ILE A O 16
ATOM 18308 N N . ILE A 1 69 ? 3.340 -1.923 -12.313 1.00 0.00 69 ILE A N 16
ATOM 18309 C CA . ILE A 1 69 ? 4.480 -1.367 -13.032 1.00 0.00 69 ILE A CA 16
ATOM 18310 C C . ILE A 1 69 ? 5.126 -2.414 -13.932 1.00 0.00 69 ILE A C 16
ATOM 18311 O O . ILE A 1 69 ? 5.792 -3.333 -13.454 1.00 0.00 69 ILE A O 16
ATOM 18327 N N . VAL A 1 70 ? 4.927 -2.269 -15.238 1.00 0.00 70 VAL A N 16
ATOM 18328 C CA . VAL A 1 70 ? 5.493 -3.201 -16.206 1.00 0.00 70 VAL A CA 16
ATOM 18329 C C . VAL A 1 70 ? 7.016 -3.211 -16.133 1.00 0.00 70 VAL A C 16
ATOM 18330 O O . VAL A 1 70 ? 7.684 -2.372 -16.739 1.00 0.00 70 VAL A O 16
ATOM 18343 N N . THR A 1 71 ? 7.561 -4.167 -15.388 1.00 0.00 71 THR A N 16
ATOM 18344 C CA . THR A 1 71 ? 9.006 -4.286 -15.235 1.00 0.00 71 THR A CA 16
ATOM 18345 C C . THR A 1 71 ? 9.527 -5.552 -15.906 1.00 0.00 71 THR A C 16
ATOM 18346 O O . THR A 1 71 ? 9.852 -6.532 -15.236 1.00 0.00 71 THR A O 16
ATOM 18357 N N . ASP A 1 72 ? 9.605 -5.523 -17.231 1.00 0.00 72 ASP A N 16
ATOM 18358 C CA . ASP A 1 72 ? 10.089 -6.669 -17.993 1.00 0.00 72 ASP A CA 16
ATOM 18359 C C . ASP A 1 72 ? 11.547 -6.476 -18.397 1.00 0.00 72 ASP A C 16
ATOM 18360 O O . ASP A 1 72 ? 11.998 -5.350 -18.614 1.00 0.00 72 ASP A O 16
ATOM 18369 N N . MET A 1 1 ? -0.453 -1.268 0.351 1.00 0.00 1 MET A N 17
ATOM 18370 C CA . MET A 1 1 ? 0.587 -1.213 -0.670 1.00 0.00 1 MET A CA 17
ATOM 18371 C C . MET A 1 1 ? 0.759 -2.570 -1.345 1.00 0.00 1 MET A C 17
ATOM 18372 O O . MET A 1 1 ? 1.145 -3.548 -0.705 1.00 0.00 1 MET A O 17
ATOM 18386 N N . ASP A 1 2 ? 0.469 -2.622 -2.641 1.00 0.00 2 ASP A N 17
ATOM 18387 C CA . ASP A 1 2 ? 0.592 -3.859 -3.403 1.00 0.00 2 ASP A CA 17
ATOM 18388 C C . ASP A 1 2 ? 1.168 -3.589 -4.789 1.00 0.00 2 ASP A C 17
ATOM 18389 O O . ASP A 1 2 ? 0.558 -2.892 -5.600 1.00 0.00 2 ASP A O 17
ATOM 18398 N N . ARG A 1 3 ? 2.346 -4.144 -5.054 1.00 0.00 3 ARG A N 17
ATOM 18399 C CA . ARG A 1 3 ? 3.005 -3.960 -6.342 1.00 0.00 3 ARG A CA 17
ATOM 18400 C C . ARG A 1 3 ? 2.827 -5.192 -7.224 1.00 0.00 3 ARG A C 17
ATOM 18401 O O . ARG A 1 3 ? 2.865 -6.324 -6.741 1.00 0.00 3 ARG A O 17
ATOM 18422 N N . ILE A 1 4 ? 2.631 -4.963 -8.518 1.00 0.00 4 ILE A N 17
ATOM 18423 C CA . ILE A 1 4 ? 2.448 -6.054 -9.467 1.00 0.00 4 ILE A CA 17
ATOM 18424 C C . ILE A 1 4 ? 3.299 -5.846 -10.715 1.00 0.00 4 ILE A C 17
ATOM 18425 O O . ILE A 1 4 ? 3.016 -4.971 -11.534 1.00 0.00 4 ILE A O 17
ATOM 18441 N N . PHE A 1 5 ? 4.343 -6.657 -10.855 1.00 0.00 5 PHE A N 17
ATOM 18442 C CA . PHE A 1 5 ? 5.236 -6.562 -12.004 1.00 0.00 5 PHE A CA 17
ATOM 18443 C C . PHE A 1 5 ? 5.033 -7.743 -12.949 1.00 0.00 5 PHE A C 17
ATOM 18444 O O . PHE A 1 5 ? 5.177 -8.900 -12.553 1.00 0.00 5 PHE A O 17
ATOM 18461 N N . MET A 1 6 ? 4.697 -7.442 -14.199 1.00 0.00 6 MET A N 17
ATOM 18462 C CA . MET A 1 6 ? 4.475 -8.478 -15.201 1.00 0.00 6 MET A CA 17
ATOM 18463 C C . MET A 1 6 ? 5.233 -8.163 -16.486 1.00 0.00 6 MET A C 17
ATOM 18464 O O . MET A 1 6 ? 5.521 -7.003 -16.781 1.00 0.00 6 MET A O 17
ATOM 18478 N N . THR A 1 7 ? 5.554 -9.204 -17.249 1.00 0.00 7 THR A N 17
ATOM 18479 C CA . THR A 1 7 ? 6.281 -9.039 -18.501 1.00 0.00 7 THR A CA 17
ATOM 18480 C C . THR A 1 7 ? 5.355 -8.565 -19.615 1.00 0.00 7 THR A C 17
ATOM 18481 O O . THR A 1 7 ? 4.164 -8.344 -19.394 1.00 0.00 7 THR A O 17
ATOM 18492 N N . ARG A 1 8 ? 5.909 -8.411 -20.813 1.00 0.00 8 ARG A N 17
ATOM 18493 C CA . ARG A 1 8 ? 5.131 -7.962 -21.963 1.00 0.00 8 ARG A CA 17
ATOM 18494 C C . ARG A 1 8 ? 3.912 -8.855 -22.176 1.00 0.00 8 ARG A C 17
ATOM 18495 O O . ARG A 1 8 ? 2.800 -8.368 -22.380 1.00 0.00 8 ARG A O 17
ATOM 18516 N N . THR A 1 9 ? 4.130 -10.166 -22.129 1.00 0.00 9 THR A N 17
ATOM 18517 C CA . THR A 1 9 ? 3.050 -11.126 -22.319 1.00 0.00 9 THR A CA 17
ATOM 18518 C C . THR A 1 9 ? 2.125 -11.161 -21.108 1.00 0.00 9 THR A C 17
ATOM 18519 O O . THR A 1 9 ? 0.905 -11.081 -21.246 1.00 0.00 9 THR A O 17
ATOM 18530 N N . GLU A 1 10 ? 2.714 -11.279 -19.922 1.00 0.00 10 GLU A N 17
ATOM 18531 C CA . GLU A 1 10 ? 1.940 -11.324 -18.687 1.00 0.00 10 GLU A CA 17
ATOM 18532 C C . GLU A 1 10 ? 1.127 -10.045 -18.508 1.00 0.00 10 GLU A C 17
ATOM 18533 O O . GLU A 1 10 ? 0.159 -10.013 -17.749 1.00 0.00 10 GLU A O 17
ATOM 18545 N N . ALA A 1 11 ? 1.529 -8.992 -19.212 1.00 0.00 11 ALA A N 17
ATOM 18546 C CA . ALA A 1 11 ? 0.838 -7.711 -19.132 1.00 0.00 11 ALA A CA 17
ATOM 18547 C C . ALA A 1 11 ? -0.664 -7.884 -19.330 1.00 0.00 11 ALA A C 17
ATOM 18548 O O . ALA A 1 11 ? -1.463 -7.104 -18.810 1.00 0.00 11 ALA A O 17
ATOM 18555 N N . LEU A 1 12 ? -1.042 -8.910 -20.085 1.00 0.00 12 LEU A N 17
ATOM 18556 C CA . LEU A 1 12 ? -2.450 -9.185 -20.352 1.00 0.00 12 LEU A CA 17
ATOM 18557 C C . LEU A 1 12 ? -3.258 -9.196 -19.059 1.00 0.00 12 LEU A C 17
ATOM 18558 O O . LEU A 1 12 ? -4.321 -8.582 -18.975 1.00 0.00 12 LEU A O 17
ATOM 18574 N N . GLU A 1 13 ? -2.744 -9.896 -18.052 1.00 0.00 13 GLU A N 17
ATOM 18575 C CA . GLU A 1 13 ? -3.418 -9.984 -16.762 1.00 0.00 13 GLU A CA 17
ATOM 18576 C C . GLU A 1 13 ? -3.763 -8.596 -16.232 1.00 0.00 13 GLU A C 17
ATOM 18577 O O . GLU A 1 13 ? -4.844 -8.379 -15.682 1.00 0.00 13 GLU A O 17
ATOM 18589 N N . PHE A 1 14 ? -2.837 -7.658 -16.400 1.00 0.00 14 PHE A N 17
ATOM 18590 C CA . PHE A 1 14 ? -3.041 -6.290 -15.937 1.00 0.00 14 PHE A CA 17
ATOM 18591 C C . PHE A 1 14 ? -4.106 -5.587 -16.772 1.00 0.00 14 PHE A C 17
ATOM 18592 O O . PHE A 1 14 ? -5.024 -4.967 -16.234 1.00 0.00 14 PHE A O 17
ATOM 18609 N N . LEU A 1 15 ? -3.978 -5.687 -18.090 1.00 0.00 15 LEU A N 17
ATOM 18610 C CA . LEU A 1 15 ? -4.929 -5.060 -19.002 1.00 0.00 15 LEU A CA 17
ATOM 18611 C C . LEU A 1 15 ? -6.360 -5.449 -18.647 1.00 0.00 15 LEU A C 17
ATOM 18612 O O . LEU A 1 15 ? -7.258 -4.606 -18.632 1.00 0.00 15 LEU A O 17
ATOM 18628 N N . LEU A 1 16 ? -6.566 -6.730 -18.360 1.00 0.00 16 LEU A N 17
ATOM 18629 C CA . LEU A 1 16 ? -7.888 -7.231 -18.002 1.00 0.00 16 LEU A CA 17
ATOM 18630 C C . LEU A 1 16 ? -8.190 -6.969 -16.530 1.00 0.00 16 LEU A C 17
ATOM 18631 O O . LEU A 1 16 ? -9.350 -6.846 -16.135 1.00 0.00 16 LEU A O 17
ATOM 18647 N N . LYS A 1 17 ? -7.139 -6.882 -15.723 1.00 0.00 17 LYS A N 17
ATOM 18648 C CA . LYS A 1 17 ? -7.289 -6.631 -14.294 1.00 0.00 17 LYS A CA 17
ATOM 18649 C C . LYS A 1 17 ? -7.960 -5.284 -14.046 1.00 0.00 17 LYS A C 17
ATOM 18650 O O . LYS A 1 17 ? -9.016 -5.212 -13.417 1.00 0.00 17 LYS A O 17
ATOM 18669 N N . ALA A 1 18 ? -7.342 -4.219 -14.546 1.00 0.00 18 ALA A N 17
ATOM 18670 C CA . ALA A 1 18 ? -7.882 -2.875 -14.381 1.00 0.00 18 ALA A CA 17
ATOM 18671 C C . ALA A 1 18 ? -9.254 -2.750 -15.034 1.00 0.00 18 ALA A C 17
ATOM 18672 O O . ALA A 1 18 ? -10.098 -1.974 -14.586 1.00 0.00 18 ALA A O 17
ATOM 18679 N N . HIS A 1 19 ? -9.471 -3.520 -16.096 1.00 0.00 19 HIS A N 17
ATOM 18680 C CA . HIS A 1 19 ? -10.742 -3.496 -16.811 1.00 0.00 19 HIS A CA 17
ATOM 18681 C C . HIS A 1 19 ? -11.878 -3.982 -15.916 1.00 0.00 19 HIS A C 17
ATOM 18682 O O . HIS A 1 19 ? -13.017 -3.535 -16.046 1.00 0.00 19 HIS A O 17
ATOM 18696 N N . GLN A 1 20 ? -11.559 -4.900 -15.009 1.00 0.00 20 GLN A N 17
ATOM 18697 C CA . GLN A 1 20 ? -12.554 -5.447 -14.095 1.00 0.00 20 GLN A CA 17
ATOM 18698 C C . GLN A 1 20 ? -13.014 -4.391 -13.095 1.00 0.00 20 GLN A C 17
ATOM 18699 O O . GLN A 1 20 ? -14.210 -4.239 -12.843 1.00 0.00 20 GLN A O 17
ATOM 18713 N N . THR A 1 21 ? -12.057 -3.663 -12.529 1.00 0.00 21 THR A N 17
ATOM 18714 C CA . THR A 1 21 ? -12.364 -2.622 -11.556 1.00 0.00 21 THR A CA 17
ATOM 18715 C C . THR A 1 21 ? -12.935 -1.384 -12.237 1.00 0.00 21 THR A C 17
ATOM 18716 O O . THR A 1 21 ? -13.813 -0.714 -11.693 1.00 0.00 21 THR A O 17
ATOM 18727 N N . ALA A 1 22 ? -12.432 -1.085 -13.430 1.00 0.00 22 ALA A N 17
ATOM 18728 C CA . ALA A 1 22 ? -12.895 0.072 -14.186 1.00 0.00 22 ALA A CA 17
ATOM 18729 C C . ALA A 1 22 ? -14.380 -0.043 -14.511 1.00 0.00 22 ALA A C 17
ATOM 18730 O O . ALA A 1 22 ? -15.173 0.830 -14.157 1.00 0.00 22 ALA A O 17
ATOM 18737 N N . VAL A 1 23 ? -14.751 -1.125 -15.188 1.00 0.00 23 VAL A N 17
ATOM 18738 C CA . VAL A 1 23 ? -16.142 -1.354 -15.561 1.00 0.00 23 VAL A CA 17
ATOM 18739 C C . VAL A 1 23 ? -17.045 -1.368 -14.332 1.00 0.00 23 VAL A C 17
ATOM 18740 O O . VAL A 1 23 ? -18.228 -1.039 -14.415 1.00 0.00 23 VAL A O 17
ATOM 18753 N N . ASP A 1 24 ? -16.479 -1.750 -13.193 1.00 0.00 24 ASP A N 17
ATOM 18754 C CA . ASP A 1 24 ? -17.232 -1.805 -11.945 1.00 0.00 24 ASP A CA 17
ATOM 18755 C C . ASP A 1 24 ? -17.397 -0.410 -11.349 1.00 0.00 24 ASP A C 17
ATOM 18756 O O . ASP A 1 24 ? -18.412 -0.108 -10.721 1.00 0.00 24 ASP A O 17
ATOM 18765 N N . LYS A 1 25 ? -16.392 0.436 -11.548 1.00 0.00 25 LYS A N 17
ATOM 18766 C CA . LYS A 1 25 ? -16.425 1.799 -11.031 1.00 0.00 25 LYS A CA 17
ATOM 18767 C C . LYS A 1 25 ? -17.611 2.569 -11.602 1.00 0.00 25 LYS A C 17
ATOM 18768 O O . LYS A 1 25 ? -18.233 3.373 -10.907 1.00 0.00 25 LYS A O 17
ATOM 18787 N N . ILE A 1 26 ? -17.919 2.318 -12.870 1.00 0.00 26 ILE A N 17
ATOM 18788 C CA . ILE A 1 26 ? -19.031 2.987 -13.532 1.00 0.00 26 ILE A CA 17
ATOM 18789 C C . ILE A 1 26 ? -20.368 2.534 -12.954 1.00 0.00 26 ILE A C 17
ATOM 18790 O O . ILE A 1 26 ? -21.367 3.247 -13.040 1.00 0.00 26 ILE A O 17
ATOM 18806 N N . GLY A 1 27 ? -20.378 1.343 -12.363 1.00 0.00 27 GLY A N 17
ATOM 18807 C CA . GLY A 1 27 ? -21.596 0.816 -11.777 1.00 0.00 27 GLY A CA 17
ATOM 18808 C C . GLY A 1 27 ? -22.478 0.124 -12.797 1.00 0.00 27 GLY A C 17
ATOM 18809 O O . GLY A 1 27 ? -23.705 0.163 -12.696 1.00 0.00 27 GLY A O 17
ATOM 18813 N N . HIS A 1 28 ? -21.854 -0.509 -13.785 1.00 0.00 28 HIS A N 17
ATOM 18814 C CA . HIS A 1 28 ? -22.590 -1.211 -14.829 1.00 0.00 28 HIS A CA 17
ATOM 18815 C C . HIS A 1 28 ? -23.302 -2.436 -14.263 1.00 0.00 28 HIS A C 17
ATOM 18816 O O . HIS A 1 28 ? -22.922 -2.980 -13.225 1.00 0.00 28 HIS A O 17
ATOM 18830 N N . PRO A 1 29 ? -24.359 -2.882 -14.957 1.00 0.00 29 PRO A N 17
ATOM 18831 C CA . PRO A 1 29 ? -25.145 -4.047 -14.542 1.00 0.00 29 PRO A CA 17
ATOM 18832 C C . PRO A 1 29 ? -24.372 -5.352 -14.693 1.00 0.00 29 PRO A C 17
ATOM 18833 O O . PRO A 1 29 ? -23.188 -5.348 -15.031 1.00 0.00 29 PRO A O 17
ATOM 18844 N N . SER A 1 30 ? -25.049 -6.469 -14.443 1.00 0.00 30 SER A N 17
ATOM 18845 C CA . SER A 1 30 ? -24.424 -7.782 -14.548 1.00 0.00 30 SER A CA 17
ATOM 18846 C C . SER A 1 30 ? -25.085 -8.612 -15.644 1.00 0.00 30 SER A C 17
ATOM 18847 O O . SER A 1 30 ? -25.009 -9.841 -15.640 1.00 0.00 30 SER A O 17
ATOM 18855 N N . HIS A 1 31 ? -25.736 -7.931 -16.583 1.00 0.00 31 HIS A N 17
ATOM 18856 C CA . HIS A 1 31 ? -26.411 -8.604 -17.686 1.00 0.00 31 HIS A CA 17
ATOM 18857 C C . HIS A 1 31 ? -25.400 -9.167 -18.680 1.00 0.00 31 HIS A C 17
ATOM 18858 O O . HIS A 1 31 ? -24.222 -8.809 -18.653 1.00 0.00 31 HIS A O 17
ATOM 18872 N N . LYS A 1 32 ? -25.867 -10.050 -19.556 1.00 0.00 32 LYS A N 17
ATOM 18873 C CA . LYS A 1 32 ? -25.004 -10.662 -20.560 1.00 0.00 32 LYS A CA 17
ATOM 18874 C C . LYS A 1 32 ? -24.412 -9.605 -21.486 1.00 0.00 32 LYS A C 17
ATOM 18875 O O . LYS A 1 32 ? -24.984 -8.529 -21.661 1.00 0.00 32 LYS A O 17
ATOM 18894 N N . GLN A 1 33 ? -23.264 -9.919 -22.078 1.00 0.00 33 GLN A N 17
ATOM 18895 C CA . GLN A 1 33 ? -22.595 -8.996 -22.986 1.00 0.00 33 GLN A CA 17
ATOM 18896 C C . GLN A 1 33 ? -23.470 -8.696 -24.199 1.00 0.00 33 GLN A C 17
ATOM 18897 O O . GLN A 1 33 ? -24.204 -9.561 -24.678 1.00 0.00 33 GLN A O 17
ATOM 18911 N N . THR A 1 34 ? -23.387 -7.465 -24.693 1.00 0.00 34 THR A N 17
ATOM 18912 C CA . THR A 1 34 ? -24.172 -7.050 -25.849 1.00 0.00 34 THR A CA 17
ATOM 18913 C C . THR A 1 34 ? -23.357 -7.153 -27.133 1.00 0.00 34 THR A C 17
ATOM 18914 O O . THR A 1 34 ? -22.126 -7.178 -27.115 1.00 0.00 34 THR A O 17
ATOM 18925 N N . PRO A 1 35 ? -24.056 -7.214 -28.276 1.00 0.00 35 PRO A N 17
ATOM 18926 C CA . PRO A 1 35 ? -23.417 -7.314 -29.591 1.00 0.00 35 PRO A CA 17
ATOM 18927 C C . PRO A 1 35 ? -22.698 -6.028 -29.985 1.00 0.00 35 PRO A C 17
ATOM 18928 O O . PRO A 1 35 ? -21.655 -6.064 -30.637 1.00 0.00 35 PRO A O 17
ATOM 18939 N N . ALA A 1 36 ? -23.262 -4.894 -29.584 1.00 0.00 36 ALA A N 17
ATOM 18940 C CA . ALA A 1 36 ? -22.673 -3.597 -29.893 1.00 0.00 36 ALA A CA 17
ATOM 18941 C C . ALA A 1 36 ? -21.292 -3.457 -29.262 1.00 0.00 36 ALA A C 17
ATOM 18942 O O . ALA A 1 36 ? -20.507 -2.590 -29.649 1.00 0.00 36 ALA A O 17
ATOM 18949 N N . ASP A 1 37 ? -21.001 -4.313 -28.289 1.00 0.00 37 ASP A N 17
ATOM 18950 C CA . ASP A 1 37 ? -19.714 -4.285 -27.604 1.00 0.00 37 ASP A CA 17
ATOM 18951 C C . ASP A 1 37 ? -18.566 -4.433 -28.598 1.00 0.00 37 ASP A C 17
ATOM 18952 O O . ASP A 1 37 ? -17.442 -4.007 -28.332 1.00 0.00 37 ASP A O 17
ATOM 18961 N N . HIS A 1 38 ? -18.857 -5.039 -29.745 1.00 0.00 38 HIS A N 17
ATOM 18962 C CA . HIS A 1 38 ? -17.849 -5.244 -30.779 1.00 0.00 38 HIS A CA 17
ATOM 18963 C C . HIS A 1 38 ? -17.136 -3.936 -31.109 1.00 0.00 38 HIS A C 17
ATOM 18964 O O . HIS A 1 38 ? -15.962 -3.934 -31.477 1.00 0.00 38 HIS A O 17
ATOM 18978 N N . ALA A 1 39 ? -17.855 -2.826 -30.976 1.00 0.00 39 ALA A N 17
ATOM 18979 C CA . ALA A 1 39 ? -17.291 -1.512 -31.259 1.00 0.00 39 ALA A CA 17
ATOM 18980 C C . ALA A 1 39 ? -16.084 -1.230 -30.370 1.00 0.00 39 ALA A C 17
ATOM 18981 O O . ALA A 1 39 ? -15.089 -0.662 -30.820 1.00 0.00 39 ALA A O 17
ATOM 18988 N N . ALA A 1 40 ? -16.180 -1.630 -29.106 1.00 0.00 40 ALA A N 17
ATOM 18989 C CA . ALA A 1 40 ? -15.095 -1.420 -28.155 1.00 0.00 40 ALA A CA 17
ATOM 18990 C C . ALA A 1 40 ? -13.817 -2.111 -28.619 1.00 0.00 40 ALA A C 17
ATOM 18991 O O . ALA A 1 40 ? -12.714 -1.707 -28.251 1.00 0.00 40 ALA A O 17
ATOM 18998 N N . ILE A 1 41 ? -13.974 -3.154 -29.426 1.00 0.00 41 ILE A N 17
ATOM 18999 C CA . ILE A 1 41 ? -12.832 -3.900 -29.940 1.00 0.00 41 ILE A CA 17
ATOM 19000 C C . ILE A 1 41 ? -11.870 -2.985 -30.690 1.00 0.00 41 ILE A C 17
ATOM 19001 O O . ILE A 1 41 ? -10.679 -3.274 -30.796 1.00 0.00 41 ILE A O 17
ATOM 19017 N N . GLU A 1 42 ? -12.396 -1.879 -31.207 1.00 0.00 42 GLU A N 17
ATOM 19018 C CA . GLU A 1 42 ? -11.582 -0.921 -31.946 1.00 0.00 42 GLU A CA 17
ATOM 19019 C C . GLU A 1 42 ? -10.352 -0.516 -31.140 1.00 0.00 42 GLU A C 17
ATOM 19020 O O . GLU A 1 42 ? -9.276 -0.296 -31.697 1.00 0.00 42 GLU A O 17
ATOM 19032 N N . ALA A 1 43 ? -10.519 -0.418 -29.825 1.00 0.00 43 ALA A N 17
ATOM 19033 C CA . ALA A 1 43 ? -9.422 -0.041 -28.942 1.00 0.00 43 ALA A CA 17
ATOM 19034 C C . ALA A 1 43 ? -8.560 -1.248 -28.591 1.00 0.00 43 ALA A C 17
ATOM 19035 O O . ALA A 1 43 ? -7.350 -1.124 -28.393 1.00 0.00 43 ALA A O 17
ATOM 19042 N N . LEU A 1 44 ? -9.188 -2.416 -28.515 1.00 0.00 44 LEU A N 17
ATOM 19043 C CA . LEU A 1 44 ? -8.478 -3.647 -28.187 1.00 0.00 44 LEU A CA 17
ATOM 19044 C C . LEU A 1 44 ? -7.363 -3.917 -29.192 1.00 0.00 44 LEU A C 17
ATOM 19045 O O . LEU A 1 44 ? -6.278 -4.368 -28.825 1.00 0.00 44 LEU A O 17
ATOM 19061 N N . ASP A 1 45 ? -7.637 -3.636 -30.461 1.00 0.00 45 ASP A N 17
ATOM 19062 C CA . ASP A 1 45 ? -6.655 -3.844 -31.520 1.00 0.00 45 ASP A CA 17
ATOM 19063 C C . ASP A 1 45 ? -5.368 -3.080 -31.226 1.00 0.00 45 ASP A C 17
ATOM 19064 O O . ASP A 1 45 ? -4.296 -3.673 -31.106 1.00 0.00 45 ASP A O 17
ATOM 19073 N N . ARG A 1 46 ? -5.483 -1.761 -31.112 1.00 0.00 46 ARG A N 17
ATOM 19074 C CA . ARG A 1 46 ? -4.328 -0.915 -30.835 1.00 0.00 46 ARG A CA 17
ATOM 19075 C C . ARG A 1 46 ? -3.577 -1.407 -29.602 1.00 0.00 46 ARG A C 17
ATOM 19076 O O . ARG A 1 46 ? -2.346 -1.387 -29.562 1.00 0.00 46 ARG A O 17
ATOM 19097 N N . LEU A 1 47 ? -4.325 -1.850 -28.597 1.00 0.00 47 LEU A N 17
ATOM 19098 C CA . LEU A 1 47 ? -3.730 -2.348 -27.362 1.00 0.00 47 LEU A CA 17
ATOM 19099 C C . LEU A 1 47 ? -2.928 -3.620 -27.617 1.00 0.00 47 LEU A C 17
ATOM 19100 O O . LEU A 1 47 ? -1.730 -3.677 -27.338 1.00 0.00 47 LEU A O 17
ATOM 19116 N N . LEU A 1 48 ? -3.596 -4.636 -28.151 1.00 0.00 48 LEU A N 17
ATOM 19117 C CA . LEU A 1 48 ? -2.945 -5.908 -28.447 1.00 0.00 48 LEU A CA 17
ATOM 19118 C C . LEU A 1 48 ? -1.685 -5.694 -29.280 1.00 0.00 48 LEU A C 17
ATOM 19119 O O . LEU A 1 48 ? -0.689 -6.399 -29.112 1.00 0.00 48 LEU A O 17
ATOM 19135 N N . LEU A 1 49 ? -1.734 -4.715 -30.176 1.00 0.00 49 LEU A N 17
ATOM 19136 C CA . LEU A 1 49 ? -0.595 -4.405 -31.034 1.00 0.00 49 LEU A CA 17
ATOM 19137 C C . LEU A 1 49 ? 0.491 -3.671 -30.254 1.00 0.00 49 LEU A C 17
ATOM 19138 O O . LEU A 1 49 ? 1.682 -3.870 -30.491 1.00 0.00 49 LEU A O 17
ATOM 19154 N N . ASP A 1 50 ? 0.071 -2.823 -29.321 1.00 0.00 50 ASP A N 17
ATOM 19155 C CA . ASP A 1 50 ? 1.008 -2.061 -28.504 1.00 0.00 50 ASP A CA 17
ATOM 19156 C C . ASP A 1 50 ? 1.721 -2.968 -27.506 1.00 0.00 50 ASP A C 17
ATOM 19157 O O . ASP A 1 50 ? 2.879 -2.737 -27.158 1.00 0.00 50 ASP A O 17
ATOM 19166 N N . VAL A 1 51 ? 1.022 -4.002 -27.049 1.00 0.00 51 VAL A N 17
ATOM 19167 C CA . VAL A 1 51 ? 1.588 -4.945 -26.092 1.00 0.00 51 VAL A CA 17
ATOM 19168 C C . VAL A 1 51 ? 2.418 -6.012 -26.796 1.00 0.00 51 VAL A C 17
ATOM 19169 O O . VAL A 1 51 ? 3.434 -6.469 -26.272 1.00 0.00 51 VAL A O 17
ATOM 19182 N N . ARG A 1 52 ? 1.979 -6.404 -27.988 1.00 0.00 52 ARG A N 17
ATOM 19183 C CA . ARG A 1 52 ? 2.682 -7.418 -28.765 1.00 0.00 52 ARG A CA 17
ATOM 19184 C C . ARG A 1 52 ? 3.911 -6.825 -29.448 1.00 0.00 52 ARG A C 17
ATOM 19185 O O . ARG A 1 52 ? 4.888 -7.527 -29.706 1.00 0.00 52 ARG A O 17
ATOM 19206 N N . ALA A 1 53 ? 3.853 -5.530 -29.737 1.00 0.00 53 ALA A N 17
ATOM 19207 C CA . ALA A 1 53 ? 4.961 -4.842 -30.389 1.00 0.00 53 ALA A CA 17
ATOM 19208 C C . ALA A 1 53 ? 5.912 -4.238 -29.361 1.00 0.00 53 ALA A C 17
ATOM 19209 O O . ALA A 1 53 ? 6.756 -3.407 -29.696 1.00 0.00 53 ALA A O 17
ATOM 19216 N N . ARG A 1 54 ? 5.769 -4.660 -28.109 1.00 0.00 54 ARG A N 17
ATOM 19217 C CA . ARG A 1 54 ? 6.615 -4.159 -27.033 1.00 0.00 54 ARG A CA 17
ATOM 19218 C C . ARG A 1 54 ? 6.624 -2.633 -27.015 1.00 0.00 54 ARG A C 17
ATOM 19219 O O . ARG A 1 54 ? 7.612 -2.013 -26.620 1.00 0.00 54 ARG A O 17
ATOM 19240 N N . ARG A 1 55 ? 5.518 -2.034 -27.445 1.00 0.00 55 ARG A N 17
ATOM 19241 C CA . ARG A 1 55 ? 5.400 -0.582 -27.480 1.00 0.00 55 ARG A CA 17
ATOM 19242 C C . ARG A 1 55 ? 4.657 -0.067 -26.251 1.00 0.00 55 ARG A C 17
ATOM 19243 O O . ARG A 1 55 ? 4.041 0.999 -26.286 1.00 0.00 55 ARG A O 17
ATOM 19264 N N . VAL A 1 56 ? 4.718 -0.831 -25.165 1.00 0.00 56 VAL A N 17
ATOM 19265 C CA . VAL A 1 56 ? 4.051 -0.453 -23.925 1.00 0.00 56 VAL A CA 17
ATOM 19266 C C . VAL A 1 56 ? 5.065 -0.105 -22.840 1.00 0.00 56 VAL A C 17
ATOM 19267 O O . VAL A 1 56 ? 6.182 -0.622 -22.831 1.00 0.00 56 VAL A O 17
ATOM 19280 N N . ASP A 1 57 ? 4.667 0.775 -21.927 1.00 0.00 57 ASP A N 17
ATOM 19281 C CA . ASP A 1 57 ? 5.540 1.191 -20.836 1.00 0.00 57 ASP A CA 17
ATOM 19282 C C . ASP A 1 57 ? 4.807 1.128 -19.499 1.00 0.00 57 ASP A C 17
ATOM 19283 O O . ASP A 1 57 ? 3.633 0.762 -19.442 1.00 0.00 57 ASP A O 17
ATOM 19292 N N . GLN A 1 58 ? 5.507 1.488 -18.428 1.00 0.00 58 GLN A N 17
ATOM 19293 C CA . GLN A 1 58 ? 4.923 1.470 -17.093 1.00 0.00 58 GLN A CA 17
ATOM 19294 C C . GLN A 1 58 ? 4.375 2.844 -16.720 1.00 0.00 58 GLN A C 17
ATOM 19295 O O . GLN A 1 58 ? 4.935 3.871 -17.103 1.00 0.00 58 GLN A O 17
ATOM 19309 N N . PHE A 1 59 ? 3.278 2.855 -15.971 1.00 0.00 59 PHE A N 17
ATOM 19310 C CA . PHE A 1 59 ? 2.653 4.103 -15.547 1.00 0.00 59 PHE A CA 17
ATOM 19311 C C . PHE A 1 59 ? 1.544 3.839 -14.533 1.00 0.00 59 PHE A C 17
ATOM 19312 O O . PHE A 1 59 ? 1.052 2.717 -14.415 1.00 0.00 59 PHE A O 17
ATOM 19329 N N . GLN A 1 60 ? 1.156 4.881 -13.805 1.00 0.00 60 GLN A N 17
ATOM 19330 C CA . GLN A 1 60 ? 0.106 4.762 -12.800 1.00 0.00 60 GLN A CA 17
ATOM 19331 C C . GLN A 1 60 ? -0.679 6.064 -12.677 1.00 0.00 60 GLN A C 17
ATOM 19332 O O . GLN A 1 60 ? -0.140 7.086 -12.252 1.00 0.00 60 GLN A O 17
ATOM 19346 N N . ILE A 1 61 ? -1.953 6.018 -13.051 1.00 0.00 61 ILE A N 17
ATOM 19347 C CA . ILE A 1 61 ? -2.812 7.194 -12.980 1.00 0.00 61 ILE A CA 17
ATOM 19348 C C . ILE A 1 61 ? -3.389 7.370 -11.580 1.00 0.00 61 ILE A C 17
ATOM 19349 O O . ILE A 1 61 ? -3.710 8.483 -11.166 1.00 0.00 61 ILE A O 17
ATOM 19365 N N . ASN A 1 62 ? -3.517 6.263 -10.855 1.00 0.00 62 ASN A N 17
ATOM 19366 C CA . ASN A 1 62 ? -4.055 6.295 -9.500 1.00 0.00 62 ASN A CA 17
ATOM 19367 C C . ASN A 1 62 ? -3.020 5.805 -8.492 1.00 0.00 62 ASN A C 17
ATOM 19368 O O . ASN A 1 62 ? -2.115 5.045 -8.836 1.00 0.00 62 ASN A O 17
ATOM 19379 N N . ALA A 1 63 ? -3.161 6.244 -7.246 1.00 0.00 63 ALA A N 17
ATOM 19380 C CA . ALA A 1 63 ? -2.240 5.848 -6.187 1.00 0.00 63 ALA A CA 17
ATOM 19381 C C . ALA A 1 63 ? -2.894 4.853 -5.235 1.00 0.00 63 ALA A C 17
ATOM 19382 O O . ALA A 1 63 ? -2.239 3.945 -4.724 1.00 0.00 63 ALA A O 17
ATOM 19389 N N . SER A 1 64 ? -4.190 5.031 -4.998 1.00 0.00 64 SER A N 17
ATOM 19390 C CA . SER A 1 64 ? -4.932 4.151 -4.103 1.00 0.00 64 SER A CA 17
ATOM 19391 C C . SER A 1 64 ? -5.198 2.802 -4.764 1.00 0.00 64 SER A C 17
ATOM 19392 O O . SER A 1 64 ? -5.103 1.756 -4.123 1.00 0.00 64 SER A O 17
ATOM 19400 N N . ALA A 1 65 ? -5.531 2.836 -6.050 1.00 0.00 65 ALA A N 17
ATOM 19401 C CA . ALA A 1 65 ? -5.809 1.617 -6.799 1.00 0.00 65 ALA A CA 17
ATOM 19402 C C . ALA A 1 65 ? -4.590 0.702 -6.831 1.00 0.00 65 ALA A C 17
ATOM 19403 O O . ALA A 1 65 ? -3.582 0.972 -6.178 1.00 0.00 65 ALA A O 17
ATOM 19410 N N . ALA A 1 66 ? -4.688 -0.381 -7.595 1.00 0.00 66 ALA A N 17
ATOM 19411 C CA . ALA A 1 66 ? -3.593 -1.335 -7.713 1.00 0.00 66 ALA A CA 17
ATOM 19412 C C . ALA A 1 66 ? -2.479 -0.784 -8.597 1.00 0.00 66 ALA A C 17
ATOM 19413 O O . ALA A 1 66 ? -2.740 -0.211 -9.654 1.00 0.00 66 ALA A O 17
ATOM 19420 N N . GLN A 1 67 ? -1.237 -0.962 -8.157 1.00 0.00 67 GLN A N 17
ATOM 19421 C CA . GLN A 1 67 ? -0.084 -0.482 -8.909 1.00 0.00 67 GLN A CA 17
ATOM 19422 C C . GLN A 1 67 ? 0.575 -1.620 -9.680 1.00 0.00 67 GLN A C 17
ATOM 19423 O O . GLN A 1 67 ? 1.349 -2.397 -9.119 1.00 0.00 67 GLN A O 17
ATOM 19437 N N . ILE A 1 68 ? 0.264 -1.713 -10.969 1.00 0.00 68 ILE A N 17
ATOM 19438 C CA . ILE A 1 68 ? 0.827 -2.756 -11.817 1.00 0.00 68 ILE A CA 17
ATOM 19439 C C . ILE A 1 68 ? 1.881 -2.187 -12.761 1.00 0.00 68 ILE A C 17
ATOM 19440 O O . ILE A 1 68 ? 1.554 -1.640 -13.815 1.00 0.00 68 ILE A O 17
ATOM 19456 N N . ILE A 1 69 ? 3.146 -2.322 -12.378 1.00 0.00 69 ILE A N 17
ATOM 19457 C CA . ILE A 1 69 ? 4.248 -1.824 -13.192 1.00 0.00 69 ILE A CA 17
ATOM 19458 C C . ILE A 1 69 ? 4.576 -2.792 -14.324 1.00 0.00 69 ILE A C 17
ATOM 19459 O O . ILE A 1 69 ? 4.513 -4.009 -14.152 1.00 0.00 69 ILE A O 17
ATOM 19475 N N . VAL A 1 70 ? 4.929 -2.242 -15.481 1.00 0.00 70 VAL A N 17
ATOM 19476 C CA . VAL A 1 70 ? 5.271 -3.056 -16.642 1.00 0.00 70 VAL A CA 17
ATOM 19477 C C . VAL A 1 70 ? 6.774 -3.296 -16.721 1.00 0.00 70 VAL A C 17
ATOM 19478 O O . VAL A 1 70 ? 7.570 -2.363 -16.611 1.00 0.00 70 VAL A O 17
ATOM 19491 N N . THR A 1 71 ? 7.157 -4.555 -16.912 1.00 0.00 71 THR A N 17
ATOM 19492 C CA . THR A 1 71 ? 8.565 -4.919 -17.005 1.00 0.00 71 THR A CA 17
ATOM 19493 C C . THR A 1 71 ? 8.930 -5.349 -18.422 1.00 0.00 71 THR A C 17
ATOM 19494 O O . THR A 1 71 ? 8.914 -6.537 -18.743 1.00 0.00 71 THR A O 17
ATOM 19505 N N . ASP A 1 72 ? 9.258 -4.376 -19.264 1.00 0.00 72 ASP A N 17
ATOM 19506 C CA . ASP A 1 72 ? 9.628 -4.654 -20.647 1.00 0.00 72 ASP A CA 17
ATOM 19507 C C . ASP A 1 72 ? 11.052 -4.187 -20.933 1.00 0.00 72 ASP A C 17
ATOM 19508 O O . ASP A 1 72 ? 11.653 -3.470 -20.132 1.00 0.00 72 ASP A O 17
ATOM 19517 N N . MET A 1 1 ? -0.505 -1.199 -0.484 1.00 0.00 1 MET A N 18
ATOM 19518 C CA . MET A 1 1 ? 0.825 -1.619 -0.911 1.00 0.00 1 MET A CA 18
ATOM 19519 C C . MET A 1 1 ? 0.748 -2.883 -1.762 1.00 0.00 1 MET A C 18
ATOM 19520 O O . MET A 1 1 ? 1.326 -3.913 -1.413 1.00 0.00 1 MET A O 18
ATOM 19534 N N . ASP A 1 2 ? 0.033 -2.798 -2.877 1.00 0.00 2 ASP A N 18
ATOM 19535 C CA . ASP A 1 2 ? -0.119 -3.935 -3.778 1.00 0.00 2 ASP A CA 18
ATOM 19536 C C . ASP A 1 2 ? 0.339 -3.576 -5.188 1.00 0.00 2 ASP A C 18
ATOM 19537 O O . ASP A 1 2 ? -0.366 -2.886 -5.924 1.00 0.00 2 ASP A O 18
ATOM 19546 N N . ARG A 1 3 ? 1.526 -4.048 -5.557 1.00 0.00 3 ARG A N 18
ATOM 19547 C CA . ARG A 1 3 ? 2.079 -3.775 -6.878 1.00 0.00 3 ARG A CA 18
ATOM 19548 C C . ARG A 1 3 ? 2.253 -5.066 -7.672 1.00 0.00 3 ARG A C 18
ATOM 19549 O O . ARG A 1 3 ? 2.975 -5.972 -7.253 1.00 0.00 3 ARG A O 18
ATOM 19570 N N . ILE A 1 4 ? 1.587 -5.144 -8.819 1.00 0.00 4 ILE A N 18
ATOM 19571 C CA . ILE A 1 4 ? 1.669 -6.323 -9.671 1.00 0.00 4 ILE A CA 18
ATOM 19572 C C . ILE A 1 4 ? 2.776 -6.175 -10.710 1.00 0.00 4 ILE A C 18
ATOM 19573 O O . ILE A 1 4 ? 2.945 -5.111 -11.306 1.00 0.00 4 ILE A O 18
ATOM 19589 N N . PHE A 1 5 ? 3.527 -7.251 -10.924 1.00 0.00 5 PHE A N 18
ATOM 19590 C CA . PHE A 1 5 ? 4.617 -7.242 -11.892 1.00 0.00 5 PHE A CA 18
ATOM 19591 C C . PHE A 1 5 ? 4.398 -8.300 -12.969 1.00 0.00 5 PHE A C 18
ATOM 19592 O O . PHE A 1 5 ? 4.088 -9.452 -12.667 1.00 0.00 5 PHE A O 18
ATOM 19609 N N . MET A 1 6 ? 4.559 -7.899 -14.226 1.00 0.00 6 MET A N 18
ATOM 19610 C CA . MET A 1 6 ? 4.380 -8.813 -15.348 1.00 0.00 6 MET A CA 18
ATOM 19611 C C . MET A 1 6 ? 5.241 -8.393 -16.535 1.00 0.00 6 MET A C 18
ATOM 19612 O O . MET A 1 6 ? 5.567 -7.216 -16.693 1.00 0.00 6 MET A O 18
ATOM 19626 N N . THR A 1 7 ? 5.606 -9.362 -17.368 1.00 0.00 7 THR A N 18
ATOM 19627 C CA . THR A 1 7 ? 6.431 -9.093 -18.539 1.00 0.00 7 THR A CA 18
ATOM 19628 C C . THR A 1 7 ? 5.587 -8.574 -19.698 1.00 0.00 7 THR A C 18
ATOM 19629 O O . THR A 1 7 ? 4.370 -8.431 -19.576 1.00 0.00 7 THR A O 18
ATOM 19640 N N . ARG A 1 8 ? 6.240 -8.295 -20.821 1.00 0.00 8 ARG A N 18
ATOM 19641 C CA . ARG A 1 8 ? 5.549 -7.791 -22.002 1.00 0.00 8 ARG A CA 18
ATOM 19642 C C . ARG A 1 8 ? 4.364 -8.684 -22.360 1.00 0.00 8 ARG A C 18
ATOM 19643 O O . ARG A 1 8 ? 3.259 -8.200 -22.604 1.00 0.00 8 ARG A O 18
ATOM 19664 N N . THR A 1 9 ? 4.603 -9.992 -22.391 1.00 0.00 9 THR A N 18
ATOM 19665 C CA . THR A 1 9 ? 3.558 -10.952 -22.721 1.00 0.00 9 THR A CA 18
ATOM 19666 C C . THR A 1 9 ? 2.488 -10.995 -21.636 1.00 0.00 9 THR A C 18
ATOM 19667 O O . THR A 1 9 ? 1.296 -10.896 -21.923 1.00 0.00 9 THR A O 18
ATOM 19678 N N . GLU A 1 10 ? 2.923 -11.143 -20.388 1.00 0.00 10 GLU A N 18
ATOM 19679 C CA . GLU A 1 10 ? 2.001 -11.199 -19.260 1.00 0.00 10 GLU A CA 18
ATOM 19680 C C . GLU A 1 10 ? 1.187 -9.912 -19.159 1.00 0.00 10 GLU A C 18
ATOM 19681 O O . GLU A 1 10 ? 0.133 -9.881 -18.524 1.00 0.00 10 GLU A O 18
ATOM 19693 N N . ALA A 1 11 ? 1.684 -8.853 -19.788 1.00 0.00 11 ALA A N 18
ATOM 19694 C CA . ALA A 1 11 ? 1.003 -7.564 -19.770 1.00 0.00 11 ALA A CA 18
ATOM 19695 C C . ALA A 1 11 ? -0.464 -7.713 -20.157 1.00 0.00 11 ALA A C 18
ATOM 19696 O O . ALA A 1 11 ? -1.310 -6.920 -19.741 1.00 0.00 11 ALA A O 18
ATOM 19703 N N . LEU A 1 12 ? -0.760 -8.733 -20.956 1.00 0.00 12 LEU A N 18
ATOM 19704 C CA . LEU A 1 12 ? -2.126 -8.985 -21.401 1.00 0.00 12 LEU A CA 18
ATOM 19705 C C . LEU A 1 12 ? -3.092 -8.983 -20.220 1.00 0.00 12 LEU A C 18
ATOM 19706 O O . LEU A 1 12 ? -4.178 -8.410 -20.296 1.00 0.00 12 LEU A O 18
ATOM 19722 N N . GLU A 1 13 ? -2.686 -9.625 -19.129 1.00 0.00 13 GLU A N 18
ATOM 19723 C CA . GLU A 1 13 ? -3.516 -9.695 -17.932 1.00 0.00 13 GLU A CA 18
ATOM 19724 C C . GLU A 1 13 ? -3.801 -8.299 -17.385 1.00 0.00 13 GLU A C 18
ATOM 19725 O O . GLU A 1 13 ? -4.892 -8.028 -16.883 1.00 0.00 13 GLU A O 18
ATOM 19737 N N . PHE A 1 14 ? -2.813 -7.417 -17.487 1.00 0.00 14 PHE A N 18
ATOM 19738 C CA . PHE A 1 14 ? -2.956 -6.050 -17.002 1.00 0.00 14 PHE A CA 18
ATOM 19739 C C . PHE A 1 14 ? -3.942 -5.267 -17.864 1.00 0.00 14 PHE A C 18
ATOM 19740 O O . PHE A 1 14 ? -4.831 -4.587 -17.349 1.00 0.00 14 PHE A O 18
ATOM 19757 N N . LEU A 1 15 ? -3.778 -5.367 -19.178 1.00 0.00 15 LEU A N 18
ATOM 19758 C CA . LEU A 1 15 ? -4.653 -4.669 -20.114 1.00 0.00 15 LEU A CA 18
ATOM 19759 C C . LEU A 1 15 ? -6.086 -5.180 -20.005 1.00 0.00 15 LEU A C 18
ATOM 19760 O O . LEU A 1 15 ? -7.041 -4.427 -20.196 1.00 0.00 15 LEU A O 18
ATOM 19776 N N . LEU A 1 16 ? -6.228 -6.464 -19.694 1.00 0.00 16 LEU A N 18
ATOM 19777 C CA . LEU A 1 16 ? -7.545 -7.076 -19.557 1.00 0.00 16 LEU A CA 18
ATOM 19778 C C . LEU A 1 16 ? -8.166 -6.735 -18.206 1.00 0.00 16 LEU A C 18
ATOM 19779 O O . LEU A 1 16 ? -9.318 -6.306 -18.131 1.00 0.00 16 LEU A O 18
ATOM 19795 N N . LYS A 1 17 ? -7.395 -6.926 -17.141 1.00 0.00 17 LYS A N 18
ATOM 19796 C CA . LYS A 1 17 ? -7.867 -6.636 -15.792 1.00 0.00 17 LYS A CA 18
ATOM 19797 C C . LYS A 1 17 ? -8.089 -5.139 -15.604 1.00 0.00 17 LYS A C 18
ATOM 19798 O O . LYS A 1 17 ? -8.860 -4.720 -14.741 1.00 0.00 17 LYS A O 18
ATOM 19817 N N . ALA A 1 18 ? -7.409 -4.337 -16.418 1.00 0.00 18 ALA A N 18
ATOM 19818 C CA . ALA A 1 18 ? -7.535 -2.887 -16.343 1.00 0.00 18 ALA A CA 18
ATOM 19819 C C . ALA A 1 18 ? -8.999 -2.461 -16.386 1.00 0.00 18 ALA A C 18
ATOM 19820 O O . ALA A 1 18 ? -9.396 -1.501 -15.723 1.00 0.00 18 ALA A O 18
ATOM 19827 N N . HIS A 1 19 ? -9.797 -3.178 -17.170 1.00 0.00 19 HIS A N 18
ATOM 19828 C CA . HIS A 1 19 ? -11.217 -2.873 -17.299 1.00 0.00 19 HIS A CA 18
ATOM 19829 C C . HIS A 1 19 ? -11.991 -3.364 -16.080 1.00 0.00 19 HIS A C 18
ATOM 19830 O O . HIS A 1 19 ? -13.011 -2.784 -15.706 1.00 0.00 19 HIS A O 18
ATOM 19844 N N . GLN A 1 20 ? -11.500 -4.434 -15.464 1.00 0.00 20 GLN A N 18
ATOM 19845 C CA . GLN A 1 20 ? -12.148 -5.003 -14.288 1.00 0.00 20 GLN A CA 18
ATOM 19846 C C . GLN A 1 20 ? -12.385 -3.933 -13.227 1.00 0.00 20 GLN A C 18
ATOM 19847 O O . GLN A 1 20 ? -13.520 -3.697 -12.811 1.00 0.00 20 GLN A O 18
ATOM 19861 N N . THR A 1 21 ? -11.307 -3.289 -12.792 1.00 0.00 21 THR A N 18
ATOM 19862 C CA . THR A 1 21 ? -11.397 -2.245 -11.778 1.00 0.00 21 THR A CA 18
ATOM 19863 C C . THR A 1 21 ? -12.074 -0.997 -12.333 1.00 0.00 21 THR A C 18
ATOM 19864 O O . THR A 1 21 ? -12.887 -0.368 -11.656 1.00 0.00 21 THR A O 18
ATOM 19875 N N . ALA A 1 22 ? -11.733 -0.644 -13.568 1.00 0.00 22 ALA A N 18
ATOM 19876 C CA . ALA A 1 22 ? -12.311 0.528 -14.214 1.00 0.00 22 ALA A CA 18
ATOM 19877 C C . ALA A 1 22 ? -13.834 0.473 -14.192 1.00 0.00 22 ALA A C 18
ATOM 19878 O O . ALA A 1 22 ? -14.489 1.350 -13.628 1.00 0.00 22 ALA A O 18
ATOM 19885 N N . VAL A 1 23 ? -14.394 -0.564 -14.808 1.00 0.00 23 VAL A N 18
ATOM 19886 C CA . VAL A 1 23 ? -15.841 -0.734 -14.859 1.00 0.00 23 VAL A CA 18
ATOM 19887 C C . VAL A 1 23 ? -16.452 -0.660 -13.464 1.00 0.00 23 VAL A C 18
ATOM 19888 O O . VAL A 1 23 ? -17.473 -0.005 -13.256 1.00 0.00 23 VAL A O 18
ATOM 19901 N N . ASP A 1 24 ? -15.820 -1.335 -12.511 1.00 0.00 24 ASP A N 18
ATOM 19902 C CA . ASP A 1 24 ? -16.300 -1.345 -11.134 1.00 0.00 24 ASP A CA 18
ATOM 19903 C C . ASP A 1 24 ? -16.213 0.048 -10.518 1.00 0.00 24 ASP A C 18
ATOM 19904 O O . ASP A 1 24 ? -16.986 0.393 -9.624 1.00 0.00 24 ASP A O 18
ATOM 19913 N N . LYS A 1 25 ? -15.267 0.845 -11.002 1.00 0.00 25 LYS A N 18
ATOM 19914 C CA . LYS A 1 25 ? -15.078 2.201 -10.500 1.00 0.00 25 LYS A CA 18
ATOM 19915 C C . LYS A 1 25 ? -16.226 3.107 -10.935 1.00 0.00 25 LYS A C 18
ATOM 19916 O O . LYS A 1 25 ? -16.705 3.934 -10.158 1.00 0.00 25 LYS A O 18
ATOM 19935 N N . ILE A 1 26 ? -16.664 2.944 -12.179 1.00 0.00 26 ILE A N 18
ATOM 19936 C CA . ILE A 1 26 ? -17.757 3.745 -12.715 1.00 0.00 26 ILE A CA 18
ATOM 19937 C C . ILE A 1 26 ? -19.074 3.411 -12.023 1.00 0.00 26 ILE A C 18
ATOM 19938 O O . ILE A 1 26 ? -19.997 4.225 -11.994 1.00 0.00 26 ILE A O 18
ATOM 19954 N N . GLY A 1 27 ? -19.154 2.207 -11.464 1.00 0.00 27 GLY A N 18
ATOM 19955 C CA . GLY A 1 27 ? -20.362 1.787 -10.777 1.00 0.00 27 GLY A CA 18
ATOM 19956 C C . GLY A 1 27 ? -21.393 1.203 -11.722 1.00 0.00 27 GLY A C 18
ATOM 19957 O O . GLY A 1 27 ? -22.596 1.301 -11.478 1.00 0.00 27 GLY A O 18
ATOM 19961 N N . HIS A 1 28 ? -20.922 0.595 -12.807 1.00 0.00 28 HIS A N 18
ATOM 19962 C CA . HIS A 1 28 ? -21.813 -0.006 -13.793 1.00 0.00 28 HIS A CA 18
ATOM 19963 C C . HIS A 1 28 ? -22.492 -1.250 -13.227 1.00 0.00 28 HIS A C 18
ATOM 19964 O O . HIS A 1 28 ? -22.003 -1.881 -12.289 1.00 0.00 28 HIS A O 18
ATOM 19978 N N . PRO A 1 29 ? -23.646 -1.611 -13.807 1.00 0.00 29 PRO A N 18
ATOM 19979 C CA . PRO A 1 29 ? -24.416 -2.781 -13.376 1.00 0.00 29 PRO A CA 18
ATOM 19980 C C . PRO A 1 29 ? -23.719 -4.093 -13.720 1.00 0.00 29 PRO A C 18
ATOM 19981 O O . PRO A 1 29 ? -22.689 -4.101 -14.394 1.00 0.00 29 PRO A O 18
ATOM 19992 N N . SER A 1 30 ? -24.287 -5.200 -13.253 1.00 0.00 30 SER A N 18
ATOM 19993 C CA . SER A 1 30 ? -23.718 -6.518 -13.508 1.00 0.00 30 SER A CA 18
ATOM 19994 C C . SER A 1 30 ? -24.602 -7.316 -14.462 1.00 0.00 30 SER A C 18
ATOM 19995 O O . SER A 1 30 ? -24.546 -8.545 -14.498 1.00 0.00 30 SER A O 18
ATOM 20003 N N . HIS A 1 31 ? -25.419 -6.607 -15.235 1.00 0.00 31 HIS A N 18
ATOM 20004 C CA . HIS A 1 31 ? -26.315 -7.248 -16.191 1.00 0.00 31 HIS A CA 18
ATOM 20005 C C . HIS A 1 31 ? -25.537 -8.147 -17.147 1.00 0.00 31 HIS A C 18
ATOM 20006 O O . HIS A 1 31 ? -24.320 -8.020 -17.283 1.00 0.00 31 HIS A O 18
ATOM 20020 N N . LYS A 1 32 ? -26.247 -9.056 -17.806 1.00 0.00 32 LYS A N 18
ATOM 20021 C CA . LYS A 1 32 ? -25.625 -9.977 -18.750 1.00 0.00 32 LYS A CA 18
ATOM 20022 C C . LYS A 1 32 ? -24.866 -9.216 -19.832 1.00 0.00 32 LYS A C 18
ATOM 20023 O O . LYS A 1 32 ? -25.208 -8.080 -20.159 1.00 0.00 32 LYS A O 18
ATOM 20042 N N . GLN A 1 33 ? -23.837 -9.850 -20.384 1.00 0.00 33 GLN A N 18
ATOM 20043 C CA . GLN A 1 33 ? -23.031 -9.232 -21.430 1.00 0.00 33 GLN A CA 18
ATOM 20044 C C . GLN A 1 33 ? -23.902 -8.806 -22.608 1.00 0.00 33 GLN A C 18
ATOM 20045 O O . GLN A 1 33 ? -25.076 -9.169 -22.689 1.00 0.00 33 GLN A O 18
ATOM 20059 N N . THR A 1 34 ? -23.319 -8.033 -23.519 1.00 0.00 34 THR A N 18
ATOM 20060 C CA . THR A 1 34 ? -24.042 -7.556 -24.691 1.00 0.00 34 THR A CA 18
ATOM 20061 C C . THR A 1 34 ? -23.205 -7.714 -25.955 1.00 0.00 34 THR A C 18
ATOM 20062 O O . THR A 1 34 ? -21.980 -7.832 -25.907 1.00 0.00 34 THR A O 18
ATOM 20073 N N . PRO A 1 35 ? -23.878 -7.718 -27.115 1.00 0.00 35 PRO A N 18
ATOM 20074 C CA . PRO A 1 35 ? -23.216 -7.860 -28.415 1.00 0.00 35 PRO A CA 18
ATOM 20075 C C . PRO A 1 35 ? -22.393 -6.631 -28.784 1.00 0.00 35 PRO A C 18
ATOM 20076 O O . PRO A 1 35 ? -21.419 -6.725 -29.531 1.00 0.00 35 PRO A O 18
ATOM 20087 N N . ALA A 1 36 ? -22.790 -5.478 -28.255 1.00 0.00 36 ALA A N 18
ATOM 20088 C CA . ALA A 1 36 ? -22.088 -4.230 -28.527 1.00 0.00 36 ALA A CA 18
ATOM 20089 C C . ALA A 1 36 ? -20.611 -4.342 -28.165 1.00 0.00 36 ALA A C 18
ATOM 20090 O O . ALA A 1 36 ? -19.764 -3.672 -28.757 1.00 0.00 36 ALA A O 18
ATOM 20097 N N . ASP A 1 37 ? -20.308 -5.192 -27.190 1.00 0.00 37 ASP A N 18
ATOM 20098 C CA . ASP A 1 37 ? -18.932 -5.392 -26.750 1.00 0.00 37 ASP A CA 18
ATOM 20099 C C . ASP A 1 37 ? -18.025 -5.721 -27.932 1.00 0.00 37 ASP A C 18
ATOM 20100 O O . ASP A 1 37 ? -16.838 -5.396 -27.926 1.00 0.00 37 ASP A O 18
ATOM 20109 N N . HIS A 1 38 ? -18.593 -6.369 -28.944 1.00 0.00 38 HIS A N 18
ATOM 20110 C CA . HIS A 1 38 ? -17.836 -6.743 -30.133 1.00 0.00 38 HIS A CA 18
ATOM 20111 C C . HIS A 1 38 ? -17.186 -5.519 -30.771 1.00 0.00 38 HIS A C 18
ATOM 20112 O O . HIS A 1 38 ? -16.140 -5.622 -31.411 1.00 0.00 38 HIS A O 18
ATOM 20126 N N . ALA A 1 39 ? -17.814 -4.361 -30.592 1.00 0.00 39 ALA A N 18
ATOM 20127 C CA . ALA A 1 39 ? -17.296 -3.117 -31.148 1.00 0.00 39 ALA A CA 18
ATOM 20128 C C . ALA A 1 39 ? -16.135 -2.584 -30.315 1.00 0.00 39 ALA A C 18
ATOM 20129 O O . ALA A 1 39 ? -15.192 -2.000 -30.848 1.00 0.00 39 ALA A O 18
ATOM 20136 N N . ALA A 1 40 ? -16.211 -2.789 -29.004 1.00 0.00 40 ALA A N 18
ATOM 20137 C CA . ALA A 1 40 ? -15.166 -2.330 -28.097 1.00 0.00 40 ALA A CA 18
ATOM 20138 C C . ALA A 1 40 ? -13.812 -2.920 -28.477 1.00 0.00 40 ALA A C 18
ATOM 20139 O O . ALA A 1 40 ? -12.767 -2.343 -28.175 1.00 0.00 40 ALA A O 18
ATOM 20146 N N . ILE A 1 41 ? -13.838 -4.071 -29.140 1.00 0.00 41 ILE A N 18
ATOM 20147 C CA . ILE A 1 41 ? -12.612 -4.738 -29.560 1.00 0.00 41 ILE A CA 18
ATOM 20148 C C . ILE A 1 41 ? -11.764 -3.825 -30.439 1.00 0.00 41 ILE A C 18
ATOM 20149 O O . ILE A 1 41 ? -10.543 -3.968 -30.502 1.00 0.00 41 ILE A O 18
ATOM 20165 N N . GLU A 1 42 ? -12.419 -2.886 -31.114 1.00 0.00 42 GLU A N 18
ATOM 20166 C CA . GLU A 1 42 ? -11.724 -1.949 -31.989 1.00 0.00 42 GLU A CA 18
ATOM 20167 C C . GLU A 1 42 ? -10.605 -1.233 -31.238 1.00 0.00 42 GLU A C 18
ATOM 20168 O O . GLU A 1 42 ? -9.569 -0.903 -31.814 1.00 0.00 42 GLU A O 18
ATOM 20180 N N . ALA A 1 43 ? -10.823 -0.994 -29.949 1.00 0.00 43 ALA A N 18
ATOM 20181 C CA . ALA A 1 43 ? -9.834 -0.318 -29.119 1.00 0.00 43 ALA A CA 18
ATOM 20182 C C . ALA A 1 43 ? -8.782 -1.299 -28.610 1.00 0.00 43 ALA A C 18
ATOM 20183 O O . ALA A 1 43 ? -7.622 -0.934 -28.413 1.00 0.00 43 ALA A O 18
ATOM 20190 N N . LEU A 1 44 ? -9.195 -2.543 -28.397 1.00 0.00 44 LEU A N 18
ATOM 20191 C CA . LEU A 1 44 ? -8.288 -3.577 -27.910 1.00 0.00 44 LEU A CA 18
ATOM 20192 C C . LEU A 1 44 ? -7.120 -3.774 -28.871 1.00 0.00 44 LEU A C 18
ATOM 20193 O O . LEU A 1 44 ? -6.021 -4.148 -28.460 1.00 0.00 44 LEU A O 18
ATOM 20209 N N . ASP A 1 45 ? -7.364 -3.518 -30.151 1.00 0.00 45 ASP A N 18
ATOM 20210 C CA . ASP A 1 45 ? -6.332 -3.664 -31.171 1.00 0.00 45 ASP A CA 18
ATOM 20211 C C . ASP A 1 45 ? -5.117 -2.803 -30.841 1.00 0.00 45 ASP A C 18
ATOM 20212 O O . ASP A 1 45 ? -3.976 -3.211 -31.060 1.00 0.00 45 ASP A O 18
ATOM 20221 N N . ARG A 1 46 ? -5.370 -1.609 -30.314 1.00 0.00 46 ARG A N 18
ATOM 20222 C CA . ARG A 1 46 ? -4.296 -0.689 -29.956 1.00 0.00 46 ARG A CA 18
ATOM 20223 C C . ARG A 1 46 ? -3.375 -1.310 -28.910 1.00 0.00 46 ARG A C 18
ATOM 20224 O O . ARG A 1 46 ? -2.151 -1.230 -29.020 1.00 0.00 46 ARG A O 18
ATOM 20245 N N . LEU A 1 47 ? -3.971 -1.928 -27.897 1.00 0.00 47 LEU A N 18
ATOM 20246 C CA . LEU A 1 47 ? -3.204 -2.562 -26.830 1.00 0.00 47 LEU A CA 18
ATOM 20247 C C . LEU A 1 47 ? -2.385 -3.731 -27.369 1.00 0.00 47 LEU A C 18
ATOM 20248 O O . LEU A 1 47 ? -1.165 -3.776 -27.206 1.00 0.00 47 LEU A O 18
ATOM 20264 N N . LEU A 1 48 ? -3.064 -4.675 -28.013 1.00 0.00 48 LEU A N 18
ATOM 20265 C CA . LEU A 1 48 ? -2.399 -5.843 -28.579 1.00 0.00 48 LEU A CA 18
ATOM 20266 C C . LEU A 1 48 ? -1.250 -5.428 -29.492 1.00 0.00 48 LEU A C 18
ATOM 20267 O O . LEU A 1 48 ? -0.120 -5.893 -29.337 1.00 0.00 48 LEU A O 18
ATOM 20283 N N . LEU A 1 49 ? -1.546 -4.548 -30.443 1.00 0.00 49 LEU A N 18
ATOM 20284 C CA . LEU A 1 49 ? -0.537 -4.068 -31.380 1.00 0.00 49 LEU A CA 18
ATOM 20285 C C . LEU A 1 49 ? 0.656 -3.472 -30.639 1.00 0.00 49 LEU A C 18
ATOM 20286 O O . LEU A 1 49 ? 1.803 -3.841 -30.890 1.00 0.00 49 LEU A O 18
ATOM 20302 N N . ASP A 1 50 ? 0.376 -2.550 -29.724 1.00 0.00 50 ASP A N 18
ATOM 20303 C CA . ASP A 1 50 ? 1.426 -1.906 -28.943 1.00 0.00 50 ASP A CA 18
ATOM 20304 C C . ASP A 1 50 ? 2.329 -2.944 -28.285 1.00 0.00 50 ASP A C 18
ATOM 20305 O O . ASP A 1 50 ? 3.546 -2.931 -28.472 1.00 0.00 50 ASP A O 18
ATOM 20314 N N . VAL A 1 51 ? 1.725 -3.841 -27.512 1.00 0.00 51 VAL A N 18
ATOM 20315 C CA . VAL A 1 51 ? 2.475 -4.887 -26.826 1.00 0.00 51 VAL A CA 18
ATOM 20316 C C . VAL A 1 51 ? 3.376 -5.644 -27.795 1.00 0.00 51 VAL A C 18
ATOM 20317 O O . VAL A 1 51 ? 4.568 -5.817 -27.543 1.00 0.00 51 VAL A O 18
ATOM 20330 N N . ARG A 1 52 ? 2.798 -6.092 -28.904 1.00 0.00 52 ARG A N 18
ATOM 20331 C CA . ARG A 1 52 ? 3.549 -6.831 -29.912 1.00 0.00 52 ARG A CA 18
ATOM 20332 C C . ARG A 1 52 ? 4.633 -5.956 -30.533 1.00 0.00 52 ARG A C 18
ATOM 20333 O O . ARG A 1 52 ? 5.647 -6.457 -31.018 1.00 0.00 52 ARG A O 18
ATOM 20354 N N . ALA A 1 53 ? 4.412 -4.645 -30.514 1.00 0.00 53 ALA A N 18
ATOM 20355 C CA . ALA A 1 53 ? 5.370 -3.700 -31.073 1.00 0.00 53 ALA A CA 18
ATOM 20356 C C . ALA A 1 53 ? 6.532 -3.464 -30.113 1.00 0.00 53 ALA A C 18
ATOM 20357 O O . ALA A 1 53 ? 7.545 -2.871 -30.484 1.00 0.00 53 ALA A O 18
ATOM 20364 N N . ARG A 1 54 ? 6.377 -3.930 -28.878 1.00 0.00 54 ARG A N 18
ATOM 20365 C CA . ARG A 1 54 ? 7.413 -3.767 -27.865 1.00 0.00 54 ARG A CA 18
ATOM 20366 C C . ARG A 1 54 ? 7.725 -2.291 -27.639 1.00 0.00 54 ARG A C 18
ATOM 20367 O O . ARG A 1 54 ? 8.889 -1.890 -27.611 1.00 0.00 54 ARG A O 18
ATOM 20388 N N . ARG A 1 55 ? 6.678 -1.488 -27.480 1.00 0.00 55 ARG A N 18
ATOM 20389 C CA . ARG A 1 55 ? 6.841 -0.056 -27.258 1.00 0.00 55 ARG A CA 18
ATOM 20390 C C . ARG A 1 55 ? 5.938 0.425 -26.126 1.00 0.00 55 ARG A C 18
ATOM 20391 O O . ARG A 1 55 ? 5.553 1.593 -26.078 1.00 0.00 55 ARG A O 18
ATOM 20412 N N . VAL A 1 56 ? 5.604 -0.485 -25.216 1.00 0.00 56 VAL A N 18
ATOM 20413 C CA . VAL A 1 56 ? 4.747 -0.154 -24.083 1.00 0.00 56 VAL A CA 18
ATOM 20414 C C . VAL A 1 56 ? 5.569 0.336 -22.897 1.00 0.00 56 VAL A C 18
ATOM 20415 O O . VAL A 1 56 ? 6.799 0.273 -22.912 1.00 0.00 56 VAL A O 18
ATOM 20428 N N . ASP A 1 57 ? 4.883 0.823 -21.869 1.00 0.00 57 ASP A N 18
ATOM 20429 C CA . ASP A 1 57 ? 5.549 1.323 -20.672 1.00 0.00 57 ASP A CA 18
ATOM 20430 C C . ASP A 1 57 ? 4.671 1.130 -19.440 1.00 0.00 57 ASP A C 18
ATOM 20431 O O . ASP A 1 57 ? 3.547 0.638 -19.539 1.00 0.00 57 ASP A O 18
ATOM 20440 N N . GLN A 1 58 ? 5.192 1.518 -18.281 1.00 0.00 58 GLN A N 18
ATOM 20441 C CA . GLN A 1 58 ? 4.455 1.386 -17.030 1.00 0.00 58 GLN A CA 18
ATOM 20442 C C . GLN A 1 58 ? 3.717 2.677 -16.693 1.00 0.00 58 GLN A C 18
ATOM 20443 O O . GLN A 1 58 ? 4.238 3.774 -16.899 1.00 0.00 58 GLN A O 18
ATOM 20457 N N . PHE A 1 59 ? 2.502 2.540 -16.174 1.00 0.00 59 PHE A N 18
ATOM 20458 C CA . PHE A 1 59 ? 1.691 3.696 -15.809 1.00 0.00 59 PHE A CA 18
ATOM 20459 C C . PHE A 1 59 ? 0.554 3.291 -14.876 1.00 0.00 59 PHE A C 18
ATOM 20460 O O . PHE A 1 59 ? 0.345 2.107 -14.614 1.00 0.00 59 PHE A O 18
ATOM 20477 N N . GLN A 1 60 ? -0.176 4.283 -14.377 1.00 0.00 60 GLN A N 18
ATOM 20478 C CA . GLN A 1 60 ? -1.291 4.031 -13.472 1.00 0.00 60 GLN A CA 18
ATOM 20479 C C . GLN A 1 60 ? -2.259 5.209 -13.458 1.00 0.00 60 GLN A C 18
ATOM 20480 O O . GLN A 1 60 ? -1.901 6.314 -13.048 1.00 0.00 60 GLN A O 18
ATOM 20494 N N . ILE A 1 61 ? -3.485 4.967 -13.909 1.00 0.00 61 ILE A N 18
ATOM 20495 C CA . ILE A 1 61 ? -4.504 6.008 -13.947 1.00 0.00 61 ILE A CA 18
ATOM 20496 C C . ILE A 1 61 ? -5.093 6.252 -12.562 1.00 0.00 61 ILE A C 18
ATOM 20497 O O . ILE A 1 61 ? -5.586 7.341 -12.269 1.00 0.00 61 ILE A O 18
ATOM 20513 N N . ASN A 1 62 ? -5.036 5.232 -11.712 1.00 0.00 62 ASN A N 18
ATOM 20514 C CA . ASN A 1 62 ? -5.562 5.335 -10.356 1.00 0.00 62 ASN A CA 18
ATOM 20515 C C . ASN A 1 62 ? -4.477 5.037 -9.327 1.00 0.00 62 ASN A C 18
ATOM 20516 O O . ASN A 1 62 ? -3.346 4.705 -9.681 1.00 0.00 62 ASN A O 18
ATOM 20527 N N . ALA A 1 63 ? -4.830 5.157 -8.051 1.00 0.00 63 ALA A N 18
ATOM 20528 C CA . ALA A 1 63 ? -3.887 4.898 -6.970 1.00 0.00 63 ALA A CA 18
ATOM 20529 C C . ALA A 1 63 ? -4.394 3.790 -6.053 1.00 0.00 63 ALA A C 18
ATOM 20530 O O . ALA A 1 63 ? -3.638 2.901 -5.661 1.00 0.00 63 ALA A O 18
ATOM 20537 N N . SER A 1 64 ? -5.678 3.850 -5.714 1.00 0.00 64 SER A N 18
ATOM 20538 C CA . SER A 1 64 ? -6.285 2.854 -4.839 1.00 0.00 64 SER A CA 18
ATOM 20539 C C . SER A 1 64 ? -6.496 1.537 -5.580 1.00 0.00 64 SER A C 18
ATOM 20540 O O . SER A 1 64 ? -6.517 0.467 -4.972 1.00 0.00 64 SER A O 18
ATOM 20548 N N . ALA A 1 65 ? -6.653 1.625 -6.897 1.00 0.00 65 ALA A N 18
ATOM 20549 C CA . ALA A 1 65 ? -6.861 0.441 -7.721 1.00 0.00 65 ALA A CA 18
ATOM 20550 C C . ALA A 1 65 ? -5.580 -0.377 -7.841 1.00 0.00 65 ALA A C 18
ATOM 20551 O O . ALA A 1 65 ? -4.548 -0.017 -7.276 1.00 0.00 65 ALA A O 18
ATOM 20558 N N . ALA A 1 66 ? -5.654 -1.479 -8.579 1.00 0.00 66 ALA A N 18
ATOM 20559 C CA . ALA A 1 66 ? -4.499 -2.348 -8.773 1.00 0.00 66 ALA A CA 18
ATOM 20560 C C . ALA A 1 66 ? -3.344 -1.589 -9.419 1.00 0.00 66 ALA A C 18
ATOM 20561 O O . ALA A 1 66 ? -3.528 -0.897 -10.420 1.00 0.00 66 ALA A O 18
ATOM 20568 N N . GLN A 1 67 ? -2.156 -1.724 -8.840 1.00 0.00 67 GLN A N 18
ATOM 20569 C CA . GLN A 1 67 ? -0.972 -1.050 -9.359 1.00 0.00 67 GLN A CA 18
ATOM 20570 C C . GLN A 1 67 ? -0.082 -2.024 -10.124 1.00 0.00 67 GLN A C 18
ATOM 20571 O O . GLN A 1 67 ? 0.846 -2.605 -9.560 1.00 0.00 67 GLN A O 18
ATOM 20585 N N . ILE A 1 68 ? -0.372 -2.198 -11.409 1.00 0.00 68 ILE A N 18
ATOM 20586 C CA . ILE A 1 68 ? 0.403 -3.102 -12.250 1.00 0.00 68 ILE A CA 18
ATOM 20587 C C . ILE A 1 68 ? 1.573 -2.375 -12.905 1.00 0.00 68 ILE A C 18
ATOM 20588 O O . ILE A 1 68 ? 1.492 -1.181 -13.194 1.00 0.00 68 ILE A O 18
ATOM 20604 N N . ILE A 1 69 ? 2.660 -3.104 -13.137 1.00 0.00 69 ILE A N 18
ATOM 20605 C CA . ILE A 1 69 ? 3.846 -2.530 -13.760 1.00 0.00 69 ILE A CA 18
ATOM 20606 C C . ILE A 1 69 ? 4.125 -3.178 -15.112 1.00 0.00 69 ILE A C 18
ATOM 20607 O O . ILE A 1 69 ? 3.711 -4.309 -15.367 1.00 0.00 69 ILE A O 18
ATOM 20623 N N . VAL A 1 70 ? 4.831 -2.454 -15.974 1.00 0.00 70 VAL A N 18
ATOM 20624 C CA . VAL A 1 70 ? 5.169 -2.959 -17.300 1.00 0.00 70 VAL A CA 18
ATOM 20625 C C . VAL A 1 70 ? 6.679 -3.077 -17.475 1.00 0.00 70 VAL A C 18
ATOM 20626 O O . VAL A 1 70 ? 7.342 -2.131 -17.902 1.00 0.00 70 VAL A O 18
ATOM 20639 N N . THR A 1 71 ? 7.218 -4.245 -17.141 1.00 0.00 71 THR A N 18
ATOM 20640 C CA . THR A 1 71 ? 8.651 -4.487 -17.260 1.00 0.00 71 THR A CA 18
ATOM 20641 C C . THR A 1 71 ? 8.951 -5.461 -18.394 1.00 0.00 71 THR A C 18
ATOM 20642 O O . THR A 1 71 ? 9.249 -6.632 -18.157 1.00 0.00 71 THR A O 18
ATOM 20653 N N . ASP A 1 72 ? 8.872 -4.970 -19.626 1.00 0.00 72 ASP A N 18
ATOM 20654 C CA . ASP A 1 72 ? 9.138 -5.797 -20.797 1.00 0.00 72 ASP A CA 18
ATOM 20655 C C . ASP A 1 72 ? 10.482 -6.507 -20.667 1.00 0.00 72 ASP A C 18
ATOM 20656 O O . ASP A 1 72 ? 10.549 -7.737 -20.677 1.00 0.00 72 ASP A O 18
ATOM 20665 N N . MET A 1 1 ? 2.800 -5.136 0.896 1.00 0.00 1 MET A N 19
ATOM 20666 C CA . MET A 1 1 ? 2.088 -4.216 0.016 1.00 0.00 1 MET A CA 19
ATOM 20667 C C . MET A 1 1 ? 1.427 -4.967 -1.135 1.00 0.00 1 MET A C 19
ATOM 20668 O O . MET A 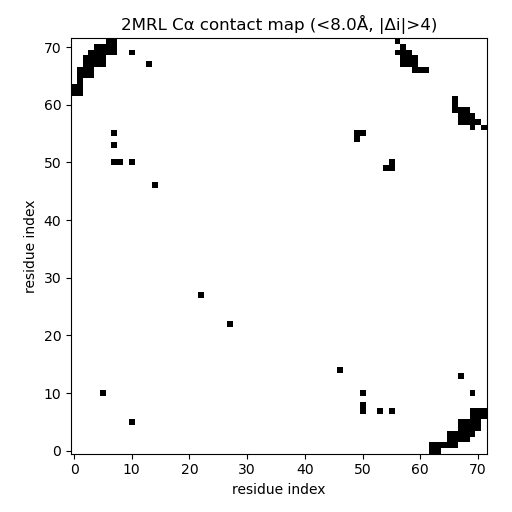1 1 ? 1.868 -6.052 -1.515 1.00 0.00 1 MET A O 19
ATOM 20682 N N . ASP A 1 2 ? 0.368 -4.384 -1.686 1.00 0.00 2 ASP A N 19
ATOM 20683 C CA . ASP A 1 2 ? -0.353 -4.998 -2.795 1.00 0.00 2 ASP A CA 19
ATOM 20684 C C . ASP A 1 2 ? 0.191 -4.509 -4.134 1.00 0.00 2 ASP A C 19
ATOM 20685 O O . ASP A 1 2 ? -0.325 -3.554 -4.714 1.00 0.00 2 ASP A O 19
ATOM 20694 N N . ARG A 1 3 ? 1.238 -5.171 -4.619 1.00 0.00 3 ARG A N 19
ATOM 20695 C CA . ARG A 1 3 ? 1.853 -4.802 -5.888 1.00 0.00 3 ARG A CA 19
ATOM 20696 C C . ARG A 1 3 ? 1.563 -5.851 -6.957 1.00 0.00 3 ARG A C 19
ATOM 20697 O O . ARG A 1 3 ? 1.428 -7.037 -6.656 1.00 0.00 3 ARG A O 19
ATOM 20718 N N . ILE A 1 4 ? 1.470 -5.405 -8.206 1.00 0.00 4 ILE A N 19
ATOM 20719 C CA . ILE A 1 4 ? 1.197 -6.306 -9.319 1.00 0.00 4 ILE A CA 19
ATOM 20720 C C . ILE A 1 4 ? 2.211 -6.114 -10.442 1.00 0.00 4 ILE A C 19
ATOM 20721 O O . ILE A 1 4 ? 2.189 -5.105 -11.147 1.00 0.00 4 ILE A O 19
ATOM 20737 N N . PHE A 1 5 ? 3.097 -7.091 -10.604 1.00 0.00 5 PHE A N 19
ATOM 20738 C CA . PHE A 1 5 ? 4.120 -7.031 -11.642 1.00 0.00 5 PHE A CA 19
ATOM 20739 C C . PHE A 1 5 ? 3.805 -8.007 -12.772 1.00 0.00 5 PHE A C 19
ATOM 20740 O O . PHE A 1 5 ? 3.580 -9.194 -12.537 1.00 0.00 5 PHE A O 19
ATOM 20757 N N . MET A 1 6 ? 3.790 -7.497 -13.999 1.00 0.00 6 MET A N 19
ATOM 20758 C CA . MET A 1 6 ? 3.503 -8.323 -15.166 1.00 0.00 6 MET A CA 19
ATOM 20759 C C . MET A 1 6 ? 4.529 -8.081 -16.269 1.00 0.00 6 MET A C 19
ATOM 20760 O O . MET A 1 6 ? 5.010 -6.961 -16.449 1.00 0.00 6 MET A O 19
ATOM 20774 N N . THR A 1 7 ? 4.861 -9.137 -17.005 1.00 0.00 7 THR A N 19
ATOM 20775 C CA . THR A 1 7 ? 5.831 -9.039 -18.088 1.00 0.00 7 THR A CA 19
ATOM 20776 C C . THR A 1 7 ? 5.177 -8.529 -19.367 1.00 0.00 7 THR A C 19
ATOM 20777 O O . THR A 1 7 ? 3.984 -8.228 -19.388 1.00 0.00 7 THR A O 19
ATOM 20788 N N . ARG A 1 8 ? 5.965 -8.437 -20.433 1.00 0.00 8 ARG A N 19
ATOM 20789 C CA . ARG A 1 8 ? 5.462 -7.962 -21.717 1.00 0.00 8 ARG A CA 19
ATOM 20790 C C . ARG A 1 8 ? 4.224 -8.747 -22.139 1.00 0.00 8 ARG A C 19
ATOM 20791 O O . ARG A 1 8 ? 3.212 -8.167 -22.535 1.00 0.00 8 ARG A O 19
ATOM 20812 N N . THR A 1 9 ? 4.310 -10.071 -22.051 1.00 0.00 9 THR A N 19
ATOM 20813 C CA . THR A 1 9 ? 3.198 -10.936 -22.425 1.00 0.00 9 THR A CA 19
ATOM 20814 C C . THR A 1 9 ? 2.143 -10.981 -21.326 1.00 0.00 9 THR A C 19
ATOM 20815 O O . THR A 1 9 ? 0.946 -10.898 -21.600 1.00 0.00 9 THR A O 19
ATOM 20826 N N . GLU A 1 10 ? 2.594 -11.112 -20.083 1.00 0.00 10 GLU A N 19
ATOM 20827 C CA . GLU A 1 10 ? 1.687 -11.167 -18.943 1.00 0.00 10 GLU A CA 19
ATOM 20828 C C . GLU A 1 10 ? 0.863 -9.887 -18.840 1.00 0.00 10 GLU A C 19
ATOM 20829 O O . GLU A 1 10 ? -0.176 -9.856 -18.182 1.00 0.00 10 GLU A O 19
ATOM 20841 N N . ALA A 1 11 ? 1.337 -8.832 -19.495 1.00 0.00 11 ALA A N 19
ATOM 20842 C CA . ALA A 1 11 ? 0.645 -7.549 -19.479 1.00 0.00 11 ALA A CA 19
ATOM 20843 C C . ALA A 1 11 ? -0.837 -7.720 -19.796 1.00 0.00 11 ALA A C 19
ATOM 20844 O O . ALA A 1 11 ? -1.672 -6.930 -19.354 1.00 0.00 11 ALA A O 19
ATOM 20851 N N . LEU A 1 12 ? -1.157 -8.756 -20.564 1.00 0.00 12 LEU A N 19
ATOM 20852 C CA . LEU A 1 12 ? -2.539 -9.031 -20.940 1.00 0.00 12 LEU A CA 19
ATOM 20853 C C . LEU A 1 12 ? -3.454 -8.991 -19.720 1.00 0.00 12 LEU A C 19
ATOM 20854 O O . LEU A 1 12 ? -4.534 -8.403 -19.762 1.00 0.00 12 LEU A O 19
ATOM 20870 N N . GLU A 1 13 ? -3.013 -9.620 -18.635 1.00 0.00 13 GLU A N 19
ATOM 20871 C CA . GLU A 1 13 ? -3.792 -9.655 -17.404 1.00 0.00 13 GLU A CA 19
ATOM 20872 C C . GLU A 1 13 ? -4.121 -8.242 -16.927 1.00 0.00 13 GLU A C 19
ATOM 20873 O O . GLU A 1 13 ? -5.221 -7.979 -16.443 1.00 0.00 13 GLU A O 19
ATOM 20885 N N . PHE A 1 14 ? -3.158 -7.338 -17.069 1.00 0.00 14 PHE A N 19
ATOM 20886 C CA . PHE A 1 14 ? -3.343 -5.953 -16.652 1.00 0.00 14 PHE A CA 19
ATOM 20887 C C . PHE A 1 14 ? -4.349 -5.243 -17.553 1.00 0.00 14 PHE A C 19
ATOM 20888 O O . PHE A 1 14 ? -5.267 -4.577 -17.074 1.00 0.00 14 PHE A O 19
ATOM 20905 N N . LEU A 1 15 ? -4.170 -5.391 -18.861 1.00 0.00 15 LEU A N 19
ATOM 20906 C CA . LEU A 1 15 ? -5.061 -4.765 -19.831 1.00 0.00 15 LEU A CA 19
ATOM 20907 C C . LEU A 1 15 ? -6.512 -5.155 -19.569 1.00 0.00 15 LEU A C 19
ATOM 20908 O O . LEU A 1 15 ? -7.411 -4.314 -19.615 1.00 0.00 15 LEU A O 19
ATOM 20924 N N . LEU A 1 16 ? -6.734 -6.435 -19.292 1.00 0.00 16 LEU A N 19
ATOM 20925 C CA . LEU A 1 16 ? -8.076 -6.938 -19.019 1.00 0.00 16 LEU A CA 19
ATOM 20926 C C . LEU A 1 16 ? -8.492 -6.628 -17.585 1.00 0.00 16 LEU A C 19
ATOM 20927 O O . LEU A 1 16 ? -9.680 -6.512 -17.283 1.00 0.00 16 LEU A O 19
ATOM 20943 N N . LYS A 1 17 ? -7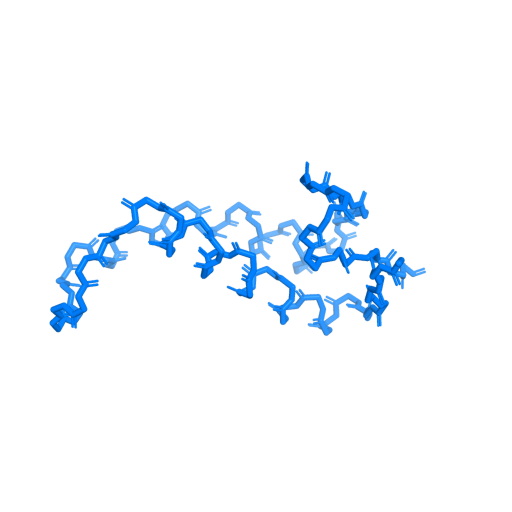.507 -6.495 -16.704 1.00 0.00 17 LYS A N 19
ATOM 20944 C CA . LYS A 1 17 ? -7.769 -6.195 -15.301 1.00 0.00 17 LYS A CA 19
ATOM 20945 C C . LYS A 1 17 ? -8.433 -4.830 -15.152 1.00 0.00 17 LYS A C 19
ATOM 20946 O O . LYS A 1 17 ? -9.494 -4.709 -14.541 1.00 0.00 17 LYS A O 19
ATOM 20965 N N . ALA A 1 18 ? -7.801 -3.805 -15.714 1.00 0.00 18 ALA A N 19
ATOM 20966 C CA . ALA A 1 18 ? -8.332 -2.449 -15.646 1.00 0.00 18 ALA A CA 19
ATOM 20967 C C . ALA A 1 18 ? -9.769 -2.397 -16.153 1.00 0.00 18 ALA A C 19
ATOM 20968 O O . ALA A 1 18 ? -10.575 -1.591 -15.686 1.00 0.00 18 ALA A O 19
ATOM 20975 N N . HIS A 1 19 ? -10.085 -3.260 -17.113 1.00 0.00 19 HIS A N 19
ATOM 20976 C CA . HIS A 1 19 ? -11.426 -3.312 -17.684 1.00 0.00 19 HIS A CA 19
ATOM 20977 C C . HIS A 1 19 ? -12.474 -3.509 -16.593 1.00 0.00 19 HIS A C 19
ATOM 20978 O O . HIS A 1 19 ? -13.467 -2.784 -16.536 1.00 0.00 19 HIS A O 19
ATOM 20992 N N . GLN A 1 20 ? -12.245 -4.494 -15.731 1.00 0.00 20 GLN A N 19
ATOM 20993 C CA . GLN A 1 20 ? -13.171 -4.787 -14.643 1.00 0.00 20 GLN A CA 19
ATOM 20994 C C . GLN A 1 20 ? -13.367 -3.565 -13.752 1.00 0.00 20 GLN A C 19
ATOM 20995 O O . GLN A 1 20 ? -14.436 -3.371 -13.171 1.00 0.00 20 GLN A O 19
ATOM 21009 N N . THR A 1 21 ? -12.328 -2.742 -13.646 1.00 0.00 21 THR A N 19
ATOM 21010 C CA . THR A 1 21 ? -12.385 -1.540 -12.825 1.00 0.00 21 THR A CA 19
ATOM 21011 C C . THR A 1 21 ? -13.121 -0.416 -13.546 1.00 0.00 21 THR A C 19
ATOM 21012 O O . THR A 1 21 ? -13.930 0.293 -12.947 1.00 0.00 21 THR A O 19
ATOM 21023 N N . ALA A 1 22 ? -12.835 -0.258 -14.834 1.00 0.00 22 ALA A N 19
ATOM 21024 C CA . ALA A 1 22 ? -13.471 0.778 -15.637 1.00 0.00 22 ALA A CA 19
ATOM 21025 C C . ALA A 1 22 ? -14.985 0.597 -15.667 1.00 0.00 22 ALA A C 19
ATOM 21026 O O . ALA A 1 22 ? -15.739 1.555 -15.497 1.00 0.00 22 ALA A O 19
ATOM 21033 N N . VAL A 1 23 ? -15.424 -0.639 -15.886 1.00 0.00 23 VAL A N 19
ATOM 21034 C CA . VAL A 1 23 ? -16.848 -0.946 -15.939 1.00 0.00 23 VAL A CA 19
ATOM 21035 C C . VAL A 1 23 ? -17.532 -0.612 -14.618 1.00 0.00 23 VAL A C 19
ATOM 21036 O O . VAL A 1 23 ? -18.718 -0.282 -14.587 1.00 0.00 23 VAL A O 19
ATOM 21049 N N . ASP A 1 24 ? -16.776 -0.699 -13.529 1.00 0.00 24 ASP A N 19
ATOM 21050 C CA . ASP A 1 24 ? -17.309 -0.404 -12.203 1.00 0.00 24 ASP A CA 19
ATOM 21051 C C . ASP A 1 24 ? -17.277 1.096 -11.926 1.00 0.00 24 ASP A C 19
ATOM 21052 O O . ASP A 1 24 ? -18.175 1.639 -11.283 1.00 0.00 24 ASP A O 19
ATOM 21061 N N . LYS A 1 25 ? -16.236 1.760 -12.416 1.00 0.00 25 LYS A N 19
ATOM 21062 C CA . LYS A 1 25 ? -16.085 3.198 -12.222 1.00 0.00 25 LYS A CA 19
ATOM 21063 C C . LYS A 1 25 ? -17.274 3.953 -12.808 1.00 0.00 25 LYS A C 19
ATOM 21064 O O . LYS A 1 25 ? -17.788 4.891 -12.198 1.00 0.00 25 LYS A O 19
ATOM 21083 N N . ILE A 1 26 ? -17.706 3.538 -13.994 1.00 0.00 26 ILE A N 19
ATOM 21084 C CA . ILE A 1 26 ? -18.836 4.174 -14.661 1.00 0.00 26 ILE A CA 19
ATOM 21085 C C . ILE A 1 26 ? -20.139 3.895 -13.920 1.00 0.00 26 ILE A C 19
ATOM 21086 O O . ILE A 1 26 ? -21.103 4.651 -14.033 1.00 0.00 26 ILE A O 19
ATOM 21102 N N . GLY A 1 27 ? -20.160 2.804 -13.160 1.00 0.00 27 GLY A N 19
ATOM 21103 C CA . GLY A 1 27 ? -21.349 2.445 -12.410 1.00 0.00 27 GLY A CA 19
ATOM 21104 C C . GLY A 1 27 ? -22.194 1.409 -13.125 1.00 0.00 27 GLY A C 19
ATOM 21105 O O . GLY A 1 27 ? -23.421 1.419 -13.021 1.00 0.00 27 GLY A O 19
ATOM 21109 N N . HIS A 1 28 ? -21.538 0.512 -13.854 1.00 0.00 28 HIS A N 19
ATOM 21110 C CA . HIS A 1 28 ? -22.237 -0.535 -14.590 1.00 0.00 28 HIS A CA 19
ATOM 21111 C C . HIS A 1 28 ? -22.122 -1.875 -13.869 1.00 0.00 28 HIS A C 19
ATOM 21112 O O . HIS A 1 28 ? -21.207 -2.105 -13.078 1.00 0.00 28 HIS A O 19
ATOM 21126 N N . PRO A 1 29 ? -23.071 -2.781 -14.148 1.00 0.00 29 PRO A N 19
ATOM 21127 C CA . PRO A 1 29 ? -23.097 -4.113 -13.537 1.00 0.00 29 PRO A CA 19
ATOM 21128 C C . PRO A 1 29 ? -21.964 -5.002 -14.036 1.00 0.00 29 PRO A C 19
ATOM 21129 O O . PRO A 1 29 ? -21.115 -4.565 -14.814 1.00 0.00 29 PRO A O 19
ATOM 21140 N N . SER A 1 30 ? -21.956 -6.253 -13.585 1.00 0.00 30 SER A N 19
ATOM 21141 C CA . SER A 1 30 ? -20.925 -7.203 -13.984 1.00 0.00 30 SER A CA 19
ATOM 21142 C C . SER A 1 30 ? -21.500 -8.274 -14.906 1.00 0.00 30 SER A C 19
ATOM 21143 O O . SER A 1 30 ? -20.943 -9.365 -15.031 1.00 0.00 30 SER A O 19
ATOM 21151 N N . HIS A 1 31 ? -22.618 -7.954 -15.548 1.00 0.00 31 HIS A N 19
ATOM 21152 C CA . HIS A 1 31 ? -23.270 -8.888 -16.460 1.00 0.00 31 HIS A CA 19
ATOM 21153 C C . HIS A 1 31 ? -22.327 -9.294 -17.588 1.00 0.00 31 HIS A C 19
ATOM 21154 O O . HIS A 1 31 ? -21.276 -8.683 -17.783 1.00 0.00 31 HIS A O 19
ATOM 21168 N N . LYS A 1 32 ? -22.710 -10.328 -18.330 1.00 0.00 32 LYS A N 19
ATOM 21169 C CA . LYS A 1 32 ? -21.899 -10.816 -19.439 1.00 0.00 32 LYS A CA 19
ATOM 21170 C C . LYS A 1 32 ? -21.592 -9.692 -20.424 1.00 0.00 32 LYS A C 19
ATOM 21171 O O . LYS A 1 32 ? -22.365 -8.743 -20.556 1.00 0.00 32 LYS A O 19
ATOM 21190 N N . GLN A 1 33 ? -20.462 -9.807 -21.113 1.00 0.00 33 GLN A N 19
ATOM 21191 C CA . GLN A 1 33 ? -20.054 -8.801 -22.086 1.00 0.00 33 GLN A CA 19
ATOM 21192 C C . GLN A 1 33 ? -21.148 -8.573 -23.124 1.00 0.00 33 GLN A C 19
ATOM 21193 O O . GLN A 1 33 ? -21.542 -9.495 -23.839 1.00 0.00 33 GLN A O 19
ATOM 21207 N N . THR A 1 34 ? -21.636 -7.339 -23.202 1.00 0.00 34 THR A N 19
ATOM 21208 C CA . THR A 1 34 ? -22.685 -6.990 -24.151 1.00 0.00 34 THR A CA 19
ATOM 21209 C C . THR A 1 34 ? -22.267 -7.322 -25.579 1.00 0.00 34 THR A C 19
ATOM 21210 O O . THR A 1 34 ? -21.084 -7.463 -25.888 1.00 0.00 34 THR A O 19
ATOM 21221 N N . PRO A 1 35 ? -23.260 -7.450 -26.473 1.00 0.00 35 PRO A N 19
ATOM 21222 C CA . PRO A 1 35 ? -23.019 -7.766 -27.884 1.00 0.00 35 PRO A CA 19
ATOM 21223 C C . PRO A 1 35 ? -22.361 -6.611 -28.632 1.00 0.00 35 PRO A C 19
ATOM 21224 O O . PRO A 1 35 ? -21.772 -6.804 -29.695 1.00 0.00 35 PRO A O 19
ATOM 21235 N N . ALA A 1 36 ? -22.467 -5.412 -28.070 1.00 0.00 36 ALA A N 19
ATOM 21236 C CA . ALA A 1 36 ? -21.880 -4.226 -28.683 1.00 0.00 36 ALA A CA 19
ATOM 21237 C C . ALA A 1 36 ? -20.369 -4.194 -28.481 1.00 0.00 36 ALA A C 19
ATOM 21238 O O . ALA A 1 36 ? -19.641 -3.587 -29.266 1.00 0.00 36 ALA A O 19
ATOM 21245 N N . ASP A 1 37 ? -19.905 -4.850 -27.423 1.00 0.00 37 ASP A N 19
ATOM 21246 C CA . ASP A 1 37 ? -18.480 -4.896 -27.117 1.00 0.00 37 ASP A CA 19
ATOM 21247 C C . ASP A 1 37 ? -17.687 -5.438 -28.302 1.00 0.00 37 ASP A C 19
ATOM 21248 O O . ASP A 1 37 ? -16.506 -5.130 -28.466 1.00 0.00 37 ASP A O 19
ATOM 21257 N N . HIS A 1 38 ? -18.344 -6.247 -29.127 1.00 0.00 38 HIS A N 19
ATOM 21258 C CA . HIS A 1 38 ? -17.700 -6.832 -30.298 1.00 0.00 38 HIS A CA 19
ATOM 21259 C C . HIS A 1 38 ? -17.053 -5.752 -31.159 1.00 0.00 38 HIS A C 19
ATOM 21260 O O . HIS A 1 38 ? -15.929 -5.913 -31.633 1.00 0.00 38 HIS A O 19
ATOM 21274 N N . ALA A 1 39 ? -17.771 -4.651 -31.358 1.00 0.00 39 ALA A N 19
ATOM 21275 C CA . ALA A 1 39 ? -17.266 -3.544 -32.160 1.00 0.00 39 ALA A CA 19
ATOM 21276 C C . ALA A 1 39 ? -16.199 -2.760 -31.405 1.00 0.00 39 ALA A C 19
ATOM 21277 O O . ALA A 1 39 ? -15.307 -2.167 -32.010 1.00 0.00 39 ALA A O 19
ATOM 21284 N N . ALA A 1 40 ? -16.297 -2.762 -30.079 1.00 0.00 40 ALA A N 19
ATOM 21285 C CA . ALA A 1 40 ? -15.339 -2.052 -29.241 1.00 0.00 40 ALA A CA 19
ATOM 21286 C C . ALA A 1 40 ? -13.927 -2.592 -29.443 1.00 0.00 40 ALA A C 19
ATOM 21287 O O . ALA A 1 40 ? -12.944 -1.884 -29.223 1.00 0.00 40 ALA A O 19
ATOM 21294 N N . ILE A 1 41 ? -13.834 -3.850 -29.861 1.00 0.00 41 ILE A N 19
ATOM 21295 C CA . ILE A 1 41 ? -12.542 -4.484 -30.093 1.00 0.00 41 ILE A CA 19
ATOM 21296 C C . ILE A 1 41 ? -11.719 -3.701 -31.109 1.00 0.00 41 ILE A C 19
ATOM 21297 O O . ILE A 1 41 ? -10.491 -3.767 -31.111 1.00 0.00 41 ILE A O 19
ATOM 21313 N N . GLU A 1 42 ? -12.406 -2.957 -31.972 1.00 0.00 42 GLU A N 19
ATOM 21314 C CA . GLU A 1 42 ? -11.738 -2.160 -32.993 1.00 0.00 42 GLU A CA 19
ATOM 21315 C C . GLU A 1 42 ? -10.695 -1.238 -32.368 1.00 0.00 42 GLU A C 19
ATOM 21316 O O . GLU A 1 42 ? -9.663 -0.949 -32.974 1.00 0.00 42 GLU A O 19
ATOM 21328 N N . ALA A 1 43 ? -10.972 -0.779 -31.152 1.00 0.00 43 ALA A N 19
ATOM 21329 C CA . ALA A 1 43 ? -10.058 0.108 -30.443 1.00 0.00 43 ALA A CA 19
ATOM 21330 C C . ALA A 1 43 ? -8.966 -0.683 -29.732 1.00 0.00 43 ALA A C 19
ATOM 21331 O O . ALA A 1 43 ? -7.828 -0.226 -29.619 1.00 0.00 43 ALA A O 19
ATOM 21338 N N . LEU A 1 44 ? -9.319 -1.871 -29.254 1.00 0.00 44 LEU A N 19
ATOM 21339 C CA . LEU A 1 44 ? -8.368 -2.726 -28.552 1.00 0.00 44 LEU A CA 19
ATOM 21340 C C . LEU A 1 44 ? -7.205 -3.109 -29.462 1.00 0.00 44 LEU A C 19
ATOM 21341 O O . LEU A 1 44 ? -6.102 -3.390 -28.993 1.00 0.00 44 LEU A O 19
ATOM 21357 N N . ASP A 1 45 ? -7.459 -3.117 -30.766 1.00 0.00 45 ASP A N 19
ATOM 21358 C CA . ASP A 1 45 ? -6.433 -3.462 -31.743 1.00 0.00 45 ASP A CA 19
ATOM 21359 C C . ASP A 1 45 ? -5.173 -2.632 -31.524 1.00 0.00 45 ASP A C 19
ATOM 21360 O O . ASP A 1 45 ? -4.060 -3.098 -31.769 1.00 0.00 45 ASP A O 19
ATOM 21369 N N . ARG A 1 46 ? -5.355 -1.399 -31.061 1.00 0.00 46 ARG A N 19
ATOM 21370 C CA . ARG A 1 46 ? -4.233 -0.503 -30.810 1.00 0.00 46 ARG A CA 19
ATOM 21371 C C . ARG A 1 46 ? -3.359 -1.030 -29.675 1.00 0.00 46 ARG A C 19
ATOM 21372 O O . ARG A 1 46 ? -2.154 -1.218 -29.841 1.00 0.00 46 ARG A O 19
ATOM 21393 N N . LEU A 1 47 ? -3.976 -1.265 -28.522 1.00 0.00 47 LEU A N 19
ATOM 21394 C CA . LEU A 1 47 ? -3.255 -1.769 -27.358 1.00 0.00 47 LEU A CA 19
ATOM 21395 C C . LEU A 1 47 ? -2.520 -3.064 -27.692 1.00 0.00 47 LEU A C 19
ATOM 21396 O O . LEU A 1 47 ? -1.326 -3.199 -27.422 1.00 0.00 47 LEU A O 19
ATOM 21412 N N . LEU A 1 48 ? -3.240 -4.011 -28.282 1.00 0.00 48 LEU A N 19
ATOM 21413 C CA . LEU A 1 48 ? -2.656 -5.295 -28.655 1.00 0.00 48 LEU A CA 19
ATOM 21414 C C . LEU A 1 48 ? -1.455 -5.100 -29.575 1.00 0.00 48 LEU A C 19
ATOM 21415 O O . LEU A 1 48 ? -0.375 -5.637 -29.327 1.00 0.00 48 LEU A O 19
ATOM 21431 N N . LEU A 1 49 ? -1.650 -4.327 -30.638 1.00 0.00 49 LEU A N 19
ATOM 21432 C CA . LEU A 1 49 ? -0.583 -4.058 -31.595 1.00 0.00 49 LEU A CA 19
ATOM 21433 C C . LEU A 1 49 ? 0.630 -3.448 -30.901 1.00 0.00 49 LEU A C 19
ATOM 21434 O O . LEU A 1 49 ? 1.763 -3.877 -31.118 1.00 0.00 49 LEU A O 19
ATOM 21450 N N . ASP A 1 50 ? 0.384 -2.445 -30.065 1.00 0.00 50 ASP A N 19
ATOM 21451 C CA . ASP A 1 50 ? 1.456 -1.777 -29.336 1.00 0.00 50 ASP A CA 19
ATOM 21452 C C . ASP A 1 50 ? 2.252 -2.777 -28.503 1.00 0.00 50 ASP A C 19
ATOM 21453 O O . ASP A 1 50 ? 3.448 -2.971 -28.723 1.00 0.00 50 ASP A O 19
ATOM 21462 N N . VAL A 1 51 ? 1.581 -3.409 -27.545 1.00 0.00 51 VAL A N 19
ATOM 21463 C CA . VAL A 1 51 ? 2.226 -4.389 -26.679 1.00 0.00 51 VAL A CA 19
ATOM 21464 C C . VAL A 1 51 ? 2.920 -5.472 -27.497 1.00 0.00 51 VAL A C 19
ATOM 21465 O O . VAL A 1 51 ? 3.937 -6.025 -27.077 1.00 0.00 51 VAL A O 19
ATOM 21478 N N . ARG A 1 52 ? 2.365 -5.770 -28.667 1.00 0.00 52 ARG A N 19
ATOM 21479 C CA . ARG A 1 52 ? 2.930 -6.788 -29.544 1.00 0.00 52 ARG A CA 19
ATOM 21480 C C . ARG A 1 52 ? 4.190 -6.273 -30.234 1.00 0.00 52 ARG A C 19
ATOM 21481 O O . ARG A 1 52 ? 5.110 -7.038 -30.520 1.00 0.00 52 ARG A O 19
ATOM 21502 N N . ALA A 1 53 ? 4.222 -4.971 -30.499 1.00 0.00 53 ALA A N 19
ATOM 21503 C CA . ALA A 1 53 ? 5.368 -4.353 -31.154 1.00 0.00 53 ALA A CA 19
ATOM 21504 C C . ALA A 1 53 ? 6.327 -3.753 -30.131 1.00 0.00 53 ALA A C 19
ATOM 21505 O O . ALA A 1 53 ? 7.059 -2.809 -30.431 1.00 0.00 53 ALA A O 19
ATOM 21512 N N . ARG A 1 54 ? 6.319 -4.307 -28.923 1.00 0.00 54 ARG A N 19
ATOM 21513 C CA . ARG A 1 54 ? 7.187 -3.824 -27.856 1.00 0.00 54 ARG A CA 19
ATOM 21514 C C . ARG A 1 54 ? 7.016 -2.322 -27.653 1.00 0.00 54 ARG A C 19
ATOM 21515 O O . ARG A 1 54 ? 7.991 -1.571 -27.652 1.00 0.00 54 ARG A O 19
ATOM 21536 N N . ARG A 1 55 ? 5.770 -1.891 -27.481 1.00 0.00 55 ARG A N 19
ATOM 21537 C CA . ARG A 1 55 ? 5.471 -0.478 -27.279 1.00 0.00 55 ARG A CA 19
ATOM 21538 C C . ARG A 1 55 ? 4.682 -0.269 -25.990 1.00 0.00 55 ARG A C 19
ATOM 21539 O O . ARG A 1 55 ? 3.936 0.702 -25.858 1.00 0.00 55 ARG A O 19
ATOM 21560 N N . VAL A 1 56 ? 4.851 -1.186 -25.043 1.00 0.00 56 VAL A N 19
ATOM 21561 C CA . VAL A 1 56 ? 4.155 -1.101 -23.764 1.00 0.00 56 VAL A CA 19
ATOM 21562 C C . VAL A 1 56 ? 5.083 -0.593 -22.667 1.00 0.00 56 VAL A C 19
ATOM 21563 O O . VAL A 1 56 ? 6.296 -0.795 -22.722 1.00 0.00 56 VAL A O 19
ATOM 21576 N N . ASP A 1 57 ? 4.504 0.068 -21.670 1.00 0.00 57 ASP A N 19
ATOM 21577 C CA . ASP A 1 57 ? 5.278 0.604 -20.557 1.00 0.00 57 ASP A CA 19
ATOM 21578 C C . ASP A 1 57 ? 4.484 0.530 -19.256 1.00 0.00 57 ASP A C 19
ATOM 21579 O O . ASP A 1 57 ? 3.324 0.119 -19.250 1.00 0.00 57 ASP A O 19
ATOM 21588 N N . GLN A 1 58 ? 5.118 0.929 -18.158 1.00 0.00 58 GLN A N 19
ATOM 21589 C CA . GLN A 1 58 ? 4.470 0.906 -16.852 1.00 0.00 58 GLN A CA 19
ATOM 21590 C C . GLN A 1 58 ? 3.872 2.268 -16.517 1.00 0.00 58 GLN A C 19
ATOM 21591 O O . GLN A 1 58 ? 4.398 3.305 -16.921 1.00 0.00 58 GLN A O 19
ATOM 21605 N N . PHE A 1 59 ? 2.769 2.258 -15.775 1.00 0.00 59 PHE A N 19
ATOM 21606 C CA . PHE A 1 59 ? 2.098 3.493 -15.387 1.00 0.00 59 PHE A CA 19
ATOM 21607 C C . PHE A 1 59 ? 1.072 3.232 -14.287 1.00 0.00 59 PHE A C 19
ATOM 21608 O O . PHE A 1 59 ? 0.453 2.169 -14.242 1.00 0.00 59 PHE A O 19
ATOM 21625 N N . GLN A 1 60 ? 0.900 4.209 -13.403 1.00 0.00 60 GLN A N 19
ATOM 21626 C CA . GLN A 1 60 ? -0.049 4.085 -12.304 1.00 0.00 60 GLN A CA 19
ATOM 21627 C C . GLN A 1 60 ? -1.260 4.986 -12.524 1.00 0.00 60 GLN A C 19
ATOM 21628 O O . GLN A 1 60 ? -1.124 6.124 -12.974 1.00 0.00 60 GLN A O 19
ATOM 21642 N N . ILE A 1 61 ? -2.442 4.470 -12.205 1.00 0.00 61 ILE A N 19
ATOM 21643 C CA . ILE A 1 61 ? -3.675 5.229 -12.368 1.00 0.00 61 ILE A CA 19
ATOM 21644 C C . ILE A 1 61 ? -3.930 6.129 -11.163 1.00 0.00 61 ILE A C 19
ATOM 21645 O O . ILE A 1 61 ? -4.328 7.283 -11.311 1.00 0.00 61 ILE A O 19
ATOM 21661 N N . ASN A 1 62 ? -3.697 5.591 -9.970 1.00 0.00 62 ASN A N 19
ATOM 21662 C CA . ASN A 1 62 ? -3.900 6.346 -8.739 1.00 0.00 62 ASN A CA 19
ATOM 21663 C C . ASN A 1 62 ? -3.337 5.591 -7.539 1.00 0.00 62 ASN A C 19
ATOM 21664 O O . ASN A 1 62 ? -3.120 4.381 -7.600 1.00 0.00 62 ASN A O 19
ATOM 21675 N N . ALA A 1 63 ? -3.102 6.314 -6.449 1.00 0.00 63 ALA A N 19
ATOM 21676 C CA . ALA A 1 63 ? -2.566 5.712 -5.234 1.00 0.00 63 ALA A CA 19
ATOM 21677 C C . ALA A 1 63 ? -3.598 4.808 -4.568 1.00 0.00 63 ALA A C 19
ATOM 21678 O O . ALA A 1 63 ? -3.247 3.877 -3.843 1.00 0.00 63 ALA A O 19
ATOM 21685 N N . SER A 1 64 ? -4.873 5.089 -4.817 1.00 0.00 64 SER A N 19
ATOM 21686 C CA . SER A 1 64 ? -5.957 4.304 -4.238 1.00 0.00 64 SER A CA 19
ATOM 21687 C C . SER A 1 64 ? -6.128 2.983 -4.981 1.00 0.00 64 SER A C 19
ATOM 21688 O O . SER A 1 64 ? -6.415 1.950 -4.376 1.00 0.00 64 SER A O 19
ATOM 21696 N N . ALA A 1 65 ? -5.948 3.024 -6.297 1.00 0.00 65 ALA A N 19
ATOM 21697 C CA . ALA A 1 65 ? -6.081 1.831 -7.124 1.00 0.00 65 ALA A CA 19
ATOM 21698 C C . ALA A 1 65 ? -4.882 0.904 -6.946 1.00 0.00 65 ALA A C 19
ATOM 21699 O O . ALA A 1 65 ? -3.930 1.235 -6.240 1.00 0.00 65 ALA A O 19
ATOM 21706 N N . ALA A 1 66 ? -4.937 -0.257 -7.590 1.00 0.00 66 ALA A N 19
ATOM 21707 C CA . ALA A 1 66 ? -3.856 -1.230 -7.504 1.00 0.00 66 ALA A CA 19
ATOM 21708 C C . ALA A 1 66 ? -2.619 -0.745 -8.253 1.00 0.00 66 ALA A C 19
ATOM 21709 O O . ALA A 1 66 ? -2.722 0.043 -9.193 1.00 0.00 66 ALA A O 19
ATOM 21716 N N . GLN A 1 67 ? -1.453 -1.220 -7.830 1.00 0.00 67 GLN A N 19
ATOM 21717 C CA . GLN A 1 67 ? -0.197 -0.833 -8.461 1.00 0.00 67 GLN A CA 19
ATOM 21718 C C . GLN A 1 67 ? 0.231 -1.864 -9.500 1.00 0.00 67 GLN A C 19
ATOM 21719 O O . GLN A 1 67 ? 0.670 -2.962 -9.155 1.00 0.00 67 GLN A O 19
ATOM 21733 N N . ILE A 1 68 ? 0.101 -1.504 -10.772 1.00 0.00 68 ILE A N 19
ATOM 21734 C CA . ILE A 1 68 ? 0.475 -2.399 -11.861 1.00 0.00 68 ILE A CA 19
ATOM 21735 C C . ILE A 1 68 ? 1.817 -1.999 -12.464 1.00 0.00 68 ILE A C 19
ATOM 21736 O O . ILE A 1 68 ? 2.124 -0.814 -12.589 1.00 0.00 68 ILE A O 19
ATOM 21752 N N . ILE A 1 69 ? 2.612 -2.997 -12.837 1.00 0.00 69 ILE A N 19
ATOM 21753 C CA . ILE A 1 69 ? 3.920 -2.749 -13.429 1.00 0.00 69 ILE A CA 19
ATOM 21754 C C . ILE A 1 69 ? 4.122 -3.589 -14.686 1.00 0.00 69 ILE A C 19
ATOM 21755 O O . ILE A 1 69 ? 3.656 -4.725 -14.768 1.00 0.00 69 ILE A O 19
ATOM 21771 N N . VAL A 1 70 ? 4.822 -3.022 -15.664 1.00 0.00 70 VAL A N 19
ATOM 21772 C CA . VAL A 1 70 ? 5.089 -3.719 -16.917 1.00 0.00 70 VAL A CA 19
ATOM 21773 C C . VAL A 1 70 ? 6.586 -3.908 -17.132 1.00 0.00 70 VAL A C 19
ATOM 21774 O O . VAL A 1 70 ? 7.291 -2.979 -17.528 1.00 0.00 70 VAL A O 19
ATOM 21787 N N . THR A 1 71 ? 7.068 -5.119 -16.870 1.00 0.00 71 THR A N 19
ATOM 21788 C CA . THR A 1 71 ? 8.482 -5.431 -17.034 1.00 0.00 71 THR A CA 19
ATOM 21789 C C . THR A 1 71 ? 8.702 -6.392 -18.197 1.00 0.00 71 THR A C 19
ATOM 21790 O O . THR A 1 71 ? 8.773 -7.606 -18.007 1.00 0.00 71 THR A O 19
ATOM 21801 N N . ASP A 1 72 ? 8.808 -5.840 -19.401 1.00 0.00 72 ASP A N 19
ATOM 21802 C CA . ASP A 1 72 ? 9.022 -6.649 -20.596 1.00 0.00 72 ASP A CA 19
ATOM 21803 C C . ASP A 1 72 ? 10.224 -7.571 -20.420 1.00 0.00 72 ASP A C 19
ATOM 21804 O O . ASP A 1 72 ? 10.819 -8.025 -21.398 1.00 0.00 72 ASP A O 19
ATOM 21813 N N . MET A 1 1 ? -0.982 -0.549 -1.292 1.00 0.00 1 MET A N 20
ATOM 21814 C CA . MET A 1 1 ? 0.033 -0.572 -2.339 1.00 0.00 1 MET A CA 20
ATOM 21815 C C . MET A 1 1 ? 0.585 -1.981 -2.530 1.00 0.00 1 MET A C 20
ATOM 21816 O O . MET A 1 1 ? 1.586 -2.354 -1.919 1.00 0.00 1 MET A O 20
ATOM 21830 N N . ASP A 1 2 ? -0.075 -2.759 -3.382 1.00 0.00 2 ASP A N 20
ATOM 21831 C CA . ASP A 1 2 ? 0.351 -4.127 -3.654 1.00 0.00 2 ASP A CA 20
ATOM 21832 C C . ASP A 1 2 ? 1.010 -4.228 -5.026 1.00 0.00 2 ASP A C 20
ATOM 21833 O O . ASP A 1 2 ? 0.345 -4.495 -6.027 1.00 0.00 2 ASP A O 20
ATOM 21842 N N . ARG A 1 3 ? 2.321 -4.012 -5.064 1.00 0.00 3 ARG A N 20
ATOM 21843 C CA . ARG A 1 3 ? 3.070 -4.077 -6.313 1.00 0.00 3 ARG A CA 20
ATOM 21844 C C . ARG A 1 3 ? 3.074 -5.497 -6.872 1.00 0.00 3 ARG A C 20
ATOM 21845 O O . ARG A 1 3 ? 3.500 -6.437 -6.201 1.00 0.00 3 ARG A O 20
ATOM 21866 N N . ILE A 1 4 ? 2.595 -5.644 -8.103 1.00 0.00 4 ILE A N 20
ATOM 21867 C CA . ILE A 1 4 ? 2.545 -6.948 -8.752 1.00 0.00 4 ILE A CA 20
ATOM 21868 C C . ILE A 1 4 ? 3.547 -7.032 -9.898 1.00 0.00 4 ILE A C 20
ATOM 21869 O O . ILE A 1 4 ? 3.585 -6.162 -10.768 1.00 0.00 4 ILE A O 20
ATOM 21885 N N . PHE A 1 5 ? 4.357 -8.085 -9.892 1.00 0.00 5 PHE A N 20
ATOM 21886 C CA . PHE A 1 5 ? 5.360 -8.284 -10.932 1.00 0.00 5 PHE A CA 20
ATOM 21887 C C . PHE A 1 5 ? 4.825 -9.190 -12.037 1.00 0.00 5 PHE A C 20
ATOM 21888 O O . PHE A 1 5 ? 4.162 -10.191 -11.767 1.00 0.00 5 PHE A O 20
ATOM 21905 N N . MET A 1 6 ? 5.120 -8.831 -13.283 1.00 0.00 6 MET A N 20
ATOM 21906 C CA . MET A 1 6 ? 4.670 -9.612 -14.429 1.00 0.00 6 MET A CA 20
ATOM 21907 C C . MET A 1 6 ? 5.514 -9.304 -15.662 1.00 0.00 6 MET A C 20
ATOM 21908 O O . MET A 1 6 ? 5.949 -8.169 -15.863 1.00 0.00 6 MET A O 20
ATOM 21922 N N . THR A 1 7 ? 5.745 -10.322 -16.485 1.00 0.00 7 THR A N 20
ATOM 21923 C CA . THR A 1 7 ? 6.538 -10.161 -17.697 1.00 0.00 7 THR A CA 20
ATOM 21924 C C . THR A 1 7 ? 5.669 -9.720 -18.869 1.00 0.00 7 THR A C 20
ATOM 21925 O O . THR A 1 7 ? 4.466 -9.508 -18.717 1.00 0.00 7 THR A O 20
ATOM 21936 N N . ARG A 1 8 ? 6.286 -9.584 -20.038 1.00 0.00 8 ARG A N 20
ATOM 21937 C CA . ARG A 1 8 ? 5.568 -9.167 -21.237 1.00 0.00 8 ARG A CA 20
ATOM 21938 C C . ARG A 1 8 ? 4.314 -10.013 -21.441 1.00 0.00 8 ARG A C 20
ATOM 21939 O O . ARG A 1 8 ? 3.226 -9.485 -21.671 1.00 0.00 8 ARG A O 20
ATOM 21960 N N . THR A 1 9 ? 4.475 -11.330 -21.357 1.00 0.00 9 THR A N 20
ATOM 21961 C CA . THR A 1 9 ? 3.358 -12.250 -21.534 1.00 0.00 9 THR A CA 20
ATOM 21962 C C . THR A 1 9 ? 2.344 -12.107 -20.405 1.00 0.00 9 THR A C 20
ATOM 21963 O O . THR A 1 9 ? 1.145 -11.981 -20.649 1.00 0.00 9 THR A O 20
ATOM 21974 N N . GLU A 1 10 ? 2.834 -12.127 -19.170 1.00 0.00 10 GLU A N 20
ATOM 21975 C CA . GLU A 1 10 ? 1.969 -12.000 -18.003 1.00 0.00 10 GLU A CA 20
ATOM 21976 C C . GLU A 1 10 ? 1.234 -10.662 -18.014 1.00 0.00 10 GLU A C 20
ATOM 21977 O O . GLU A 1 10 ? 0.221 -10.493 -17.336 1.00 0.00 10 GLU A O 20
ATOM 21989 N N . ALA A 1 11 ? 1.753 -9.715 -18.789 1.00 0.00 11 ALA A N 20
ATOM 21990 C CA . ALA A 1 11 ? 1.146 -8.394 -18.890 1.00 0.00 11 ALA A CA 20
ATOM 21991 C C . ALA A 1 11 ? -0.355 -8.496 -19.140 1.00 0.00 11 ALA A C 20
ATOM 21992 O O . ALA A 1 11 ? -1.125 -7.630 -18.722 1.00 0.00 11 ALA A O 20
ATOM 21999 N N . LEU A 1 12 ? -0.765 -9.559 -19.823 1.00 0.00 12 LEU A N 20
ATOM 22000 C CA . LEU A 1 12 ? -2.175 -9.774 -20.129 1.00 0.00 12 LEU A CA 20
ATOM 22001 C C . LEU A 1 12 ? -3.032 -9.635 -18.875 1.00 0.00 12 LEU A C 20
ATOM 22002 O O . LEU A 1 12 ? -4.051 -8.946 -18.882 1.00 0.00 12 LEU A O 20
ATOM 22018 N N . GLU A 1 13 ? -2.609 -10.293 -17.800 1.00 0.00 13 GLU A N 20
ATOM 22019 C CA . GLU A 1 13 ? -3.338 -10.240 -16.538 1.00 0.00 13 GLU A CA 20
ATOM 22020 C C . GLU A 1 13 ? -3.559 -8.796 -16.096 1.00 0.00 13 GLU A C 20
ATOM 22021 O O . GLU A 1 13 ? -4.617 -8.451 -15.571 1.00 0.00 13 GLU A O 20
ATOM 22033 N N . PHE A 1 14 ? -2.552 -7.957 -16.314 1.00 0.00 14 PHE A N 20
ATOM 22034 C CA . PHE A 1 14 ? -2.634 -6.550 -15.937 1.00 0.00 14 PHE A CA 20
ATOM 22035 C C . PHE A 1 14 ? -3.642 -5.811 -16.813 1.00 0.00 14 PHE A C 20
ATOM 22036 O O . PHE A 1 14 ? -4.511 -5.097 -16.312 1.00 0.00 14 PHE A O 20
ATOM 22053 N N . LEU A 1 15 ? -3.518 -5.987 -18.124 1.00 0.00 15 LEU A N 20
ATOM 22054 C CA . LEU A 1 15 ? -4.416 -5.337 -19.072 1.00 0.00 15 LEU A CA 20
ATOM 22055 C C . LEU A 1 15 ? -5.874 -5.627 -18.727 1.00 0.00 15 LEU A C 20
ATOM 22056 O O . LEU A 1 15 ? -6.721 -4.733 -18.760 1.00 0.00 15 LEU A O 20
ATOM 22072 N N . LEU A 1 16 ? -6.159 -6.881 -18.394 1.00 0.00 16 LEU A N 20
ATOM 22073 C CA . LEU A 1 16 ? -7.514 -7.289 -18.041 1.00 0.00 16 LEU A CA 20
ATOM 22074 C C . LEU A 1 16 ? -7.836 -6.916 -16.597 1.00 0.00 16 LEU A C 20
ATOM 22075 O O . LEU A 1 16 ? -8.998 -6.719 -16.239 1.00 0.00 16 LEU A O 20
ATOM 22091 N N . LYS A 1 17 ? -6.799 -6.818 -15.772 1.00 0.00 17 LYS A N 20
ATOM 22092 C CA . LYS A 1 17 ? -6.970 -6.465 -14.367 1.00 0.00 17 LYS A CA 20
ATOM 22093 C C . LYS A 1 17 ? -7.550 -5.061 -14.226 1.00 0.00 17 LYS A C 20
ATOM 22094 O O . LYS A 1 17 ? -8.557 -4.861 -13.547 1.00 0.00 17 LYS A O 20
ATOM 22113 N N . ALA A 1 18 ? -6.909 -4.093 -14.872 1.00 0.00 18 ALA A N 20
ATOM 22114 C CA . ALA A 1 18 ? -7.364 -2.709 -14.820 1.00 0.00 18 ALA A CA 20
ATOM 22115 C C . ALA A 1 18 ? -8.830 -2.598 -15.224 1.00 0.00 18 ALA A C 20
ATOM 22116 O O . ALA A 1 18 ? -9.554 -1.726 -14.740 1.00 0.00 18 ALA A O 20
ATOM 22123 N N . HIS A 1 19 ? -9.264 -3.486 -16.113 1.00 0.00 19 HIS A N 20
ATOM 22124 C CA . HIS A 1 19 ? -10.645 -3.487 -16.582 1.00 0.00 19 HIS A CA 20
ATOM 22125 C C . HIS A 1 19 ? -11.617 -3.500 -15.406 1.00 0.00 19 HIS A C 20
ATOM 22126 O O . HIS A 1 19 ? -12.668 -2.860 -15.452 1.00 0.00 19 HIS A O 20
ATOM 22140 N N . GLN A 1 20 ? -11.259 -4.232 -14.356 1.00 0.00 20 GLN A N 20
ATOM 22141 C CA . GLN A 1 20 ? -12.102 -4.329 -13.170 1.00 0.00 20 GLN A CA 20
ATOM 22142 C C . GLN A 1 20 ? -12.205 -2.980 -12.465 1.00 0.00 20 GLN A C 20
ATOM 22143 O O . GLN A 1 20 ? -13.248 -2.638 -11.907 1.00 0.00 20 GLN A O 20
ATOM 22157 N N . THR A 1 21 ? -11.117 -2.218 -12.493 1.00 0.00 21 THR A N 20
ATOM 22158 C CA . THR A 1 21 ? -11.084 -0.908 -11.855 1.00 0.00 21 THR A CA 20
ATOM 22159 C C . THR A 1 21 ? -11.818 0.131 -12.695 1.00 0.00 21 THR A C 20
ATOM 22160 O O . THR A 1 21 ? -12.572 0.949 -12.168 1.00 0.00 21 THR A O 20
ATOM 22171 N N . ALA A 1 22 ? -11.594 0.092 -14.004 1.00 0.00 22 ALA A N 20
ATOM 22172 C CA . ALA A 1 22 ? -12.237 1.029 -14.917 1.00 0.00 22 ALA A CA 20
ATOM 22173 C C . ALA A 1 22 ? -13.755 0.905 -14.852 1.00 0.00 22 ALA A C 20
ATOM 22174 O O . ALA A 1 22 ? -14.460 1.889 -14.625 1.00 0.00 22 ALA A O 20
ATOM 22181 N N . VAL A 1 23 ? -14.254 -0.311 -15.054 1.00 0.00 23 VAL A N 20
ATOM 22182 C CA . VAL A 1 23 ? -15.690 -0.564 -15.018 1.00 0.00 23 VAL A CA 20
ATOM 22183 C C . VAL A 1 23 ? -16.275 -0.214 -13.654 1.00 0.00 23 VAL A C 20
ATOM 22184 O O . VAL A 1 23 ? -17.429 0.201 -13.550 1.00 0.00 23 VAL A O 20
ATOM 22197 N N . ASP A 1 24 ? -15.471 -0.385 -12.610 1.00 0.00 24 ASP A N 20
ATOM 22198 C CA . ASP A 1 24 ? -15.908 -0.087 -11.251 1.00 0.00 24 ASP A CA 20
ATOM 22199 C C . ASP A 1 24 ? -15.997 1.420 -11.027 1.00 0.00 24 ASP A C 20
ATOM 22200 O O . ASP A 1 24 ? -16.826 1.896 -10.251 1.00 0.00 24 ASP A O 20
ATOM 22209 N N . LYS A 1 25 ? -15.136 2.166 -11.712 1.00 0.00 25 LYS A N 20
ATOM 22210 C CA . LYS A 1 25 ? -15.116 3.619 -11.589 1.00 0.00 25 LYS A CA 20
ATOM 22211 C C . LYS A 1 25 ? -16.489 4.209 -11.891 1.00 0.00 25 LYS A C 20
ATOM 22212 O O . LYS A 1 25 ? -17.050 4.946 -11.080 1.00 0.00 25 LYS A O 20
ATOM 22231 N N . ILE A 1 26 ? -17.026 3.880 -13.061 1.00 0.00 26 ILE A N 20
ATOM 22232 C CA . ILE A 1 26 ? -18.334 4.376 -13.468 1.00 0.00 26 ILE A CA 20
ATOM 22233 C C . ILE A 1 26 ? -19.443 3.759 -12.624 1.00 0.00 26 ILE A C 20
ATOM 22234 O O . ILE A 1 26 ? -20.534 4.316 -12.509 1.00 0.00 26 ILE A O 20
ATOM 22250 N N . GLY A 1 27 ? -19.155 2.604 -12.031 1.00 0.00 27 GLY A N 20
ATOM 22251 C CA . GLY A 1 27 ? -20.138 1.930 -11.202 1.00 0.00 27 GLY A CA 20
ATOM 22252 C C . GLY A 1 27 ? -21.320 1.421 -12.003 1.00 0.00 27 GLY A C 20
ATOM 22253 O O . GLY A 1 27 ? -22.442 1.365 -11.499 1.00 0.00 27 GLY A O 20
ATOM 22257 N N . HIS A 1 28 ? -21.070 1.050 -13.254 1.00 0.00 28 HIS A N 20
ATOM 22258 C CA . HIS A 1 28 ? -22.123 0.543 -14.127 1.00 0.00 28 HIS A CA 20
ATOM 22259 C C . HIS A 1 28 ? -21.692 -0.755 -14.802 1.00 0.00 28 HIS A C 20
ATOM 22260 O O . HIS A 1 28 ? -20.504 -1.045 -14.944 1.00 0.00 28 HIS A O 20
ATOM 22274 N N . PRO A 1 29 ? -22.679 -1.557 -15.228 1.00 0.00 29 PRO A N 20
ATOM 22275 C CA . PRO A 1 29 ? -22.426 -2.838 -15.895 1.00 0.00 29 PRO A CA 20
ATOM 22276 C C . PRO A 1 29 ? -21.837 -2.659 -17.290 1.00 0.00 29 PRO A C 20
ATOM 22277 O O . PRO A 1 29 ? -22.406 -1.960 -18.129 1.00 0.00 29 PRO A O 20
ATOM 22288 N N . SER A 1 30 ? -20.695 -3.294 -17.531 1.00 0.00 30 SER A N 20
ATOM 22289 C CA . SER A 1 30 ? -20.027 -3.201 -18.824 1.00 0.00 30 SER A CA 20
ATOM 22290 C C . SER A 1 30 ? -19.867 -4.582 -19.453 1.00 0.00 30 SER A C 20
ATOM 22291 O O . SER A 1 30 ? -19.176 -4.742 -20.460 1.00 0.00 30 SER A O 20
ATOM 22299 N N . HIS A 1 31 ? -20.510 -5.578 -18.851 1.00 0.00 31 HIS A N 20
ATOM 22300 C CA . HIS A 1 31 ? -20.440 -6.946 -19.352 1.00 0.00 31 HIS A CA 20
ATOM 22301 C C . HIS A 1 31 ? -21.834 -7.483 -19.661 1.00 0.00 31 HIS A C 20
ATOM 22302 O O . HIS A 1 31 ? -22.657 -7.660 -18.763 1.00 0.00 31 HIS A O 20
ATOM 22316 N N . LYS A 1 32 ? -22.094 -7.740 -20.939 1.00 0.00 32 LYS A N 20
ATOM 22317 C CA . LYS A 1 32 ? -23.387 -8.257 -21.369 1.00 0.00 32 LYS A CA 20
ATOM 22318 C C . LYS A 1 32 ? -23.242 -9.113 -22.623 1.00 0.00 32 LYS A C 20
ATOM 22319 O O . LYS A 1 32 ? -22.545 -8.735 -23.565 1.00 0.00 32 LYS A O 20
ATOM 22338 N N . GLN A 1 33 ? -23.905 -10.265 -22.628 1.00 0.00 33 GLN A N 20
ATOM 22339 C CA . GLN A 1 33 ? -23.849 -11.173 -23.768 1.00 0.00 33 GLN A CA 20
ATOM 22340 C C . GLN A 1 33 ? -24.723 -10.667 -24.910 1.00 0.00 33 GLN A C 20
ATOM 22341 O O . GLN A 1 33 ? -25.951 -10.744 -24.848 1.00 0.00 33 GLN A O 20
ATOM 22355 N N . THR A 1 34 ? -24.083 -10.148 -25.954 1.00 0.00 34 THR A N 20
ATOM 22356 C CA . THR A 1 34 ? -24.802 -9.628 -27.109 1.00 0.00 34 THR A CA 20
ATOM 22357 C C . THR A 1 34 ? -23.897 -9.558 -28.334 1.00 0.00 34 THR A C 20
ATOM 22358 O O . THR A 1 34 ? -22.671 -9.547 -28.230 1.00 0.00 34 THR A O 20
ATOM 22369 N N . PRO A 1 35 ? -24.514 -9.509 -29.524 1.00 0.00 35 PRO A N 20
ATOM 22370 C CA . PRO A 1 35 ? -23.782 -9.439 -30.793 1.00 0.00 35 PRO A CA 20
ATOM 22371 C C . PRO A 1 35 ? -23.088 -8.095 -30.987 1.00 0.00 35 PRO A C 20
ATOM 22372 O O . PRO A 1 35 ? -22.132 -7.985 -31.754 1.00 0.00 35 PRO A O 20
ATOM 22383 N N . ALA A 1 36 ? -23.575 -7.076 -30.288 1.00 0.00 36 ALA A N 20
ATOM 22384 C CA . ALA A 1 36 ? -23.000 -5.740 -30.382 1.00 0.00 36 ALA A CA 20
ATOM 22385 C C . ALA A 1 36 ? -21.587 -5.709 -29.808 1.00 0.00 36 ALA A C 20
ATOM 22386 O O . ALA A 1 36 ? -20.763 -4.884 -30.205 1.00 0.00 36 ALA A O 20
ATOM 22393 N N . ASP A 1 37 ? -21.314 -6.612 -28.873 1.00 0.00 37 ASP A N 20
ATOM 22394 C CA . ASP A 1 37 ? -20.000 -6.688 -28.245 1.00 0.00 37 ASP A CA 20
ATOM 22395 C C . ASP A 1 37 ? -18.908 -6.892 -29.291 1.00 0.00 37 ASP A C 20
ATOM 22396 O O . ASP A 1 37 ? -17.757 -6.505 -29.086 1.00 0.00 37 ASP A O 20
ATOM 22405 N N . HIS A 1 38 ? -19.277 -7.503 -30.412 1.00 0.00 38 HIS A N 20
ATOM 22406 C CA . HIS A 1 38 ? -18.329 -7.759 -31.491 1.00 0.00 38 HIS A CA 20
ATOM 22407 C C . HIS A 1 38 ? -17.650 -6.467 -31.935 1.00 0.00 38 HIS A C 20
ATOM 22408 O O . HIS A 1 38 ? -16.531 -6.487 -32.446 1.00 0.00 38 HIS A O 20
ATOM 22422 N N . ALA A 1 39 ? -18.336 -5.346 -31.738 1.00 0.00 39 ALA A N 20
ATOM 22423 C CA . ALA A 1 39 ? -17.798 -4.045 -32.118 1.00 0.00 39 ALA A CA 20
ATOM 22424 C C . ALA A 1 39 ? -16.759 -3.566 -31.111 1.00 0.00 39 ALA A C 20
ATOM 22425 O O . ALA A 1 39 ? -15.804 -2.878 -31.470 1.00 0.00 39 ALA A O 20
ATOM 22432 N N . ALA A 1 40 ? -16.951 -3.934 -29.848 1.00 0.00 40 ALA A N 20
ATOM 22433 C CA . ALA A 1 40 ? -16.029 -3.542 -28.789 1.00 0.00 40 ALA A CA 20
ATOM 22434 C C . ALA A 1 40 ? -14.591 -3.888 -29.158 1.00 0.00 40 ALA A C 20
ATOM 22435 O O . ALA A 1 40 ? -13.655 -3.190 -28.767 1.00 0.00 40 ALA A O 20
ATOM 22442 N N . ILE A 1 41 ? -14.422 -4.970 -29.912 1.00 0.00 41 ILE A N 20
ATOM 22443 C CA . ILE A 1 41 ? -13.097 -5.407 -30.333 1.00 0.00 41 ILE A CA 20
ATOM 22444 C C . ILE A 1 41 ? -12.335 -4.276 -31.013 1.00 0.00 41 ILE A C 20
ATOM 22445 O O . ILE A 1 41 ? -11.105 -4.233 -30.976 1.00 0.00 41 ILE A O 20
ATOM 22461 N N . GLU A 1 42 ? -13.073 -3.360 -31.633 1.00 0.00 42 GLU A N 20
ATOM 22462 C CA . GLU A 1 42 ? -12.465 -2.227 -32.321 1.00 0.00 42 GLU A CA 20
ATOM 22463 C C . GLU A 1 42 ? -11.501 -1.485 -31.400 1.00 0.00 42 GLU A C 20
ATOM 22464 O O . GLU A 1 42 ? -10.492 -0.943 -31.848 1.00 0.00 42 GLU A O 20
ATOM 22476 N N . ALA A 1 43 ? -11.822 -1.465 -30.110 1.00 0.00 43 ALA A N 20
ATOM 22477 C CA . ALA A 1 43 ? -10.984 -0.791 -29.125 1.00 0.00 43 ALA A CA 20
ATOM 22478 C C . ALA A 1 43 ? -9.814 -1.673 -28.705 1.00 0.00 43 ALA A C 20
ATOM 22479 O O . ALA A 1 43 ? -8.748 -1.175 -28.340 1.00 0.00 43 ALA A O 20
ATOM 22486 N N . LEU A 1 44 ? -10.019 -2.984 -28.757 1.00 0.00 44 LEU A N 20
ATOM 22487 C CA . LEU A 1 44 ? -8.980 -3.937 -28.380 1.00 0.00 44 LEU A CA 20
ATOM 22488 C C . LEU A 1 44 ? -7.781 -3.834 -29.318 1.00 0.00 44 LEU A C 20
ATOM 22489 O O . LEU A 1 44 ? -6.645 -4.096 -28.921 1.00 0.00 44 LEU A O 20
ATOM 22505 N N . ASP A 1 45 ? -8.042 -3.450 -30.563 1.00 0.00 45 ASP A N 20
ATOM 22506 C CA . ASP A 1 45 ? -6.984 -3.309 -31.557 1.00 0.00 45 ASP A CA 20
ATOM 22507 C C . ASP A 1 45 ? -5.942 -2.292 -31.101 1.00 0.00 45 ASP A C 20
ATOM 22508 O O . ASP A 1 45 ? -4.786 -2.343 -31.520 1.00 0.00 45 ASP A O 20
ATOM 22517 N N . ARG A 1 46 ? -6.361 -1.368 -30.242 1.00 0.00 46 ARG A N 20
ATOM 22518 C CA . ARG A 1 46 ? -5.464 -0.337 -29.732 1.00 0.00 46 ARG A CA 20
ATOM 22519 C C . ARG A 1 46 ? -4.458 -0.930 -28.749 1.00 0.00 46 ARG A C 20
ATOM 22520 O O . ARG A 1 46 ? -3.249 -0.886 -28.980 1.00 0.00 46 ARG A O 20
ATOM 22541 N N . LEU A 1 47 ? -4.966 -1.483 -27.653 1.00 0.00 47 LEU A N 20
ATOM 22542 C CA . LEU A 1 47 ? -4.112 -2.084 -26.634 1.00 0.00 47 LEU A CA 20
ATOM 22543 C C . LEU A 1 47 ? -3.284 -3.223 -27.220 1.00 0.00 47 LEU A C 20
ATOM 22544 O O . LEU A 1 47 ? -2.135 -3.434 -26.830 1.00 0.00 47 LEU A O 20
ATOM 22560 N N . LEU A 1 48 ? -3.874 -3.953 -28.160 1.00 0.00 48 LEU A N 20
ATOM 22561 C CA . LEU A 1 48 ? -3.190 -5.070 -28.803 1.00 0.00 48 LEU A CA 20
ATOM 22562 C C . LEU A 1 48 ? -2.056 -4.574 -29.693 1.00 0.00 48 LEU A C 20
ATOM 22563 O O . LEU A 1 48 ? -0.925 -5.055 -29.602 1.00 0.00 48 LEU A O 20
ATOM 22579 N N . LEU A 1 49 ? -2.364 -3.610 -30.553 1.00 0.00 49 LEU A N 20
ATOM 22580 C CA . LEU A 1 49 ? -1.369 -3.046 -31.459 1.00 0.00 49 LEU A CA 20
ATOM 22581 C C . LEU A 1 49 ? -0.195 -2.460 -30.683 1.00 0.00 49 LEU A C 20
ATOM 22582 O O . LEU A 1 49 ? 0.963 -2.632 -31.065 1.00 0.00 49 LEU A O 20
ATOM 22598 N N . ASP A 1 50 ? -0.501 -1.769 -29.590 1.00 0.00 50 ASP A N 20
ATOM 22599 C CA . ASP A 1 50 ? 0.529 -1.160 -28.757 1.00 0.00 50 ASP A CA 20
ATOM 22600 C C . ASP A 1 50 ? 1.396 -2.227 -28.097 1.00 0.00 50 ASP A C 20
ATOM 22601 O O . ASP A 1 50 ? 2.613 -2.255 -28.280 1.00 0.00 50 ASP A O 20
ATOM 22610 N N . VAL A 1 51 ? 0.761 -3.104 -27.326 1.00 0.00 51 VAL A N 20
ATOM 22611 C CA . VAL A 1 51 ? 1.474 -4.174 -26.638 1.00 0.00 51 VAL A CA 20
ATOM 22612 C C . VAL A 1 51 ? 2.218 -5.064 -27.627 1.00 0.00 51 VAL A C 20
ATOM 22613 O O . VAL A 1 51 ? 3.207 -5.708 -27.277 1.00 0.00 51 VAL A O 20
ATOM 22626 N N . ARG A 1 52 ? 1.736 -5.095 -28.865 1.00 0.00 52 ARG A N 20
ATOM 22627 C CA . ARG A 1 52 ? 2.355 -5.906 -29.906 1.00 0.00 52 ARG A CA 20
ATOM 22628 C C . ARG A 1 52 ? 3.503 -5.153 -30.572 1.00 0.00 52 ARG A C 20
ATOM 22629 O O . ARG A 1 52 ? 4.464 -5.759 -31.044 1.00 0.00 52 ARG A O 20
ATOM 22650 N N . ALA A 1 53 ? 3.394 -3.829 -30.606 1.00 0.00 53 ALA A N 20
ATOM 22651 C CA . ALA A 1 53 ? 4.424 -2.994 -31.213 1.00 0.00 53 ALA A CA 20
ATOM 22652 C C . ALA A 1 53 ? 5.403 -2.480 -30.162 1.00 0.00 53 ALA A C 20
ATOM 22653 O O . ALA A 1 53 ? 5.956 -1.389 -30.297 1.00 0.00 53 ALA A O 20
ATOM 22660 N N . ARG A 1 54 ? 5.612 -3.274 -29.117 1.00 0.00 54 ARG A N 20
ATOM 22661 C CA . ARG A 1 54 ? 6.523 -2.898 -28.042 1.00 0.00 54 ARG A CA 20
ATOM 22662 C C . ARG A 1 54 ? 6.190 -1.507 -27.510 1.00 0.00 54 ARG A C 20
ATOM 22663 O O . ARG A 1 54 ? 7.058 -0.637 -27.433 1.00 0.00 54 ARG A O 20
ATOM 22684 N N . ARG A 1 55 ? 4.929 -1.306 -27.143 1.00 0.00 55 ARG A N 20
ATOM 22685 C CA . ARG A 1 55 ? 4.481 -0.021 -26.619 1.00 0.00 55 ARG A CA 20
ATOM 22686 C C . ARG A 1 55 ? 3.990 -0.161 -25.181 1.00 0.00 55 ARG A C 20
ATOM 22687 O O . ARG A 1 55 ? 3.161 0.623 -24.718 1.00 0.00 55 ARG A O 20
ATOM 22708 N N . VAL A 1 56 ? 4.506 -1.166 -24.480 1.00 0.00 56 VAL A N 20
ATOM 22709 C CA . VAL A 1 56 ? 4.120 -1.409 -23.096 1.00 0.00 56 VAL A CA 20
ATOM 22710 C C . VAL A 1 56 ? 5.014 -0.636 -22.132 1.00 0.00 56 VAL A C 20
ATOM 22711 O O . VAL A 1 56 ? 6.147 -0.287 -22.465 1.00 0.00 56 VAL A O 20
ATOM 22724 N N . ASP A 1 57 ? 4.496 -0.371 -20.938 1.00 0.00 57 ASP A N 20
ATOM 22725 C CA . ASP A 1 57 ? 5.248 0.361 -19.924 1.00 0.00 57 ASP A CA 20
ATOM 22726 C C . ASP A 1 57 ? 4.522 0.330 -18.583 1.00 0.00 57 ASP A C 20
ATOM 22727 O O . ASP A 1 57 ? 3.403 -0.171 -18.484 1.00 0.00 57 ASP A O 20
ATOM 22736 N N . GLN A 1 58 ? 5.169 0.868 -17.554 1.00 0.00 58 GLN A N 20
ATOM 22737 C CA . GLN A 1 58 ? 4.586 0.900 -16.218 1.00 0.00 58 GLN A CA 20
ATOM 22738 C C . GLN A 1 58 ? 3.872 2.224 -15.967 1.00 0.00 58 GLN A C 20
ATOM 22739 O O . GLN A 1 58 ? 4.338 3.282 -16.390 1.00 0.00 58 GLN A O 20
ATOM 22753 N N . PHE A 1 59 ? 2.738 2.157 -15.277 1.00 0.00 59 PHE A N 20
ATOM 22754 C CA . PHE A 1 59 ? 1.958 3.351 -14.971 1.00 0.00 59 PHE A CA 20
ATOM 22755 C C . PHE A 1 59 ? 0.810 3.022 -14.021 1.00 0.00 59 PHE A C 20
ATOM 22756 O O . PHE A 1 59 ? 0.517 1.854 -13.767 1.00 0.00 59 PHE A O 20
ATOM 22773 N N . GLN A 1 60 ? 0.165 4.060 -13.500 1.00 0.00 60 GLN A N 20
ATOM 22774 C CA . GLN A 1 60 ? -0.950 3.882 -12.577 1.00 0.00 60 GLN A CA 20
ATOM 22775 C C . GLN A 1 60 ? -1.813 5.138 -12.517 1.00 0.00 60 GLN A C 20
ATOM 22776 O O . GLN A 1 60 ? -1.300 6.257 -12.552 1.00 0.00 60 GLN A O 20
ATOM 22790 N N . ILE A 1 61 ? -3.124 4.944 -12.427 1.00 0.00 61 ILE A N 20
ATOM 22791 C CA . ILE A 1 61 ? -4.058 6.062 -12.361 1.00 0.00 61 ILE A CA 20
ATOM 22792 C C . ILE A 1 61 ? -4.242 6.541 -10.925 1.00 0.00 61 ILE A C 20
ATOM 22793 O O . ILE A 1 61 ? -4.519 7.715 -10.683 1.00 0.00 61 ILE A O 20
ATOM 22809 N N . ASN A 1 62 ? -4.083 5.624 -9.977 1.00 0.00 62 ASN A N 20
ATOM 22810 C CA . ASN A 1 62 ? -4.230 5.953 -8.563 1.00 0.00 62 ASN A CA 20
ATOM 22811 C C . ASN A 1 62 ? -3.148 5.273 -7.731 1.00 0.00 62 ASN A C 20
ATOM 22812 O O . ASN A 1 62 ? -2.549 5.890 -6.850 1.00 0.00 62 ASN A O 20
ATOM 22823 N N . ALA A 1 63 ? -2.901 3.999 -8.017 1.00 0.00 63 ALA A N 20
ATOM 22824 C CA . ALA A 1 63 ? -1.889 3.236 -7.298 1.00 0.00 63 ALA A CA 20
ATOM 22825 C C . ALA A 1 63 ? -2.253 3.096 -5.823 1.00 0.00 63 ALA A C 20
ATOM 22826 O O . ALA A 1 63 ? -1.377 2.969 -4.968 1.00 0.00 63 ALA A O 20
ATOM 22833 N N . SER A 1 64 ? -3.550 3.121 -5.533 1.00 0.00 64 SER A N 20
ATOM 22834 C CA . SER A 1 64 ? -4.029 3.001 -4.161 1.00 0.00 64 SER A CA 20
ATOM 22835 C C . SER A 1 64 ? -4.773 1.685 -3.959 1.00 0.00 64 SER A C 20
ATOM 22836 O O . SER A 1 64 ? -4.831 1.157 -2.849 1.00 0.00 64 SER A O 20
ATOM 22844 N N . ALA A 1 65 ? -5.341 1.161 -5.040 1.00 0.00 65 ALA A N 20
ATOM 22845 C CA . ALA A 1 65 ? -6.080 -0.094 -4.982 1.00 0.00 65 ALA A CA 20
ATOM 22846 C C . ALA A 1 65 ? -5.233 -1.254 -5.495 1.00 0.00 65 ALA A C 20
ATOM 22847 O O . ALA A 1 65 ? -5.376 -2.388 -5.039 1.00 0.00 65 ALA A O 20
ATOM 22854 N N . ALA A 1 66 ? -4.350 -0.961 -6.444 1.00 0.00 66 ALA A N 20
ATOM 22855 C CA . ALA A 1 66 ? -3.479 -1.980 -7.017 1.00 0.00 66 ALA A CA 20
ATOM 22856 C C . ALA A 1 66 ? -2.225 -1.355 -7.619 1.00 0.00 66 ALA A C 20
ATOM 22857 O O . ALA A 1 66 ? -2.145 -0.138 -7.782 1.00 0.00 66 ALA A O 20
ATOM 22864 N N . GLN A 1 67 ? -1.249 -2.196 -7.946 1.00 0.00 67 GLN A N 20
ATOM 22865 C CA . GLN A 1 67 ? 0.002 -1.724 -8.528 1.00 0.00 67 GLN A CA 20
ATOM 22866 C C . GLN A 1 67 ? 0.583 -2.761 -9.484 1.00 0.00 67 GLN A C 20
ATOM 22867 O O . GLN A 1 67 ? 0.697 -3.938 -9.142 1.00 0.00 67 GLN A O 20
ATOM 22881 N N . ILE A 1 68 ? 0.948 -2.316 -10.681 1.00 0.00 68 ILE A N 20
ATOM 22882 C CA . ILE A 1 68 ? 1.518 -3.206 -11.685 1.00 0.00 68 ILE A CA 20
ATOM 22883 C C . ILE A 1 68 ? 2.726 -2.568 -12.363 1.00 0.00 68 ILE A C 20
ATOM 22884 O O . ILE A 1 68 ? 2.661 -1.428 -12.823 1.00 0.00 68 ILE A O 20
ATOM 22900 N N . ILE A 1 69 ? 3.825 -3.312 -12.424 1.00 0.00 69 ILE A N 20
ATOM 22901 C CA . ILE A 1 69 ? 5.046 -2.820 -13.049 1.00 0.00 69 ILE A CA 20
ATOM 22902 C C . ILE A 1 69 ? 5.405 -3.647 -14.279 1.00 0.00 69 ILE A C 20
ATOM 22903 O O . ILE A 1 69 ? 5.667 -4.846 -14.181 1.00 0.00 69 ILE A O 20
ATOM 22919 N N . VAL A 1 70 ? 5.418 -2.997 -15.439 1.00 0.00 70 VAL A N 20
ATOM 22920 C CA . VAL A 1 70 ? 5.749 -3.670 -16.689 1.00 0.00 70 VAL A CA 20
ATOM 22921 C C . VAL A 1 70 ? 7.256 -3.695 -16.918 1.00 0.00 70 VAL A C 20
ATOM 22922 O O . VAL A 1 70 ? 7.875 -2.661 -17.171 1.00 0.00 70 VAL A O 20
ATOM 22935 N N . THR A 1 71 ? 7.843 -4.885 -16.828 1.00 0.00 71 THR A N 20
ATOM 22936 C CA . THR A 1 71 ? 9.278 -5.045 -17.025 1.00 0.00 71 THR A CA 20
ATOM 22937 C C . THR A 1 71 ? 9.630 -5.076 -18.507 1.00 0.00 71 THR A C 20
ATOM 22938 O O . THR A 1 71 ? 9.700 -6.144 -19.116 1.00 0.00 71 THR A O 20
ATOM 22949 N N . ASP A 1 72 ? 9.851 -3.900 -19.083 1.00 0.00 72 ASP A N 20
ATOM 22950 C CA . ASP A 1 72 ? 10.198 -3.792 -20.495 1.00 0.00 72 ASP A CA 20
ATOM 22951 C C . ASP A 1 72 ? 11.643 -4.218 -20.734 1.00 0.00 72 ASP A C 20
ATOM 22952 O O . ASP A 1 72 ? 12.018 -4.579 -21.851 1.00 0.00 72 ASP A O 20
#

Secondary structure (DSSP, 8-state):
-----B-TTTHHHHHHHHHHHHHHHTT---PPPPTTHHHHHHHHHHHHHHHHTT----B-S-SSS--B-B--

Solvent-accessible surface area: 6518 Å² total; per-residue (Å²): 235,81,175,50,145,37,63,118,90,83,1,88,99,34,31,131,70,25,88,121,54,55,71,100,139,111,60,120,108,119,146,163,170,78,102,76,81,148,60,46,85,138,68,53,86,187,40,81,108,53,18,193,49,151,190,42,93,92,150,71,134,64,79,109,35,63,34,7,64,6,67,137

Organism: Burkholderia thailandensis (strain ATCC 700388 / DSM 13276 / CCUG 48851 / CIP 106301 / E264) (NCBI:txid271848)

CATH classification: 1.10.150.610

Radius of gyration: 13.61 Å; Cα contacts (8 Å, |Δi|>4): 57; chains: 1; bounding box: 37×17×31 Å

Foldseek 3Di:
DAEDEDELVRCVCVVVVCVVVVCVVVPDDPDDDDPCCVCVCVVVCVVCVCSVVVNDAADDPPPPPYGYGYDD